Protein AF-0000000074493767 (afdb_homodimer)

Radius of gyration: 37.09 Å; Cα contacts (8 Å, |Δi|>4): 1449; chains: 2; bounding box: 134×97×115 Å

InterPro domains:
  IPR000571 Zinc finger, CCCH-type [PS50103] (286-314)
  IPR006941 Ribonuclease CAF1 [PF04857] (19-146)
  IPR006941 Ribonuclease CAF1 [PF04857] (162-426)
  IPR012337 Ribonuclease H-like superfamily [SSF53098] (9-241)
  IPR036397 Ribonuclease H superfamily [G3DSA:3.30.420.10] (17-270)
  IPR036397 Ribonuclease H superfamily [G3DSA:3.30.420.10] (367-454)
  IPR036855 Zinc finger, CCCH-type superfamily [SSF90229] (288-312)
  IPR051181 CAF1 family poly(A)-specific ribonucleases [PTHR15092] (159-478)

Sequence (970 aa):
MPRPIPPKPSVTVPPFNDITRHNLSTLQLAIRHILDRAHHIALDTEFTGLGNNRKTKDSNIELRYRALADVARTHAIVSFGISVFEAKPSANSAGTKEHGYIVHNFNFLMLRSTEFTVNSESMTFLVDNGFDFNRLYRDGIFYKPGGDEAVDVPPEDTNQIMRSIFAHILSLKVPIVVHNGLLDLLFIYYSFHADLPNELGTFVADMLEMFPAGIYDTKYVADYVTREKASFLAYLFRKYERVQLARSISKETDFITCEIKDRMPTITRKWTPPPAPTKGKRAFPDTGKPFCEQYAAHGICNSGRYCTKSHDLDIILDDELGAPSDGNSSKRRRKRQKKDDGPELSEADNLGKVEDGVDDEAVAKGNVDGLNLENSSVEGPVSNPAISTLQTPMPTELHPPPPSDGTLFEKYHSACFDAYMTGFIFAHQLLEHGGGEQGTAELRNKIYLMSKSMPLLIQKSKFSKTSEGHRAKMKKLAKAHANGGMPRPIPPKPSVTVPPFNDITRHNLSTLQLAIRHILDRAHHIALDTEFTGLGNNRKTKDSNIELRYRALADVARTHAIVSFGISVFEAKPSANSAGTKEHGYIVHNFNFLMLRSTEFTVNSESMTFLVDNGFDFNRLYRDGIFYKPGGDEAVDVPPEDTNQIMRSIFAHILSLKVPIVVHNGLLDLLFIYYSFHADLPNELGTFVADMLEMFPAGIYDTKYVADYVTREKASFLAYLFRKYERVQLARSISKETDFITCEIKDRMPTITRKWTPPPAPTKGKRAFPDTGKPFCEQYAAHGICNSGRYCTKSHDLDIILDDELGAPSDGNSSKRRRKRQKKDDGPELSEADNLGKVEDGVDDEAVAKGNVDGLNLENSSVEGPVSNPAISTLQTPMPTELHPPPPSDGTLFEKYHSACFDAYMTGFIFAHQLLEHGGGEQGTAELRNKIYLMSKSMPLLIQKSKFSKTSEGHRAKMKKLAKAHANGG

Foldseek 3Di:
DPDDDFDADDQDDFAAAEDWLQFLLVCLVVLLVLLLQFQEKFKFWAKQDQFDPCQCQDPPVFSNVQRLLVQLVAIATQKMKMKGWGWDPCLPDPPALETETEIHIYIAGADEPDHHDGDPVSVVVCVQLPDDVVCSVVTHQYFYFAFDDPDDDDSSRRHVSQLVSLLSSLVSLHEYFYALCPSVVSNVCRTRFHRDDSGPQQNLQLVCNSRVNFYFHLLCCCCPPVNPPDRDLVVLLSVLVSVQSRCVVVVPHRHYYYDYDHYDDTDGGDDFDDDDPPPPPPPPPPPVQQADVVCLVPVDDPRVVNDPGDNDVVSSVCVVVVPPDVPCVVVVLVVVVPPLVPDPPPPDDDDDDDDDDPPDDDDDDDDDDYDDYDDDDDDDRDCRDDPPPPPPPDPPPCPPPDRDCPDSSSNPPRRRSSSVSRVVSVVVQCSVQVPDPVSVVVRGQFRDRPPDPGTDGSDNDPPYHHDPSNVVRVVVSVVVVVVVD/DPDDDFDADDQDDFAAAEDWLQFLLVCLVVLLVLLLQFQEKFKFWAKQDQFDPCQCQDPPVFSNVQRLLVQLVAIATQKMKMKGWGWDPCLPDPPALETETEIHIYIAGADEPDHHDGDPVSVVVCVQLPDDVVCSVVTHQYFYFAFDDPDDDDSSRRHVSLLVSLLSSLVSLHEYFYALCPSVVSNVCRTRFHRDDSGPQQNLQLVCNSRVNFYFHLLCCCCPPVNPPDRDLVVLLSVLVSVQSRCVVVVPHRHYYYDYDHYDDTDGGDDFDDDDPPPPDPPPPPPVQQADVVCLVPVDDPRVVNDPGHNDVVSSVCVVVVPPPVPCVVVVVQVVVPPVQDDQDDPDDDDDPDDDDDDDDDDDDDDDDDDDDDDYDDDGDRDRPDPPPPPPPPPPPCPPPDRDCPPSSSNPPRRRSSSVSRVVSVVVQCSVQVPDPVSVVVRGQWRDRPPDPGTDGSDNDPPYHHDPSNVVRVVVSVVVVVVVD

Organism: Spizellomyces punctatus (strain DAOM BR117) (NCBI:txid645134)

Solvent-accessible surface area (backbone atoms only — not comparable to full-atom values): 55374 Å² total; per-residue (Å²): 124,82,73,78,80,61,56,80,73,82,79,69,76,76,57,48,31,82,36,31,49,37,35,40,74,73,40,48,64,60,52,51,58,57,57,75,53,38,54,33,38,8,45,29,58,36,56,28,51,83,63,58,66,72,46,53,51,35,88,52,62,62,59,14,42,46,42,46,49,46,35,44,70,41,26,40,55,48,27,42,7,40,16,36,34,22,66,39,80,64,34,74,41,91,87,53,49,50,39,37,28,41,32,46,37,30,30,35,33,33,28,47,66,54,70,30,36,36,28,48,67,44,44,27,52,39,43,74,27,64,46,58,50,48,54,37,50,72,40,25,24,46,32,58,62,27,54,81,72,92,64,90,67,62,90,73,35,51,38,60,49,52,28,48,53,52,53,49,56,46,71,63,52,41,34,37,33,23,58,59,30,58,67,47,49,50,37,50,38,23,43,48,52,13,55,75,60,90,44,58,55,24,42,32,34,40,48,45,67,53,32,71,54,24,39,33,17,47,30,32,42,30,55,71,68,70,54,48,96,47,53,37,66,70,59,46,35,54,53,48,50,18,51,28,51,42,26,62,70,68,62,79,47,71,26,62,46,74,48,72,39,71,56,69,90,71,74,76,45,84,65,71,80,73,77,70,76,73,81,80,65,74,72,67,75,84,82,74,61,74,43,36,62,49,30,69,60,58,68,49,53,97,52,53,93,70,48,90,47,38,84,52,61,65,61,53,52,35,57,74,69,64,49,78,70,76,65,58,61,66,53,56,58,47,51,59,64,51,57,74,60,70,83,83,77,69,86,67,81,79,82,79,80,80,75,79,70,87,69,82,85,92,75,94,84,81,88,78,80,90,86,83,90,83,91,83,91,85,89,84,84,79,83,75,79,82,78,76,74,79,69,68,76,65,79,70,76,73,65,71,72,73,79,73,87,60,62,54,80,46,47,50,85,30,23,33,54,47,2,41,42,40,40,52,45,40,54,51,46,41,70,74,46,34,64,60,74,66,28,41,55,72,50,41,30,32,35,37,42,78,96,50,95,57,60,49,71,48,56,87,51,98,86,41,55,60,42,70,49,52,51,55,46,52,51,51,52,52,50,51,51,61,68,72,96,123,83,72,79,78,62,57,79,72,82,81,68,74,76,57,48,33,81,37,29,47,38,34,38,75,74,40,49,64,59,51,52,57,56,56,74,52,40,55,33,39,9,45,29,59,36,56,26,51,80,64,58,65,71,46,52,51,35,87,53,61,61,59,14,43,48,42,46,49,48,35,43,70,41,27,39,55,48,27,44,7,40,16,35,33,22,67,39,79,64,35,75,41,93,87,52,48,50,39,36,29,42,31,47,34,30,30,36,32,32,28,47,66,54,69,28,35,37,27,47,66,44,44,26,52,40,44,73,27,64,47,58,49,49,53,37,52,73,39,25,24,45,32,58,62,28,53,80,73,92,64,89,69,64,89,74,35,50,37,61,48,53,29,48,53,52,52,50,55,44,71,64,50,40,34,37,34,23,57,58,31,58,67,46,50,51,38,50,39,22,44,50,52,13,54,73,59,88,43,59,55,24,43,33,34,41,49,44,66,52,32,71,52,24,38,33,18,47,31,33,43,29,55,71,69,70,52,49,96,45,54,38,65,71,60,46,34,54,53,48,51,17,52,26,51,41,26,62,69,69,62,78,46,72,27,62,47,76,48,73,40,70,57,70,88,72,74,77,45,83,65,70,80,72,76,66,78,72,76,81,69,77,72,66,75,84,83,73,61,76,46,36,61,50,30,69,59,59,68,50,54,95,54,53,94,70,47,89,47,39,83,54,62,66,60,53,51,35,58,74,70,63,49,76,68,78,66,58,61,70,56,55,60,54,53,62,66,52,61,75,64,69,81,63,74,74,88,75,87,77,87,76,82,74,74,85,78,85,76,76,86,72,78,83,76,78,83,77,82,84,85,76,87,79,85,84,88,88,78,73,74,82,80,75,79,77,75,77,71,78,68,68,76,63,78,71,75,71,63,70,71,71,79,73,87,60,62,55,82,46,45,51,86,28,24,33,54,46,1,41,41,40,40,52,46,40,54,51,47,40,72,75,46,34,63,60,74,65,28,41,56,73,48,40,30,32,36,38,41,77,98,51,97,56,58,47,71,50,56,86,49,96,86,42,55,61,42,70,48,51,52,55,46,52,52,52,52,52,50,51,52,60,68,74,98

Nearest PDB structures (foldseek):
  2a1r-assembly1_A  TM=7.721E-01  e=6.214E-16  Homo sapiens
  3d45-assembly1_B  TM=7.811E-01  e=2.139E-15  Mus musculus
  3d45-assembly1_A  TM=7.713E-01  e=9.951E-16  Mus musculus
  2a1s-assembly1_A  TM=7.246E-01  e=2.252E-14  Homo sapiens
  2a1s-assembly1_D  TM=7.764E-01  e=2.108E-13  Homo sapiens

Structure (mmCIF, N/CA/C/O backbone):
data_AF-0000000074493767-model_v1
#
loop_
_entity.id
_entity.type
_entity.pdbx_description
1 polymer 'C3H1-type domain-containing protein'
#
loop_
_atom_site.group_PDB
_atom_site.id
_atom_site.type_symbol
_atom_site.label_atom_id
_atom_site.label_alt_id
_atom_site.label_comp_id
_atom_site.label_asym_id
_atom_site.label_entity_id
_atom_site.label_seq_id
_atom_site.pdbx_PDB_ins_code
_atom_site.Cartn_x
_atom_site.Cartn_y
_atom_site.Cartn_z
_atom_site.occupancy
_atom_site.B_iso_or_equiv
_atom_site.auth_seq_id
_atom_site.auth_comp_id
_atom_site.auth_asym_id
_atom_site.auth_atom_id
_atom_site.pdbx_PDB_model_num
ATOM 1 N N . MET A 1 1 ? 29.016 38.844 24.594 1 35.28 1 MET A N 1
ATOM 2 C CA . MET A 1 1 ? 28.719 37.719 25.469 1 35.28 1 MET A CA 1
ATOM 3 C C . MET A 1 1 ? 28.094 36.562 24.688 1 35.28 1 MET A C 1
ATOM 5 O O . MET A 1 1 ? 27.266 36.781 23.812 1 35.28 1 MET A O 1
ATOM 9 N N . PRO A 1 2 ? 28.781 35.438 24.703 1 46.22 2 PRO A N 1
ATOM 10 C CA . PRO A 1 2 ? 28.234 34.344 23.906 1 46.22 2 PRO A CA 1
ATOM 11 C C . PRO A 1 2 ? 26.766 34.062 24.219 1 46.22 2 PRO A C 1
ATOM 13 O O . PRO A 1 2 ? 26.344 34.188 25.375 1 46.22 2 PRO A O 1
ATOM 16 N N . ARG A 1 3 ? 25.922 34.344 23.359 1 59.47 3 ARG A N 1
ATOM 17 C CA . ARG A 1 3 ? 24.5 34.094 23.578 1 59.47 3 ARG A CA 1
ATOM 18 C C . ARG A 1 3 ? 24.281 32.75 24.25 1 59.47 3 ARG A C 1
ATOM 20 O O . ARG A 1 3 ? 24.875 31.734 23.859 1 59.47 3 ARG A O 1
ATOM 27 N N . PRO A 1 4 ? 23.844 32.719 25.453 1 68.38 4 PRO A N 1
ATOM 28 C CA . PRO A 1 4 ? 23.609 31.484 26.172 1 68.38 4 PRO A CA 1
ATOM 29 C C . PRO A 1 4 ? 22.906 30.422 25.312 1 68.38 4 PRO A C 1
ATOM 31 O O . PRO A 1 4 ? 22.047 30.766 24.5 1 68.38 4 PRO A O 1
ATOM 34 N N . ILE A 1 5 ? 23.469 29.219 25.312 1 75 5 ILE A N 1
ATOM 35 C CA . ILE A 1 5 ? 22.875 28.078 24.609 1 75 5 ILE A CA 1
ATOM 36 C C . ILE A 1 5 ? 21.531 27.719 25.234 1 75 5 ILE A C 1
ATOM 38 O O . ILE A 1 5 ? 21.453 27.453 26.438 1 75 5 ILE A O 1
ATOM 42 N N . PRO A 1 6 ? 20.547 27.859 24.438 1 84.38 6 PRO A N 1
ATOM 43 C CA . PRO A 1 6 ? 19.234 27.516 25 1 84.38 6 PRO A CA 1
ATOM 44 C C . PRO A 1 6 ? 19.156 26.078 25.5 1 84.38 6 PRO A C 1
ATOM 46 O O . PRO A 1 6 ? 19.844 25.203 24.953 1 84.38 6 PRO A O 1
ATOM 49 N N . PRO A 1 7 ? 18.359 25.859 26.516 1 85.69 7 PRO A N 1
ATOM 50 C CA . PRO A 1 7 ? 18.188 24.5 27.031 1 85.69 7 PRO A CA 1
ATOM 51 C C . PRO A 1 7 ? 17.484 23.578 26.031 1 85.69 7 PRO A C 1
ATOM 53 O O . PRO A 1 7 ? 16.859 24.047 25.078 1 85.69 7 PRO A O 1
ATOM 56 N N . LYS A 1 8 ? 17.672 22.312 26.281 1 85.56 8 LYS A N 1
ATOM 57 C CA . LYS A 1 8 ? 17.094 21.281 25.422 1 85.56 8 LYS A CA 1
ATOM 58 C C . LYS A 1 8 ? 15.883 20.625 26.078 1 85.56 8 LYS A C 1
ATOM 60 O O . LYS A 1 8 ? 16.031 19.906 27.078 1 85.56 8 LYS A O 1
ATOM 65 N N . PRO A 1 9 ? 14.719 20.953 25.516 1 84.12 9 PRO A N 1
ATOM 66 C CA . PRO A 1 9 ? 13.57 20.234 26.062 1 84.12 9 PRO A CA 1
ATOM 67 C C . PRO A 1 9 ? 13.633 18.734 25.797 1 84.12 9 PRO A C 1
ATOM 69 O O . PRO A 1 9 ? 14.273 18.312 24.828 1 84.12 9 PRO A O 1
ATOM 72 N N . SER A 1 10 ? 12.938 17.984 26.656 1 79 10 SER A N 1
ATOM 73 C CA . SER A 1 10 ? 12.852 16.547 26.422 1 79 10 SER A CA 1
ATOM 74 C C . SER A 1 10 ? 12.055 16.234 25.156 1 79 10 SER A C 1
ATOM 76 O O . SER A 1 10 ? 11.047 16.875 24.891 1 79 10 SER A O 1
ATOM 78 N N . VAL A 1 11 ? 12.602 15.344 24.469 1 73.44 11 VAL A N 1
ATOM 79 C CA . VAL A 1 11 ? 11.938 14.953 23.219 1 73.44 11 VAL A CA 1
ATOM 80 C C . VAL A 1 11 ? 10.852 13.922 23.516 1 73.44 11 VAL A C 1
ATOM 82 O O . VAL A 1 11 ? 11.125 12.859 24.078 1 73.44 11 VAL A O 1
ATOM 85 N N . THR A 1 12 ? 9.609 14.336 23.422 1 75.5 12 THR A N 1
ATOM 86 C CA . THR A 1 12 ? 8.492 13.422 23.625 1 75.5 12 THR A CA 1
ATOM 87 C C . THR A 1 12 ? 7.539 13.453 22.438 1 75.5 12 THR A C 1
ATOM 89 O O . THR A 1 12 ? 7.422 14.484 21.766 1 75.5 12 THR A O 1
ATOM 92 N N . VAL A 1 13 ? 7.008 12.281 22.109 1 78.25 13 VAL A N 1
ATOM 93 C CA . VAL A 1 13 ? 5.945 12.242 21.109 1 78.25 13 VAL A CA 1
ATOM 94 C C . VAL A 1 13 ? 4.629 12.711 21.734 1 78.25 13 VAL A C 1
ATOM 96 O O . VAL A 1 13 ? 4.184 12.164 22.75 1 78.25 13 VAL A O 1
ATOM 99 N N . PRO A 1 14 ? 4.152 13.727 21.125 1 88.12 14 PRO A N 1
ATOM 100 C CA . PRO A 1 14 ? 2.896 14.227 21.688 1 88.12 14 PRO A CA 1
ATOM 101 C C . PRO A 1 14 ? 1.763 13.211 21.594 1 88.12 14 PRO A C 1
ATOM 103 O O . PRO A 1 14 ? 1.659 12.484 20.594 1 88.12 14 PRO A O 1
ATOM 106 N N . PRO A 1 15 ? 0.983 13.141 22.672 1 91.62 15 PRO A N 1
ATOM 107 C CA . PRO A 1 15 ? -0.227 12.32 22.578 1 91.62 15 PRO A CA 1
ATOM 108 C C . PRO A 1 15 ? -1.158 12.773 21.453 1 91.62 15 PRO A C 1
ATOM 110 O O . PRO A 1 15 ? -1.226 13.969 21.156 1 91.62 15 PRO A O 1
ATOM 113 N N . PHE A 1 16 ? -1.786 11.852 20.844 1 94.56 16 PHE A N 1
ATOM 114 C CA . PHE A 1 16 ? -2.729 12.18 19.781 1 94.56 16 PHE A CA 1
ATOM 115 C C . PHE A 1 16 ? -3.877 11.18 19.75 1 94.56 16 PHE A C 1
ATOM 117 O O . PHE A 1 16 ? -3.762 10.07 20.281 1 94.56 16 PHE A O 1
ATOM 124 N N . ASN A 1 17 ? -5 11.633 19.219 1 95.88 17 ASN A N 1
ATOM 125 C CA . ASN A 1 17 ? -6.145 10.758 18.969 1 95.88 17 ASN A CA 1
ATOM 126 C C . ASN A 1 17 ? -6.02 10.047 17.625 1 95.88 17 ASN A C 1
ATOM 128 O O . ASN A 1 17 ? -6.008 10.688 16.578 1 95.88 17 ASN A O 1
ATOM 132 N N . ASP A 1 18 ? -5.93 8.742 17.719 1 94.38 18 ASP A N 1
ATOM 133 C CA . ASP A 1 18 ? -5.867 7.914 16.516 1 94.38 18 ASP A CA 1
ATOM 134 C C . ASP A 1 18 ? -7.266 7.551 16.031 1 94.38 18 ASP A C 1
ATOM 136 O O . ASP A 1 18 ? -7.961 6.75 16.656 1 94.38 18 ASP A O 1
ATOM 140 N N . ILE A 1 19 ? -7.609 8.117 14.898 1 97.19 19 ILE A N 1
ATOM 141 C CA . ILE A 1 19 ? -8.969 7.961 14.398 1 97.19 19 ILE A CA 1
ATOM 142 C C . ILE A 1 19 ? -8.984 6.977 13.227 1 97.19 19 ILE A C 1
ATOM 144 O O . ILE A 1 19 ? -8.242 7.152 12.258 1 97.19 19 ILE A O 1
ATOM 148 N N . THR A 1 20 ? -9.781 5.941 13.312 1 96.44 20 THR A N 1
ATOM 149 C CA . THR A 1 20 ? -9.977 4.91 12.305 1 96.44 20 THR A CA 1
ATOM 150 C C . THR A 1 20 ? -11.453 4.777 11.938 1 96.44 20 THR A C 1
ATOM 152 O O . THR A 1 20 ? -12.297 5.5 12.469 1 96.44 20 THR A O 1
ATOM 155 N N . ARG A 1 21 ? -11.695 3.867 11.016 1 94.94 21 ARG A N 1
ATOM 156 C CA . ARG A 1 21 ? -13.094 3.676 10.648 1 94.94 21 ARG A CA 1
ATOM 157 C C . ARG A 1 21 ? -13.898 3.127 11.82 1 94.94 21 ARG A C 1
ATOM 159 O O . ARG A 1 21 ? -15.125 3.24 11.852 1 94.94 21 ARG A O 1
ATOM 166 N N . HIS A 1 22 ? -13.258 2.645 12.867 1 93.12 22 HIS A N 1
ATOM 167 C CA . HIS A 1 22 ? -13.93 1.965 13.969 1 93.12 22 HIS A CA 1
ATOM 168 C C . HIS A 1 22 ? -14.352 2.953 15.047 1 93.12 22 HIS A C 1
ATOM 170 O O . HIS A 1 22 ? -15.219 2.645 15.875 1 93.12 22 HIS A O 1
ATOM 176 N N . ASN A 1 23 ? -13.773 4.098 15.07 1 94.56 23 ASN A N 1
ATOM 177 C CA . ASN A 1 23 ? -14.102 5.02 16.156 1 94.56 23 ASN A CA 1
ATOM 178 C C . ASN A 1 23 ? -14.484 6.395 15.617 1 94.56 23 ASN A C 1
ATOM 180 O O . ASN A 1 23 ? -14.828 7.293 16.391 1 94.56 23 ASN A O 1
ATOM 184 N N . LEU A 1 24 ? -14.5 6.578 14.344 1 96 24 LEU A N 1
ATOM 185 C CA . LEU A 1 24 ? -14.805 7.863 13.719 1 96 24 LEU A CA 1
ATOM 186 C C . LEU A 1 24 ? -16.219 8.312 14.078 1 96 24 LEU A C 1
ATOM 188 O O . LEU A 1 24 ? -16.422 9.453 14.508 1 96 24 LEU A O 1
ATOM 192 N N . SER A 1 25 ? -17.141 7.418 13.922 1 93.25 25 SER A N 1
ATOM 193 C CA . SER A 1 25 ? -18.531 7.762 14.156 1 93.25 25 SER A CA 1
ATOM 194 C C . SER A 1 25 ? -18.781 8.117 15.625 1 93.25 25 SER A C 1
ATOM 196 O O . SER A 1 25 ? -19.547 9.039 15.922 1 93.25 25 SER A O 1
ATOM 198 N N . THR A 1 26 ? -18.109 7.469 16.484 1 92.44 26 THR A N 1
ATOM 199 C CA . THR A 1 26 ? -18.328 7.684 17.906 1 92.44 26 THR A CA 1
ATOM 200 C C . THR A 1 26 ? -17.656 8.969 18.375 1 92.44 26 THR A C 1
ATOM 202 O O . THR A 1 26 ? -18.125 9.633 19.297 1 92.44 26 THR A O 1
ATOM 205 N N . LEU A 1 27 ? -16.656 9.375 17.719 1 95.06 27 LEU A N 1
ATOM 206 C CA . LEU A 1 27 ? -15.859 10.5 18.203 1 95.06 27 LEU A CA 1
ATOM 207 C C . LEU A 1 27 ? -16.203 11.781 17.438 1 95.06 27 LEU A C 1
ATOM 209 O O . LEU A 1 27 ? -15.75 12.859 17.797 1 95.06 27 LEU A O 1
ATOM 213 N N . GLN A 1 28 ? -17 11.688 16.422 1 95 28 GLN A N 1
ATOM 214 C CA . GLN A 1 28 ? -17.219 12.812 15.523 1 95 28 GLN A CA 1
ATOM 215 C C . GLN A 1 28 ? -17.766 14.023 16.281 1 95 28 GLN A C 1
ATOM 217 O O . GLN A 1 28 ? -17.391 15.156 16 1 95 28 GLN A O 1
ATOM 222 N N . LEU A 1 29 ? -18.656 13.836 17.297 1 95.12 29 LEU A N 1
ATOM 223 C CA . LEU A 1 29 ? -19.234 14.953 18.031 1 95.12 29 LEU A CA 1
ATOM 224 C C . LEU A 1 29 ? -18.188 15.594 18.953 1 95.12 29 LEU A C 1
ATOM 226 O O . LEU A 1 29 ? -18.141 16.812 19.078 1 95.12 29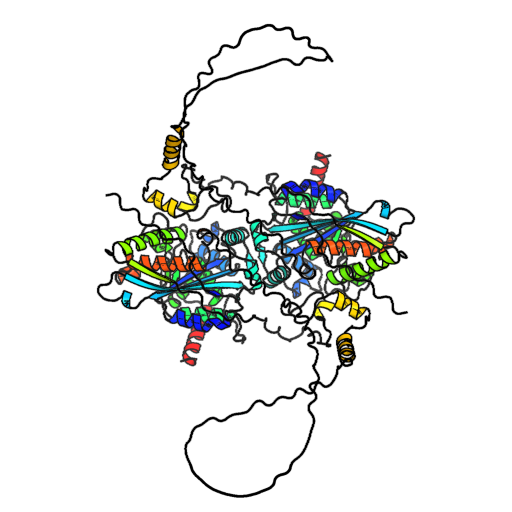 LEU A O 1
ATOM 230 N N . ALA A 1 30 ? -17.438 14.75 19.578 1 96.56 30 ALA A N 1
ATOM 231 C CA . ALA A 1 30 ? -16.375 15.273 20.438 1 96.56 30 ALA A CA 1
ATOM 232 C C . ALA A 1 30 ? -15.367 16.094 19.625 1 96.56 30 ALA A C 1
ATOM 234 O O . ALA A 1 30 ? -14.906 17.141 20.078 1 96.56 30 ALA A O 1
ATOM 235 N N . ILE A 1 31 ? -15.039 15.633 18.484 1 97.88 31 ILE A N 1
ATOM 236 C CA . ILE A 1 31 ? -14.109 16.328 17.609 1 97.88 31 ILE A CA 1
ATOM 237 C C . ILE A 1 31 ? -14.68 17.703 17.234 1 97.88 31 ILE A C 1
ATOM 239 O O . ILE A 1 31 ? -13.977 18.719 17.297 1 97.88 31 ILE A O 1
ATOM 243 N N . ARG A 1 32 ? -15.938 17.766 16.922 1 97.69 32 ARG A N 1
ATOM 244 C CA . ARG A 1 32 ? -16.594 19.016 16.562 1 97.69 32 ARG A CA 1
ATOM 245 C C . ARG A 1 32 ? -16.547 20.016 17.719 1 97.69 32 ARG A C 1
ATOM 247 O O . ARG A 1 32 ? -16.297 21.203 17.531 1 97.69 32 ARG A O 1
ATOM 254 N N . HIS A 1 33 ? -16.719 19.484 18.891 1 97.81 33 HIS A N 1
ATOM 255 C CA . HIS A 1 33 ? -16.703 20.328 20.078 1 97.81 33 HIS A CA 1
ATOM 256 C C . HIS A 1 33 ? -15.312 20.938 20.297 1 97.81 33 HIS A C 1
ATOM 258 O O . HIS A 1 33 ? -15.195 22.109 20.656 1 97.81 33 HIS A O 1
ATOM 264 N N . ILE A 1 34 ? -14.383 20.141 20.078 1 98.25 34 ILE A N 1
ATOM 265 C CA . ILE A 1 34 ? -13.008 20.609 20.234 1 98.25 34 ILE A CA 1
ATOM 266 C C . ILE A 1 34 ? -12.695 21.656 19.172 1 98.25 34 ILE A C 1
ATOM 268 O O . ILE A 1 34 ? -12.102 22.703 19.469 1 98.25 34 ILE A O 1
ATOM 272 N N . LEU A 1 35 ? -13.117 21.438 17.969 1 98.62 35 LEU A N 1
ATOM 273 C CA . LEU A 1 35 ? -12.891 22.359 16.859 1 98.62 35 LEU A CA 1
ATOM 274 C C . LEU A 1 35 ? -13.555 23.703 17.125 1 98.62 35 LEU A C 1
ATOM 276 O O . LEU A 1 35 ? -13.016 24.75 16.75 1 98.62 35 LEU A O 1
ATOM 280 N N . ASP A 1 36 ? -14.656 23.766 17.828 1 98.31 36 ASP A N 1
ATOM 281 C CA . ASP A 1 36 ? -15.422 24.969 18.109 1 98.31 36 ASP A CA 1
ATOM 282 C C . ASP A 1 36 ? -14.594 25.969 18.922 1 98.31 36 ASP A C 1
ATOM 284 O O . ASP A 1 36 ? -14.867 27.172 18.906 1 98.31 36 ASP A O 1
ATOM 288 N N . ARG A 1 37 ? -13.586 25.5 19.531 1 97.75 37 ARG A N 1
ATOM 289 C CA . ARG A 1 37 ? -12.828 26.344 20.453 1 97.75 37 ARG A CA 1
ATOM 290 C C . ARG A 1 37 ? -11.484 26.75 19.859 1 97.75 37 ARG A C 1
ATOM 292 O O . ARG A 1 37 ? -10.648 27.359 20.531 1 97.75 37 ARG A O 1
ATOM 299 N N . ALA A 1 38 ? -11.312 26.5 18.656 1 98.62 38 ALA A N 1
ATOM 300 C CA . ALA A 1 38 ? -10.008 26.672 18 1 98.62 38 ALA A CA 1
ATOM 301 C C . ALA A 1 38 ? -9.68 28.156 17.844 1 98.62 38 ALA A C 1
ATOM 303 O O . ALA A 1 38 ? -10.5 28.938 17.344 1 98.62 38 ALA A O 1
ATOM 304 N N . HIS A 1 39 ? -8.477 28.531 18.312 1 98 39 HIS A N 1
ATOM 305 C CA . HIS A 1 39 ? -7.855 29.781 17.891 1 98 39 HIS A CA 1
ATOM 306 C C . HIS A 1 39 ? -7.297 29.672 16.469 1 98 39 HIS A C 1
ATOM 308 O O . HIS A 1 39 ? -7.504 30.562 15.641 1 98 39 HIS A O 1
ATOM 314 N N . HIS A 1 40 ? -6.617 28.656 16.188 1 98.5 40 HIS A N 1
ATOM 315 C CA . HIS A 1 40 ? -6.18 28.266 14.852 1 98.5 40 HIS A CA 1
ATOM 316 C C . HIS A 1 40 ? -6.117 26.75 14.711 1 98.5 40 HIS A C 1
ATOM 318 O O . HIS A 1 40 ? -6.094 26.031 15.711 1 98.5 40 HIS A O 1
ATOM 324 N N . ILE A 1 41 ? -6.152 26.25 13.484 1 98.94 41 ILE A N 1
ATOM 325 C CA . ILE A 1 41 ? -6.121 24.844 13.156 1 98.94 41 ILE A CA 1
ATOM 326 C C . ILE A 1 41 ? -4.965 24.562 12.195 1 98.94 41 ILE A C 1
ATOM 328 O O . ILE A 1 41 ? -4.852 25.188 11.148 1 98.94 41 ILE A O 1
ATOM 332 N N . ALA A 1 42 ? -4.094 23.641 12.578 1 98.94 42 ALA A N 1
ATOM 333 C CA . ALA A 1 42 ? -2.98 23.234 11.727 1 98.94 42 ALA A CA 1
ATOM 334 C C . ALA A 1 42 ? -3.285 21.906 11.031 1 98.94 42 ALA A C 1
ATOM 336 O O . ALA A 1 42 ? -3.834 20.984 11.641 1 98.94 42 ALA A O 1
ATOM 337 N N . LEU A 1 43 ? -2.936 21.859 9.75 1 98.81 43 LEU A N 1
ATOM 338 C CA . LEU A 1 43 ? -3.242 20.688 8.922 1 98.81 43 LEU A CA 1
ATOM 339 C C . LEU A 1 43 ? -1.974 20.125 8.297 1 98.81 43 LEU A C 1
ATOM 341 O O . LEU A 1 43 ? -1.065 20.875 7.93 1 98.81 43 LEU A O 1
ATOM 345 N N . ASP A 1 44 ? -1.943 18.828 8.172 1 98.38 44 ASP A N 1
ATOM 346 C CA . ASP A 1 44 ? -0.893 18.109 7.457 1 98.38 44 ASP A CA 1
ATOM 347 C C . ASP A 1 44 ? -1.409 16.781 6.91 1 98.38 44 ASP A C 1
ATOM 349 O O . ASP A 1 44 ? -2.27 16.141 7.52 1 98.38 44 ASP A O 1
ATOM 353 N N . THR A 1 45 ? -0.878 16.406 5.75 1 98.19 45 THR A N 1
ATOM 354 C CA . THR A 1 45 ? -1.291 15.141 5.156 1 98.19 45 THR A CA 1
ATOM 355 C C . THR A 1 45 ? -0.079 14.352 4.664 1 98.19 45 THR A C 1
ATOM 357 O O . THR A 1 45 ? 0.962 14.938 4.355 1 98.19 45 THR A O 1
ATOM 360 N N . GLU A 1 46 ? -0.171 13.039 4.727 1 97.75 46 GLU A N 1
ATOM 361 C CA . GLU A 1 46 ? 0.742 12.133 4.035 1 97.75 46 GLU A CA 1
ATOM 362 C C . GLU A 1 46 ? 0.089 11.539 2.791 1 97.75 46 GLU A C 1
ATOM 364 O O . GLU A 1 46 ? -1.092 11.188 2.812 1 97.75 46 GLU A O 1
ATOM 369 N N . PHE A 1 47 ? 0.9 11.469 1.675 1 96.25 47 PHE A N 1
ATOM 370 C CA . PHE A 1 47 ? 0.388 11.086 0.364 1 96.25 47 PHE A CA 1
ATOM 371 C C . PHE A 1 47 ? 1.101 9.844 -0.157 1 96.25 47 PHE A C 1
ATOM 373 O O . PHE A 1 47 ? 2.174 9.492 0.333 1 96.25 47 PHE A O 1
ATOM 380 N N . THR A 1 48 ? 0.487 9.289 -1.218 1 98.31 48 THR A N 1
ATOM 381 C CA . THR A 1 48 ? 1.06 8.078 -1.791 1 98.31 48 THR A CA 1
ATOM 382 C C . THR A 1 48 ? 2.039 8.422 -2.91 1 98.31 48 THR A C 1
ATOM 384 O O . THR A 1 48 ? 2.605 7.523 -3.541 1 98.31 48 THR A O 1
ATOM 387 N N . GLY A 1 49 ? 2.23 9.688 -3.195 1 97.44 49 GLY A N 1
ATOM 388 C CA . GLY A 1 49 ? 3.184 10.125 -4.199 1 97.44 49 GLY A CA 1
ATOM 389 C C . GLY A 1 49 ? 3.273 11.633 -4.316 1 97.44 49 GLY A C 1
ATOM 390 O O . GLY A 1 49 ? 2.34 12.352 -3.941 1 97.44 49 GLY A O 1
ATOM 391 N N . LEU A 1 50 ? 4.391 12.133 -4.922 1 95.19 50 LEU A N 1
ATOM 392 C CA . LEU A 1 50 ? 4.66 13.562 -5.031 1 95.19 50 LEU A CA 1
ATOM 393 C C . LEU A 1 50 ? 4.66 14 -6.488 1 95.19 50 LEU A C 1
ATOM 395 O O . LEU A 1 50 ? 4.746 15.203 -6.777 1 95.19 50 LEU A O 1
ATOM 399 N N . GLY A 1 51 ? 4.527 13.047 -7.391 1 94.25 51 GLY A N 1
ATOM 400 C CA . GLY A 1 51 ? 4.547 13.367 -8.805 1 94.25 51 GLY A CA 1
ATOM 401 C C . GLY A 1 51 ? 5.949 13.57 -9.352 1 94.25 51 GLY A C 1
ATOM 402 O O . GLY A 1 51 ? 6.934 13.352 -8.648 1 94.25 51 GLY A O 1
ATOM 403 N N . ASN A 1 52 ? 5.98 13.961 -10.633 1 93.44 52 ASN A N 1
ATOM 404 C CA . ASN A 1 52 ? 7.238 14.227 -11.32 1 93.44 52 ASN A CA 1
ATOM 405 C C . ASN A 1 52 ? 7.844 15.562 -10.883 1 93.44 52 ASN A C 1
ATOM 407 O O . ASN A 1 52 ? 7.234 16.609 -11.078 1 93.44 52 ASN A O 1
ATOM 411 N N . ASN A 1 53 ? 9.023 15.531 -10.438 1 90.19 53 ASN A N 1
ATOM 412 C CA . ASN A 1 53 ? 9.688 16.688 -9.852 1 90.19 53 ASN A CA 1
ATOM 413 C C . ASN A 1 53 ? 9.812 17.828 -10.859 1 90.19 53 ASN A C 1
ATOM 415 O O . ASN A 1 53 ? 9.617 19 -10.508 1 90.19 53 ASN A O 1
ATOM 419 N N . ARG A 1 54 ? 10.148 17.547 -12.062 1 92.12 54 ARG A N 1
ATOM 420 C CA . ARG A 1 54 ? 10.305 18.562 -13.086 1 92.12 54 ARG A CA 1
ATOM 421 C C . ARG A 1 54 ? 8.992 19.297 -13.336 1 92.12 54 ARG A C 1
ATOM 423 O O . ARG A 1 54 ? 8.969 20.531 -13.469 1 92.12 54 ARG A O 1
ATOM 430 N N . LYS A 1 55 ? 7.926 18.562 -13.312 1 94.75 55 LYS A N 1
ATOM 431 C CA . LYS A 1 55 ? 6.617 19.141 -13.602 1 94.75 55 LYS A CA 1
ATOM 432 C C . LYS A 1 55 ? 6.062 19.875 -12.383 1 94.75 55 LYS A C 1
ATOM 434 O O . LYS A 1 55 ? 5.504 20.969 -12.508 1 94.75 55 LYS A O 1
ATOM 439 N N . THR A 1 56 ? 6.254 19.344 -11.234 1 94.56 56 THR A N 1
ATOM 440 C CA . THR A 1 56 ? 5.656 19.891 -10.023 1 94.56 56 THR A CA 1
ATOM 441 C C . THR A 1 56 ? 6.449 21.094 -9.523 1 94.56 56 THR A C 1
ATOM 443 O O . THR A 1 56 ? 6.016 21.797 -8.602 1 94.56 56 THR A O 1
ATOM 446 N N . LYS A 1 57 ? 7.594 21.359 -10.117 1 93.19 57 LYS A N 1
ATOM 447 C CA . LYS A 1 57 ? 8.391 22.531 -9.781 1 93.19 57 LYS A CA 1
ATOM 448 C C . LYS A 1 57 ? 8.57 23.438 -11 1 93.19 57 LYS A C 1
ATOM 450 O O . LYS A 1 57 ? 9.531 24.203 -11.078 1 93.19 57 LYS A O 1
ATOM 455 N N . ASP A 1 58 ? 7.68 23.344 -11.914 1 94.31 58 ASP A N 1
ATOM 456 C CA . ASP A 1 58 ? 7.738 24.156 -13.125 1 94.31 58 ASP A CA 1
ATOM 457 C C . ASP A 1 58 ? 7.75 25.641 -12.797 1 94.31 58 ASP A C 1
ATOM 459 O O . ASP A 1 58 ? 7.059 26.078 -11.875 1 94.31 58 ASP A O 1
ATOM 463 N N . SER A 1 59 ? 8.461 26.438 -13.57 1 93.56 59 SER A N 1
ATOM 464 C CA . SER A 1 59 ? 8.539 27.891 -13.359 1 93.56 59 SER A CA 1
ATOM 465 C C . SER A 1 59 ? 7.223 28.562 -13.711 1 93.56 59 SER A C 1
ATOM 467 O O . SER A 1 59 ? 6.879 29.594 -13.133 1 93.56 59 SER A O 1
ATOM 469 N N . ASN A 1 60 ? 6.598 28 -14.711 1 95.56 60 ASN A N 1
ATOM 470 C CA . ASN A 1 60 ? 5.258 28.484 -15.023 1 95.56 60 ASN A CA 1
ATOM 471 C C . ASN A 1 60 ? 4.234 28 -14 1 95.56 60 ASN A C 1
ATOM 473 O O . ASN A 1 60 ? 3.92 26.812 -13.945 1 95.56 60 ASN A O 1
ATOM 477 N N . ILE A 1 61 ? 3.67 28.906 -13.242 1 94.81 61 ILE A N 1
ATOM 478 C CA . ILE A 1 61 ? 2.859 28.578 -12.07 1 94.81 61 ILE A CA 1
ATOM 479 C C . ILE A 1 61 ? 1.578 27.875 -12.516 1 94.81 61 ILE A C 1
ATOM 481 O O . ILE A 1 61 ? 1.052 27.016 -11.797 1 94.81 61 ILE A O 1
ATOM 485 N N . GLU A 1 62 ? 1.055 28.188 -13.664 1 96.12 62 GLU A N 1
ATOM 486 C CA . GLU A 1 62 ? -0.14 27.516 -14.18 1 96.12 62 GLU A CA 1
ATOM 487 C C . GLU A 1 62 ? 0.142 26.062 -14.508 1 96.12 62 GLU A C 1
ATOM 489 O O . GLU A 1 62 ? -0.669 25.188 -14.211 1 96.12 62 GLU A O 1
ATOM 494 N N . LEU A 1 63 ? 1.251 25.844 -15.195 1 97.25 63 LEU A N 1
ATOM 495 C CA . LEU A 1 63 ? 1.656 24.484 -15.5 1 97.25 63 LEU A CA 1
ATOM 496 C C . LEU A 1 63 ? 1.948 23.703 -14.219 1 97.25 63 LEU A C 1
ATOM 498 O O . LEU A 1 63 ? 1.6 22.516 -14.109 1 97.25 63 LEU A O 1
ATOM 502 N N . ARG A 1 64 ? 2.543 24.359 -13.305 1 96.81 64 ARG A N 1
ATOM 503 C CA . ARG A 1 64 ? 2.818 23.766 -12 1 96.81 64 ARG A CA 1
ATOM 504 C C . ARG A 1 64 ? 1.525 23.344 -11.297 1 96.81 64 ARG A C 1
ATOM 506 O O . ARG A 1 64 ? 1.426 22.25 -10.766 1 96.81 64 ARG A O 1
ATOM 513 N N . TYR A 1 65 ? 0.565 24.266 -11.352 1 97.62 65 TYR A N 1
ATOM 514 C CA . TYR A 1 65 ? -0.724 23.969 -10.734 1 97.62 65 TYR A CA 1
ATOM 515 C C . TYR A 1 65 ? -1.359 22.734 -11.352 1 97.62 65 TYR A C 1
ATOM 517 O O . TYR A 1 65 ? -1.835 21.859 -10.641 1 97.62 65 TYR A O 1
ATOM 525 N N . ARG A 1 66 ? -1.36 22.641 -12.602 1 98.12 66 ARG A N 1
ATOM 526 C CA . ARG A 1 66 ? -1.979 21.516 -13.289 1 98.12 66 ARG A CA 1
ATOM 527 C C . ARG A 1 66 ? -1.284 20.203 -12.922 1 98.12 66 ARG A C 1
ATOM 529 O O . ARG A 1 66 ? -1.941 19.188 -12.727 1 98.12 66 ARG A O 1
ATOM 536 N N . ALA A 1 67 ? 0.025 20.234 -12.875 1 98.12 67 ALA A N 1
ATOM 537 C CA . ALA A 1 67 ? 0.794 19.062 -12.508 1 98.12 67 ALA A CA 1
ATOM 538 C C . ALA A 1 67 ? 0.482 18.625 -11.078 1 98.12 67 ALA A C 1
ATOM 540 O O . ALA A 1 67 ? 0.272 17.438 -10.812 1 98.12 67 ALA A O 1
ATOM 541 N N . LEU A 1 68 ? 0.472 19.578 -10.18 1 98.19 68 LEU A N 1
ATOM 542 C CA . LEU A 1 68 ? 0.175 19.281 -8.781 1 98.19 68 LEU A CA 1
ATOM 543 C C . LEU A 1 68 ? -1.256 18.781 -8.625 1 98.19 68 LEU A C 1
ATOM 545 O O . LEU A 1 68 ? -1.511 17.859 -7.848 1 98.19 68 LEU A O 1
ATOM 549 N N . ALA A 1 69 ? -2.156 19.422 -9.328 1 98.62 69 ALA A N 1
ATOM 550 C CA . ALA A 1 69 ? -3.549 18.984 -9.305 1 98.62 69 ALA A CA 1
ATOM 551 C C . ALA A 1 69 ? -3.676 17.547 -9.805 1 98.62 69 ALA A C 1
ATOM 553 O O . ALA A 1 69 ? -4.457 16.75 -9.258 1 98.62 69 ALA A O 1
ATOM 554 N N . ASP A 1 70 ? -2.961 17.234 -10.805 1 98.25 70 ASP A N 1
ATOM 555 C CA . ASP A 1 70 ? -2.971 15.867 -11.32 1 98.25 70 ASP A CA 1
ATOM 556 C C . ASP A 1 70 ? -2.473 14.875 -10.273 1 98.25 70 ASP A C 1
ATOM 558 O O . ASP A 1 70 ? -2.994 13.766 -10.164 1 98.25 70 ASP A O 1
ATOM 562 N N . VAL A 1 71 ? -1.472 15.219 -9.562 1 98.44 71 VAL A N 1
ATOM 563 C CA . VAL A 1 71 ? -0.98 14.375 -8.477 1 98.44 71 VAL A CA 1
ATOM 564 C C . VAL A 1 71 ? -2.098 14.125 -7.465 1 98.44 71 VAL A C 1
ATOM 566 O O . VAL A 1 71 ? -2.334 12.992 -7.055 1 98.44 71 VAL A O 1
ATOM 569 N N . ALA A 1 72 ? -2.748 15.195 -7.074 1 98.62 72 ALA A N 1
ATOM 570 C CA . ALA A 1 72 ? -3.834 15.078 -6.105 1 98.62 72 ALA A CA 1
ATOM 571 C C . ALA A 1 72 ? -4.949 14.188 -6.645 1 98.62 72 ALA A C 1
ATOM 573 O O . ALA A 1 72 ? -5.57 13.43 -5.887 1 98.62 72 ALA A O 1
ATOM 574 N N . ARG A 1 73 ? -5.207 14.258 -7.91 1 98.44 73 ARG A N 1
ATOM 575 C CA . ARG A 1 73 ? -6.281 13.484 -8.523 1 98.44 73 ARG A CA 1
ATOM 576 C C . ARG A 1 73 ? -5.93 12 -8.586 1 98.44 73 ARG A C 1
ATOM 578 O O . ARG A 1 73 ? -6.805 11.141 -8.43 1 98.44 73 ARG A O 1
ATOM 585 N N . THR A 1 74 ? -4.707 11.68 -8.812 1 98.31 74 THR A N 1
ATOM 586 C CA . THR A 1 74 ? -4.332 10.305 -9.117 1 98.31 74 THR A CA 1
ATOM 587 C C . THR A 1 74 ? -3.855 9.586 -7.855 1 98.31 74 THR A C 1
ATOM 589 O O . THR A 1 74 ? -3.979 8.367 -7.746 1 98.31 74 THR A O 1
ATOM 592 N N . HIS A 1 75 ? -3.289 10.297 -6.961 1 98.69 75 HIS A N 1
ATOM 593 C CA . HIS A 1 75 ? -2.756 9.711 -5.734 1 98.69 75 HIS A CA 1
ATOM 594 C C . HIS A 1 75 ? -3.748 9.844 -4.586 1 98.69 75 HIS A C 1
ATOM 596 O O . HIS A 1 75 ? -4.91 10.203 -4.801 1 98.69 75 HIS A O 1
ATOM 602 N N . ALA A 1 76 ? -3.338 9.398 -3.346 1 98.69 76 ALA A N 1
ATOM 603 C CA . ALA A 1 76 ? -4.281 9.344 -2.23 1 98.69 76 ALA A CA 1
ATOM 604 C C . ALA A 1 76 ? -3.648 9.891 -0.951 1 98.69 76 ALA A C 1
ATOM 606 O O . ALA A 1 76 ? -2.426 9.859 -0.794 1 98.69 76 ALA A O 1
ATOM 607 N N . ILE A 1 77 ? -4.504 10.438 -0.085 1 98.56 77 ILE A N 1
ATOM 608 C CA . ILE A 1 77 ? -4.121 10.703 1.297 1 98.56 77 ILE A CA 1
ATOM 609 C C . ILE A 1 77 ? -4.168 9.414 2.107 1 98.56 77 ILE A C 1
ATOM 611 O O . ILE A 1 77 ? -5.141 8.664 2.029 1 98.56 77 ILE A O 1
ATOM 615 N N . VAL A 1 78 ? -3.105 9.211 2.887 1 98.56 78 VAL A N 1
ATOM 616 C CA . VAL A 1 78 ? -3.137 8.008 3.713 1 98.56 78 VAL A CA 1
ATOM 617 C C . VAL A 1 78 ? -3.197 8.391 5.188 1 98.56 78 VAL A C 1
ATOM 619 O O . VAL A 1 78 ? -3.533 7.57 6.043 1 98.56 78 VAL A O 1
ATOM 622 N N . SER A 1 79 ? -2.859 9.594 5.484 1 98.31 79 SER A N 1
ATOM 623 C CA . SER A 1 79 ? -2.957 10.148 6.832 1 98.31 79 SER A CA 1
ATOM 624 C C . SER A 1 79 ? -3.301 11.641 6.793 1 98.31 79 SER A C 1
ATOM 626 O O . SER A 1 79 ? -2.762 12.383 5.973 1 98.31 79 SER A O 1
ATOM 628 N N . PHE A 1 80 ? -4.266 12.031 7.59 1 98.69 80 PHE A N 1
ATOM 629 C CA . PHE A 1 80 ? -4.668 13.422 7.723 1 98.69 80 PHE A CA 1
ATOM 630 C C . PHE A 1 80 ? -4.539 13.891 9.164 1 98.69 80 PHE A C 1
ATOM 632 O O . PHE A 1 80 ? -5.305 13.461 10.031 1 98.69 80 PHE A O 1
ATOM 639 N N . GLY A 1 81 ? -3.549 14.758 9.398 1 98.5 81 GLY A N 1
ATOM 640 C CA . GLY A 1 81 ? -3.326 15.312 10.727 1 98.5 81 GLY A CA 1
ATOM 641 C C . GLY A 1 81 ? -4.02 16.641 10.938 1 98.5 81 GLY A C 1
ATOM 642 O O . GLY A 1 81 ? -3.945 17.531 10.094 1 98.5 81 GLY A O 1
ATOM 643 N N . ILE A 1 82 ? -4.707 16.781 12.086 1 98.81 82 ILE A N 1
ATOM 644 C CA . ILE A 1 82 ? -5.328 18.031 12.516 1 98.81 82 ILE A CA 1
ATOM 645 C C . ILE A 1 82 ? -4.906 18.344 13.945 1 98.81 82 ILE A C 1
ATOM 647 O O . ILE A 1 82 ? -5.105 17.531 14.852 1 98.81 82 ILE A O 1
ATOM 651 N N . SER A 1 83 ? -4.316 19.422 14.125 1 98.75 83 SER A N 1
ATOM 652 C CA . SER A 1 83 ? -4.023 19.938 15.461 1 98.75 83 SER A CA 1
ATOM 653 C C . SER A 1 83 ? -4.832 21.188 15.766 1 98.75 83 SER A C 1
ATOM 655 O O . SER A 1 83 ? -4.758 22.172 15.031 1 98.75 83 SER A O 1
ATOM 657 N N . VAL A 1 84 ? -5.59 21.141 16.828 1 98.88 84 VAL A N 1
ATOM 658 C CA . VAL A 1 84 ? -6.449 22.25 17.234 1 98.88 84 VAL A CA 1
ATOM 659 C C . VAL A 1 84 ? -5.809 22.984 18.406 1 98.88 84 VAL A C 1
ATOM 661 O O . VAL A 1 84 ? -5.582 22.406 19.469 1 98.88 84 VAL A O 1
ATOM 664 N N . PHE A 1 85 ? -5.488 24.266 18.172 1 98.69 85 PHE A N 1
ATOM 665 C CA . PHE A 1 85 ? -4.918 25.109 19.219 1 98.69 85 PHE A CA 1
ATOM 666 C C . PHE A 1 85 ? -5.977 26.031 19.812 1 98.69 85 PHE A C 1
ATOM 668 O O . PHE A 1 85 ? -6.52 26.891 19.109 1 98.69 85 PHE A O 1
ATOM 675 N N . GLU A 1 86 ? -6.301 25.812 21.047 1 98.25 86 GLU A N 1
ATOM 676 C CA . GLU A 1 86 ? -7.223 26.656 21.812 1 98.25 86 GLU A CA 1
ATOM 677 C C . GLU A 1 86 ? -6.469 27.641 22.703 1 98.25 86 GLU A C 1
ATOM 679 O O . GLU A 1 86 ? -5.68 27.234 23.547 1 98.25 86 GLU A O 1
ATOM 684 N N . ALA A 1 87 ? -6.652 28.922 22.531 1 96.06 87 ALA A N 1
ATOM 685 C CA . ALA A 1 87 ? -5.988 29.922 23.359 1 96.06 87 ALA A CA 1
ATOM 686 C C . ALA A 1 87 ? -6.516 29.891 24.797 1 96.06 87 ALA A C 1
ATOM 688 O O . ALA A 1 87 ? -7.73 29.859 25.016 1 96.06 87 ALA A O 1
ATOM 689 N N . LYS A 1 88 ? -5.582 29.828 25.719 1 93.19 88 LYS A N 1
ATOM 690 C CA . LYS A 1 88 ? -5.984 29.922 27.125 1 93.19 88 LYS A CA 1
ATOM 691 C C . LYS A 1 88 ? -6.418 31.328 27.484 1 93.19 88 LYS A C 1
ATOM 693 O O . LYS A 1 88 ? -5.887 32.312 26.938 1 93.19 88 LYS A O 1
ATOM 698 N N . PRO A 1 89 ? -7.449 31.5 28.422 1 80.44 89 PRO A N 1
ATOM 699 C CA . PRO A 1 89 ? -7.957 32.844 28.797 1 80.44 89 PRO A CA 1
ATOM 700 C C . PRO A 1 89 ? -6.871 33.75 29.359 1 80.44 89 PRO A C 1
ATOM 702 O O . PRO A 1 89 ? -6.926 34.969 29.188 1 80.44 89 PRO A O 1
ATOM 705 N N . SER A 1 90 ? -5.949 33.281 30.172 1 64.88 90 SER A N 1
ATOM 706 C CA . SER A 1 90 ? -4.938 34.125 30.781 1 64.88 90 SER A CA 1
ATOM 707 C C . SER A 1 90 ? -4 34.719 29.719 1 64.88 90 SER A C 1
ATOM 709 O O . SER A 1 90 ? -3.242 35.625 30 1 64.88 90 SER A O 1
ATOM 711 N N . ALA A 1 91 ? -3.873 34.156 28.625 1 54.59 91 ALA A N 1
ATOM 712 C CA . ALA A 1 91 ? -2.934 34.562 27.594 1 54.59 91 ALA A CA 1
ATOM 713 C C . ALA A 1 91 ? -3.123 36.031 27.219 1 54.59 91 ALA A C 1
ATOM 715 O O . ALA A 1 91 ? -2.176 36.688 26.797 1 54.59 91 ALA A O 1
ATOM 716 N N . ASN A 1 92 ? -4.379 36.594 27.5 1 53.34 92 ASN A N 1
ATOM 717 C CA . ASN A 1 92 ? -4.691 37.969 27.109 1 53.34 92 ASN A CA 1
ATOM 718 C C . ASN A 1 92 ? -4.77 38.906 28.328 1 53.34 92 ASN A C 1
ATOM 720 O O . ASN A 1 92 ? -5.273 40.031 28.234 1 53.34 92 ASN A O 1
ATOM 724 N N . SER A 1 93 ? -4.438 38.281 29.5 1 53.19 93 SER A N 1
ATOM 725 C CA . SER A 1 93 ? -4.57 39.219 30.594 1 53.19 93 SER A CA 1
ATOM 726 C C . SER A 1 93 ? -3.389 40.188 30.641 1 53.19 93 SER A C 1
ATOM 728 O O . SER A 1 93 ? -2.256 39.812 30.344 1 53.19 93 SER A O 1
ATOM 730 N N . ALA A 1 94 ? -3.676 41.438 30.812 1 58.88 94 ALA A N 1
ATOM 731 C CA . ALA A 1 94 ? -2.746 42.562 30.969 1 58.88 94 ALA A CA 1
ATOM 732 C C . ALA A 1 94 ? -1.691 42.25 32.031 1 58.88 94 ALA A C 1
ATOM 734 O O . ALA A 1 94 ? -2.023 41.844 33.125 1 58.88 94 ALA A O 1
ATOM 735 N N . GLY A 1 95 ? -0.427 41.938 31.562 1 66.5 95 GLY A N 1
ATOM 736 C CA . GLY A 1 95 ? 0.725 41.844 32.438 1 66.5 95 GLY A CA 1
ATOM 737 C C . GLY A 1 95 ? 1.458 40.531 32.344 1 66.5 95 GLY A C 1
ATOM 738 O O . GLY A 1 95 ? 2.586 40.406 32.812 1 66.5 95 GLY A O 1
ATOM 739 N N . THR A 1 96 ? 0.637 39.469 31.734 1 77.69 96 THR A N 1
ATOM 740 C CA . THR A 1 96 ? 1.371 38.219 31.703 1 77.69 96 THR A CA 1
ATOM 741 C C . THR A 1 96 ? 2.121 38.062 30.375 1 77.69 96 THR A C 1
ATOM 743 O O . THR A 1 96 ? 1.63 38.469 29.328 1 77.69 96 THR A O 1
ATOM 746 N N . LYS A 1 97 ? 3.25 37.594 30.438 1 89 97 LYS A N 1
ATOM 747 C CA . LYS A 1 97 ? 4.121 37.375 29.281 1 89 97 LYS A CA 1
ATOM 748 C C . LYS A 1 97 ? 3.902 35.969 28.688 1 89 97 LYS A C 1
ATOM 750 O O . LYS A 1 97 ? 4.383 35.688 27.594 1 89 97 LYS A O 1
ATOM 755 N N . GLU A 1 98 ? 3.047 35.188 29.328 1 91.75 98 GLU A N 1
ATOM 756 C CA . GLU A 1 98 ? 2.795 33.844 28.859 1 91.75 98 GLU A CA 1
ATOM 757 C C . GLU A 1 98 ? 1.587 33.781 27.922 1 91.75 98 GLU A C 1
ATOM 759 O O . GLU A 1 98 ? 0.503 34.25 28.281 1 91.75 98 GLU A O 1
ATOM 764 N N . HIS A 1 99 ? 1.764 33.281 26.797 1 93.31 99 HIS A N 1
ATOM 765 C CA . HIS A 1 99 ? 0.703 32.938 25.844 1 93.31 99 HIS A CA 1
ATOM 766 C C . HIS A 1 99 ? 0.467 31.438 25.766 1 93.31 99 HIS A C 1
ATOM 768 O O . HIS A 1 99 ? 1.149 30.734 25.016 1 93.31 99 HIS A O 1
ATOM 774 N N . GLY A 1 100 ? -0.561 30.984 26.453 1 95.19 100 GLY A N 1
ATOM 775 C CA . GLY A 1 100 ? -0.793 29.547 26.594 1 95.19 100 GLY A CA 1
ATOM 776 C C . GLY A 1 100 ? -1.824 29.016 25.625 1 95.19 100 GLY A C 1
ATOM 777 O O . GLY A 1 100 ? -2.793 29.703 25.297 1 95.19 100 GLY A O 1
ATOM 778 N N . TYR A 1 101 ? -1.611 27.781 25.188 1 97.25 101 TYR A N 1
ATOM 779 C CA . TYR A 1 101 ? -2.559 27.062 24.328 1 97.25 101 TYR A CA 1
ATOM 780 C C . TYR A 1 101 ? -2.879 25.688 24.891 1 97.25 101 TYR A C 1
ATOM 782 O O . TYR A 1 101 ? -2.008 25.031 25.469 1 97.25 101 TYR A O 1
ATOM 790 N N . ILE A 1 102 ? -4.129 25.281 24.781 1 97.94 102 ILE A N 1
ATOM 791 C CA . ILE A 1 102 ? -4.527 23.875 24.891 1 97.94 102 ILE A CA 1
ATOM 792 C C . ILE A 1 102 ? -4.57 23.234 23.516 1 97.94 102 ILE A C 1
ATOM 794 O O . ILE A 1 102 ? -5.184 23.766 22.594 1 97.94 102 ILE A O 1
ATOM 798 N N . VAL A 1 103 ? -3.932 22.062 23.406 1 98.25 103 VAL A N 1
ATOM 799 C CA . VAL A 1 103 ? -3.783 21.5 22.078 1 98.25 103 VAL A CA 1
ATOM 800 C C . VAL A 1 103 ? -4.391 20.094 22.031 1 98.25 103 VAL A C 1
ATOM 802 O O . VAL A 1 103 ? -4.113 19.266 22.906 1 98.25 103 VAL A O 1
ATOM 805 N N . HIS A 1 104 ? -5.266 19.844 21.062 1 98.5 104 HIS A N 1
ATOM 806 C CA . HIS A 1 104 ? -5.785 18.531 20.719 1 98.5 104 HIS A CA 1
ATOM 807 C C . HIS A 1 104 ? -5.273 18.062 19.375 1 98.5 104 HIS A C 1
ATOM 809 O O . HIS A 1 104 ? -5.438 18.75 18.359 1 98.5 104 HIS A O 1
ATOM 815 N N . ASN A 1 105 ? -4.625 16.891 19.391 1 97.88 105 ASN A N 1
ATOM 816 C CA . ASN A 1 105 ? -4.066 16.344 18.156 1 97.88 105 ASN A CA 1
ATOM 817 C C . ASN A 1 105 ? -4.875 15.156 17.656 1 97.88 105 ASN A C 1
ATOM 819 O O . ASN A 1 105 ? -5.254 14.281 18.453 1 97.88 105 ASN A O 1
ATOM 823 N N . PHE A 1 106 ? -5.145 15.156 16.344 1 98.19 106 PHE A N 1
ATOM 824 C CA . PHE A 1 106 ? -5.875 14.062 15.703 1 98.19 106 PHE A CA 1
ATOM 825 C C . PHE A 1 106 ? -5.098 13.523 14.508 1 98.19 106 PHE A C 1
ATOM 827 O O . PHE A 1 106 ? -4.508 14.289 13.75 1 98.19 106 PHE A O 1
ATOM 834 N N . ASN A 1 107 ? -5.004 12.242 14.445 1 97.5 107 ASN A N 1
ATOM 835 C CA . ASN A 1 107 ? -4.547 11.555 13.242 1 97.5 107 ASN A CA 1
ATOM 836 C C . ASN A 1 107 ? -5.66 10.719 12.617 1 97.5 107 ASN A C 1
ATOM 838 O O . ASN A 1 107 ? -6.094 9.719 13.195 1 97.5 107 ASN A O 1
ATOM 842 N N . PHE A 1 108 ? -6.121 11.133 11.461 1 98.62 108 PHE A N 1
ATOM 843 C CA . PHE A 1 108 ? -7.109 10.359 10.719 1 98.62 108 PHE A CA 1
ATOM 844 C C . PHE A 1 108 ? -6.43 9.406 9.742 1 98.62 108 PHE A C 1
ATOM 846 O O . PHE A 1 108 ? -5.719 9.844 8.836 1 98.62 108 PHE A O 1
ATOM 853 N N . LEU A 1 109 ? -6.602 8.086 9.922 1 98.38 109 LEU A N 1
ATOM 854 C CA . LEU A 1 109 ? -6.078 7.082 9 1 98.38 109 LEU A CA 1
ATOM 855 C C . LEU A 1 109 ? -6.98 6.938 7.777 1 98.38 109 LEU A C 1
ATOM 857 O O . LEU A 1 109 ? -8.062 6.359 7.867 1 98.38 109 LEU A O 1
ATOM 861 N N . MET A 1 110 ? -6.488 7.41 6.582 1 98.75 110 MET A N 1
ATOM 862 C CA . MET A 1 110 ? -7.363 7.621 5.43 1 98.75 110 MET A CA 1
ATOM 863 C C . MET A 1 110 ? -7.137 6.547 4.371 1 98.75 110 MET A C 1
ATOM 865 O O . MET A 1 110 ? -5.992 6.246 4.02 1 98.75 110 MET A O 1
ATOM 869 N N . LEU A 1 111 ? -8.227 5.961 3.863 1 98.56 111 LEU A N 1
ATOM 870 C CA . LEU A 1 111 ? -8.148 4.965 2.803 1 98.56 111 LEU A CA 1
ATOM 871 C C . LEU A 1 111 ? -9.109 5.297 1.667 1 98.56 111 LEU A C 1
ATOM 873 O O . LEU A 1 111 ? -10.328 5.211 1.833 1 98.56 111 LEU A O 1
ATOM 877 N N . ARG A 1 112 ? -8.531 5.656 0.59 1 98.31 112 ARG A N 1
ATOM 878 C CA . ARG A 1 112 ? -9.336 6.035 -0.567 1 98.31 112 ARG A CA 1
ATOM 879 C C . ARG A 1 112 ? -10.148 4.852 -1.077 1 98.31 112 ARG A C 1
ATOM 881 O O . ARG A 1 112 ? -9.625 3.748 -1.228 1 98.31 112 ARG A O 1
ATOM 888 N N . SER A 1 113 ? -11.398 5.047 -1.414 1 95.94 113 SER A N 1
ATOM 889 C CA . SER A 1 113 ? -12.297 3.977 -1.827 1 95.94 113 SER A CA 1
ATOM 890 C C . SER A 1 113 ? -12.125 3.645 -3.305 1 95.94 113 SER A C 1
ATOM 892 O O . SER A 1 113 ? -12.484 2.553 -3.748 1 95.94 113 SER A O 1
ATOM 894 N N . THR A 1 114 ? -11.68 4.555 -4.059 1 96 114 THR A N 1
ATOM 895 C CA . THR A 1 114 ? -11.398 4.324 -5.473 1 96 114 THR A CA 1
ATOM 896 C C . THR A 1 114 ? -9.922 4.016 -5.691 1 96 114 THR A C 1
ATOM 898 O O . THR A 1 114 ? -9.094 4.273 -4.816 1 96 114 THR A O 1
ATOM 901 N N . GLU A 1 115 ? -9.625 3.471 -6.832 1 97.44 115 GLU A N 1
ATOM 902 C CA . GLU A 1 115 ? -8.227 3.135 -7.109 1 97.44 115 GLU A CA 1
ATOM 903 C C . GLU A 1 115 ? -7.348 4.379 -7.098 1 97.44 115 GLU A C 1
ATOM 905 O O . GLU A 1 115 ? -7.809 5.477 -7.418 1 97.44 115 GLU A O 1
ATOM 910 N N . PHE A 1 116 ? -6.145 4.242 -6.73 1 98.56 116 PHE A N 1
ATOM 911 C CA . PHE A 1 116 ? -5.195 5.348 -6.68 1 98.56 116 PHE A CA 1
ATOM 912 C C . PHE A 1 116 ? -3.787 4.867 -7.016 1 98.56 116 PHE A C 1
ATOM 914 O O . PHE A 1 116 ? -3.523 3.662 -7.031 1 98.56 116 PHE A O 1
ATOM 921 N N . THR A 1 117 ? -2.941 5.801 -7.32 1 98.56 117 THR A N 1
ATOM 922 C CA . THR A 1 117 ? -1.563 5.523 -7.715 1 98.56 117 THR A CA 1
ATOM 923 C C . THR A 1 117 ? -0.632 5.605 -6.508 1 98.56 117 THR A C 1
ATOM 925 O O . THR A 1 117 ? -0.82 6.449 -5.629 1 98.56 117 THR A O 1
ATOM 928 N N . VAL A 1 118 ? 0.36 4.754 -6.574 1 98.25 118 VAL A N 1
ATOM 929 C CA . VAL A 1 118 ? 1.352 4.695 -5.508 1 98.25 118 VAL A CA 1
ATOM 930 C C . VAL A 1 118 ? 2.754 4.824 -6.094 1 98.25 118 VAL A C 1
ATOM 932 O O . VAL A 1 118 ? 3.045 4.262 -7.152 1 98.25 118 VAL A O 1
ATOM 935 N N . ASN A 1 119 ? 3.521 5.629 -5.379 1 97.81 119 ASN A N 1
ATOM 936 C CA . ASN A 1 119 ? 4.957 5.703 -5.629 1 97.81 119 ASN A CA 1
ATOM 937 C C . ASN A 1 119 ? 5.75 4.934 -4.574 1 97.81 119 ASN A C 1
ATOM 939 O O . ASN A 1 119 ? 5.652 5.227 -3.381 1 97.81 119 ASN A O 1
ATOM 943 N N . SER A 1 120 ? 6.57 3.986 -4.996 1 96.38 120 SER A N 1
ATOM 944 C CA . SER A 1 120 ? 7.25 3.076 -4.082 1 96.38 120 SER A CA 1
ATOM 945 C C . SER A 1 120 ? 8.203 3.83 -3.16 1 96.38 120 SER A C 1
ATOM 947 O O . SER A 1 120 ? 8.352 3.477 -1.988 1 96.38 120 SER A O 1
ATOM 949 N N . GLU A 1 121 ? 8.844 4.836 -3.666 1 93.06 121 GLU A N 1
ATOM 950 C CA . GLU A 1 121 ? 9.773 5.613 -2.848 1 93.06 121 GLU A CA 1
ATOM 951 C C . GLU A 1 121 ? 9.039 6.355 -1.735 1 93.06 121 GLU A C 1
ATOM 953 O O . GLU A 1 121 ? 9.516 6.418 -0.6 1 93.06 121 GLU A O 1
ATOM 958 N N . SER A 1 122 ? 7.922 6.914 -2.102 1 94.88 122 SER A N 1
ATOM 959 C CA . SER A 1 122 ? 7.105 7.605 -1.107 1 94.88 122 SER A CA 1
ATOM 960 C C . SER A 1 122 ? 6.629 6.648 -0.022 1 94.88 122 SER A C 1
ATOM 962 O O . SER A 1 122 ? 6.633 6.992 1.162 1 94.88 122 SER A O 1
ATOM 964 N N . MET A 1 123 ? 6.273 5.441 -0.441 1 96.88 123 MET A N 1
ATOM 965 C CA . MET A 1 123 ? 5.797 4.445 0.518 1 96.88 123 MET A CA 1
ATOM 966 C C . MET A 1 123 ? 6.926 3.986 1.433 1 96.88 123 MET A C 1
ATOM 968 O O . MET A 1 123 ? 6.727 3.824 2.639 1 96.88 123 MET A O 1
ATOM 972 N N . THR A 1 124 ? 8.07 3.756 0.852 1 93.69 124 THR A N 1
ATOM 973 C CA . THR A 1 124 ? 9.234 3.369 1.633 1 93.69 124 THR A CA 1
ATOM 974 C C . THR A 1 124 ? 9.594 4.457 2.643 1 93.69 124 THR A C 1
ATOM 976 O O . THR A 1 124 ? 9.914 4.156 3.795 1 93.69 124 THR A O 1
ATOM 979 N N . PHE A 1 125 ? 9.523 5.688 2.264 1 92.31 125 PHE A N 1
ATOM 980 C CA . PHE A 1 125 ? 9.773 6.809 3.162 1 92.31 125 PHE A CA 1
ATOM 981 C C . PHE A 1 125 ? 8.828 6.773 4.352 1 92.31 125 PHE A C 1
ATOM 983 O O . PHE A 1 125 ? 9.258 6.91 5.5 1 92.31 125 PHE A O 1
ATOM 990 N N . LEU A 1 126 ? 7.555 6.586 4.082 1 94.62 126 LEU A N 1
ATOM 991 C CA . LEU A 1 126 ? 6.543 6.59 5.133 1 94.62 126 LEU A CA 1
ATOM 992 C C . LEU A 1 126 ? 6.773 5.441 6.109 1 94.62 126 LEU A C 1
ATOM 994 O O . LEU A 1 126 ? 6.707 5.633 7.328 1 94.62 126 LEU A O 1
ATOM 998 N N . VAL A 1 127 ? 7.016 4.254 5.574 1 94.25 127 VAL A N 1
ATOM 999 C CA . VAL A 1 127 ? 7.199 3.107 6.457 1 94.25 127 VAL A CA 1
ATOM 1000 C C . VAL A 1 127 ? 8.477 3.283 7.277 1 94.25 127 VAL A C 1
ATOM 1002 O O . VAL A 1 127 ? 8.516 2.916 8.453 1 94.25 127 VAL A O 1
ATOM 1005 N N . ASP A 1 128 ? 9.508 3.877 6.691 1 89.31 128 ASP A N 1
ATOM 1006 C CA . ASP A 1 128 ? 10.75 4.141 7.402 1 89.31 128 ASP A CA 1
ATOM 1007 C C . ASP A 1 128 ? 10.539 5.156 8.523 1 89.31 128 ASP A C 1
ATOM 1009 O O . ASP A 1 128 ? 11.328 5.219 9.469 1 89.31 128 ASP A O 1
ATOM 1013 N N . ASN A 1 129 ? 9.523 5.906 8.359 1 88.5 129 ASN A N 1
ATOM 1014 C CA . ASN A 1 129 ? 9.227 6.902 9.375 1 88.5 129 ASN A CA 1
ATOM 1015 C C . ASN A 1 129 ? 8.07 6.469 10.273 1 88.5 129 ASN A C 1
ATOM 1017 O O . ASN A 1 129 ? 7.395 7.309 10.867 1 88.5 129 ASN A O 1
ATOM 1021 N N . GLY A 1 130 ? 7.777 5.207 10.258 1 90.25 130 GLY A N 1
ATOM 1022 C CA . GLY A 1 130 ? 6.922 4.629 11.281 1 90.25 130 GLY A CA 1
ATOM 1023 C C . GLY A 1 130 ? 5.484 4.457 10.828 1 90.25 130 GLY A C 1
ATOM 1024 O O . GLY A 1 130 ? 4.625 4.055 11.617 1 90.25 130 GLY A O 1
ATOM 1025 N N . PHE A 1 131 ? 5.18 4.703 9.656 1 95.44 131 PHE A N 1
ATOM 1026 C CA . PHE A 1 131 ? 3.818 4.5 9.172 1 95.44 131 PHE A CA 1
ATOM 1027 C C . PHE A 1 131 ? 3.482 3.018 9.102 1 95.44 131 PHE A C 1
ATOM 1029 O O . PHE A 1 131 ? 4.316 2.203 8.703 1 95.44 131 PHE A O 1
ATOM 1036 N N . ASP A 1 132 ? 2.27 2.682 9.406 1 96.69 132 ASP A N 1
ATOM 1037 C CA . ASP A 1 132 ? 1.824 1.292 9.414 1 96.69 132 ASP A CA 1
ATOM 1038 C C . ASP A 1 132 ? 0.824 1.026 8.289 1 96.69 132 ASP A C 1
ATOM 1040 O O . ASP A 1 132 ? -0.375 1.263 8.453 1 96.69 132 ASP A O 1
ATOM 1044 N N . PHE A 1 133 ? 1.269 0.405 7.285 1 97.81 133 PHE A N 1
ATOM 1045 C CA . PHE A 1 133 ? 0.424 0.166 6.121 1 97.81 133 PHE A CA 1
ATOM 1046 C C . PHE A 1 133 ? -0.536 -0.991 6.375 1 97.81 133 PHE A C 1
ATOM 1048 O O . PHE A 1 133 ? -1.61 -1.057 5.777 1 97.81 133 PHE A O 1
ATOM 1055 N N . ASN A 1 134 ? -0.136 -1.949 7.176 1 97.31 134 ASN A N 1
ATOM 1056 C CA . ASN A 1 134 ? -1.079 -3.004 7.52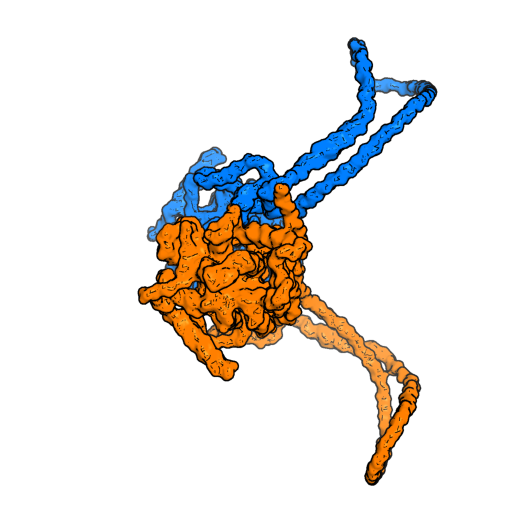7 1 97.31 134 ASN A CA 1
ATOM 1057 C C . ASN A 1 134 ? -2.324 -2.438 8.203 1 97.31 134 ASN A C 1
ATOM 1059 O O . ASN A 1 134 ? -3.447 -2.803 7.852 1 97.31 134 ASN A O 1
ATOM 1063 N N . ARG A 1 135 ? -2.102 -1.498 9.102 1 96.94 135 ARG A N 1
ATOM 1064 C CA . ARG A 1 135 ? -3.221 -0.844 9.773 1 96.94 135 ARG A CA 1
ATOM 1065 C C . ARG A 1 135 ? -4.039 -0.016 8.789 1 96.94 135 ARG A C 1
ATOM 1067 O O . ARG A 1 135 ? -5.266 0.052 8.891 1 96.94 135 ARG A O 1
ATOM 1074 N N . LEU A 1 136 ? -3.365 0.614 7.902 1 97.94 136 LEU A N 1
ATOM 1075 C CA . LEU A 1 136 ? -4.055 1.422 6.902 1 97.94 136 LEU A CA 1
ATOM 1076 C C . LEU A 1 136 ? -5.109 0.597 6.172 1 97.94 136 LEU A C 1
ATOM 1078 O O . LEU A 1 136 ? -6.285 0.967 6.141 1 97.94 136 LEU A O 1
ATOM 1082 N N . TYR A 1 137 ? -4.688 -0.508 5.629 1 96.88 137 TYR A N 1
ATOM 1083 C CA . TYR A 1 137 ? -5.574 -1.296 4.781 1 96.88 137 TYR A CA 1
ATOM 1084 C C . TYR A 1 137 ? -6.598 -2.057 5.617 1 96.88 137 TYR A C 1
ATOM 1086 O O . TYR A 1 137 ? -7.695 -2.354 5.148 1 96.88 137 TYR A O 1
ATOM 1094 N N . ARG A 1 138 ? -6.309 -2.297 6.844 1 94.25 138 ARG A N 1
ATOM 1095 C CA . ARG A 1 138 ? -7.227 -3.021 7.719 1 94.25 138 ARG A CA 1
ATOM 1096 C C . ARG A 1 138 ? -8.273 -2.086 8.312 1 94.25 138 ARG A C 1
ATOM 1098 O O . ARG A 1 138 ? -9.445 -2.449 8.422 1 94.25 138 ARG A O 1
ATOM 1105 N N . ASP A 1 139 ? -7.812 -0.832 8.68 1 95.19 139 ASP A N 1
ATOM 1106 C CA . ASP A 1 139 ? -8.648 -0.027 9.562 1 95.19 139 ASP A CA 1
ATOM 1107 C C . ASP A 1 139 ? -8.875 1.37 8.992 1 95.19 139 ASP A C 1
ATOM 1109 O O . ASP A 1 139 ? -9.547 2.197 9.602 1 95.19 139 ASP A O 1
ATOM 1113 N N . GLY A 1 140 ? -8.406 1.677 7.871 1 97.62 140 GLY A N 1
ATOM 1114 C CA . GLY A 1 140 ? -8.453 3.02 7.316 1 97.62 140 GLY A CA 1
ATOM 1115 C C . GLY A 1 140 ? -9.867 3.531 7.113 1 97.62 140 GLY A C 1
ATOM 1116 O O . GLY A 1 140 ? -10.797 2.746 6.887 1 97.62 140 GLY A O 1
ATOM 1117 N N . ILE A 1 141 ? -10.031 4.789 7.199 1 98.12 141 ILE A N 1
ATOM 1118 C CA . ILE A 1 141 ? -11.289 5.484 6.953 1 98.12 141 ILE A CA 1
ATOM 1119 C C . ILE A 1 141 ? -11.531 5.59 5.449 1 98.12 141 ILE A C 1
ATOM 1121 O O . ILE A 1 141 ? -10.773 6.25 4.738 1 98.12 141 ILE A O 1
ATOM 1125 N N . PHE A 1 142 ? -12.656 4.984 5.008 1 96.75 142 PHE A N 1
ATOM 1126 C CA . PHE A 1 142 ? -12.977 5.07 3.586 1 96.75 142 PHE A CA 1
ATOM 1127 C C . PHE A 1 142 ? -13.406 6.484 3.213 1 96.75 142 PHE A C 1
ATOM 1129 O O . PHE A 1 142 ? -14.25 7.082 3.88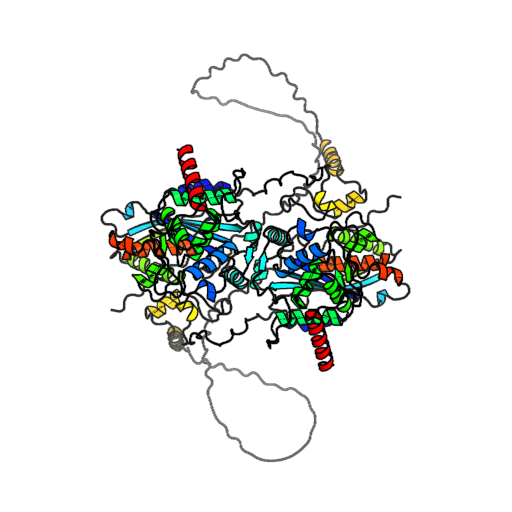7 1 96.75 142 PHE A O 1
ATOM 1136 N N . TYR A 1 143 ? -12.781 7.035 2.213 1 97.56 143 TYR A N 1
ATOM 1137 C CA . TYR A 1 143 ? -13.203 8.328 1.681 1 97.56 143 TYR A CA 1
ATOM 1138 C C . TYR A 1 143 ? -13.203 8.312 0.156 1 97.56 143 TYR A C 1
ATOM 1140 O O . TYR A 1 143 ? -12.523 7.488 -0.464 1 97.56 143 TYR A O 1
ATOM 1148 N N . LYS A 1 144 ? -13.977 9.133 -0.474 1 97.19 144 LYS A N 1
ATOM 1149 C CA . LYS A 1 144 ? -14.086 9.273 -1.923 1 97.19 144 LYS A CA 1
ATOM 1150 C C . LYS A 1 144 ? -13.867 10.719 -2.352 1 97.19 144 LYS A C 1
ATOM 1152 O O . LYS A 1 144 ? -14.695 11.594 -2.078 1 97.19 144 LYS A O 1
ATOM 1157 N N . PRO A 1 145 ? -12.805 10.977 -3.066 1 97.88 145 PRO A N 1
ATOM 1158 C CA . PRO A 1 145 ? -12.531 12.344 -3.496 1 97.88 145 PRO A CA 1
ATOM 1159 C C . PRO A 1 145 ? -13.539 12.859 -4.52 1 97.88 145 PRO A C 1
ATOM 1161 O O . PRO A 1 145 ? -14.328 12.078 -5.059 1 97.88 145 PRO A O 1
ATOM 1164 N N . GLY A 1 146 ? -13.516 14.172 -4.785 1 96.75 146 GLY A N 1
ATOM 1165 C CA . GLY A 1 146 ? -14.414 14.797 -5.742 1 96.75 146 GLY A CA 1
ATOM 1166 C C . GLY A 1 146 ? -15.609 15.461 -5.094 1 96.75 146 GLY A C 1
ATOM 1167 O O . GLY A 1 146 ? -15.547 15.883 -3.936 1 96.75 146 GLY A O 1
ATOM 1168 N N . GLY A 1 147 ? -16.594 15.672 -5.836 1 93.75 147 GLY A N 1
ATOM 1169 C CA . GLY A 1 147 ? -17.797 16.328 -5.344 1 93.75 147 GLY A CA 1
ATOM 1170 C C . GLY A 1 147 ? -18.656 15.406 -4.504 1 93.75 147 GLY A C 1
ATOM 1171 O O . GLY A 1 147 ? -18.422 14.195 -4.438 1 93.75 147 GLY A O 1
ATOM 1172 N N . ASP A 1 148 ? -19.609 16 -3.836 1 90.25 148 ASP A N 1
ATOM 1173 C CA . ASP A 1 148 ? -20.531 15.234 -3.006 1 90.25 148 ASP A CA 1
ATOM 1174 C C . ASP A 1 148 ? -21.391 14.305 -3.859 1 90.25 148 ASP A C 1
ATOM 1176 O O . ASP A 1 148 ? -21.812 14.672 -4.961 1 90.25 148 ASP A O 1
ATOM 1180 N N . GLU A 1 149 ? -21.609 13.18 -3.336 1 81.25 149 GLU A N 1
ATOM 1181 C CA . GLU A 1 149 ? -22.516 12.258 -4 1 81.25 149 GLU A CA 1
ATOM 1182 C C . GLU A 1 149 ? -23.969 12.539 -3.615 1 81.25 149 GLU A C 1
ATOM 1184 O O . GLU A 1 149 ? -24.25 12.977 -2.498 1 81.25 149 GLU A O 1
ATOM 1189 N N . ALA A 1 150 ? -24.812 12.359 -4.555 1 69.94 150 ALA A N 1
ATOM 1190 C CA . ALA A 1 150 ? -26.219 12.68 -4.387 1 69.94 150 ALA A CA 1
ATOM 1191 C C . ALA A 1 150 ? -26.953 11.555 -3.656 1 69.94 150 ALA A C 1
ATOM 1193 O O . ALA A 1 150 ? -28.172 11.625 -3.465 1 69.94 150 ALA A O 1
ATOM 1194 N N . VAL A 1 151 ? -26.297 10.688 -3.158 1 68.06 151 VAL A N 1
ATOM 1195 C CA . VAL A 1 151 ? -27.016 9.508 -2.666 1 68.06 151 VAL A CA 1
ATOM 1196 C C . VAL A 1 151 ? -27.125 9.57 -1.145 1 68.06 151 VAL A C 1
ATOM 1198 O O . VAL A 1 151 ? -26.25 10.117 -0.471 1 68.06 151 VAL A O 1
ATOM 1201 N N . ASP A 1 152 ? -28.219 9.211 -0.704 1 76.62 152 ASP A N 1
ATOM 1202 C CA . ASP A 1 152 ? -28.438 9.047 0.73 1 76.62 152 ASP A CA 1
ATOM 1203 C C . ASP A 1 152 ? -27.578 7.914 1.286 1 76.62 152 ASP A C 1
ATOM 1205 O O . ASP A 1 152 ? -27.641 6.781 0.805 1 76.62 152 ASP A O 1
ATOM 1209 N N . VAL A 1 153 ? -26.75 8.398 2.129 1 79.31 153 VAL A N 1
ATOM 1210 C CA . VAL A 1 153 ? -25.875 7.391 2.723 1 79.31 153 VAL A CA 1
ATOM 1211 C C . VAL A 1 153 ? -26.156 7.277 4.219 1 79.31 153 VAL A C 1
ATOM 1213 O O . VAL A 1 153 ? -26.672 8.219 4.832 1 79.31 153 VAL A O 1
ATOM 1216 N N . PRO A 1 154 ? -25.844 6.09 4.785 1 82.38 154 PRO A N 1
ATOM 1217 C CA . PRO A 1 154 ? -26.047 5.902 6.223 1 82.38 154 PRO A CA 1
ATOM 1218 C C . PRO A 1 154 ? -25.203 6.855 7.066 1 82.38 154 PRO A C 1
ATOM 1220 O O . PRO A 1 154 ? -24.156 7.312 6.617 1 82.38 154 PRO A O 1
ATOM 1223 N N . PRO A 1 155 ? -25.75 7.164 8.242 1 80.75 155 PRO A N 1
ATOM 1224 C CA . PRO A 1 155 ? -25.031 8.094 9.117 1 80.75 155 PRO A CA 1
ATOM 1225 C C . PRO A 1 155 ? -23.641 7.609 9.477 1 80.75 155 PRO A C 1
ATOM 1227 O O . PRO A 1 155 ? -22.766 8.414 9.836 1 80.75 155 PRO A O 1
ATOM 1230 N N . GLU A 1 156 ? -23.422 6.316 9.344 1 86.19 156 GLU A N 1
ATOM 1231 C CA . GLU A 1 156 ? -22.125 5.754 9.734 1 86.19 156 GLU A CA 1
ATOM 1232 C C . GLU A 1 156 ? -21.156 5.734 8.562 1 86.19 156 GLU A C 1
ATOM 1234 O O . GLU A 1 156 ? -20.016 5.273 8.703 1 86.19 156 GLU A O 1
ATOM 1239 N N . ASP A 1 157 ? -21.594 6.301 7.547 1 92.19 157 ASP A N 1
ATOM 1240 C CA . ASP A 1 157 ? -20.703 6.355 6.391 1 92.19 157 ASP A CA 1
ATOM 1241 C C . ASP A 1 157 ? -19.484 7.223 6.676 1 92.19 157 ASP A C 1
ATOM 1243 O O . ASP A 1 157 ? -19.609 8.414 6.957 1 92.19 157 ASP A O 1
ATOM 1247 N N . THR A 1 158 ? -18.359 6.633 6.57 1 95.5 158 THR A N 1
ATOM 1248 C CA . THR A 1 158 ? -17.156 7.309 7.004 1 95.5 158 THR A CA 1
ATOM 1249 C C . THR A 1 158 ? -16.828 8.484 6.086 1 95.5 158 THR A C 1
ATOM 1251 O O . THR A 1 158 ? -16.312 9.516 6.539 1 95.5 158 THR A O 1
ATOM 1254 N N . ASN A 1 159 ? -17.109 8.352 4.805 1 96 159 ASN A N 1
ATOM 1255 C CA . ASN A 1 159 ? -16.875 9.445 3.867 1 96 159 ASN A CA 1
ATOM 1256 C C . ASN A 1 159 ? -17.703 10.672 4.223 1 96 159 ASN A C 1
ATOM 1258 O O . ASN A 1 159 ? -17.188 11.789 4.27 1 96 159 ASN A O 1
ATOM 1262 N N . GLN A 1 160 ? -18.922 10.445 4.5 1 94.62 160 GLN A N 1
ATOM 1263 C CA . GLN A 1 160 ? -19.812 11.555 4.832 1 94.62 160 GLN A CA 1
ATOM 1264 C C . GLN A 1 160 ? -19.391 12.219 6.137 1 94.62 160 GLN A C 1
ATOM 1266 O O . GLN A 1 160 ? -19.469 13.445 6.266 1 94.62 160 GLN A O 1
ATOM 1271 N N . ILE A 1 161 ? -19 11.422 7.082 1 96.31 161 ILE A N 1
ATOM 1272 C CA . ILE A 1 161 ? -18.562 11.984 8.359 1 96.31 161 ILE A CA 1
ATOM 1273 C C . ILE A 1 161 ? -17.328 12.859 8.148 1 96.31 161 ILE A C 1
ATOM 1275 O O . ILE A 1 161 ? -17.25 13.977 8.68 1 96.31 161 ILE A O 1
ATOM 1279 N N . MET A 1 162 ? -16.375 12.398 7.352 1 97.62 162 MET A N 1
ATOM 1280 C CA . MET A 1 162 ? -15.164 13.164 7.102 1 97.62 162 MET A CA 1
ATOM 1281 C C . MET A 1 162 ? -15.477 14.477 6.391 1 97.62 162 MET A C 1
ATOM 1283 O O . MET A 1 162 ? -14.93 15.523 6.734 1 97.62 162 MET A O 1
ATOM 1287 N N . ARG A 1 163 ? -16.328 14.422 5.406 1 96.94 163 ARG A N 1
ATOM 1288 C CA . ARG A 1 163 ? -16.734 15.625 4.684 1 96.94 163 ARG A CA 1
ATOM 1289 C C . ARG A 1 163 ? -17.438 16.609 5.613 1 96.94 163 ARG A C 1
ATOM 1291 O O . ARG A 1 163 ? -17.25 17.828 5.496 1 96.94 163 ARG A O 1
ATOM 1298 N N . SER A 1 164 ? -18.219 16.094 6.508 1 95.88 164 SER A N 1
ATOM 1299 C CA . SER A 1 164 ? -18.906 16.938 7.477 1 95.88 164 SER A CA 1
ATOM 1300 C C . SER A 1 164 ? -17.938 17.609 8.43 1 95.88 164 SER A C 1
ATOM 1302 O O . SER A 1 164 ? -18.109 18.766 8.781 1 95.88 164 SER A O 1
ATOM 1304 N N . ILE A 1 165 ? -16.984 16.875 8.906 1 97.94 165 ILE A N 1
ATOM 1305 C CA . ILE A 1 165 ? -15.977 17.438 9.789 1 97.94 165 ILE A CA 1
ATOM 1306 C C . ILE A 1 165 ? -15.25 18.578 9.078 1 97.94 165 ILE A C 1
ATOM 1308 O O . ILE A 1 165 ? -15.039 19.641 9.656 1 97.94 165 ILE A O 1
ATOM 1312 N N . PHE A 1 166 ? -14.883 18.344 7.84 1 98.19 166 PHE A N 1
ATOM 1313 C CA . PHE A 1 166 ? -14.18 19.391 7.098 1 98.19 166 PHE A CA 1
ATOM 1314 C C . PHE A 1 166 ? -15.078 20.594 6.871 1 98.19 166 PHE A C 1
ATOM 1316 O O . PHE A 1 166 ? -14.633 21.734 6.992 1 98.19 166 PHE A O 1
ATOM 1323 N N . ALA A 1 167 ? -16.297 20.344 6.508 1 97.12 167 ALA A N 1
ATOM 1324 C CA . ALA A 1 167 ? -17.266 21.438 6.359 1 97.12 167 ALA A CA 1
ATOM 1325 C C . ALA A 1 167 ? -17.391 22.234 7.648 1 97.12 167 ALA A C 1
ATOM 1327 O O . ALA A 1 167 ? -17.531 23.469 7.613 1 97.12 167 ALA A O 1
ATOM 1328 N N . HIS A 1 168 ? -17.359 21.578 8.75 1 97.62 168 HIS A N 1
ATOM 1329 C CA . HIS A 1 168 ? -17.406 22.25 10.039 1 97.62 168 HIS A CA 1
ATOM 1330 C C . HIS A 1 168 ? -16.188 23.156 10.242 1 97.62 168 HIS A C 1
ATOM 1332 O O . HIS A 1 168 ? -16.312 24.281 10.719 1 97.62 168 HIS A O 1
ATOM 1338 N N . ILE A 1 169 ? -15.047 22.672 9.867 1 98.38 169 ILE A N 1
ATOM 1339 C CA . ILE A 1 169 ? -13.836 23.469 9.938 1 98.38 169 ILE A CA 1
ATOM 1340 C C . ILE A 1 169 ? -14.023 24.766 9.148 1 98.38 169 ILE A C 1
ATOM 1342 O O . ILE A 1 169 ? -13.68 25.844 9.625 1 98.38 169 ILE A O 1
ATOM 1346 N N . LEU A 1 170 ? -14.594 24.672 7.977 1 97.31 170 LEU A N 1
ATOM 1347 C CA . LEU A 1 170 ? -14.828 25.844 7.129 1 97.31 170 LEU A CA 1
ATOM 1348 C C . LEU A 1 170 ? -15.758 26.828 7.809 1 97.31 170 LEU A C 1
ATOM 1350 O O . LEU A 1 170 ? -15.586 28.047 7.68 1 97.31 170 LEU A O 1
ATOM 1354 N N . SER A 1 171 ? -16.688 26.359 8.508 1 96.31 171 SER A N 1
ATOM 1355 C CA . SER A 1 171 ? -17.719 27.203 9.125 1 96.31 171 SER A CA 1
ATOM 1356 C C . SER A 1 171 ? -17.141 27.984 10.305 1 96.31 171 SER A C 1
ATOM 1358 O O . SER A 1 171 ? -17.734 28.984 10.734 1 96.31 171 SER A O 1
ATOM 1360 N N . LEU A 1 172 ? -16.031 27.562 10.859 1 96.56 172 LEU A N 1
ATOM 1361 C CA . LEU A 1 172 ? -15.477 28.156 12.062 1 96.56 172 LEU A CA 1
ATOM 1362 C C . LEU A 1 172 ? -14.812 29.5 11.75 1 96.56 172 LEU A C 1
ATOM 1364 O O . LEU A 1 172 ? -14.672 30.344 12.633 1 96.56 172 LEU A O 1
ATOM 1368 N N . LYS A 1 173 ? -14.367 29.688 10.539 1 96.44 173 LYS A N 1
ATOM 1369 C CA . LYS A 1 173 ? -13.719 30.906 10.086 1 96.44 173 LYS A CA 1
ATOM 1370 C C . LYS A 1 173 ? -12.547 31.281 10.992 1 96.44 173 LYS A C 1
ATOM 1372 O O . LYS A 1 173 ? -12.453 32.406 11.461 1 96.44 173 LYS A O 1
ATOM 1377 N N . VAL A 1 174 ? -11.664 30.344 11.289 1 97.88 174 VAL A N 1
ATOM 1378 C CA . VAL A 1 174 ? -10.438 30.547 12.047 1 97.88 174 VAL A CA 1
ATOM 1379 C C . VAL A 1 174 ? -9.227 30.344 11.125 1 97.88 174 VAL A C 1
ATOM 1381 O O . VAL A 1 174 ? -9.344 29.75 10.062 1 97.88 174 VAL A O 1
ATOM 1384 N N . PRO A 1 175 ? -8.047 30.844 11.5 1 98.06 175 PRO A N 1
ATOM 1385 C CA . PRO A 1 175 ? -6.84 30.672 10.688 1 98.06 175 PRO A CA 1
ATOM 1386 C C . PRO A 1 175 ? -6.512 29.188 10.453 1 98.06 175 PRO A C 1
ATOM 1388 O O . PRO A 1 175 ? -6.555 28.391 11.383 1 98.06 175 PRO A O 1
ATOM 1391 N N . ILE A 1 176 ? -6.242 28.906 9.195 1 98.81 176 ILE A N 1
ATOM 1392 C CA . ILE A 1 176 ? -5.754 27.578 8.82 1 98.81 176 ILE A CA 1
ATOM 1393 C C . ILE A 1 176 ? -4.254 27.641 8.555 1 98.81 176 ILE A C 1
ATOM 1395 O O . ILE A 1 176 ? -3.785 28.5 7.797 1 98.81 176 ILE A O 1
ATOM 1399 N N . VAL A 1 177 ? -3.533 26.719 9.148 1 98.88 177 VAL A N 1
ATOM 1400 C CA . VAL A 1 177 ? -2.076 26.812 9.133 1 98.88 177 VAL A CA 1
ATOM 1401 C C . VAL A 1 177 ? -1.498 25.562 8.461 1 98.88 177 VAL A C 1
ATOM 1403 O O . VAL A 1 177 ? -1.93 24.438 8.742 1 98.88 177 VAL A O 1
ATOM 1406 N N . VAL A 1 178 ? -0.598 25.75 7.551 1 98.81 178 VAL A N 1
ATOM 1407 C CA . VAL A 1 178 ? 0.089 24.656 6.863 1 98.81 178 VAL A CA 1
ATOM 1408 C C . VAL A 1 178 ? 1.589 24.953 6.812 1 98.81 178 VAL A C 1
ATOM 1410 O O . VAL A 1 178 ? 2.031 26.047 7.164 1 98.81 178 VAL A O 1
ATOM 1413 N N . HIS A 1 179 ? 2.396 23.984 6.504 1 98.62 179 HIS A N 1
ATOM 1414 C CA . HIS A 1 179 ? 3.826 24.109 6.246 1 98.62 179 HIS A CA 1
ATOM 1415 C C . HIS A 1 179 ? 4.184 23.578 4.863 1 98.62 179 HIS A C 1
ATOM 1417 O O . HIS A 1 179 ? 4.121 22.359 4.625 1 98.62 179 HIS A O 1
ATOM 1423 N N . ASN A 1 180 ? 4.586 24.516 3.963 1 97 180 ASN A N 1
ATOM 1424 C CA . ASN A 1 180 ? 4.738 24.109 2.57 1 97 180 ASN A CA 1
ATOM 1425 C C . ASN A 1 180 ? 3.504 23.359 2.062 1 97 180 ASN A C 1
ATOM 1427 O O . ASN A 1 180 ? 3.607 22.234 1.568 1 97 180 ASN A O 1
ATOM 1431 N N . GLY A 1 181 ? 2.35 24.078 2.158 1 97.94 181 GLY A N 1
ATOM 1432 C CA . GLY A 1 181 ? 1.106 23.328 2.268 1 97.94 181 GLY A CA 1
ATOM 1433 C C . GLY A 1 181 ? 0.284 23.344 0.993 1 97.94 181 GLY A C 1
ATOM 1434 O O . GLY A 1 181 ? -0.887 22.953 0.998 1 97.94 181 GLY A O 1
ATOM 1435 N N . LEU A 1 182 ? 0.844 23.766 -0.174 1 98 182 LEU A N 1
ATOM 1436 C CA . LEU A 1 182 ? 0.032 23.844 -1.385 1 98 182 LEU A CA 1
ATOM 1437 C C . LEU A 1 182 ? -0.516 22.469 -1.747 1 98 182 LEU A C 1
ATOM 1439 O O . LEU A 1 182 ? -1.714 22.312 -1.996 1 98 182 LEU A O 1
ATOM 1443 N N . LEU A 1 183 ? 0.357 21.5 -1.78 1 97.94 183 LEU A N 1
ATOM 1444 C CA . LEU A 1 183 ? -0.076 20.156 -2.141 1 97.94 183 LEU A CA 1
ATOM 1445 C C . LEU A 1 183 ? -1.072 19.609 -1.121 1 97.94 183 LEU A C 1
ATOM 1447 O O . LEU A 1 183 ? -2.055 18.969 -1.49 1 97.94 183 LEU A O 1
ATOM 1451 N N . ASP A 1 184 ? -0.843 19.906 0.156 1 98.5 184 ASP A N 1
ATOM 1452 C CA . ASP A 1 184 ? -1.797 19.531 1.194 1 98.5 184 ASP A CA 1
ATOM 1453 C C . ASP A 1 184 ? -3.188 20.078 0.891 1 98.5 184 ASP A C 1
ATOM 1455 O O . ASP A 1 184 ? -4.18 19.344 0.958 1 98.5 184 ASP A O 1
ATOM 1459 N N . LEU A 1 185 ? -3.188 21.312 0.587 1 98.81 185 LEU A N 1
ATOM 1460 C CA . LEU A 1 185 ? -4.453 22 0.348 1 98.81 185 LEU A CA 1
ATOM 1461 C C . LEU A 1 185 ? -5.16 21.422 -0.874 1 98.81 185 LEU A C 1
ATOM 1463 O O . LEU A 1 185 ? -6.387 21.297 -0.882 1 98.81 185 LEU A O 1
ATOM 1467 N N . LEU A 1 186 ? -4.438 21.125 -1.897 1 98.75 186 LEU A N 1
ATOM 1468 C CA . LEU A 1 186 ? -5.016 20.516 -3.092 1 98.75 186 LEU A CA 1
ATOM 1469 C C . LEU A 1 186 ? -5.641 19.172 -2.766 1 98.75 186 LEU A C 1
ATOM 1471 O O . LEU A 1 186 ? -6.77 18.891 -3.176 1 98.75 186 LEU A O 1
ATOM 1475 N N . PHE A 1 187 ? -4.902 18.328 -2.002 1 98.81 187 PHE A N 1
ATOM 1476 C CA . PHE A 1 187 ? -5.414 17.031 -1.615 1 98.81 187 PHE A CA 1
ATOM 1477 C C . PHE A 1 187 ? -6.656 17.156 -0.746 1 98.81 187 PHE A C 1
ATOM 1479 O O . PHE A 1 187 ? -7.641 16.438 -0.943 1 98.81 187 PHE A O 1
ATOM 1486 N N . ILE A 1 188 ? -6.574 18.062 0.202 1 98.81 188 ILE A N 1
ATOM 1487 C CA . ILE A 1 188 ? -7.68 18.234 1.137 1 98.81 188 ILE A CA 1
ATOM 1488 C C . ILE A 1 188 ? -8.914 18.734 0.387 1 98.81 188 ILE A C 1
ATOM 1490 O O . ILE A 1 188 ? -10.016 18.234 0.589 1 98.81 188 ILE A O 1
ATOM 1494 N N . TYR A 1 189 ? -8.734 19.734 -0.482 1 98.75 189 TYR A N 1
ATOM 1495 C CA . TYR A 1 189 ? -9.82 20.266 -1.294 1 98.75 189 TYR A CA 1
ATOM 1496 C C . TYR A 1 189 ? -10.492 19.156 -2.1 1 98.75 189 TYR A C 1
ATOM 1498 O O . TYR A 1 189 ? -11.711 19 -2.057 1 98.75 189 TYR A O 1
ATOM 1506 N N . TYR A 1 190 ? -9.703 18.391 -2.791 1 98.69 190 TYR A N 1
ATOM 1507 C CA . TYR A 1 190 ? -10.203 17.344 -3.682 1 98.69 190 TYR A CA 1
ATOM 1508 C C . TYR A 1 190 ? -10.859 16.219 -2.893 1 98.69 190 TYR A C 1
ATOM 1510 O O . TYR A 1 190 ? -11.859 15.641 -3.334 1 98.69 190 TYR A O 1
ATOM 1518 N N . SER A 1 191 ? -10.383 15.891 -1.751 1 98.38 191 SER A N 1
ATOM 1519 C CA . SER A 1 191 ? -10.844 14.75 -0.971 1 98.38 191 SER A CA 1
ATOM 1520 C C . SER A 1 191 ? -12.172 15.055 -0.28 1 98.38 191 SER A C 1
ATOM 1522 O O . SER A 1 191 ? -13.023 14.172 -0.144 1 98.38 191 SER A O 1
ATOM 1524 N N . PHE A 1 192 ? -12.352 16.328 0.165 1 97.94 192 PHE A N 1
ATOM 1525 C CA . PHE A 1 192 ? -13.43 16.531 1.122 1 97.94 192 PHE A CA 1
ATOM 1526 C C . PHE A 1 192 ? -14.359 17.656 0.671 1 97.94 192 PHE A C 1
ATOM 1528 O O . PHE A 1 192 ? -15.414 17.875 1.271 1 97.94 192 PHE A O 1
ATOM 1535 N N . HIS A 1 193 ? -13.953 18.375 -0.338 1 97.94 193 HIS A N 1
ATOM 1536 C CA . HIS A 1 193 ? -14.742 19.562 -0.673 1 97.94 193 HIS A CA 1
ATOM 1537 C C . HIS A 1 193 ? -15.391 19.422 -2.045 1 97.94 193 HIS A C 1
ATOM 1539 O O . HIS A 1 193 ? -16.609 19.281 -2.145 1 97.94 193 HIS A O 1
ATOM 1545 N N . ALA A 1 194 ? -14.594 19.391 -3.133 1 98 194 ALA A N 1
ATOM 1546 C CA . ALA A 1 194 ? -15.117 19.328 -4.496 1 98 194 ALA A CA 1
ATOM 1547 C C . ALA A 1 194 ? -14.031 18.922 -5.484 1 98 194 ALA A C 1
ATOM 1549 O O . ALA A 1 194 ? -12.883 18.672 -5.09 1 98 194 ALA A O 1
ATOM 1550 N N . ASP A 1 195 ? -14.453 18.812 -6.738 1 98.12 195 ASP A N 1
ATOM 1551 C CA . ASP A 1 195 ? -13.469 18.578 -7.793 1 98.12 195 ASP A CA 1
ATOM 1552 C C . ASP A 1 195 ? -12.5 19.75 -7.914 1 98.12 195 ASP A C 1
ATOM 1554 O O . ASP A 1 195 ? -12.898 20.906 -7.781 1 98.12 195 ASP A O 1
ATOM 1558 N N . LEU A 1 196 ? -11.25 19.422 -8.172 1 98.5 196 LEU A N 1
ATOM 1559 C CA . LEU A 1 196 ? -10.258 20.469 -8.328 1 98.5 196 LEU A CA 1
ATOM 1560 C C . LEU A 1 196 ? -10.531 21.297 -9.586 1 98.5 196 LEU A C 1
ATOM 1562 O O . LEU A 1 196 ? -10.75 20.734 -10.664 1 98.5 196 LEU A O 1
ATOM 1566 N N . PRO A 1 197 ? -10.484 22.609 -9.461 1 97.69 197 PRO A N 1
ATOM 1567 C CA . PRO A 1 197 ? -10.609 23.453 -10.656 1 97.69 197 PRO A CA 1
ATOM 1568 C C . PRO A 1 197 ? -9.492 23.219 -11.664 1 97.69 197 PRO A C 1
ATOM 1570 O O . PRO A 1 197 ? -8.383 22.844 -11.281 1 97.69 197 PRO A O 1
ATOM 1573 N N . ASN A 1 198 ? -9.742 23.516 -12.93 1 96.69 198 ASN A N 1
ATOM 1574 C CA . ASN A 1 198 ? -8.742 23.344 -13.977 1 96.69 198 ASN A CA 1
ATOM 1575 C C . ASN A 1 198 ? -7.73 24.5 -13.984 1 96.69 198 ASN A C 1
ATOM 1577 O O . ASN A 1 198 ? -6.598 24.328 -14.438 1 96.69 198 ASN A O 1
ATOM 1581 N N . GLU A 1 199 ? -8.203 25.625 -13.43 1 96.56 199 GLU A N 1
ATOM 1582 C CA . GLU A 1 199 ? -7.363 26.812 -13.461 1 96.56 199 GLU A CA 1
ATOM 1583 C C . GLU A 1 199 ? -6.938 27.234 -12.047 1 96.56 199 GLU A C 1
ATOM 1585 O O . GLU A 1 199 ? -7.738 27.156 -11.109 1 96.56 199 GLU A O 1
ATOM 1590 N N . LEU A 1 200 ? -5.695 27.734 -11.961 1 96.88 200 LEU A N 1
ATOM 1591 C CA . LEU A 1 200 ? -5.152 28.172 -10.68 1 96.88 200 LEU A CA 1
ATOM 1592 C C . LEU A 1 200 ? -5.98 29.328 -10.117 1 96.88 200 LEU A C 1
ATOM 1594 O O . LEU A 1 200 ? -6.27 29.359 -8.914 1 96.88 200 LEU A O 1
ATOM 1598 N N . GLY A 1 201 ? -6.328 30.266 -10.984 1 96.88 201 GLY A N 1
ATOM 1599 C CA . GLY A 1 201 ? -7.109 31.406 -10.531 1 96.88 201 GLY A CA 1
ATOM 1600 C C . GLY A 1 201 ? -8.406 31.016 -9.852 1 96.88 201 GLY A C 1
ATOM 1601 O O . GLY A 1 201 ? -8.789 31.609 -8.844 1 96.88 201 GLY A O 1
ATOM 1602 N N . THR A 1 202 ? -9.109 30.078 -10.422 1 97.69 202 THR A N 1
ATOM 1603 C CA . THR A 1 202 ? -10.352 29.594 -9.852 1 97.69 202 THR A CA 1
ATOM 1604 C C . THR A 1 202 ? -10.102 28.906 -8.508 1 97.69 202 THR A C 1
ATOM 1606 O O . THR A 1 202 ? -10.859 29.109 -7.555 1 97.69 202 THR A O 1
ATOM 1609 N N . PHE A 1 203 ? -9.039 28.141 -8.445 1 98.12 203 PHE A N 1
ATOM 1610 C CA . PHE A 1 203 ? -8.672 27.484 -7.191 1 98.12 203 PHE A CA 1
ATOM 1611 C C . PHE A 1 203 ? -8.398 28.531 -6.105 1 98.12 203 PHE A C 1
ATOM 1613 O O . PHE A 1 203 ? -8.867 28.391 -4.973 1 98.12 203 PHE A O 1
ATOM 1620 N N . VAL A 1 204 ? -7.668 29.531 -6.422 1 97.88 204 VAL A N 1
ATOM 1621 C CA . VAL A 1 204 ? -7.324 30.609 -5.492 1 97.88 204 VAL A CA 1
ATOM 1622 C C . VAL A 1 204 ? -8.594 31.297 -5.012 1 97.88 204 VAL A C 1
ATOM 1624 O O . VAL A 1 204 ? -8.742 31.594 -3.824 1 97.88 204 VAL A O 1
ATOM 1627 N N . ALA A 1 205 ? -9.484 31.547 -5.895 1 97.69 205 ALA A N 1
ATOM 1628 C CA . ALA A 1 205 ? -10.758 32.156 -5.535 1 97.69 205 ALA A CA 1
ATOM 1629 C C . ALA A 1 205 ? -11.531 31.297 -4.543 1 97.69 205 ALA A C 1
ATOM 1631 O O . ALA A 1 205 ? -12.117 31.812 -3.586 1 97.69 205 ALA A O 1
ATOM 1632 N N . ASP A 1 206 ? -11.578 30.031 -4.816 1 97.94 206 ASP A N 1
ATOM 1633 C CA . ASP A 1 206 ? -12.242 29.109 -3.898 1 97.94 206 ASP A CA 1
ATOM 1634 C C . ASP A 1 206 ? -11.594 29.156 -2.516 1 97.94 206 ASP A C 1
ATOM 1636 O O . ASP A 1 206 ? -12.289 29.203 -1.5 1 97.94 206 ASP A O 1
ATOM 1640 N N . MET A 1 207 ? -10.234 29.156 -2.482 1 97.88 207 MET A N 1
ATOM 1641 C CA . MET A 1 207 ? -9.5 29.188 -1.221 1 97.88 207 MET A CA 1
ATOM 1642 C C . MET A 1 207 ? -9.852 30.422 -0.406 1 97.88 207 MET A C 1
ATOM 1644 O O . MET A 1 207 ? -10.031 30.344 0.811 1 97.88 207 MET A O 1
ATOM 1648 N N . LEU A 1 208 ? -9.93 31.484 -1.04 1 96.88 208 LEU A N 1
ATOM 1649 C CA . LEU A 1 208 ? -10.219 32.75 -0.382 1 96.88 208 LEU A CA 1
ATOM 1650 C C . LEU A 1 208 ? -11.586 32.719 0.297 1 96.88 208 LEU A C 1
ATOM 1652 O O . LEU A 1 208 ? -11.75 33.219 1.412 1 96.88 208 LEU A O 1
ATOM 1656 N N . GLU A 1 209 ? -12.484 32.125 -0.347 1 96.19 209 GLU A N 1
ATOM 1657 C CA . GLU A 1 209 ? -13.836 32.062 0.214 1 96.19 209 GLU A CA 1
ATOM 1658 C C . GLU A 1 209 ? -13.914 31 1.31 1 96.19 209 GLU A C 1
ATOM 1660 O O . GLU A 1 209 ? -14.656 31.172 2.279 1 96.19 209 GLU A O 1
ATOM 1665 N N . MET A 1 210 ? -13.227 29.953 1.143 1 97.5 210 MET A N 1
ATOM 1666 C CA . MET A 1 210 ? -13.258 28.828 2.082 1 97.5 210 MET A CA 1
ATOM 1667 C C . MET A 1 210 ? -12.656 29.234 3.424 1 97.5 210 MET A C 1
ATOM 1669 O O . MET A 1 210 ? -13.109 28.781 4.473 1 97.5 210 MET A O 1
ATOM 1673 N N . PHE A 1 211 ? -11.594 30.078 3.322 1 97.62 211 PHE A N 1
ATOM 1674 C CA . PHE A 1 211 ? -10.844 30.406 4.531 1 97.62 211 PHE A CA 1
ATOM 1675 C C . PHE A 1 211 ? -10.766 31.922 4.723 1 97.62 211 PHE A C 1
ATOM 1677 O O . PHE A 1 211 ? -9.688 32.5 4.617 1 97.62 211 PHE A O 1
ATOM 1684 N N . PRO A 1 212 ? -11.828 32.531 5.207 1 96.19 212 PRO A N 1
ATOM 1685 C CA . PRO A 1 212 ? -11.867 34 5.312 1 96.19 212 PRO A CA 1
ATOM 1686 C C . PRO A 1 212 ? -10.914 34.531 6.375 1 96.19 212 PRO A C 1
ATOM 1688 O O . PRO A 1 212 ? -10.461 35.688 6.285 1 96.19 212 PRO A O 1
ATOM 1691 N N . ALA A 1 213 ? -10.586 33.719 7.434 1 96.5 213 ALA A N 1
ATOM 1692 C CA . ALA A 1 213 ? -9.656 34.156 8.469 1 96.5 213 ALA A CA 1
ATOM 1693 C C . ALA A 1 213 ? -8.211 34 8.008 1 96.5 213 ALA A C 1
ATOM 1695 O O . ALA A 1 213 ? -7.285 34.438 8.703 1 96.5 213 ALA A O 1
ATOM 1696 N N . GLY A 1 214 ? -8.047 33.344 6.82 1 97.5 214 GLY A N 1
ATOM 1697 C CA . GLY A 1 214 ? -6.734 33.312 6.199 1 97.5 214 GLY A CA 1
ATOM 1698 C C . GLY A 1 214 ? -6.098 31.938 6.254 1 97.5 214 GLY A C 1
ATOM 1699 O O . GLY A 1 214 ? -6.461 31.109 7.098 1 97.5 214 GLY A O 1
ATOM 1700 N N . ILE A 1 215 ? -5.168 31.766 5.301 1 98.5 215 ILE A N 1
ATOM 1701 C CA . ILE A 1 215 ? -4.254 30.625 5.27 1 98.5 215 ILE A CA 1
ATOM 1702 C C . ILE A 1 215 ? -2.838 31.094 5.605 1 98.5 215 ILE A C 1
ATOM 1704 O O . ILE A 1 215 ? -2.361 32.094 5.059 1 98.5 215 ILE A O 1
ATOM 1708 N N . TYR A 1 216 ? -2.238 30.406 6.473 1 98.56 216 TYR A N 1
ATOM 1709 C CA . TYR A 1 216 ? -0.891 30.766 6.906 1 98.56 216 TYR A CA 1
ATOM 1710 C C . TYR A 1 216 ? 0.081 29.609 6.656 1 98.56 216 TYR A C 1
ATOM 1712 O O . TYR A 1 216 ? -0.118 28.5 7.148 1 98.56 216 TYR A O 1
ATOM 1720 N N . ASP A 1 217 ? 1.093 29.859 5.879 1 98.75 217 ASP A N 1
ATOM 1721 C CA . ASP A 1 217 ? 2.137 28.875 5.602 1 98.75 217 ASP A CA 1
ATOM 1722 C C . ASP A 1 217 ? 3.404 29.188 6.395 1 98.75 217 ASP A C 1
ATOM 1724 O O . ASP A 1 217 ? 4.129 30.125 6.074 1 98.75 217 ASP A O 1
ATOM 1728 N N . THR A 1 218 ? 3.709 28.344 7.297 1 98.69 218 THR A N 1
ATOM 1729 C CA . THR A 1 218 ? 4.801 28.625 8.219 1 98.69 218 THR A CA 1
ATOM 1730 C C . THR A 1 218 ? 6.145 28.578 7.504 1 98.69 218 THR A C 1
ATOM 1732 O O . THR A 1 218 ? 7.113 29.188 7.945 1 98.69 218 THR A O 1
ATOM 1735 N N . LYS A 1 219 ? 6.203 27.812 6.438 1 98.38 219 LYS A N 1
ATOM 1736 C CA . LYS A 1 219 ? 7.461 27.797 5.695 1 98.38 219 LYS A CA 1
ATOM 1737 C C . LYS A 1 219 ? 7.699 29.109 4.977 1 98.38 219 LYS A C 1
ATOM 1739 O O . LYS A 1 219 ? 8.844 29.578 4.871 1 98.38 219 LYS A O 1
ATOM 1744 N N . TYR A 1 220 ? 6.664 29.719 4.422 1 97.88 220 TYR A N 1
ATOM 1745 C CA . TYR A 1 220 ? 6.789 31.047 3.83 1 97.88 220 TYR A CA 1
ATOM 1746 C C . TYR A 1 220 ? 7.336 32.062 4.844 1 97.88 220 TYR A C 1
ATOM 1748 O O . TYR A 1 220 ? 8.266 32.812 4.547 1 97.88 220 TYR A O 1
ATOM 1756 N N . VAL A 1 221 ? 6.762 32.031 6.027 1 97.88 221 VAL A N 1
ATOM 1757 C CA . VAL A 1 221 ? 7.156 33 7.062 1 97.88 221 VAL A CA 1
ATOM 1758 C C . VAL A 1 221 ? 8.617 32.75 7.445 1 97.88 221 VAL A C 1
ATOM 1760 O O . VAL A 1 221 ? 9.383 33.719 7.594 1 97.88 221 VAL A O 1
ATOM 1763 N N . ALA A 1 222 ? 8.977 31.5 7.562 1 97.62 222 ALA A N 1
ATOM 1764 C CA . ALA A 1 222 ? 10.344 31.172 7.941 1 97.62 222 ALA A CA 1
ATOM 1765 C C . ALA A 1 222 ? 11.344 31.641 6.887 1 97.62 222 ALA A C 1
ATOM 1767 O O . ALA A 1 222 ? 12.414 32.156 7.219 1 97.62 222 ALA A O 1
ATOM 1768 N N . ASP A 1 223 ? 11 31.484 5.645 1 96.38 223 ASP A N 1
ATOM 1769 C CA . ASP A 1 223 ? 11.938 31.734 4.555 1 96.38 223 ASP A CA 1
ATOM 1770 C C . ASP A 1 223 ? 11.969 33.219 4.184 1 96.38 223 ASP A C 1
ATOM 1772 O O . ASP A 1 223 ? 13.023 33.781 3.871 1 96.38 223 ASP A O 1
ATOM 1776 N N . TYR A 1 224 ? 10.828 33.906 4.234 1 94.75 224 TYR A N 1
ATOM 1777 C CA . TYR A 1 224 ? 10.75 35.219 3.607 1 94.75 224 TYR A CA 1
ATOM 1778 C C . TYR A 1 224 ? 10.578 36.312 4.652 1 94.75 224 TYR A C 1
ATOM 1780 O O . TYR A 1 224 ? 10.922 37.469 4.41 1 94.75 224 TYR A O 1
ATOM 1788 N N . VAL A 1 225 ? 10.039 35.938 5.734 1 95.12 225 VAL A N 1
ATOM 1789 C CA . VAL A 1 225 ? 9.789 36.969 6.75 1 95.12 225 VAL A CA 1
ATOM 1790 C C . VAL A 1 225 ? 10.883 36.906 7.816 1 95.12 225 VAL A C 1
ATOM 1792 O O . VAL A 1 225 ? 11.656 37.844 7.969 1 95.12 225 VAL A O 1
ATOM 1795 N N . THR A 1 226 ? 11.047 35.688 8.422 1 95.44 226 THR A N 1
ATOM 1796 C CA . THR A 1 226 ? 12.047 35.531 9.477 1 95.44 226 THR A CA 1
ATOM 1797 C C . THR A 1 226 ? 13.43 35.281 8.875 1 95.44 226 THR A C 1
ATOM 1799 O O . THR A 1 226 ? 14.445 35.594 9.5 1 95.44 226 THR A O 1
ATOM 1802 N N . ARG A 1 227 ? 13.508 34.719 7.691 1 94.56 227 ARG A N 1
ATOM 1803 C CA . ARG A 1 227 ? 14.75 34.375 7 1 94.56 227 ARG A CA 1
ATOM 1804 C C . ARG A 1 227 ? 15.594 33.406 7.84 1 94.56 227 ARG A C 1
ATOM 1806 O O . ARG A 1 227 ? 16.766 33.688 8.094 1 94.56 227 ARG A O 1
ATOM 1813 N N . GLU A 1 228 ? 15.039 32.312 8.141 1 95.06 228 GLU A N 1
ATOM 1814 C CA . GLU A 1 228 ? 15.695 31.266 8.914 1 95.06 228 GLU A CA 1
ATOM 1815 C C . GLU A 1 228 ? 16.797 30.594 8.102 1 95.06 228 GLU A C 1
ATOM 1817 O O . GLU A 1 228 ? 16.734 30.562 6.871 1 95.06 228 GLU A O 1
ATOM 1822 N N . LYS A 1 229 ? 17.812 30.016 8.781 1 92.31 229 LYS A N 1
ATOM 1823 C CA . LYS A 1 229 ? 18.891 29.25 8.141 1 92.31 229 LYS A CA 1
ATOM 1824 C C . LYS A 1 229 ? 18.328 28.031 7.406 1 92.31 229 LYS A C 1
ATOM 1826 O O . LYS A 1 229 ? 18.812 27.688 6.32 1 92.31 229 LYS A O 1
ATOM 1831 N N . ALA A 1 230 ? 17.406 27.375 8.078 1 94.19 230 ALA A N 1
ATOM 1832 C CA . ALA A 1 230 ? 16.656 26.266 7.504 1 94.19 230 ALA A CA 1
ATOM 1833 C C . ALA A 1 230 ? 15.164 26.406 7.766 1 94.19 230 ALA A C 1
ATOM 1835 O O . ALA A 1 230 ? 14.758 27.031 8.75 1 94.19 230 ALA A O 1
ATOM 1836 N N . SER A 1 231 ? 14.445 25.828 6.797 1 95.5 231 SER A N 1
ATOM 1837 C CA . SER A 1 231 ? 13.023 26.109 6.938 1 95.5 231 SER A CA 1
ATOM 1838 C C . SER A 1 231 ? 12.211 24.812 6.957 1 95.5 231 SER A C 1
ATOM 1840 O O . SER A 1 231 ? 10.984 24.844 6.793 1 95.5 231 SER A O 1
ATOM 1842 N N . PHE A 1 232 ? 12.906 23.625 7.07 1 94.5 232 PHE A N 1
ATOM 1843 C CA . PHE A 1 232 ? 12.109 22.406 7.164 1 94.5 232 PHE A CA 1
ATOM 1844 C C . PHE A 1 232 ? 11.477 22.281 8.539 1 94.5 232 PHE A C 1
ATOM 1846 O O . PHE A 1 232 ? 11.984 22.828 9.523 1 94.5 232 PHE A O 1
ATOM 1853 N N . LEU A 1 233 ? 10.43 21.594 8.656 1 96.25 233 LEU A N 1
ATOM 1854 C CA . LEU A 1 233 ? 9.469 21.625 9.75 1 96.25 233 LEU A CA 1
ATOM 1855 C C . LEU A 1 233 ? 10.125 21.234 11.062 1 96.25 233 LEU A C 1
ATOM 1857 O O . LEU A 1 233 ? 10.078 21.984 12.039 1 96.25 233 LEU A O 1
ATOM 1861 N N . ALA A 1 234 ? 10.789 20.062 11.102 1 93.25 234 ALA A N 1
ATOM 1862 C CA . ALA A 1 234 ? 11.375 19.547 12.336 1 93.25 234 ALA A CA 1
ATOM 1863 C C . ALA A 1 234 ? 12.43 20.5 12.883 1 93.25 234 ALA A C 1
ATOM 1865 O O . ALA A 1 234 ? 12.539 20.688 14.102 1 93.25 234 ALA A O 1
ATOM 1866 N N . TYR A 1 235 ? 13.18 21.125 12.016 1 94.56 235 TYR A N 1
ATOM 1867 C CA . TYR A 1 235 ? 14.211 22.078 12.406 1 94.56 235 TYR A CA 1
ATOM 1868 C C . TYR A 1 235 ? 13.594 23.297 13.102 1 94.56 235 TYR A C 1
ATOM 1870 O O . TYR A 1 235 ? 14.023 23.688 14.18 1 94.56 235 TYR A O 1
ATOM 1878 N N . LEU A 1 236 ? 12.625 23.859 12.477 1 97.12 236 LEU A N 1
ATOM 1879 C CA . LEU A 1 236 ? 11.961 25.031 13.023 1 97.12 236 LEU A CA 1
ATOM 1880 C C . LEU A 1 236 ? 11.312 24.719 14.367 1 97.12 236 LEU A C 1
ATOM 1882 O O . LEU A 1 236 ? 11.43 25.5 15.312 1 97.12 236 LEU A O 1
ATOM 1886 N N . PHE A 1 237 ? 10.68 23.578 14.461 1 96.25 237 PHE A N 1
ATOM 1887 C CA . PHE A 1 237 ? 10.008 23.172 15.688 1 96.25 237 PHE A CA 1
ATOM 1888 C C . PHE A 1 237 ? 11 23.062 16.844 1 96.25 237 PHE A C 1
ATOM 1890 O O . PHE A 1 237 ? 10.797 23.656 17.906 1 96.25 237 PHE A O 1
ATOM 1897 N N . ARG A 1 238 ? 12.055 22.297 16.578 1 93.25 238 ARG A N 1
ATOM 1898 C CA . ARG A 1 238 ? 13.023 22.062 17.641 1 93.25 238 ARG A CA 1
ATOM 1899 C C . ARG A 1 238 ? 13.688 23.375 18.062 1 93.25 238 ARG A C 1
ATOM 1901 O O . ARG A 1 238 ? 13.875 23.625 19.266 1 93.25 238 ARG A O 1
ATOM 1908 N N . LYS A 1 239 ? 14.047 24.172 17.141 1 95.12 239 LYS A N 1
ATOM 1909 C CA . LYS A 1 239 ? 14.648 25.484 17.422 1 95.12 239 LYS A CA 1
ATOM 1910 C C . LYS A 1 239 ? 13.727 26.328 18.297 1 95.12 239 LYS A C 1
ATOM 1912 O O . LYS A 1 239 ? 14.148 26.875 19.312 1 95.12 239 LYS A O 1
ATOM 1917 N N . TYR A 1 240 ? 12.5 26.406 17.922 1 96.56 240 TYR A N 1
ATOM 1918 C CA . TYR A 1 240 ? 11.562 27.281 18.609 1 96.56 240 TYR A CA 1
ATOM 1919 C C . TYR A 1 240 ? 11.156 26.688 19.969 1 96.56 240 TYR A C 1
ATOM 1921 O O . TYR A 1 240 ? 10.844 27.438 20.906 1 96.56 240 TYR A O 1
ATOM 1929 N N . GLU A 1 241 ? 11.156 25.375 20.031 1 94.31 241 GLU A N 1
ATOM 1930 C CA . GLU A 1 241 ? 10.961 24.781 21.344 1 94.31 241 GLU A CA 1
ATOM 1931 C C . GLU A 1 241 ? 12.023 25.234 22.344 1 94.31 241 GLU A C 1
ATOM 1933 O O . GLU A 1 241 ? 11.711 25.562 23.484 1 94.31 241 GLU A O 1
ATOM 1938 N N . ARG A 1 242 ? 13.203 25.281 21.891 1 94.06 242 ARG A N 1
ATOM 1939 C CA . ARG A 1 242 ? 14.305 25.688 22.75 1 94.06 242 ARG A CA 1
ATOM 1940 C C . ARG A 1 242 ? 14.211 27.172 23.094 1 94.06 242 ARG A C 1
ATOM 1942 O O . ARG A 1 242 ? 14.438 27.578 24.234 1 94.06 242 ARG A O 1
ATOM 1949 N N . VAL A 1 243 ? 13.844 27.953 22.141 1 95.19 243 VAL A N 1
ATOM 1950 C CA . VAL A 1 243 ? 13.68 29.391 22.328 1 95.19 243 VAL A CA 1
ATOM 1951 C C . VAL A 1 243 ? 12.586 29.656 23.359 1 95.19 243 VAL A C 1
ATOM 1953 O O . VAL A 1 243 ? 12.766 30.453 24.281 1 95.19 243 VAL A O 1
ATOM 1956 N N . GLN A 1 244 ? 11.523 28.969 23.188 1 94.62 244 GLN A N 1
ATOM 1957 C CA . GLN A 1 244 ? 10.398 29.203 24.078 1 94.62 244 GLN A CA 1
ATOM 1958 C C . GLN A 1 244 ? 10.711 28.719 25.484 1 94.62 244 GLN A C 1
ATOM 1960 O O . GLN A 1 244 ? 10.281 29.344 26.469 1 94.62 244 GLN A O 1
ATOM 1965 N N . LEU A 1 245 ? 11.398 27.609 25.578 1 93.69 245 LEU A N 1
ATOM 1966 C CA . LEU A 1 245 ? 11.812 27.141 26.891 1 93.69 245 LEU A CA 1
ATOM 1967 C C . LEU A 1 245 ? 12.727 28.141 27.562 1 93.69 245 LEU A C 1
ATOM 1969 O O . LEU A 1 245 ? 12.562 28.438 28.766 1 93.69 245 LEU A O 1
ATOM 1973 N N . ALA A 1 246 ? 13.695 28.703 26.891 1 94 246 ALA A N 1
ATOM 1974 C CA . ALA A 1 246 ? 14.602 29.719 27.422 1 94 246 ALA A CA 1
ATOM 1975 C C . ALA A 1 246 ? 13.828 30.953 27.906 1 94 246 ALA A C 1
ATOM 1977 O O . ALA A 1 246 ? 14.117 31.5 28.969 1 94 246 ALA A O 1
ATOM 1978 N N . ARG A 1 247 ? 12.883 31.344 27.109 1 94.56 247 ARG A N 1
ATOM 1979 C CA . ARG A 1 247 ? 12.062 32.5 27.453 1 94.56 247 ARG A CA 1
ATOM 1980 C C . ARG A 1 247 ? 11.203 32.219 28.688 1 94.56 247 ARG A C 1
ATOM 1982 O O . ARG A 1 247 ? 10.977 33.125 29.5 1 94.56 247 ARG A O 1
ATOM 1989 N N . SER A 1 248 ? 10.758 31.047 28.75 1 92.5 248 SER A N 1
ATOM 1990 C CA . SER A 1 248 ? 9.914 30.688 29.875 1 92.5 248 SER A CA 1
ATOM 1991 C C . SER A 1 248 ? 10.711 30.656 31.172 1 92.5 248 SER A C 1
ATOM 1993 O O . SER A 1 248 ? 10.164 30.875 32.25 1 92.5 248 SER A O 1
ATOM 1995 N N . ILE A 1 249 ? 11.977 30.375 31.047 1 91.75 249 ILE A N 1
ATOM 1996 C CA . ILE A 1 249 ? 12.852 30.344 32.219 1 91.75 249 ILE A CA 1
ATOM 1997 C C . ILE A 1 249 ? 13.219 31.766 32.625 1 91.75 249 ILE A C 1
ATOM 1999 O O . ILE A 1 249 ? 13.141 32.125 33.812 1 91.75 249 ILE A O 1
ATOM 2003 N N . SER A 1 250 ? 13.586 32.594 31.672 1 91.69 250 SER A N 1
ATOM 2004 C CA . SER A 1 250 ? 14.016 33.969 31.969 1 91.69 250 SER A CA 1
ATOM 2005 C C . SER A 1 250 ? 12.836 34.875 32.312 1 91.69 250 SER A C 1
ATOM 2007 O O . SER A 1 250 ? 12.969 35.812 33.094 1 91.69 250 SER A O 1
ATOM 2009 N N . LYS A 1 251 ? 11.719 34.688 31.656 1 89.19 251 LYS A N 1
ATOM 2010 C CA . LYS A 1 251 ? 10.484 35.469 31.828 1 89.19 251 LYS A CA 1
ATOM 2011 C C . LYS A 1 251 ? 10.688 36.938 31.453 1 89.19 251 LYS A C 1
ATOM 2013 O O . LYS A 1 251 ? 10.039 37.812 32.031 1 89.19 251 LYS A O 1
ATOM 2018 N N . GLU A 1 252 ? 11.578 37.156 30.594 1 89.62 252 GLU A N 1
ATOM 2019 C CA . GLU A 1 252 ? 11.883 38.531 30.172 1 89.62 252 GLU A CA 1
ATOM 2020 C C . GLU A 1 252 ? 11.047 38.938 28.969 1 89.62 252 GLU A C 1
ATOM 2022 O O . GLU A 1 252 ? 10.742 40.125 28.781 1 89.62 252 GLU A O 1
ATOM 2027 N N . THR A 1 253 ? 10.758 38.031 28.219 1 91.81 253 THR A N 1
ATOM 2028 C CA . THR A 1 253 ? 10.008 38.281 27 1 91.81 253 THR A CA 1
ATOM 2029 C C . THR A 1 253 ? 8.789 37.375 26.922 1 91.81 253 THR A C 1
ATOM 2031 O O . THR A 1 253 ? 8.688 36.375 27.656 1 91.81 253 THR A O 1
ATOM 2034 N N . ASP A 1 254 ? 7.859 37.781 26.031 1 93.12 254 ASP A N 1
ATOM 2035 C CA . ASP A 1 254 ? 6.68 36.938 25.812 1 93.12 254 ASP A CA 1
ATOM 2036 C C . ASP A 1 254 ? 7.07 35.562 25.344 1 93.12 254 ASP A C 1
ATOM 2038 O O . ASP A 1 254 ? 8.031 35.406 24.578 1 93.12 254 ASP A O 1
ATOM 2042 N N . PHE A 1 255 ? 6.328 34.562 25.828 1 94.75 255 PHE A N 1
ATOM 2043 C CA . PHE A 1 255 ? 6.633 33.188 25.422 1 94.75 255 PHE A CA 1
ATOM 2044 C C . PHE A 1 255 ? 5.363 32.344 25.328 1 94.75 255 PHE A C 1
ATOM 2046 O O . PHE A 1 255 ? 4.316 32.75 25.844 1 94.75 255 PHE A O 1
ATOM 2053 N N . ILE A 1 256 ? 5.488 31.188 24.672 1 94.81 256 ILE A N 1
ATOM 2054 C CA . ILE A 1 256 ? 4.352 30.312 24.438 1 94.81 256 ILE A CA 1
ATOM 2055 C C . ILE A 1 256 ? 4.492 29.031 25.25 1 94.81 256 ILE A C 1
ATOM 2057 O O . ILE A 1 256 ? 5.602 28.531 25.453 1 94.81 256 ILE A O 1
ATOM 2061 N N . THR A 1 257 ? 3.336 28.578 25.719 1 94.38 257 THR A N 1
ATOM 2062 C CA . THR A 1 257 ? 3.244 27.25 26.328 1 94.38 257 THR A CA 1
ATOM 2063 C C . THR A 1 257 ? 2.105 26.453 25.703 1 94.38 257 THR A C 1
ATOM 2065 O O . THR A 1 257 ? 1.07 27.016 25.344 1 94.38 257 THR A O 1
ATOM 2068 N N . CYS A 1 258 ? 2.342 25.156 25.578 1 94.88 258 CYS A N 1
ATOM 2069 C CA . CYS A 1 258 ? 1.321 24.266 25.031 1 94.88 258 CYS A CA 1
ATOM 2070 C C . CYS A 1 258 ? 1.024 23.109 25.984 1 94.88 258 CYS A C 1
ATOM 2072 O O . CYS A 1 258 ? 1.931 22.375 26.375 1 94.88 258 CYS A O 1
ATOM 2074 N N . GLU A 1 259 ? -0.217 23.047 26.391 1 96 259 GLU A N 1
ATOM 2075 C CA . GLU A 1 259 ? -0.715 21.875 27.094 1 96 259 GLU A CA 1
ATOM 2076 C C . GLU A 1 259 ? -1.362 20.875 26.141 1 96 259 GLU A C 1
ATOM 2078 O O . GLU A 1 259 ? -2.486 21.094 25.672 1 96 259 GLU A O 1
ATOM 2083 N N . ILE A 1 260 ? -0.701 19.797 25.875 1 96.62 260 ILE A N 1
ATOM 2084 C CA . ILE A 1 260 ? -1.221 18.797 24.953 1 96.62 260 ILE A CA 1
ATOM 2085 C C . ILE A 1 260 ? -2.146 17.844 25.703 1 96.62 260 ILE A C 1
ATOM 2087 O O . ILE A 1 260 ? -1.742 17.219 26.703 1 96.62 260 ILE A O 1
ATOM 2091 N N . LYS A 1 261 ? -3.309 17.703 25.203 1 96.06 261 LYS A N 1
ATOM 2092 C CA . LYS A 1 261 ? -4.301 16.859 25.859 1 96.06 261 LYS A CA 1
ATOM 2093 C C . LYS A 1 261 ? -4.109 15.398 25.5 1 96.06 261 LYS A C 1
ATOM 2095 O O . LYS A 1 261 ? -3.695 15.07 24.391 1 96.06 261 LYS A O 1
ATOM 2100 N N . ASP A 1 262 ? -4.543 14.602 26.438 1 92 262 ASP A N 1
ATOM 2101 C CA . ASP A 1 262 ? -4.457 13.164 26.25 1 92 262 ASP A CA 1
ATOM 2102 C C . ASP A 1 262 ? -5.496 12.672 25.25 1 92 262 ASP A C 1
ATOM 2104 O O . ASP A 1 262 ? -6.414 13.414 24.891 1 92 262 ASP A O 1
ATOM 2108 N N . ARG A 1 263 ? -5.297 11.422 24.906 1 91.19 263 ARG A N 1
ATOM 2109 C CA . ARG A 1 263 ? -6.246 10.766 24.016 1 91.19 263 ARG A CA 1
ATOM 2110 C C . ARG A 1 263 ? -7.629 10.688 24.656 1 91.19 263 ARG A C 1
ATOM 2112 O O . ARG A 1 263 ? -7.758 10.422 25.844 1 91.19 263 ARG A O 1
ATOM 2119 N N . MET A 1 264 ? -8.578 10.898 23.828 1 91.88 264 MET A N 1
ATOM 2120 C CA . MET A 1 264 ? -9.961 10.766 24.281 1 91.88 264 MET A CA 1
ATOM 2121 C C . MET A 1 264 ? -10.32 9.297 24.5 1 91.88 264 MET A C 1
ATOM 2123 O O . MET A 1 264 ? -9.883 8.43 23.734 1 91.88 264 MET A O 1
ATOM 2127 N N . PRO A 1 265 ? -11 9.062 25.578 1 84.5 265 PRO A N 1
ATOM 2128 C CA . PRO A 1 265 ? -11.461 7.684 25.766 1 84.5 265 PRO A CA 1
ATOM 2129 C C . PRO A 1 265 ? -12.43 7.238 24.672 1 84.5 265 PRO A C 1
ATOM 2131 O O . PRO A 1 265 ? -13.242 8.039 24.188 1 84.5 265 PRO A O 1
ATOM 2134 N N . THR A 1 266 ? -12.023 6.125 24.031 1 74.94 266 THR A N 1
ATOM 2135 C CA . THR A 1 266 ? -12.898 5.719 22.938 1 74.94 266 THR A CA 1
ATOM 2136 C C . THR A 1 266 ? -13.406 4.293 23.156 1 74.94 266 THR A C 1
ATOM 2138 O O . THR A 1 266 ? -12.672 3.436 23.656 1 74.94 266 THR A O 1
ATOM 2141 N N . ILE A 1 267 ? -14.812 4.27 22.969 1 71.38 267 ILE A N 1
ATOM 2142 C CA . ILE A 1 267 ? -15.391 2.941 22.781 1 71.38 267 ILE A CA 1
ATOM 2143 C C . ILE A 1 267 ? -15.234 2.512 21.328 1 71.38 267 ILE A C 1
ATOM 2145 O O . ILE A 1 267 ? -15.688 3.203 20.406 1 71.38 267 ILE A O 1
ATOM 2149 N N . THR A 1 268 ? -14.383 1.57 21.141 1 69.44 268 THR A N 1
ATOM 2150 C CA . THR A 1 268 ? -14.203 1.071 19.781 1 69.44 268 THR A CA 1
ATOM 2151 C C . THR A 1 268 ? -15.328 0.109 19.422 1 69.44 268 THR A C 1
ATOM 2153 O O . THR A 1 268 ? -15.57 -0.871 20.125 1 69.44 268 THR A O 1
ATOM 2156 N N . ARG A 1 269 ? -16.203 0.71 18.5 1 68.31 269 ARG A N 1
ATOM 2157 C CA . ARG A 1 269 ? -17.172 -0.198 17.891 1 68.31 269 ARG A CA 1
ATOM 2158 C C . ARG A 1 269 ? -16.656 -0.731 16.547 1 68.31 269 ARG A C 1
ATOM 2160 O O . ARG A 1 269 ? -16.281 0.044 15.672 1 68.31 269 ARG A O 1
ATOM 2167 N N . LYS A 1 270 ? -16.703 -2.014 16.469 1 69.94 270 LYS A N 1
ATOM 2168 C CA . LYS A 1 270 ? -16.234 -2.637 15.234 1 69.94 270 LYS A CA 1
ATOM 2169 C C . LYS A 1 270 ? -17.062 -2.188 14.039 1 69.94 270 LYS A C 1
ATOM 2171 O O . LYS A 1 270 ? -18.297 -2.316 14.047 1 69.94 270 LYS A O 1
ATOM 2176 N N . TRP A 1 271 ? -16.422 -1.487 13.211 1 72 271 TRP A N 1
ATOM 2177 C CA . TRP A 1 271 ? -17.062 -1.077 11.961 1 72 271 TRP A CA 1
ATOM 2178 C C . TRP A 1 271 ? -17.422 -2.291 11.109 1 72 271 TRP A C 1
ATOM 2180 O O . TRP A 1 271 ? -16.656 -3.26 11.047 1 72 271 TRP A O 1
ATOM 2190 N N . THR A 1 272 ? -18.656 -2.34 10.578 1 70.62 272 THR A N 1
ATOM 2191 C CA . THR A 1 272 ? -19.094 -3.365 9.641 1 70.62 272 THR A CA 1
ATOM 2192 C C . THR A 1 272 ? -19.5 -2.74 8.305 1 70.62 272 THR A C 1
ATOM 2194 O O . THR A 1 272 ? -20.141 -1.684 8.281 1 70.62 272 THR A O 1
ATOM 2197 N N . PRO A 1 273 ? -19.047 -3.35 7.195 1 68.75 273 PRO A N 1
ATOM 2198 C CA . PRO A 1 273 ? -19.469 -2.807 5.906 1 68.75 273 PRO A CA 1
ATOM 2199 C C . PRO A 1 273 ? -21 -2.809 5.738 1 68.75 273 PRO A C 1
ATOM 2201 O O . PRO A 1 273 ? -21.672 -3.688 6.273 1 68.75 273 PRO A O 1
ATOM 2204 N N . PRO A 1 274 ? -21.391 -1.649 5.188 1 62.31 274 PRO A N 1
ATOM 2205 C CA . PRO A 1 274 ? -22.828 -1.685 4.902 1 62.31 274 PRO A CA 1
ATOM 2206 C C . PRO A 1 274 ? -23.234 -2.867 4.023 1 62.31 274 PRO A C 1
ATOM 2208 O O . PRO A 1 274 ? -22.422 -3.365 3.244 1 62.31 274 PRO A O 1
ATOM 2211 N N . PRO A 1 275 ? -24.328 -3.467 4.434 1 57.16 275 PRO A N 1
ATOM 2212 C CA . PRO A 1 275 ? -24.781 -4.594 3.611 1 57.16 275 PRO A CA 1
ATOM 2213 C C . PRO A 1 275 ? -24.766 -4.273 2.119 1 57.16 275 PRO A C 1
ATOM 2215 O O . PRO A 1 275 ? -25.047 -3.139 1.727 1 57.16 275 PRO A O 1
ATOM 2218 N N . ALA A 1 276 ? -23.953 -5.012 1.369 1 54.09 276 ALA A N 1
ATOM 2219 C CA . ALA A 1 276 ? -23.938 -4.82 -0.079 1 54.09 276 ALA A CA 1
ATOM 2220 C C . ALA A 1 276 ? -25.359 -4.688 -0.631 1 54.09 276 ALA A C 1
ATOM 2222 O O . ALA A 1 276 ? -26.297 -5.316 -0.122 1 54.09 276 ALA A O 1
ATOM 2223 N N . PRO A 1 277 ? -25.609 -3.635 -1.463 1 47.5 277 PRO A N 1
ATOM 2224 C CA . PRO A 1 277 ? -26.953 -3.57 -2.023 1 47.5 277 PRO A CA 1
ATOM 2225 C C . PRO A 1 277 ? -27.438 -4.914 -2.572 1 47.5 277 PRO A C 1
ATOM 2227 O O . PRO A 1 277 ? -26.625 -5.703 -3.068 1 47.5 277 PRO A O 1
ATOM 2230 N N . THR A 1 278 ? -28.422 -5.387 -2.014 1 39.94 278 THR A N 1
ATOM 2231 C CA . THR A 1 278 ? -29.109 -6.598 -2.438 1 39.94 278 THR A CA 1
ATOM 2232 C C . THR A 1 278 ? -29.312 -6.609 -3.951 1 39.94 278 THR A C 1
ATOM 2234 O O . THR A 1 278 ? -30.094 -7.391 -4.477 1 39.94 278 THR A O 1
ATOM 2237 N N . LYS A 1 279 ? -29.109 -5.613 -4.832 1 37.66 279 LYS A N 1
ATOM 2238 C CA . LYS A 1 279 ? -29.469 -5.824 -6.234 1 37.66 279 LYS A CA 1
ATOM 2239 C C . LYS A 1 279 ? -28.562 -6.883 -6.871 1 37.66 279 LYS A C 1
ATOM 2241 O O . LYS A 1 279 ? -27.344 -6.773 -6.828 1 37.66 279 LYS A O 1
ATOM 2246 N N . GLY A 1 280 ? -28.984 -8.133 -7.352 1 42.5 280 GLY A N 1
ATOM 2247 C CA . GLY A 1 280 ? -28.906 -9.375 -8.109 1 42.5 280 GLY A CA 1
ATOM 2248 C C . GLY A 1 280 ? -28 -10.406 -7.473 1 42.5 280 GLY A C 1
ATOM 2249 O O . GLY A 1 280 ? -27.688 -11.43 -8.086 1 42.5 280 GLY A O 1
ATOM 2250 N N . LYS A 1 281 ? -26.953 -9.891 -6.758 1 48.69 281 LYS A N 1
ATOM 2251 C CA . LYS A 1 281 ? -26.125 -11.031 -6.367 1 48.69 281 LYS A CA 1
ATOM 2252 C C . LYS A 1 281 ? -26.844 -11.906 -5.348 1 48.69 281 LYS A C 1
ATOM 2254 O O . LYS A 1 281 ? -27.344 -11.406 -4.34 1 48.69 281 LYS A O 1
ATOM 2259 N N . ARG A 1 282 ? -27.266 -13.008 -5.684 1 46.41 282 ARG A N 1
ATOM 2260 C CA . ARG A 1 282 ? -28 -14.062 -5.004 1 46.41 282 ARG A CA 1
ATOM 2261 C C . ARG A 1 282 ? -27.453 -14.297 -3.6 1 46.41 282 ARG A C 1
ATOM 2263 O O . ARG A 1 282 ? -26.281 -14.633 -3.434 1 46.41 282 ARG A O 1
ATOM 2270 N N . ALA A 1 283 ? -27.859 -13.562 -2.521 1 56.5 283 ALA A N 1
ATOM 2271 C CA . ALA A 1 283 ? -27.656 -13.969 -1.134 1 56.5 283 ALA A CA 1
ATOM 2272 C C . ALA A 1 283 ? -27.688 -15.484 -0.993 1 56.5 283 ALA A C 1
ATOM 2274 O O . ALA A 1 283 ? -28.609 -16.141 -1.491 1 56.5 283 ALA A O 1
ATOM 2275 N N . PHE A 1 284 ? -26.453 -16.062 -0.869 1 64.06 284 PHE A N 1
ATOM 2276 C CA . PHE A 1 284 ? -26.469 -17.5 -0.613 1 64.06 284 PHE A CA 1
ATOM 2277 C C . PHE A 1 284 ? -27.469 -17.844 0.492 1 64.06 284 PHE A C 1
ATOM 2279 O O . PHE A 1 284 ? -27.516 -17.156 1.516 1 64.06 284 PHE A O 1
ATOM 2286 N N . PRO A 1 285 ? -28.547 -18.469 0.229 1 65.06 285 PRO A N 1
ATOM 2287 C CA . PRO A 1 285 ? -29.547 -18.844 1.232 1 65.06 285 PRO A CA 1
ATOM 2288 C C . PRO A 1 285 ? -28.922 -19.422 2.498 1 65.06 285 PRO A C 1
ATOM 2290 O O . PRO A 1 285 ? -27.906 -20.125 2.426 1 65.06 285 PRO A O 1
ATOM 2293 N N . ASP A 1 286 ? -29.141 -18.766 3.623 1 69.5 286 ASP A N 1
ATOM 2294 C CA . ASP A 1 286 ? -28.734 -19.359 4.895 1 69.5 286 ASP A CA 1
ATOM 2295 C C . ASP A 1 286 ? -29.5 -20.656 5.16 1 69.5 286 ASP A C 1
ATOM 2297 O O . ASP A 1 286 ? -30.672 -20.625 5.551 1 69.5 286 ASP A O 1
ATOM 2301 N N . THR A 1 287 ? -29.016 -21.797 4.727 1 79.25 287 THR A N 1
ATOM 2302 C CA . THR A 1 287 ? -29.656 -23.109 4.875 1 79.25 287 THR A CA 1
ATOM 2303 C C . THR A 1 287 ? -29.391 -23.672 6.262 1 79.25 287 THR A C 1
ATOM 2305 O O . THR A 1 287 ? -29.688 -24.844 6.523 1 79.25 287 THR A O 1
ATOM 2308 N N . GLY A 1 288 ? -28.797 -22.844 7.113 1 82.19 288 GLY A N 1
ATOM 2309 C CA . GLY A 1 288 ? -28.562 -23.266 8.484 1 82.19 288 GLY A CA 1
ATOM 2310 C C . GLY A 1 288 ? -27.266 -24.047 8.648 1 82.19 288 GLY A C 1
ATOM 2311 O O . GLY A 1 288 ? -26.969 -24.562 9.727 1 82.19 288 GLY A O 1
ATOM 2312 N N . LYS A 1 289 ? -26.609 -24.156 7.617 1 88.19 289 LYS A N 1
ATOM 2313 C CA . LYS A 1 289 ? -25.312 -24.859 7.699 1 88.19 289 LYS A CA 1
ATOM 2314 C C . LYS A 1 289 ? -24.328 -24.078 8.555 1 88.19 289 LYS A C 1
ATOM 2316 O O . LYS A 1 289 ? -24.391 -22.844 8.633 1 88.19 289 LYS A O 1
ATOM 2321 N N . PRO A 1 290 ? -23.5 -24.797 9.234 1 89.62 290 PRO A N 1
ATOM 2322 C CA . PRO A 1 290 ? -22.562 -24.141 10.156 1 89.62 290 PRO A CA 1
ATOM 2323 C C . PRO A 1 290 ? -21.406 -23.453 9.43 1 89.62 290 PRO A C 1
ATOM 2325 O O . PRO A 1 290 ? -20.562 -22.828 10.078 1 89.62 290 PRO A O 1
ATOM 2328 N N . PHE A 1 291 ? -21.328 -23.594 8.141 1 91.06 291 PHE A N 1
ATOM 2329 C CA . PHE A 1 291 ? -20.25 -22.984 7.383 1 91.06 291 PHE A CA 1
ATOM 2330 C C . PHE A 1 291 ? -20.781 -22.016 6.344 1 91.06 291 PHE A C 1
ATOM 2332 O O . PHE A 1 291 ? -21.969 -22.016 6.039 1 91.06 291 PHE A O 1
ATOM 2339 N N . CYS A 1 292 ? -19.938 -21.062 5.906 1 90.19 292 CYS A N 1
ATOM 2340 C CA . CYS A 1 292 ? -20.266 -20.062 4.906 1 90.19 292 CYS A CA 1
ATOM 2341 C C . CYS A 1 292 ? -20.453 -20.703 3.533 1 90.19 292 CYS A C 1
ATOM 2343 O O . CYS A 1 292 ? -19.484 -21.125 2.902 1 90.19 292 CYS A O 1
ATOM 2345 N N . GLU A 1 293 ? -21.656 -20.766 3.094 1 90.12 293 GLU A N 1
ATOM 2346 C CA . GLU A 1 293 ? -21.984 -21.453 1.85 1 90.12 293 GLU A CA 1
ATOM 2347 C C . GLU A 1 293 ? -21.391 -20.734 0.645 1 90.12 293 GLU A C 1
ATOM 2349 O O . GLU A 1 293 ? -21.047 -21.359 -0.354 1 90.12 293 GLU A O 1
ATOM 2354 N N . GLN A 1 294 ? -21.281 -19.406 0.79 1 87.44 294 GLN A N 1
ATOM 2355 C CA . GLN A 1 294 ? -20.625 -18.656 -0.276 1 87.44 294 GLN A CA 1
ATOM 2356 C C . GLN A 1 294 ? -19.172 -19.062 -0.413 1 87.44 294 GLN A C 1
ATOM 2358 O O . GLN A 1 294 ? -18.688 -19.297 -1.522 1 87.44 294 GLN A O 1
ATOM 2363 N N . TYR A 1 295 ? -18.547 -19.172 0.671 1 89 295 TYR A N 1
ATOM 2364 C CA . TYR A 1 295 ? -17.156 -19.594 0.666 1 89 295 TYR A CA 1
ATOM 2365 C C . TYR A 1 295 ? -17.016 -21.031 0.169 1 89 295 TYR A C 1
ATOM 2367 O O . TYR A 1 295 ? -16.109 -21.344 -0.609 1 89 295 TYR A O 1
ATOM 2375 N N . ALA A 1 296 ? -17.891 -21.844 0.578 1 89.69 296 ALA A N 1
ATOM 2376 C CA . ALA A 1 296 ? -17.859 -23.25 0.194 1 89.69 296 ALA A CA 1
ATOM 2377 C C . ALA A 1 296 ? -17.969 -23.406 -1.319 1 89.69 296 ALA A C 1
ATOM 2379 O O . ALA A 1 296 ? -17.375 -24.312 -1.903 1 89.69 296 ALA A O 1
ATOM 2380 N N . ALA A 1 297 ? -18.703 -22.516 -1.832 1 88.19 297 ALA A N 1
ATOM 2381 C CA . ALA A 1 297 ? -18.984 -22.641 -3.258 1 88.19 297 ALA A CA 1
ATOM 2382 C C . ALA A 1 297 ? -17.906 -21.984 -4.098 1 88.19 297 ALA A C 1
ATOM 2384 O O . ALA A 1 297 ? -17.562 -22.469 -5.18 1 88.19 297 ALA A O 1
ATOM 2385 N N . HIS A 1 298 ? -17.328 -20.844 -3.51 1 86.38 298 HIS A N 1
ATOM 2386 C CA . HIS A 1 298 ? -16.531 -20.016 -4.418 1 86.38 298 HIS A CA 1
ATOM 2387 C C . HIS A 1 298 ? -15.156 -19.719 -3.848 1 86.38 298 HIS A C 1
ATOM 2389 O O . HIS A 1 298 ? -14.289 -19.188 -4.539 1 86.38 298 HIS A O 1
ATOM 2395 N N . GLY A 1 299 ? -14.953 -20.031 -2.67 1 86.69 299 GLY A N 1
ATOM 2396 C CA . GLY A 1 299 ? -13.648 -19.812 -2.062 1 86.69 299 GLY A CA 1
ATOM 2397 C C . GLY A 1 299 ? -13.469 -18.391 -1.567 1 86.69 299 GLY A C 1
ATOM 2398 O O . GLY A 1 299 ? -12.391 -18.016 -1.099 1 86.69 299 GLY A O 1
ATOM 2399 N N . ILE A 1 300 ? -14.508 -17.547 -1.803 1 81.81 300 ILE A N 1
ATOM 2400 C CA . ILE A 1 300 ? -14.453 -16.172 -1.332 1 81.81 300 ILE A CA 1
ATOM 2401 C C . ILE A 1 300 ? -15.719 -15.844 -0.54 1 81.81 300 ILE A C 1
ATOM 2403 O O . ILE A 1 300 ? -16.781 -16.406 -0.801 1 81.81 300 ILE A O 1
ATOM 2407 N N . CYS A 1 301 ? -15.5 -15.023 0.505 1 85.31 301 CYS A N 1
ATOM 2408 C CA . CYS A 1 301 ? -16.609 -14.562 1.34 1 85.31 301 CYS A CA 1
ATOM 2409 C C . CYS A 1 301 ? -16.719 -13.047 1.298 1 85.31 301 CYS A C 1
ATOM 2411 O O . CYS A 1 301 ? -15.773 -12.336 1.624 1 85.31 301 CYS A O 1
ATOM 2413 N N . ASN A 1 302 ? -17.891 -12.531 0.965 1 79.06 302 ASN A N 1
ATOM 2414 C CA . ASN A 1 302 ? -18.109 -11.094 0.858 1 79.06 302 ASN A CA 1
ATOM 2415 C C . ASN A 1 302 ? -18 -10.406 2.217 1 79.06 302 ASN A C 1
ATOM 2417 O O . ASN A 1 302 ? -17.672 -9.227 2.299 1 79.06 302 ASN A O 1
ATOM 2421 N N . SER A 1 303 ? -18.281 -11.219 3.23 1 80.44 303 SER A N 1
ATOM 2422 C CA . SER A 1 303 ? -18.234 -10.641 4.57 1 80.44 303 SER A CA 1
ATOM 2423 C C . SER A 1 303 ? -16.828 -10.711 5.148 1 80.44 303 SER A C 1
ATOM 2425 O O . SER A 1 303 ? -16.516 -10.047 6.141 1 80.44 303 SER A O 1
ATOM 2427 N N . GLY A 1 304 ? -16.031 -11.516 4.555 1 78.5 304 GLY A N 1
ATOM 2428 C CA . GLY A 1 304 ? -14.633 -11.594 4.977 1 78.5 304 GLY A CA 1
ATOM 2429 C C . GLY A 1 304 ? -14.477 -11.844 6.465 1 78.5 304 GLY A C 1
ATOM 2430 O O . GLY A 1 304 ? -15.031 -12.805 7 1 78.5 304 GLY A O 1
ATOM 2431 N N . ARG A 1 305 ? -13.75 -10.953 7.082 1 77.69 305 ARG A N 1
ATOM 2432 C CA . ARG A 1 305 ? -13.438 -11.07 8.5 1 77.69 305 ARG A CA 1
ATOM 2433 C C . ARG A 1 305 ? -14.688 -10.867 9.352 1 77.69 305 ARG A C 1
ATOM 2435 O O . ARG A 1 305 ? -14.672 -11.156 10.555 1 77.69 305 ARG A O 1
ATOM 2442 N N . TYR A 1 306 ? -15.773 -10.438 8.727 1 76.06 306 TYR A N 1
ATOM 2443 C CA . TYR A 1 306 ? -17 -10.18 9.469 1 76.06 306 TYR A CA 1
ATOM 2444 C C . TYR A 1 306 ? -17.969 -11.344 9.352 1 76.06 306 TYR A C 1
ATOM 2446 O O . TYR A 1 306 ? -19.062 -11.32 9.93 1 76.06 306 TYR A O 1
ATOM 2454 N N . CYS A 1 307 ? -17.547 -12.391 8.648 1 83.62 307 CYS A N 1
ATOM 2455 C CA . CYS A 1 307 ? -18.406 -13.562 8.477 1 83.62 307 CYS A CA 1
ATOM 2456 C C . CYS A 1 307 ? -18.531 -14.336 9.781 1 83.62 307 CYS A C 1
ATOM 2458 O O . CYS A 1 307 ? -17.531 -14.586 10.461 1 83.62 307 CYS A O 1
ATOM 2460 N N . THR A 1 308 ? -19.719 -14.672 10.133 1 82.94 308 THR A N 1
ATOM 2461 C CA . THR A 1 308 ? -19.953 -15.359 11.398 1 82.94 308 THR A CA 1
ATOM 2462 C C . THR A 1 308 ? -19.984 -16.875 11.195 1 82.94 308 THR A C 1
ATOM 2464 O O . THR A 1 308 ? -20.062 -17.625 12.164 1 82.94 308 THR A O 1
ATOM 2467 N N . LYS A 1 309 ? -19.906 -17.312 10 1 88.5 309 LYS A N 1
ATOM 2468 C CA . LYS A 1 309 ? -19.922 -18.734 9.688 1 88.5 309 LYS A CA 1
ATOM 2469 C C . LYS A 1 309 ? -18.516 -19.281 9.5 1 88.5 309 LYS A C 1
ATOM 2471 O O . LYS A 1 309 ? -17.562 -18.5 9.328 1 88.5 309 LYS A O 1
ATOM 2476 N N . SER A 1 310 ? -18.422 -20.578 9.516 1 89.88 310 SER A N 1
ATOM 2477 C CA . SER A 1 310 ? -17.109 -21.219 9.422 1 89.88 310 SER A CA 1
ATOM 2478 C C . SER A 1 310 ? -16.625 -21.281 7.977 1 89.88 310 SER A C 1
ATOM 2480 O O . SER A 1 310 ? -17.406 -21.562 7.07 1 89.88 310 SER A O 1
ATOM 2482 N N . HIS A 1 311 ? -15.336 -21.062 7.82 1 87.62 311 HIS A N 1
ATOM 2483 C CA . HIS A 1 311 ? -14.695 -21.219 6.52 1 87.62 311 HIS A CA 1
ATOM 2484 C C . HIS A 1 311 ? -13.781 -22.438 6.5 1 87.62 311 HIS A C 1
ATOM 2486 O O . HIS A 1 311 ? -12.938 -22.578 5.613 1 87.62 311 HIS A O 1
ATOM 2492 N N . ASP A 1 312 ? -14 -23.297 7.492 1 87 312 ASP A N 1
ATOM 2493 C CA . ASP A 1 312 ? -13.18 -24.5 7.617 1 87 312 ASP A CA 1
ATOM 2494 C C . ASP A 1 312 ? -13.5 -25.5 6.52 1 87 312 ASP A C 1
ATOM 2496 O O . ASP A 1 312 ? -14.609 -26.047 6.469 1 87 312 ASP A O 1
ATOM 2500 N N . LEU A 1 313 ? -12.539 -25.875 5.762 1 89.62 313 LEU A N 1
ATOM 2501 C CA . LEU A 1 313 ? -12.742 -26.734 4.598 1 89.62 313 LEU A CA 1
ATOM 2502 C C . LEU A 1 313 ? -13.023 -28.156 5.027 1 89.62 313 LEU A C 1
ATOM 2504 O O . LEU A 1 313 ? -13.695 -28.906 4.309 1 89.62 313 LEU A O 1
ATOM 2508 N N . ASP A 1 314 ? -12.539 -28.562 6.148 1 89.94 314 ASP A N 1
ATOM 2509 C CA . ASP A 1 314 ? -12.828 -29.922 6.613 1 89.94 314 ASP A CA 1
ATOM 2510 C C . ASP A 1 314 ? -14.305 -30.078 6.973 1 89.94 314 ASP A C 1
ATOM 2512 O O . ASP A 1 314 ? -14.898 -31.125 6.746 1 89.94 314 ASP A O 1
ATOM 2516 N N . ILE A 1 315 ? -14.883 -29 7.547 1 89.75 315 ILE A N 1
ATOM 2517 C CA . ILE A 1 315 ? -16.312 -29.016 7.848 1 89.75 315 ILE A CA 1
ATOM 2518 C C . ILE A 1 315 ? -17.109 -29.094 6.547 1 89.75 315 ILE A C 1
ATOM 2520 O O . ILE A 1 315 ? -18.078 -29.859 6.449 1 89.75 315 ILE A O 1
ATOM 2524 N N . ILE A 1 316 ? -16.656 -28.359 5.605 1 90.31 316 ILE A N 1
ATOM 2525 C CA . ILE A 1 316 ? -17.328 -28.297 4.312 1 90.31 316 ILE A CA 1
ATOM 2526 C C . ILE A 1 316 ? -17.234 -29.656 3.625 1 90.31 316 ILE A C 1
ATOM 2528 O O . ILE A 1 316 ? -18.234 -30.203 3.162 1 90.31 316 ILE A O 1
ATOM 2532 N N . LEU A 1 317 ? -16.094 -30.25 3.58 1 91.94 317 LEU A N 1
ATOM 2533 C CA . LEU A 1 317 ? -15.859 -31.516 2.918 1 91.94 317 LEU A CA 1
ATOM 2534 C C . LEU A 1 317 ? -16.562 -32.656 3.654 1 91.94 317 LEU A C 1
ATOM 2536 O O . LEU A 1 317 ? -17.078 -33.594 3.023 1 91.94 317 LEU A O 1
ATOM 2540 N N . ASP A 1 318 ? -16.594 -32.594 4.941 1 90.88 318 ASP A N 1
ATOM 2541 C CA . ASP A 1 318 ? -17.312 -33.594 5.723 1 90.88 318 ASP A CA 1
ATOM 2542 C C . ASP A 1 318 ? -18.812 -33.594 5.418 1 90.88 318 ASP A C 1
ATOM 2544 O O . ASP A 1 318 ? -19.453 -34.625 5.324 1 90.88 318 ASP A O 1
ATOM 2548 N N . ASP A 1 319 ? -19.297 -32.375 5.363 1 89.06 319 ASP A N 1
ATOM 2549 C CA . ASP A 1 319 ? -20.719 -32.219 5.016 1 89.06 319 ASP A CA 1
ATOM 2550 C C . ASP A 1 319 ? -21.016 -32.812 3.648 1 89.06 319 ASP A C 1
ATOM 2552 O O . ASP A 1 319 ? -22.031 -33.469 3.467 1 89.06 319 ASP A O 1
ATOM 2556 N N . GLU A 1 320 ? -20.172 -32.688 2.727 1 89.12 320 GLU A N 1
ATOM 2557 C CA . GLU A 1 320 ? -20.328 -33.188 1.373 1 89.12 320 GLU A CA 1
ATOM 2558 C C . GLU A 1 320 ? -20.25 -34.719 1.356 1 89.12 320 GLU A C 1
ATOM 2560 O O . GLU A 1 320 ? -20.875 -35.375 0.525 1 89.12 320 GLU A O 1
ATOM 2565 N N . LEU A 1 321 ? -19.422 -35.25 2.258 1 88 321 LEU A N 1
ATOM 2566 C CA . LEU A 1 321 ? -19.203 -36.719 2.311 1 88 321 LEU A CA 1
ATOM 2567 C C . LEU A 1 321 ? -20.281 -37.375 3.152 1 88 321 LEU A C 1
ATOM 2569 O O . LEU A 1 321 ? -20.312 -38.625 3.258 1 88 321 LEU A O 1
ATOM 2573 N N . GLY A 1 322 ? -21.266 -36.594 3.645 1 79.94 322 GLY A N 1
ATOM 2574 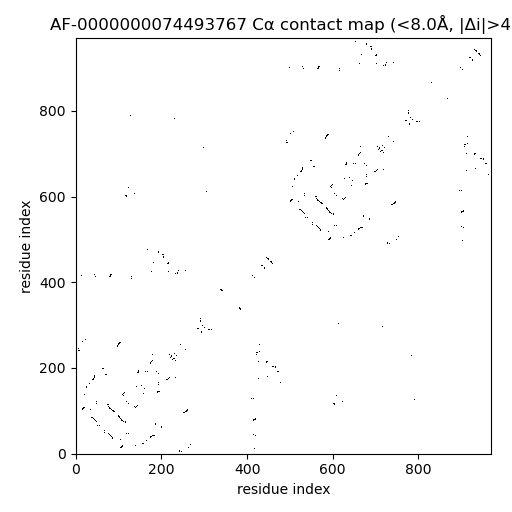C CA . GLY A 1 322 ? -22.344 -37.156 4.438 1 79.94 322 GLY A CA 1
ATOM 2575 C C . GLY A 1 322 ? -21.922 -37.594 5.828 1 79.94 322 GLY A C 1
ATOM 2576 O O . GLY A 1 322 ? -22.516 -38.5 6.406 1 79.94 322 GLY A O 1
ATOM 2577 N N . ALA A 1 323 ? -20.859 -37.031 6.312 1 70.44 323 ALA A N 1
ATOM 2578 C CA . ALA A 1 323 ? -20.438 -37.375 7.66 1 70.44 323 ALA A CA 1
ATOM 2579 C C . ALA A 1 323 ? -21.391 -36.844 8.703 1 70.44 323 ALA A C 1
ATOM 2581 O O . ALA A 1 323 ? -21.906 -35.719 8.562 1 70.44 323 ALA A O 1
ATOM 2582 N N . PRO A 1 324 ? -22 -37.688 9.508 1 60.38 324 PRO A N 1
ATOM 2583 C CA . PRO A 1 324 ? -22.969 -37.219 10.5 1 60.38 324 PRO A CA 1
ATOM 2584 C C . PRO A 1 324 ? -22.453 -36.031 11.305 1 60.38 324 PRO A C 1
ATOM 2586 O O . PRO A 1 324 ? -21.266 -35.938 11.586 1 60.38 324 PRO A O 1
ATOM 2589 N N . SER A 1 325 ? -23.016 -34.938 11.109 1 54.91 325 SER A N 1
ATOM 2590 C CA . SER A 1 325 ? -22.672 -33.75 11.914 1 54.91 325 SER A CA 1
ATOM 2591 C C . SER A 1 325 ? -22.703 -34.094 13.406 1 54.91 325 SER A C 1
ATOM 2593 O O . SER A 1 325 ? -23.656 -34.688 13.898 1 54.91 325 SER A O 1
ATOM 2595 N N . ASP A 1 326 ? -21.719 -34.406 14.008 1 46.75 326 ASP A N 1
ATOM 2596 C CA . ASP A 1 326 ? -21.766 -34.562 15.461 1 46.75 326 ASP A CA 1
ATOM 2597 C C . ASP A 1 326 ? -22.547 -33.406 16.094 1 46.75 326 ASP A C 1
ATOM 2599 O O . ASP A 1 326 ? -21.953 -32.531 16.75 1 46.75 326 ASP A O 1
ATOM 2603 N N . GLY A 1 327 ? -23.391 -32.812 15.438 1 41.72 327 GLY A N 1
ATOM 2604 C CA . GLY A 1 327 ? -24.156 -31.844 16.203 1 41.72 327 GLY A CA 1
ATOM 2605 C C . GLY A 1 327 ? -24.797 -32.438 17.438 1 41.72 327 GLY A C 1
ATOM 2606 O O . GLY A 1 327 ? -25.5 -31.719 18.172 1 41.72 327 GLY A O 1
ATOM 2607 N N . ASN A 1 328 ? -25.172 -33.75 17.422 1 37.72 328 ASN A N 1
ATOM 2608 C CA . ASN A 1 328 ? -25.969 -34.25 18.531 1 37.72 328 ASN A CA 1
ATOM 2609 C C . ASN A 1 328 ? -25.141 -34.312 19.812 1 37.72 328 ASN A C 1
ATOM 2611 O O . ASN A 1 328 ? -25.562 -34.938 20.797 1 37.72 328 ASN A O 1
ATOM 2615 N N . SER A 1 329 ? -23.969 -34.125 19.781 1 35.53 329 SER A N 1
ATOM 2616 C CA . SER A 1 329 ? -23.266 -34.312 21.047 1 35.53 329 SER A CA 1
ATOM 2617 C C . SER A 1 329 ? -23.594 -33.188 22.031 1 35.53 329 SER A C 1
ATOM 2619 O O . SER A 1 329 ? -23.188 -33.219 23.188 1 35.53 329 SER A O 1
ATOM 2621 N N . SER A 1 330 ? -24.203 -32.125 21.484 1 34.69 330 SER A N 1
ATOM 2622 C CA . SER A 1 330 ? -24.641 -31.188 22.531 1 34.69 330 SER A CA 1
ATOM 2623 C C . SER A 1 330 ? -25.953 -31.641 23.156 1 34.69 330 SER A C 1
ATOM 2625 O O . SER A 1 330 ? -26.422 -31.062 24.141 1 34.69 330 SER A O 1
ATOM 2627 N N . LYS A 1 331 ? -26.734 -32.531 22.484 1 34.09 331 LYS A N 1
ATOM 2628 C CA . LYS A 1 331 ? -27.969 -32.969 23.141 1 34.09 331 LYS A CA 1
ATOM 2629 C C . LYS A 1 331 ? -27.672 -34.062 24.172 1 34.09 331 LYS A C 1
ATOM 2631 O O . LYS A 1 331 ? -28.438 -34.25 25.125 1 34.09 331 LYS A O 1
ATOM 2636 N N . ARG A 1 332 ? -26.766 -35 23.859 1 33.97 332 ARG A N 1
ATOM 2637 C CA . ARG A 1 332 ? -26.562 -36.094 24.812 1 33.97 332 ARG A CA 1
ATOM 2638 C C . ARG A 1 332 ? -25.891 -35.594 26.078 1 33.97 332 ARG A C 1
ATOM 2640 O O . ARG A 1 332 ? -25.969 -36.219 27.141 1 33.97 332 ARG A O 1
ATOM 2647 N N . ARG A 1 333 ? -25.047 -34.5 25.859 1 32.81 333 ARG A N 1
ATOM 2648 C CA . ARG A 1 333 ? -24.453 -34 27.094 1 32.81 333 ARG A CA 1
ATOM 2649 C C . ARG A 1 333 ? -25.469 -33.25 27.938 1 32.81 333 ARG A C 1
ATOM 2651 O O . ARG A 1 333 ? -25.234 -32.969 29.109 1 32.81 333 ARG A O 1
ATOM 2658 N N . ARG A 1 334 ? -26.469 -32.781 27.109 1 32.25 334 ARG A N 1
ATOM 2659 C CA . ARG A 1 334 ? -27.484 -32.156 27.953 1 32.25 334 ARG A CA 1
ATOM 2660 C C . ARG A 1 334 ? -28.328 -33.219 28.672 1 32.25 334 ARG A C 1
ATOM 2662 O O . ARG A 1 334 ? -28.969 -32.906 29.688 1 32.25 334 ARG A O 1
ATOM 2669 N N . LYS A 1 335 ? -28.5 -34.312 27.812 1 32.84 335 LYS A N 1
ATOM 2670 C CA . LYS A 1 335 ? -29.406 -35.188 28.547 1 32.84 335 LYS A CA 1
ATOM 2671 C C . LYS A 1 335 ? -28.766 -35.719 29.812 1 32.84 335 LYS A C 1
ATOM 2673 O O . LYS A 1 335 ? -29.469 -36.219 30.703 1 32.84 335 LYS A O 1
ATOM 2678 N N . ARG A 1 336 ? -27.406 -36.094 29.625 1 31 336 ARG A N 1
ATOM 2679 C CA . ARG A 1 336 ? -26.953 -36.719 30.859 1 31 336 ARG A CA 1
ATOM 2680 C C . ARG A 1 336 ? -27.031 -35.75 32.031 1 31 336 ARG A C 1
ATOM 2682 O O . ARG A 1 336 ? -26.891 -36.156 33.188 1 31 336 ARG A O 1
ATOM 2689 N N . GLN A 1 337 ? -26.641 -34.375 31.656 1 28.83 337 GLN A N 1
ATOM 2690 C CA . GLN A 1 337 ? -26.625 -33.531 32.844 1 28.83 337 GLN A CA 1
ATOM 2691 C C . GLN A 1 337 ? -28.031 -33.406 33.469 1 28.83 337 GLN A C 1
ATOM 2693 O O . GLN A 1 337 ? -28.203 -32.781 34.5 1 28.83 337 GLN A O 1
ATOM 2698 N N . LYS A 1 338 ? -28.891 -33.594 32.469 1 31.88 338 LYS A N 1
ATOM 2699 C CA . LYS A 1 338 ? -30.172 -33.344 33.125 1 31.88 338 LYS A CA 1
ATOM 2700 C C . LYS A 1 338 ? -30.406 -34.281 34.281 1 31.88 338 LYS A C 1
ATOM 2702 O O . LYS A 1 338 ? -31.422 -34.188 34.969 1 31.88 338 LYS A O 1
ATOM 2707 N N . LYS A 1 339 ? -29.984 -35.562 33.969 1 30.75 339 LYS A N 1
ATOM 2708 C CA . LYS A 1 339 ? -30.703 -36.469 34.844 1 30.75 339 LYS A CA 1
ATOM 2709 C C . LYS A 1 339 ? -30.438 -36.156 36.312 1 30.75 339 LYS A C 1
ATOM 2711 O O . LYS A 1 339 ? -31.047 -36.781 37.188 1 30.75 339 LYS A O 1
ATOM 2716 N N . ASP A 1 340 ? -29.172 -35.875 36.688 1 25.83 340 ASP A N 1
ATOM 2717 C CA . ASP A 1 340 ? -29.062 -36.031 38.125 1 25.83 340 ASP A CA 1
ATOM 2718 C C . ASP A 1 340 ? -29.859 -34.969 38.844 1 25.83 340 ASP A C 1
ATOM 2720 O O . ASP A 1 340 ? -29.328 -33.906 39.219 1 25.83 340 ASP A O 1
ATOM 2724 N N . ASP A 1 341 ? -31.047 -34.562 38.156 1 26.36 341 ASP A N 1
ATOM 2725 C CA . ASP A 1 341 ? -32.031 -33.656 38.75 1 26.36 341 ASP A CA 1
ATOM 2726 C C . ASP A 1 341 ? -32.469 -34.156 40.125 1 26.36 341 ASP A C 1
ATOM 2728 O O . ASP A 1 341 ? -33 -35.25 40.281 1 26.36 341 ASP A O 1
ATOM 2732 N N . GLY A 1 342 ? -31.531 -34.031 41.156 1 22.61 342 GLY A N 1
ATOM 2733 C CA . GLY A 1 342 ? -32 -34.406 42.5 1 22.61 342 GLY A CA 1
ATOM 2734 C C . GLY A 1 342 ? -33.438 -34.031 42.75 1 22.61 342 GLY A C 1
ATOM 2735 O O . GLY A 1 342 ? -34.031 -33.25 42 1 22.61 342 GLY A O 1
ATOM 2736 N N . PRO A 1 343 ? -34.094 -34.531 43.875 1 21.77 343 PRO A N 1
ATOM 2737 C CA . PRO A 1 343 ? -35.5 -34.656 44.281 1 21.77 343 PRO A CA 1
ATOM 2738 C C . PRO A 1 343 ? -36.25 -33.312 44.25 1 21.77 343 PRO A C 1
ATOM 2740 O O . PRO A 1 343 ? -35.625 -32.25 44.344 1 21.77 343 PRO A O 1
ATOM 2743 N N . GLU A 1 344 ? -37.312 -33.219 43.625 1 20.59 344 GLU A N 1
ATOM 2744 C CA . GLU A 1 344 ? -38.469 -32.344 43.562 1 20.59 344 GLU A CA 1
ATOM 2745 C C . GLU A 1 344 ? -38.844 -31.828 44.938 1 20.59 344 GLU A C 1
ATOM 2747 O O . GLU A 1 344 ? -39.406 -32.594 45.75 1 20.59 344 GLU A O 1
ATOM 2752 N N . LEU A 1 345 ? -37.906 -31.109 45.781 1 18.83 345 LEU A N 1
ATOM 2753 C CA . LEU A 1 345 ? -38.406 -30.781 47.094 1 18.83 345 LEU A CA 1
ATOM 2754 C C . LEU A 1 345 ? -39.781 -30.094 47 1 18.83 345 LEU A C 1
ATOM 2756 O O . LEU A 1 345 ? -40.062 -29.375 46.031 1 18.83 345 LEU A O 1
ATOM 2760 N N . SER A 1 346 ? -40.688 -30.469 47.906 1 19.02 346 SER A N 1
ATOM 2761 C CA . SER A 1 346 ? -42.094 -30.406 48.281 1 19.02 346 SER A CA 1
ATOM 2762 C C . SER A 1 346 ? -42.5 -28.984 48.625 1 19.02 346 SER A C 1
ATOM 2764 O O . SER A 1 346 ? -43.625 -28.75 49.125 1 19.02 346 SER A O 1
ATOM 2766 N N . GLU A 1 347 ? -41.781 -27.891 48.062 1 19.73 347 GLU A N 1
ATOM 2767 C CA . GLU A 1 347 ? -42.125 -26.75 48.906 1 19.73 347 GLU A CA 1
ATOM 2768 C C . GLU A 1 347 ? -43.625 -26.422 48.812 1 19.73 347 GLU A C 1
ATOM 2770 O O . GLU A 1 347 ? -44.062 -25.828 47.844 1 19.73 347 GLU A O 1
ATOM 2775 N N . ALA A 1 348 ? -44.438 -27.281 49.312 1 18.27 348 ALA A N 1
ATOM 2776 C CA . ALA A 1 348 ? -45.875 -27.109 49.25 1 18.27 348 ALA A CA 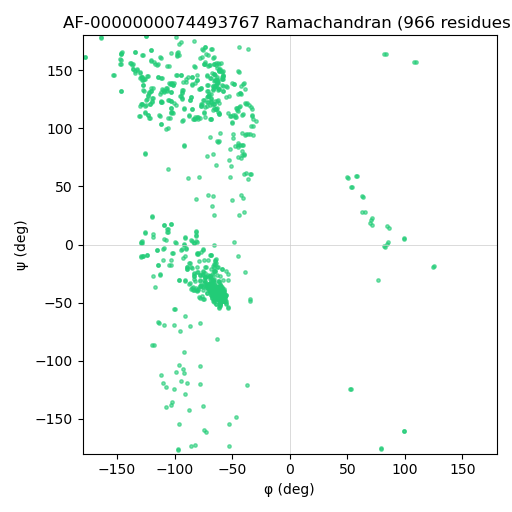1
ATOM 2777 C C . ALA A 1 348 ? -46.312 -25.781 49.844 1 18.27 348 ALA A C 1
ATOM 2779 O O . ALA A 1 348 ? -47.219 -25.125 49.312 1 18.27 348 ALA A O 1
ATOM 2780 N N . ASP A 1 349 ? -45.781 -25.266 51.062 1 17.58 349 ASP A N 1
ATOM 2781 C CA . ASP A 1 349 ? -46.844 -24.938 52 1 17.58 349 ASP A CA 1
ATOM 2782 C C . ASP A 1 349 ? -47.469 -23.578 51.688 1 17.58 349 ASP A C 1
ATOM 2784 O O . ASP A 1 349 ? -46.781 -22.703 51.156 1 17.58 349 ASP A O 1
ATOM 2788 N N . ASN A 1 350 ? -48.719 -23.422 51.906 1 19.06 350 ASN A N 1
ATOM 2789 C CA . ASN A 1 350 ? -49.938 -22.641 51.781 1 19.06 350 ASN A CA 1
ATOM 2790 C C . ASN A 1 350 ? -49.906 -21.391 52.656 1 19.06 350 ASN A C 1
ATOM 2792 O O . ASN A 1 350 ? -50.594 -21.312 53.656 1 19.06 350 ASN A O 1
ATOM 2796 N N . LEU A 1 351 ? -48.594 -20.672 52.625 1 18.44 351 LEU A N 1
ATOM 2797 C CA . LEU A 1 351 ? -48.656 -19.703 53.719 1 18.44 351 LEU A CA 1
ATOM 2798 C C . LEU A 1 351 ? -49.844 -18.781 53.531 1 18.44 351 LEU A C 1
ATOM 2800 O O . LEU A 1 351 ? -50.188 -18.422 52.406 1 18.44 351 LEU A O 1
ATOM 2804 N N . GLY A 1 352 ? -50.438 -18.469 54.656 1 16.28 352 GLY A N 1
ATOM 2805 C CA . GLY A 1 352 ? -51.562 -17.812 55.312 1 16.28 352 GLY A CA 1
ATOM 2806 C C . GLY A 1 352 ? -51.656 -16.344 55 1 16.28 352 GLY A C 1
ATOM 2807 O O . GLY A 1 352 ? -50.688 -15.734 54.5 1 16.28 352 GLY A O 1
ATOM 2808 N N . LYS A 1 353 ? -52.812 -15.82 55.125 1 17.97 353 LYS A N 1
ATOM 2809 C CA . LYS A 1 353 ? -53.781 -14.758 54.969 1 17.97 353 LYS A CA 1
ATOM 2810 C C . LYS A 1 353 ? -53.344 -13.492 55.688 1 17.97 353 LYS A C 1
ATOM 2812 O O . LYS A 1 353 ? -53.938 -12.422 55.5 1 17.97 353 LYS A O 1
ATOM 2817 N N . VAL A 1 354 ? -52.469 -13.656 56.844 1 16.83 354 VAL A N 1
ATOM 2818 C CA . VAL A 1 354 ? -53.062 -12.766 57.844 1 16.83 354 VAL A CA 1
ATOM 2819 C C . VAL A 1 354 ? -52.812 -11.312 57.438 1 16.83 354 VAL A C 1
ATOM 2821 O O . VAL A 1 354 ? -51.844 -11.016 56.719 1 16.83 354 VAL A O 1
ATOM 2824 N N . GLU A 1 355 ? -53.562 -10.469 57.812 1 17.78 355 GLU A N 1
ATOM 2825 C CA . GLU A 1 355 ? -54.188 -9.156 57.938 1 17.78 355 GLU A CA 1
ATOM 2826 C C . GLU A 1 355 ? -53.219 -8.148 58.562 1 17.78 355 GLU A C 1
ATOM 2828 O O . GLU A 1 355 ? -53.562 -6.977 58.719 1 17.78 355 GLU A O 1
ATOM 2833 N N . ASP A 1 356 ? -51.906 -8.695 58.906 1 16.38 356 ASP A N 1
ATOM 2834 C CA . ASP A 1 356 ? -51.656 -7.922 60.125 1 16.38 356 ASP A CA 1
ATOM 2835 C C . ASP A 1 356 ? -51.375 -6.461 59.781 1 16.38 356 ASP A C 1
ATOM 2837 O O . ASP A 1 356 ? -50.969 -6.145 58.656 1 16.38 356 ASP A O 1
ATOM 2841 N N . GLY A 1 357 ? -51.469 -5.621 60.719 1 16.83 357 GLY A N 1
ATOM 2842 C CA . GLY A 1 357 ? -51.562 -4.289 61.312 1 16.83 357 GLY A CA 1
ATOM 2843 C C . GLY A 1 357 ? -50.219 -3.555 61.344 1 16.83 357 GLY A C 1
ATOM 2844 O O . GLY A 1 357 ? -50.156 -2.41 61.781 1 16.83 357 GLY A O 1
ATOM 2845 N N . VAL A 1 358 ? -49.062 -4.191 60.969 1 16.28 358 VAL A N 1
ATOM 2846 C CA . VAL A 1 358 ? -48.031 -3.494 61.75 1 16.28 358 VAL A CA 1
ATOM 2847 C C . VAL A 1 358 ? -47.938 -2.037 61.281 1 16.28 358 VAL A C 1
ATOM 2849 O O . VAL A 1 358 ? -47.844 -1.755 60.094 1 16.28 358 VAL A O 1
ATOM 2852 N N . ASP A 1 359 ? -48.219 -1.02 62.125 1 16.16 359 ASP A N 1
ATOM 2853 C CA . ASP A 1 359 ? -47.938 0.325 62.594 1 16.16 359 ASP A CA 1
ATOM 2854 C C . ASP A 1 359 ? -46.438 0.521 62.844 1 16.16 359 ASP A C 1
ATOM 2856 O O . ASP A 1 359 ? -46 1.629 63.156 1 16.16 359 ASP A O 1
ATOM 2860 N N . ASP A 1 360 ? -45.375 -0.271 62.688 1 15.01 360 ASP A N 1
ATOM 2861 C CA . ASP A 1 360 ? -44.438 -0.011 63.781 1 15.01 360 ASP A CA 1
ATOM 2862 C C . ASP A 1 360 ? -43.875 1.406 63.688 1 15.01 360 ASP A C 1
ATOM 2864 O O . ASP A 1 360 ? -43.625 1.914 62.594 1 15.01 360 ASP A O 1
ATOM 2868 N N . GLU A 1 361 ? -43.812 2.113 64.75 1 16.95 361 GLU A N 1
ATOM 2869 C CA . GLU A 1 361 ? -43.062 3.256 65.25 1 16.95 361 GLU A CA 1
ATOM 2870 C C . GLU A 1 361 ? -41.562 3.029 65.125 1 16.95 361 GLU A C 1
ATOM 2872 O O . GLU A 1 361 ? -41.125 1.912 64.875 1 16.95 361 GLU A O 1
ATOM 2877 N N . ALA A 1 362 ? -40.594 4.066 65.75 1 16.53 362 ALA A N 1
ATOM 2878 C CA . ALA A 1 362 ? -39.312 4.523 66.25 1 16.53 362 ALA A CA 1
ATOM 2879 C C . ALA A 1 362 ? -38.562 3.402 67 1 16.53 362 ALA A C 1
ATOM 2881 O O . ALA A 1 362 ? -37.438 3.086 66.688 1 16.53 362 ALA A O 1
ATOM 2882 N N . VAL A 1 363 ? -38.188 3.57 68.375 1 14.44 363 VAL A N 1
ATOM 2883 C CA . VAL A 1 363 ? -37.094 3.436 69.312 1 14.44 363 VAL A CA 1
ATOM 2884 C C . VAL A 1 363 ? -37.031 2.012 69.875 1 14.44 363 VAL A C 1
ATOM 2886 O O . VAL A 1 363 ? -35.969 1.423 70 1 14.44 363 VAL A O 1
ATOM 2889 N N . ALA A 1 364 ? -37.906 1.41 70.75 1 15.22 364 ALA A N 1
ATOM 2890 C CA . ALA A 1 364 ? -37.25 1.067 72 1 15.22 364 ALA A CA 1
ATOM 2891 C C . ALA A 1 364 ? -36.344 -0.149 71.812 1 15.22 364 ALA A C 1
ATOM 2893 O O . ALA A 1 364 ? -36.5 -0.924 70.875 1 15.22 364 ALA A O 1
ATOM 2894 N N . LYS A 1 365 ? -36 -0.856 73 1 16.11 365 LYS A N 1
ATOM 2895 C CA . LYS A 1 365 ? -34.969 -1.343 73.875 1 16.11 365 LYS A CA 1
ATOM 2896 C C . LYS A 1 365 ? -34.656 -2.816 73.625 1 16.11 365 LYS A C 1
ATOM 2898 O O . LYS A 1 365 ? -33.5 -3.189 73.375 1 16.11 365 LYS A O 1
ATOM 2903 N N . GLY A 1 366 ? -35.031 -3.701 74.562 1 14.78 366 GLY A N 1
ATOM 2904 C CA . GLY A 1 366 ? -34.188 -4.52 75.375 1 14.78 366 GLY A CA 1
ATOM 2905 C C . GLY A 1 366 ? -33.938 -5.91 74.875 1 14.78 366 GLY A C 1
ATOM 2906 O O . GLY A 1 366 ? -32.812 -6.363 74.75 1 14.78 366 GLY A O 1
ATOM 2907 N N . ASN A 1 367 ? -34.812 -6.797 74.938 1 14.9 367 ASN A N 1
ATOM 2908 C CA . ASN A 1 367 ? -34.562 -7.957 75.812 1 14.9 367 ASN A CA 1
ATOM 2909 C C . ASN A 1 367 ? -34.031 -9.133 75 1 14.9 367 ASN A C 1
ATOM 2911 O O . ASN A 1 367 ? -34.406 -9.32 73.812 1 14.9 367 ASN A O 1
ATOM 2915 N N . VAL A 1 368 ? -33.406 -10.172 75.5 1 15.79 368 VAL A N 1
ATOM 2916 C CA . VAL A 1 368 ? -32.312 -11.117 75.625 1 15.79 368 VAL A CA 1
ATOM 2917 C C . VAL A 1 368 ? -32.688 -12.453 75 1 15.79 368 VAL A C 1
ATOM 2919 O O . VAL A 1 368 ? -31.844 -13.289 74.75 1 15.79 368 VAL A O 1
ATOM 2922 N N . ASP A 1 369 ? -34 -12.758 74.75 1 14.57 369 ASP A N 1
ATOM 2923 C CA . ASP A 1 369 ? -34.062 -14.094 75.375 1 14.57 369 ASP A CA 1
ATOM 2924 C C . ASP A 1 369 ? -33.344 -15.102 74.438 1 14.57 369 ASP A C 1
ATOM 2926 O O . ASP A 1 369 ? -33.094 -14.844 73.25 1 14.57 369 ASP A O 1
ATOM 2930 N N . GLY A 1 370 ? -33.906 -16.375 74.25 1 15.29 370 GLY A N 1
ATOM 2931 C CA . GLY A 1 370 ? -33.469 -17.719 74.688 1 15.29 370 GLY A CA 1
ATOM 2932 C C . GLY A 1 370 ? -32.938 -18.547 73.562 1 15.29 370 GLY A C 1
ATOM 2933 O O . GLY A 1 370 ? -33.031 -18.156 72.375 1 15.29 370 GLY A O 1
ATOM 2934 N N . LEU A 1 371 ? -33.219 -19.906 73.438 1 15.39 371 LEU A N 1
ATOM 2935 C CA . LEU A 1 371 ? -32.469 -21.141 73.625 1 15.39 371 LEU A CA 1
ATOM 2936 C C . LEU A 1 371 ? -32.219 -21.812 72.25 1 15.39 371 LEU A C 1
ATOM 2938 O O . LEU A 1 371 ? -31.078 -22.016 71.875 1 15.39 371 LEU A O 1
ATOM 2942 N N . ASN A 1 372 ? -32.688 -23.047 71.938 1 15.65 372 ASN A N 1
ATOM 2943 C CA . ASN A 1 372 ? -32.031 -24.328 72 1 15.65 372 ASN A CA 1
ATOM 2944 C C . ASN A 1 372 ? -31.797 -24.906 70.625 1 15.65 372 ASN A C 1
ATOM 2946 O O . ASN A 1 372 ? -30.656 -25.203 70.25 1 15.65 372 ASN A O 1
ATOM 2950 N N . LEU A 1 373 ? -32.438 -26.047 70.125 1 15.27 373 LEU A N 1
ATOM 2951 C CA . LEU A 1 373 ? -31.859 -27.391 70 1 15.27 373 LEU A CA 1
ATOM 2952 C C . LEU A 1 373 ? -31.578 -27.734 68.562 1 15.27 373 LEU A C 1
ATOM 2954 O O . LEU A 1 373 ? -31.75 -26.891 67.688 1 15.27 373 LEU A O 1
ATOM 2958 N N . GLU A 1 374 ? -32.094 -28.875 67.812 1 15.7 374 GLU A N 1
ATOM 2959 C CA . GLU A 1 374 ? -31.516 -30.188 67.625 1 15.7 374 GLU A CA 1
ATOM 2960 C C . GLU A 1 374 ? -31.234 -30.453 66.125 1 15.7 374 GLU A C 1
ATOM 2962 O O . GLU A 1 374 ? -30.125 -30.828 65.75 1 15.7 374 GLU A O 1
ATOM 2967 N N . ASN A 1 375 ? -32.156 -30.969 65.188 1 15.91 375 ASN A N 1
ATOM 2968 C CA . ASN A 1 375 ? -32 -32.344 64.75 1 15.91 375 ASN A CA 1
ATOM 2969 C C . ASN A 1 375 ? -31.359 -32.406 63.375 1 15.91 375 ASN A C 1
ATOM 2971 O O . ASN A 1 375 ? -31.344 -31.391 62.656 1 15.91 375 ASN A O 1
ATOM 2975 N N . SER A 1 376 ? -31.766 -33.25 62.25 1 16.56 376 SER A N 1
ATOM 2976 C CA . SER A 1 376 ? -31.281 -34.531 61.781 1 16.56 376 SER A CA 1
ATOM 2977 C C . SER A 1 376 ? -30.75 -34.438 60.344 1 16.56 376 SER A C 1
ATOM 2979 O O . SER A 1 376 ? -29.625 -34.875 60.094 1 16.56 376 SER A O 1
ATOM 2981 N N . SER A 1 377 ? -31.5 -34.562 59.219 1 17.44 377 SER A N 1
ATOM 2982 C CA . SER A 1 377 ? -31.328 -35.75 58.375 1 17.44 377 SER A CA 1
ATOM 2983 C C . SER A 1 377 ? -30.438 -35.469 57.188 1 17.44 377 SER A C 1
ATOM 2985 O O . SER A 1 377 ? -30.281 -34.312 56.781 1 17.44 377 SER A O 1
ATOM 2987 N N . VAL A 1 378 ? -30.078 -36.469 56.219 1 17.55 378 VAL A N 1
ATOM 2988 C CA . VAL A 1 378 ? -28.969 -37.25 55.688 1 17.55 378 VAL A CA 1
ATOM 2989 C C . VAL A 1 378 ? -28.609 -36.781 54.281 1 17.55 378 VAL A C 1
ATOM 2991 O O . VAL A 1 378 ? -27.453 -36.5 54 1 17.55 378 VAL A O 1
ATOM 2994 N N . GLU A 1 379 ? -29.422 -36.969 53.125 1 18.84 379 GLU A N 1
ATOM 2995 C CA . GLU A 1 379 ? -28.891 -37.906 52.125 1 18.84 379 GLU A CA 1
ATOM 2996 C C . GLU A 1 379 ? -28.141 -37.156 51.031 1 18.84 379 GLU A C 1
ATOM 2998 O O . GLU A 1 379 ? -28.344 -35.969 50.812 1 18.84 379 GLU A O 1
ATOM 3003 N N . GLY A 1 380 ? -27.344 -37.875 49.969 1 19.97 380 GLY A N 1
ATOM 3004 C CA . GLY A 1 380 ? -26.047 -38 49.312 1 19.97 380 GLY A CA 1
ATOM 3005 C C . GLY A 1 380 ? -26.016 -37.406 47.938 1 19.97 380 GLY A C 1
ATOM 3006 O O . GLY A 1 380 ? -26.672 -37.906 47 1 19.97 380 GLY A O 1
ATOM 3007 N N . PRO A 1 381 ? -26.188 -36.062 47.75 1 19.97 381 PRO A N 1
ATOM 3008 C CA . PRO A 1 381 ? -26.453 -35.531 46.406 1 19.97 381 PRO A CA 1
ATOM 3009 C C . PRO A 1 381 ? -25.328 -35.812 45.406 1 19.97 381 PRO A C 1
ATOM 3011 O O . PRO A 1 381 ? -24.156 -35.812 45.781 1 19.97 381 PRO A O 1
ATOM 3014 N N . VAL A 1 382 ? -25.609 -36.5 44.281 1 22.53 382 VAL A N 1
ATOM 3015 C CA . VAL A 1 382 ? -24.938 -37.156 43.156 1 22.53 382 VAL A CA 1
ATOM 3016 C C . VAL A 1 382 ? -24.188 -36.125 42.312 1 22.53 382 VAL A C 1
ATOM 3018 O O . VAL A 1 382 ? -24.703 -35.031 42.094 1 22.53 382 VAL A O 1
ATOM 3021 N N . SER A 1 383 ? -22.812 -36.188 42.031 1 19.69 383 SER A N 1
ATOM 3022 C CA . SER A 1 383 ? -21.672 -35.375 41.594 1 19.69 383 SER A CA 1
ATOM 3023 C C . SER A 1 383 ? -21.688 -35.156 40.094 1 19.69 383 SER A C 1
ATOM 3025 O O . SER A 1 383 ? -21.453 -36.094 39.312 1 19.69 383 SER A O 1
ATOM 3027 N N . ASN A 1 384 ? -22.766 -34.562 39.469 1 21.42 384 ASN A N 1
ATOM 3028 C CA . ASN A 1 384 ? -22.828 -34.5 38 1 21.42 384 ASN A CA 1
ATOM 3029 C C . ASN A 1 384 ? -21.578 -33.875 37.406 1 21.42 384 ASN A C 1
ATOM 3031 O O . ASN A 1 384 ? -21.172 -32.781 37.812 1 21.42 384 ASN A O 1
ATOM 3035 N N . PRO A 1 385 ? -20.734 -34.625 36.656 1 21.05 385 PRO A N 1
ATOM 3036 C CA . PRO A 1 385 ? -19.391 -34.25 36.188 1 21.05 385 PRO A CA 1
ATOM 3037 C C . PRO A 1 385 ? -19.391 -33.062 35.25 1 21.05 385 PRO A C 1
ATOM 3039 O O . PRO A 1 385 ? -20.406 -32.75 34.625 1 21.05 385 PRO A O 1
ATOM 3042 N N . ALA A 1 386 ? -18.359 -32.125 35.281 1 20.27 386 ALA A N 1
ATOM 3043 C CA . ALA A 1 386 ? -17.938 -30.812 34.812 1 20.27 386 ALA A CA 1
ATOM 3044 C C . ALA A 1 386 ? -17.734 -30.828 33.312 1 20.27 386 ALA A C 1
ATOM 3046 O O . ALA A 1 386 ? -16.891 -31.562 32.781 1 20.27 386 ALA A O 1
ATOM 3047 N N . ILE A 1 387 ? -18.828 -30.781 32.469 1 24.23 387 ILE A N 1
ATOM 3048 C CA . ILE A 1 387 ? -18.75 -30.609 31.031 1 24.23 387 ILE A CA 1
ATOM 3049 C C . ILE A 1 387 ? -17.75 -29.5 30.703 1 24.23 387 ILE A C 1
ATOM 3051 O O . ILE A 1 387 ? -17.938 -28.359 31.125 1 24.23 387 ILE A O 1
ATOM 3055 N N . SER A 1 388 ? -16.484 -29.75 30.562 1 22.94 388 SER A N 1
ATOM 3056 C CA . SER A 1 388 ? -15.414 -28.828 30.203 1 22.94 388 SER A CA 1
ATOM 3057 C C . SER A 1 388 ? -15.766 -28.047 28.938 1 22.94 388 SER A C 1
ATOM 3059 O O . SER A 1 388 ? -16.047 -28.641 27.891 1 22.94 388 SER A O 1
ATOM 3061 N N . THR A 1 389 ? -16.516 -27 29.031 1 25.27 389 THR A N 1
ATOM 3062 C CA . THR A 1 389 ? -16.828 -26 28.016 1 25.27 389 THR A CA 1
ATOM 3063 C C . THR A 1 389 ? -15.586 -25.672 27.188 1 25.27 389 THR A C 1
ATOM 3065 O O . THR A 1 389 ? -14.609 -25.109 27.703 1 25.27 389 THR A O 1
ATOM 3068 N N . LEU A 1 390 ? -15.227 -26.547 26.234 1 25.2 390 LEU A N 1
ATOM 3069 C CA . LEU A 1 390 ? -14.164 -26.203 25.297 1 25.2 390 LEU A CA 1
ATOM 3070 C C . LEU A 1 390 ? -14.344 -24.781 24.781 1 25.2 390 LEU A C 1
ATOM 3072 O O . LEU A 1 390 ? -15.328 -24.469 24.109 1 25.2 390 LEU A O 1
ATOM 3076 N N . GLN A 1 391 ? -14.039 -23.75 25.594 1 24.88 391 GLN A N 1
ATOM 3077 C CA . GLN A 1 391 ? -13.953 -22.328 25.234 1 24.88 391 GLN A CA 1
ATOM 3078 C C . GLN A 1 391 ? -13.266 -22.156 23.891 1 24.88 391 GLN A C 1
ATOM 3080 O O . GLN A 1 391 ? -12.109 -22.531 23.703 1 24.88 391 GLN A O 1
ATOM 3085 N N . THR A 1 392 ? -14.023 -22.359 22.844 1 28.14 392 THR A N 1
ATOM 3086 C CA . THR A 1 392 ? -13.477 -21.938 21.547 1 28.14 392 THR A CA 1
ATOM 3087 C C . THR A 1 392 ? -12.719 -20.625 21.688 1 28.14 392 THR A C 1
ATOM 3089 O O . THR A 1 392 ? -13.266 -19.625 22.156 1 28.14 392 THR A O 1
ATOM 3092 N N . PRO A 1 393 ? -11.43 -20.672 21.875 1 27.41 393 PRO A N 1
ATOM 3093 C CA . PRO A 1 393 ? -10.727 -19.406 22.047 1 27.41 393 PRO A CA 1
ATOM 3094 C C . PRO A 1 393 ? -11.219 -18.312 21.094 1 27.41 393 PRO A C 1
ATOM 3096 O O . PRO A 1 393 ? -11.43 -18.578 19.906 1 27.41 393 PRO A O 1
ATOM 3099 N N . MET A 1 394 ? -12.117 -17.469 21.516 1 28.28 394 MET A N 1
ATOM 3100 C CA . MET A 1 394 ? -12.422 -16.234 20.828 1 28.28 394 MET A CA 1
ATOM 3101 C C . MET A 1 394 ? -11.18 -15.664 20.156 1 28.28 394 MET A C 1
ATOM 3103 O O . MET A 1 394 ? -10.086 -15.68 20.734 1 28.28 394 MET A O 1
ATOM 3107 N N . PRO A 1 395 ? -11.141 -15.672 18.812 1 29.36 395 PRO A N 1
ATOM 3108 C CA . PRO A 1 395 ? -9.969 -15.023 18.219 1 29.36 395 PRO A CA 1
ATOM 3109 C C . PRO A 1 395 ? -9.5 -13.82 19.031 1 29.36 395 PRO A C 1
ATOM 3111 O O . PRO A 1 395 ? -10.312 -13.008 19.484 1 29.36 395 PRO A O 1
ATOM 3114 N N . THR A 1 396 ? -8.547 -14.016 19.891 1 29.5 396 THR A N 1
ATOM 3115 C CA . THR A 1 396 ? -7.93 -12.914 20.609 1 29.5 396 THR A CA 1
ATOM 3116 C C . THR A 1 396 ? -7.918 -11.648 19.766 1 29.5 396 THR A C 1
ATOM 3118 O O . THR A 1 396 ? -7.5 -11.672 18.609 1 29.5 396 THR A O 1
ATOM 3121 N N . GLU A 1 397 ? -8.703 -10.742 20.094 1 31.86 397 GLU A N 1
ATOM 3122 C CA . GLU A 1 397 ? -8.617 -9.352 19.672 1 31.86 397 GLU A CA 1
ATOM 3123 C C . GLU A 1 397 ? -7.164 -8.898 19.531 1 31.86 397 GLU A C 1
ATOM 3125 O O . GLU A 1 397 ? -6.477 -8.703 20.547 1 31.86 397 GLU A O 1
ATOM 3130 N N . LEU A 1 398 ? -6.43 -9.531 18.672 1 31.31 398 LEU A N 1
ATOM 3131 C CA . LEU A 1 398 ? -5.105 -8.945 18.484 1 31.31 398 LEU A CA 1
ATOM 3132 C C . LEU A 1 398 ? -5.188 -7.422 18.484 1 31.31 398 LEU A C 1
ATOM 3134 O O . LEU A 1 398 ? -5.543 -6.82 17.453 1 31.31 398 LEU A O 1
ATOM 3138 N N . HIS A 1 399 ? -5.637 -6.836 19.547 1 32.09 399 HIS A N 1
ATOM 3139 C CA . HIS A 1 399 ? -5.312 -5.414 19.578 1 32.09 399 HIS A CA 1
ATOM 3140 C C . HIS A 1 399 ? -3.842 -5.18 19.234 1 32.09 399 HIS A C 1
ATOM 3142 O O . HIS A 1 399 ? -2.955 -5.707 19.922 1 32.09 399 HIS A O 1
ATOM 3148 N N . PRO A 1 400 ? -3.469 -5.105 18 1 35.47 400 PRO A N 1
ATOM 3149 C CA . PRO A 1 400 ? -2.041 -4.824 17.844 1 35.47 400 PRO A CA 1
ATOM 3150 C C . PRO A 1 400 ? -1.506 -3.857 18.891 1 35.47 400 PRO A C 1
ATOM 3152 O O . PRO A 1 400 ? -2.246 -3 19.375 1 35.47 400 PRO A O 1
ATOM 3155 N N . PRO A 1 401 ? -0.517 -4.316 19.641 1 33.75 401 PRO A N 1
ATOM 3156 C CA . PRO A 1 401 ? 0.03 -3.375 20.625 1 33.75 401 PRO A CA 1
ATOM 3157 C C . PRO A 1 401 ? 0.194 -1.966 20.062 1 33.75 401 PRO A C 1
ATOM 3159 O O . PRO A 1 401 ? 0.303 -1.794 18.844 1 33.75 401 PRO A O 1
ATOM 3162 N N . PRO A 1 402 ? -0.188 -0.972 20.828 1 34.91 402 PRO A N 1
ATOM 3163 C CA . PRO A 1 402 ? 0.121 0.395 20.406 1 34.91 402 PRO A CA 1
ATOM 3164 C C . PRO A 1 402 ? 1.521 0.525 19.812 1 34.91 402 PRO A C 1
ATOM 3166 O O . PRO A 1 402 ? 2.395 -0.301 20.078 1 34.91 402 PRO A O 1
ATOM 3169 N N . PRO A 1 403 ? 1.689 1.27 18.719 1 36.16 403 PRO A N 1
ATOM 3170 C CA . PRO A 1 403 ? 3.002 1.497 18.109 1 36.16 403 PRO A CA 1
ATOM 3171 C C . PRO A 1 403 ? 4.129 1.561 19.141 1 36.16 403 PRO A C 1
ATOM 3173 O O . PRO A 1 403 ? 3.91 1.995 20.281 1 36.16 403 PRO A O 1
ATOM 3176 N N . SER A 1 404 ? 5.023 0.682 19.047 1 34.47 404 SER A N 1
ATOM 3177 C CA . SER A 1 404 ? 6.242 0.673 19.844 1 34.47 404 SER A CA 1
ATOM 3178 C C . SER A 1 404 ? 6.797 2.082 20.031 1 34.47 404 SER A C 1
ATOM 3180 O O . SER A 1 404 ? 6.668 2.922 19.125 1 34.47 404 SER A O 1
ATOM 3182 N N . ASP A 1 405 ? 6.977 2.596 21.203 1 36.84 405 ASP A N 1
ATOM 3183 C CA . ASP A 1 405 ? 7.652 3.818 21.625 1 36.84 405 ASP A CA 1
ATOM 3184 C C . ASP A 1 405 ? 8.961 4.012 20.859 1 36.84 405 ASP A C 1
ATOM 3186 O O . ASP A 1 405 ? 10.031 3.646 21.344 1 36.84 405 ASP A O 1
ATOM 3190 N N . GLY A 1 406 ? 9.023 3.795 19.578 1 39.69 406 GLY A N 1
ATOM 3191 C CA . GLY A 1 406 ? 10.258 4.137 18.891 1 39.69 406 GLY A CA 1
ATOM 3192 C C . GLY A 1 406 ? 10.812 5.492 19.281 1 39.69 406 GLY A C 1
ATOM 3193 O O . GLY A 1 406 ? 10.102 6.301 19.891 1 39.69 406 GLY A O 1
ATOM 3194 N N . THR A 1 407 ? 12.125 5.594 19.234 1 44.12 407 THR A N 1
ATOM 3195 C CA . THR A 1 407 ? 12.773 6.855 19.562 1 44.12 407 THR A CA 1
ATOM 3196 C C . THR A 1 407 ? 12.102 8.016 18.828 1 44.12 407 THR A C 1
ATOM 3198 O O . THR A 1 407 ? 11.469 7.82 17.797 1 44.12 407 THR A O 1
ATOM 3201 N N . LEU A 1 408 ? 11.922 9.18 19.594 1 45.31 408 LEU A N 1
ATOM 3202 C CA . LEU A 1 408 ? 11.281 10.453 19.266 1 45.31 408 LEU A CA 1
ATOM 3203 C C . LEU A 1 408 ? 11.5 10.812 17.797 1 45.31 408 LEU A C 1
ATOM 3205 O O . LEU A 1 408 ? 10.57 11.242 17.125 1 45.31 408 LEU A O 1
ATOM 3209 N N . PHE A 1 409 ? 12.781 10.727 17.328 1 46.41 409 PHE A N 1
ATOM 3210 C CA . PHE A 1 409 ? 13.188 11.164 15.984 1 46.41 409 PHE A CA 1
ATOM 3211 C C . PHE A 1 409 ? 12.555 10.281 14.922 1 46.41 409 PHE A C 1
ATOM 3213 O O . PHE A 1 409 ? 12.305 10.734 13.797 1 46.41 409 PHE A O 1
ATOM 3220 N N . GLU A 1 410 ? 12.094 9.07 15.391 1 52.12 410 GLU A N 1
ATOM 3221 C CA . GLU A 1 410 ? 11.484 8.109 14.477 1 52.12 410 GLU A CA 1
ATOM 3222 C C . GLU A 1 410 ? 10.031 8.461 14.188 1 52.12 410 GLU A C 1
ATOM 3224 O O . GLU A 1 410 ? 9.414 7.898 13.281 1 52.12 410 GLU A O 1
ATOM 3229 N N . LYS A 1 411 ? 9.594 9.625 14.789 1 63.94 411 LYS A N 1
ATOM 3230 C CA . LYS A 1 411 ? 8.164 9.82 14.57 1 63.94 411 LYS A CA 1
ATOM 3231 C C . LYS A 1 411 ? 7.898 11.117 13.797 1 63.94 411 LYS A C 1
ATOM 3233 O O . LYS A 1 411 ? 6.746 11.461 13.531 1 63.94 411 LYS A O 1
ATOM 3238 N N . TYR A 1 412 ? 9.07 11.672 13.336 1 76.44 412 TYR A N 1
ATOM 3239 C CA . TYR A 1 412 ? 8.883 12.773 12.406 1 76.44 412 TYR A CA 1
ATOM 3240 C C . TYR A 1 412 ? 8.281 12.281 11.094 1 76.44 412 TYR A C 1
ATOM 3242 O O . TYR A 1 412 ? 8.352 11.094 10.781 1 76.44 412 TYR A O 1
ATOM 3250 N N . HIS A 1 413 ? 7.508 13.117 10.516 1 77.88 413 HIS A N 1
ATOM 3251 C CA . HIS A 1 413 ? 6.914 12.859 9.211 1 77.88 413 HIS A CA 1
ATOM 3252 C C . HIS A 1 413 ? 5.617 12.07 9.344 1 77.88 413 HIS A C 1
ATOM 3254 O O . HIS A 1 413 ? 5.184 11.414 8.391 1 77.88 413 HIS A O 1
ATOM 3260 N N . SER A 1 414 ? 5.16 12.047 10.547 1 90.88 414 SER A N 1
ATOM 3261 C CA . SER A 1 414 ? 3.76 11.656 10.68 1 90.88 414 SER A CA 1
ATOM 3262 C C . SER A 1 414 ? 2.836 12.867 10.578 1 90.88 414 SER A C 1
ATOM 3264 O O . SER A 1 414 ? 3.17 13.953 11.062 1 90.88 414 SER A O 1
ATOM 3266 N N . ALA A 1 415 ? 1.717 12.672 9.984 1 94 415 ALA A N 1
ATOM 3267 C CA . ALA A 1 415 ? 0.822 13.797 9.711 1 94 415 ALA A CA 1
ATOM 3268 C C . ALA A 1 415 ? 0.395 14.477 11.008 1 94 415 ALA A C 1
ATOM 3270 O O . ALA A 1 415 ? 0.3 15.711 11.07 1 94 415 ALA A O 1
ATOM 3271 N N . CYS A 1 416 ? 0.131 13.703 11.992 1 94.38 416 CYS A N 1
ATOM 3272 C CA . CYS A 1 416 ? -0.343 14.25 13.258 1 94.38 416 CYS A CA 1
ATOM 3273 C C . CYS A 1 416 ? 0.739 15.094 13.93 1 94.38 416 CYS A C 1
ATOM 3275 O O . CYS A 1 416 ? 0.485 16.234 14.344 1 94.38 416 CYS A O 1
ATOM 3277 N N . PHE A 1 417 ? 1.91 14.562 14.031 1 94.62 417 PHE A N 1
ATOM 3278 C CA . PHE A 1 417 ? 2.994 15.312 14.648 1 94.62 417 PHE A CA 1
ATOM 3279 C C . PHE A 1 417 ? 3.363 16.531 13.812 1 94.62 417 PHE A C 1
ATOM 3281 O O . PHE A 1 417 ? 3.646 17.609 14.352 1 94.62 417 PHE A O 1
ATOM 3288 N N . ASP A 1 418 ? 3.395 16.312 12.539 1 96.75 418 ASP A N 1
ATOM 3289 C CA . ASP A 1 418 ? 3.699 17.422 11.641 1 96.75 418 ASP A CA 1
ATOM 3290 C C . ASP A 1 418 ? 2.668 18.547 11.781 1 96.75 418 ASP A C 1
ATOM 3292 O O . ASP A 1 418 ? 3.014 19.719 11.742 1 96.75 418 ASP A O 1
ATOM 3296 N N . ALA A 1 419 ? 1.41 18.203 11.938 1 98.25 419 ALA A N 1
ATOM 3297 C CA . ALA A 1 419 ? 0.376 19.203 12.172 1 98.25 419 ALA A CA 1
ATOM 3298 C C . ALA A 1 419 ? 0.625 19.953 13.477 1 98.25 419 ALA A C 1
ATOM 3300 O O . ALA A 1 419 ? 0.52 21.188 13.523 1 98.25 419 ALA A O 1
ATOM 3301 N N . TYR A 1 420 ? 0.956 19.234 14.516 1 97.62 420 TYR A N 1
ATOM 3302 C CA . TYR A 1 420 ? 1.24 19.859 15.797 1 97.62 420 TYR A CA 1
ATOM 3303 C C . TYR A 1 420 ? 2.416 20.828 15.68 1 97.62 420 TYR A C 1
ATOM 3305 O O . TYR A 1 420 ? 2.334 21.969 16.125 1 97.62 420 TYR A O 1
ATOM 3313 N N . MET A 1 421 ? 3.492 20.297 15.109 1 97.5 421 MET A N 1
ATOM 3314 C CA . MET A 1 421 ? 4.66 21.156 14.93 1 97.5 421 MET A CA 1
ATOM 3315 C C . MET A 1 421 ? 4.297 22.406 14.148 1 97.5 421 MET A C 1
ATOM 3317 O O . MET A 1 421 ? 4.719 23.516 14.508 1 97.5 421 MET A O 1
ATOM 3321 N N . THR A 1 422 ? 3.508 22.219 13.078 1 98.69 422 THR A N 1
ATOM 3322 C CA . THR A 1 422 ? 3.076 23.328 12.242 1 98.69 422 THR A CA 1
ATOM 3323 C C . THR A 1 422 ? 2.322 24.375 13.062 1 98.69 422 THR A C 1
ATOM 3325 O O . THR A 1 422 ? 2.604 25.578 12.969 1 98.69 422 THR A O 1
ATOM 3328 N N . GLY A 1 423 ? 1.413 23.938 13.898 1 98.75 423 GLY A N 1
ATOM 3329 C CA . GLY A 1 423 ? 0.653 24.859 14.727 1 98.75 423 GLY A CA 1
ATOM 3330 C C . GLY A 1 423 ? 1.507 25.578 15.758 1 98.75 423 GLY A C 1
ATOM 3331 O O . GLY A 1 423 ? 1.289 26.75 16.047 1 98.75 423 GLY A O 1
ATOM 3332 N N . PHE A 1 424 ? 2.441 24.859 16.297 1 98.06 424 PHE A N 1
ATOM 3333 C CA . PHE A 1 424 ? 3.354 25.438 17.281 1 98.06 424 PHE A CA 1
ATOM 3334 C C . PHE A 1 424 ? 4.223 26.516 16.641 1 98.06 424 PHE A C 1
ATOM 3336 O O . PHE A 1 424 ? 4.398 27.594 17.219 1 98.06 424 PHE A O 1
ATOM 3343 N N . ILE A 1 425 ? 4.746 26.203 15.508 1 98.62 425 ILE A N 1
ATOM 3344 C CA . ILE A 1 425 ? 5.582 27.141 14.781 1 98.62 425 ILE A CA 1
ATOM 3345 C C . ILE A 1 425 ? 4.777 28.406 14.461 1 98.62 425 ILE A C 1
ATOM 3347 O O . ILE A 1 425 ? 5.277 29.516 14.602 1 98.62 425 ILE A O 1
ATOM 3351 N N . PHE A 1 426 ? 3.568 28.234 14.031 1 98.5 426 PHE A N 1
ATOM 3352 C CA . PHE A 1 426 ? 2.705 29.375 13.734 1 98.5 426 PHE A CA 1
ATOM 3353 C C . PHE A 1 426 ? 2.51 30.234 14.969 1 98.5 426 PHE A C 1
ATOM 3355 O O . PHE A 1 426 ? 2.582 31.469 14.891 1 98.5 426 PHE A O 1
ATOM 3362 N N . ALA A 1 427 ? 2.256 29.625 16.141 1 97.81 427 ALA A N 1
ATOM 3363 C CA . ALA A 1 427 ? 2.096 30.375 17.375 1 97.81 427 ALA A CA 1
ATOM 3364 C C . ALA A 1 427 ? 3.326 31.219 17.672 1 97.81 427 ALA A C 1
ATOM 3366 O O . ALA A 1 427 ? 3.203 32.375 18.078 1 97.81 427 ALA A O 1
ATOM 3367 N N . HIS A 1 428 ? 4.457 30.641 17.453 1 97.5 428 HIS A N 1
ATOM 3368 C CA . HIS A 1 428 ? 5.699 31.391 17.625 1 97.5 428 HIS A CA 1
ATOM 3369 C C . HIS A 1 428 ? 5.785 32.562 16.641 1 97.5 428 HIS A C 1
ATOM 3371 O O . HIS A 1 428 ? 6.152 33.656 17.016 1 97.5 428 HIS A O 1
ATOM 3377 N N . GLN A 1 429 ? 5.477 32.25 15.422 1 97.75 429 GLN A N 1
ATOM 3378 C CA . GLN A 1 429 ? 5.566 33.281 14.375 1 97.75 429 GLN A CA 1
ATOM 3379 C C . GLN A 1 429 ? 4.574 34.406 14.617 1 97.75 429 GLN A C 1
ATOM 3381 O O . GLN A 1 429 ? 4.871 35.562 14.328 1 97.75 429 GLN A O 1
ATOM 3386 N N . LEU A 1 430 ? 3.439 34.062 15.07 1 95.56 430 LEU A N 1
ATOM 3387 C CA . LEU A 1 430 ? 2.443 35.062 15.422 1 95.56 430 LEU A CA 1
ATOM 3388 C C . LEU A 1 430 ? 2.957 35.969 16.531 1 95.56 430 LEU A C 1
ATOM 3390 O O . LEU A 1 430 ? 2.723 37.188 16.5 1 95.56 430 LEU A O 1
ATOM 3394 N N . LEU A 1 431 ? 3.611 35.375 17.516 1 93.12 431 LEU A N 1
ATOM 3395 C CA . LEU A 1 431 ? 4.18 36.125 18.609 1 93.12 431 LEU A CA 1
ATOM 3396 C C . LEU A 1 431 ? 5.25 37.094 18.109 1 93.12 431 LEU A C 1
ATOM 3398 O O . LEU A 1 431 ? 5.344 38.219 18.594 1 93.12 431 LEU A O 1
ATOM 3402 N N . GLU A 1 432 ? 6.047 36.656 17.141 1 94.62 432 GLU A N 1
ATOM 3403 C CA . GLU A 1 432 ? 7.188 37.406 16.656 1 94.62 432 GLU A CA 1
ATOM 3404 C C . GLU A 1 432 ? 6.746 38.469 15.656 1 94.62 432 GLU A C 1
ATOM 3406 O O . GLU A 1 432 ? 7.309 39.562 15.617 1 94.62 432 GLU A O 1
ATOM 3411 N N . HIS A 1 433 ? 5.805 38.125 14.836 1 94.5 433 HIS A N 1
ATOM 3412 C CA . HIS A 1 433 ? 5.535 38.969 13.68 1 94.5 433 HIS A CA 1
ATOM 3413 C C . HIS A 1 433 ? 4.074 39.406 13.641 1 94.5 433 HIS A C 1
ATOM 3415 O O . HIS A 1 433 ? 3.684 40.219 12.805 1 94.5 433 HIS A O 1
ATOM 3421 N N . GLY A 1 434 ? 3.195 38.875 14.484 1 86.81 434 GLY A N 1
ATOM 3422 C CA . GLY A 1 434 ? 1.756 39.062 14.383 1 86.81 434 GLY A CA 1
ATOM 3423 C C . GLY A 1 434 ? 1.266 40.344 14.992 1 86.81 434 GLY A C 1
ATOM 3424 O O . GLY A 1 434 ? 0.062 40.625 15.023 1 86.81 434 GLY A O 1
ATOM 3425 N N . GLY A 1 435 ? 2.23 41.094 15.492 1 79.94 435 GLY A N 1
ATOM 3426 C CA . GLY A 1 435 ? 1.829 42.312 16.172 1 79.94 435 GLY A CA 1
ATOM 3427 C C . GLY A 1 435 ? 1.251 43.344 15.234 1 79.94 435 GLY A C 1
ATOM 3428 O O . GLY A 1 435 ? 1.841 43.656 14.195 1 79.94 435 GLY A O 1
ATOM 3429 N N . GLY A 1 436 ? 0.032 43.75 15.516 1 76.38 436 GLY A N 1
ATOM 3430 C CA . GLY A 1 436 ? -0.623 44.812 14.75 1 76.38 436 GLY A CA 1
ATOM 3431 C C . GLY A 1 436 ? -1.279 44.281 13.484 1 76.38 436 GLY A C 1
ATOM 3432 O O . GLY A 1 436 ? -1.148 43.125 13.141 1 76.38 436 GLY A O 1
ATOM 3433 N N . GLU A 1 437 ? -2.139 45.031 12.883 1 74.31 437 GLU A N 1
ATOM 3434 C CA . GLU A 1 437 ? -2.859 44.688 11.656 1 74.31 437 GLU A CA 1
ATOM 3435 C C . GLU A 1 437 ? -1.895 44.438 10.508 1 74.31 437 GLU A C 1
ATOM 3437 O O . GLU A 1 437 ? -2.1 43.531 9.711 1 74.31 437 GLU A O 1
ATOM 3442 N N . GLN A 1 438 ? -0.926 45.125 10.516 1 75.56 438 GLN A N 1
ATOM 3443 C CA . GLN A 1 438 ? 0.041 45.031 9.43 1 75.56 438 GLN A CA 1
ATOM 3444 C C . GLN A 1 438 ? 0.824 43.719 9.531 1 75.56 438 GLN A C 1
ATOM 3446 O O . GLN A 1 438 ? 1.1 43.062 8.516 1 75.56 438 GLN A O 1
ATOM 3451 N N . GLY A 1 439 ? 1.106 43.344 10.68 1 80.88 439 GLY A N 1
ATOM 3452 C CA . GLY A 1 439 ? 1.875 42.125 10.867 1 80.88 439 GLY A CA 1
ATOM 3453 C C . GLY A 1 439 ? 1.127 40.875 10.438 1 80.88 439 GLY A C 1
ATOM 3454 O O . GLY A 1 439 ? 1.657 40.031 9.688 1 80.88 439 GLY A O 1
ATOM 3455 N N . THR A 1 440 ? -0.04 40.875 10.812 1 86.06 440 THR A N 1
ATOM 3456 C CA . THR A 1 440 ? -0.857 39.719 10.469 1 86.06 440 THR A CA 1
ATOM 3457 C C . THR A 1 440 ? -1.113 39.656 8.961 1 86.06 440 THR A C 1
ATOM 3459 O O . THR A 1 440 ? -1.167 38.562 8.375 1 86.06 440 THR A O 1
ATOM 3462 N N . ALA A 1 441 ? -1.235 40.812 8.375 1 89.31 441 ALA A N 1
ATOM 3463 C CA . ALA A 1 441 ? -1.495 40.875 6.941 1 89.31 441 ALA A CA 1
ATOM 3464 C C . ALA A 1 441 ? -0.309 40.344 6.141 1 89.31 441 ALA A C 1
ATOM 3466 O O . ALA A 1 441 ? -0.487 39.75 5.074 1 89.31 441 ALA A O 1
ATOM 3467 N N . GLU A 1 442 ? 0.841 40.469 6.637 1 92.75 442 GLU A N 1
ATOM 3468 C CA . GLU A 1 442 ? 2.047 40.031 5.953 1 92.75 442 GLU A CA 1
ATOM 3469 C C . GLU A 1 442 ? 2.143 38.5 5.9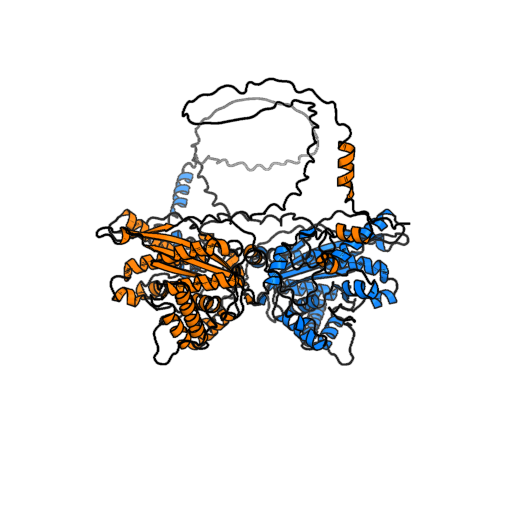69 1 92.75 442 GLU A C 1
ATOM 3471 O O . GLU A 1 442 ? 2.75 37.906 5.078 1 92.75 442 GLU A O 1
ATOM 3476 N N . LEU A 1 443 ? 1.573 37.938 6.953 1 96.44 443 LEU A N 1
ATOM 3477 C CA . LEU A 1 443 ? 1.666 36.5 7.125 1 96.44 443 LEU A CA 1
ATOM 3478 C C . LEU A 1 443 ? 0.525 35.781 6.402 1 96.44 443 LEU A C 1
ATOM 3480 O O . LEU A 1 443 ? 0.657 34.625 6.016 1 96.44 443 LEU A O 1
ATOM 3484 N N . ARG A 1 444 ? -0.507 36.531 6.168 1 96.69 444 ARG A N 1
ATOM 3485 C CA . ARG A 1 444 ? -1.782 35.938 5.758 1 96.69 444 ARG A CA 1
ATOM 3486 C C . ARG A 1 444 ? -1.819 35.719 4.254 1 96.69 444 ARG A C 1
ATOM 3488 O O . ARG A 1 444 ? -1.347 36.562 3.479 1 96.69 444 ARG A O 1
ATOM 3495 N N . ASN A 1 445 ? -2.354 34.531 3.828 1 97.69 445 ASN A N 1
ATOM 3496 C CA . ASN A 1 445 ? -2.738 34.219 2.453 1 97.69 445 ASN A CA 1
ATOM 3497 C C . ASN A 1 445 ? -1.532 34.25 1.519 1 97.69 445 ASN A C 1
ATOM 3499 O O . ASN A 1 445 ? -1.599 34.812 0.423 1 97.69 445 ASN A O 1
ATOM 3503 N N . LYS A 1 446 ? -0.473 33.719 1.981 1 97.69 446 LYS A N 1
ATOM 3504 C CA . LYS A 1 446 ? 0.749 33.5 1.221 1 97.69 446 LYS A CA 1
ATOM 3505 C C . LYS A 1 446 ? 1.222 32.062 1.383 1 97.69 446 LYS A C 1
ATOM 3507 O O . LYS A 1 446 ? 1.511 31.609 2.496 1 97.69 446 LYS A O 1
ATOM 3512 N N . ILE A 1 447 ? 1.288 31.359 0.25 1 97.88 447 ILE A N 1
ATOM 3513 C CA . ILE A 1 447 ? 1.67 29.953 0.291 1 97.88 447 ILE A CA 1
ATOM 3514 C C . ILE A 1 447 ? 3.053 29.781 -0.331 1 97.88 447 ILE A C 1
ATOM 3516 O O . ILE A 1 447 ? 3.318 30.281 -1.426 1 97.88 447 ILE A O 1
ATOM 3520 N N . TYR A 1 448 ? 3.873 29.047 0.362 1 97.12 448 TYR A N 1
ATOM 3521 C CA . TYR A 1 448 ? 5.234 28.781 -0.089 1 97.12 448 TYR A CA 1
ATOM 3522 C C . TYR A 1 448 ? 5.234 27.969 -1.378 1 97.12 448 TYR A C 1
ATOM 3524 O O . TYR A 1 448 ? 4.43 27.047 -1.537 1 97.12 448 TYR A O 1
ATOM 3532 N N . LEU A 1 449 ? 6.113 28.359 -2.352 1 94.31 449 LEU A N 1
ATOM 3533 C CA . LEU A 1 449 ? 6.352 27.609 -3.578 1 94.31 449 LEU A CA 1
ATOM 3534 C C . LEU A 1 449 ? 7.816 27.188 -3.68 1 94.31 449 LEU A C 1
ATOM 3536 O O . LEU A 1 449 ? 8.711 28.031 -3.713 1 94.31 449 LEU A O 1
ATOM 3540 N N . MET A 1 450 ? 7.977 25.875 -3.812 1 89.25 450 MET A N 1
ATOM 3541 C CA . MET A 1 450 ? 9.336 25.344 -3.9 1 89.25 450 MET A CA 1
ATOM 3542 C C . MET A 1 450 ? 10.047 25.891 -5.141 1 89.25 450 MET A C 1
ATOM 3544 O O . MET A 1 450 ? 9.477 25.906 -6.23 1 89.25 450 MET A O 1
ATOM 3548 N N . SER A 1 451 ? 11.281 26.328 -5.016 1 85.31 451 SER A N 1
ATOM 3549 C CA . SER A 1 451 ? 12.18 26.75 -6.09 1 85.31 451 SER A CA 1
ATOM 3550 C C . SER A 1 451 ? 11.719 28.047 -6.723 1 85.31 451 SER A C 1
ATOM 3552 O O . SER A 1 451 ? 12.023 28.328 -7.887 1 85.31 451 SER A O 1
ATOM 3554 N N . LYS A 1 452 ? 10.844 28.812 -6.035 1 87.5 452 LYS A N 1
ATOM 3555 C CA . LYS A 1 452 ? 10.43 30.125 -6.496 1 87.5 452 LYS A CA 1
ATOM 3556 C C . LYS A 1 452 ? 10.844 31.219 -5.504 1 87.5 452 LYS A C 1
ATOM 3558 O O . LYS A 1 452 ? 10.969 30.953 -4.309 1 87.5 452 LYS A O 1
ATOM 3563 N N . SER A 1 453 ? 10.93 32.344 -6.031 1 87.56 453 SER A N 1
ATOM 3564 C CA . SER A 1 453 ? 11.375 33.469 -5.203 1 87.56 453 SER A CA 1
ATOM 3565 C C . SER A 1 453 ? 10.188 34.188 -4.59 1 87.56 453 SER A C 1
ATOM 3567 O O . SER A 1 453 ? 10.367 35.062 -3.74 1 87.56 453 SER A O 1
ATOM 3569 N N . MET A 1 454 ? 9.047 33.875 -5.039 1 91.69 454 MET A N 1
ATOM 3570 C CA . MET A 1 454 ? 7.844 34.5 -4.512 1 91.69 454 MET A CA 1
ATOM 3571 C C . MET A 1 454 ? 6.793 33.469 -4.129 1 91.69 454 MET A C 1
ATOM 3573 O O . MET A 1 454 ? 6.711 32.406 -4.742 1 91.69 454 MET A O 1
ATOM 3577 N N . PRO A 1 455 ? 6.027 33.812 -3.105 1 95.56 455 PRO A N 1
ATOM 3578 C CA . PRO A 1 455 ? 4.949 32.906 -2.715 1 95.56 455 PRO A CA 1
ATOM 3579 C C . PRO A 1 455 ? 3.74 32.969 -3.646 1 95.56 455 PRO A C 1
ATOM 3581 O O . PRO A 1 455 ? 3.654 33.875 -4.473 1 95.56 455 PRO A O 1
ATOM 3584 N N . LEU A 1 456 ? 2.928 31.984 -3.617 1 96.38 456 LEU A N 1
ATOM 3585 C CA . LEU A 1 456 ? 1.606 32.062 -4.227 1 96.38 456 LEU A CA 1
ATOM 3586 C C . LEU A 1 456 ? 0.681 32.938 -3.391 1 96.38 456 LEU A C 1
ATOM 3588 O O . LEU A 1 456 ? 0.427 32.656 -2.221 1 96.38 456 LEU A O 1
ATOM 3592 N N . LEU A 1 457 ? 0.198 34 -3.943 1 95.81 457 LEU A N 1
ATOM 3593 C CA . LEU A 1 457 ? -0.714 34.906 -3.252 1 95.81 457 LEU A CA 1
ATOM 3594 C C . LEU A 1 457 ? -2.158 34.438 -3.398 1 95.81 457 LEU A C 1
ATOM 3596 O O . LEU A 1 457 ? -2.633 34.188 -4.516 1 95.81 457 LEU A O 1
ATOM 3600 N N . ILE A 1 458 ? -2.805 34.25 -2.256 1 96.12 458 ILE A N 1
ATOM 3601 C CA . ILE A 1 458 ? -4.227 33.938 -2.254 1 96.12 458 ILE A CA 1
ATOM 3602 C C . ILE A 1 458 ? -5.047 35.219 -2.146 1 96.12 458 ILE A C 1
ATOM 3604 O O . ILE A 1 458 ? -5.453 35.594 -1.05 1 96.12 458 ILE A O 1
ATOM 3608 N N . GLN A 1 459 ? -5.254 35.781 -3.275 1 92.69 459 GLN A N 1
ATOM 3609 C CA . GLN A 1 459 ? -5.957 37.062 -3.33 1 92.69 459 GLN A CA 1
ATOM 3610 C C . GLN A 1 459 ? -6.953 37.094 -4.488 1 92.69 459 GLN A C 1
ATOM 3612 O O . GLN A 1 459 ? -6.824 36.344 -5.445 1 92.69 459 GLN A O 1
ATOM 3617 N N . LYS A 1 460 ? -7.879 37.906 -4.332 1 85.56 460 LYS A N 1
ATOM 3618 C CA . LYS A 1 460 ? -8.961 38 -5.305 1 85.56 460 LYS A CA 1
ATOM 3619 C C . LYS A 1 460 ? -8.453 38.562 -6.633 1 85.56 460 LYS A C 1
ATOM 3621 O O . LYS A 1 460 ? -7.633 39.469 -6.656 1 85.56 460 LYS A O 1
ATOM 3626 N N . SER A 1 461 ? -8.719 37.812 -7.57 1 86.5 461 SER A N 1
ATOM 3627 C CA . SER A 1 461 ? -8.484 38.312 -8.922 1 86.5 461 SER A CA 1
ATOM 3628 C C . SER A 1 461 ? -9.781 38.781 -9.57 1 86.5 461 SER A C 1
ATOM 3630 O O . SER A 1 461 ? -10.836 38.156 -9.367 1 86.5 461 SER A O 1
ATOM 3632 N N . LYS A 1 462 ? -9.758 39.906 -10.297 1 84.75 462 LYS A N 1
ATOM 3633 C CA . LYS A 1 462 ? -10.938 40.438 -10.969 1 84.75 462 LYS A CA 1
ATOM 3634 C C . LYS A 1 462 ? -11.406 39.5 -12.078 1 84.75 462 LYS A C 1
ATOM 3636 O O . LYS A 1 462 ? -12.57 39.531 -12.484 1 84.75 462 LYS A O 1
ATOM 3641 N N . PHE A 1 463 ? -10.617 38.625 -12.484 1 85.94 463 PHE A N 1
ATOM 3642 C CA . PHE A 1 463 ? -10.906 37.844 -13.68 1 85.94 463 PHE A CA 1
ATOM 3643 C C . PHE A 1 463 ? -11.227 36.406 -13.312 1 85.94 463 PHE A C 1
ATOM 3645 O O . PHE A 1 463 ? -11.578 35.594 -14.18 1 85.94 463 PHE A O 1
ATOM 3652 N N . SER A 1 464 ? -11.109 36.125 -11.977 1 88.38 464 SER A N 1
ATOM 3653 C CA . SER A 1 464 ? -11.305 34.719 -11.609 1 88.38 464 SER A CA 1
ATOM 3654 C C . SER A 1 464 ? -12.586 34.531 -10.797 1 88.38 464 SER A C 1
ATOM 3656 O O . SER A 1 464 ? -12.891 35.344 -9.922 1 88.38 464 SER A O 1
ATOM 3658 N N . LYS A 1 465 ? -13.391 33.5 -11.266 1 92.56 465 LYS A N 1
ATOM 3659 C CA . LYS A 1 465 ? -14.602 33.125 -10.539 1 92.56 465 LYS A CA 1
ATOM 3660 C C . LYS A 1 465 ? -14.422 31.797 -9.805 1 92.56 465 LYS A C 1
ATOM 3662 O O . LYS A 1 465 ? -13.57 30.984 -10.18 1 92.56 465 LYS A O 1
ATOM 3667 N N . THR A 1 466 ? -15.188 31.688 -8.758 1 96.5 466 THR A N 1
ATOM 3668 C CA . THR A 1 466 ? -15.148 30.438 -8.008 1 96.5 466 THR A CA 1
ATOM 3669 C C . THR A 1 466 ? -15.688 29.281 -8.852 1 96.5 466 THR A C 1
ATOM 3671 O O . THR A 1 466 ? -16.406 29.5 -9.82 1 96.5 466 THR A O 1
ATOM 3674 N N . SER A 1 467 ? -15.297 28.141 -8.555 1 97.06 467 SER A N 1
ATOM 3675 C CA . SER A 1 467 ? -15.672 26.953 -9.32 1 97.06 467 SER A CA 1
ATOM 3676 C C . SER A 1 467 ? -17.109 26.547 -9.047 1 97.06 467 SER A C 1
ATOM 3678 O O . SER A 1 467 ? -17.656 26.859 -7.988 1 97.06 467 SER A O 1
ATOM 3680 N N . GLU A 1 468 ? -17.719 25.844 -10 1 95.88 468 GLU A N 1
ATOM 3681 C CA . GLU A 1 468 ? -19.094 25.359 -9.859 1 95.88 468 GLU A CA 1
ATOM 3682 C C . GLU A 1 468 ? -19.219 24.391 -8.695 1 95.88 468 GLU A C 1
ATOM 3684 O O . GLU A 1 468 ? -20.203 24.438 -7.941 1 95.88 468 GLU A O 1
ATOM 3689 N N . GLY A 1 469 ? -18.281 23.484 -8.609 1 95.88 469 GLY A N 1
ATOM 3690 C CA . GLY A 1 469 ? -18.297 22.531 -7.508 1 95.88 469 GLY A CA 1
ATOM 3691 C C . GLY A 1 469 ? -18.266 23.188 -6.141 1 95.88 469 GLY A C 1
ATOM 3692 O O . GLY A 1 469 ? -18.984 22.781 -5.227 1 95.88 469 GLY A O 1
ATOM 3693 N N . HIS A 1 470 ? -17.438 24.141 -6.004 1 97.06 470 HIS A N 1
ATOM 3694 C CA . HIS A 1 470 ? -17.328 24.906 -4.762 1 97.06 470 HIS A CA 1
ATOM 3695 C C . HIS A 1 470 ? -18.641 25.609 -4.434 1 97.06 470 HIS A C 1
ATOM 3697 O O . HIS A 1 470 ? -19.109 25.547 -3.299 1 97.06 470 HIS A O 1
ATOM 3703 N N . ARG A 1 471 ? -19.25 26.281 -5.391 1 96.5 471 ARG A N 1
ATOM 3704 C CA . ARG A 1 471 ? -20.5 27 -5.176 1 96.5 471 ARG A CA 1
ATOM 3705 C C . ARG A 1 471 ? -21.609 26.047 -4.742 1 96.5 471 ARG A C 1
ATOM 3707 O O . ARG A 1 471 ? -22.406 26.375 -3.85 1 96.5 471 ARG A O 1
ATOM 3714 N N . ALA A 1 472 ? -21.672 24.938 -5.41 1 94.62 472 ALA A N 1
ATOM 3715 C CA . ALA A 1 472 ? -22.672 23.938 -5.047 1 94.62 472 ALA A CA 1
ATOM 3716 C C . ALA A 1 472 ? -22.469 23.469 -3.609 1 94.62 472 ALA A C 1
ATOM 3718 O O . ALA A 1 472 ? -23.438 23.312 -2.863 1 94.62 472 ALA A O 1
ATOM 3719 N N . LYS A 1 473 ? -21.219 23.25 -3.258 1 94.69 473 LYS A N 1
ATOM 3720 C CA . LYS A 1 473 ? -20.891 22.812 -1.908 1 94.69 473 LYS A CA 1
ATOM 3721 C C . LYS A 1 473 ? -21.266 23.859 -0.872 1 94.69 473 LYS A C 1
ATOM 3723 O O . LYS A 1 473 ? -21.875 23.547 0.149 1 94.69 473 LYS A O 1
ATOM 3728 N N . MET A 1 474 ? -20.922 25.094 -1.129 1 94.56 474 MET A N 1
ATOM 3729 C CA . MET A 1 474 ? -21.172 26.188 -0.194 1 94.56 474 MET A CA 1
ATOM 3730 C C . MET A 1 474 ? -22.672 26.406 -0.016 1 94.56 474 MET A C 1
ATOM 3732 O O . MET A 1 474 ? -23.141 26.703 1.085 1 94.56 474 MET A O 1
ATOM 3736 N N . LYS A 1 475 ? -23.406 26.25 -1.09 1 92.5 475 LYS A N 1
ATOM 3737 C CA . LYS A 1 475 ? -24.859 26.375 -1.017 1 92.5 475 LYS A CA 1
ATOM 3738 C C . LYS A 1 475 ? -25.453 25.281 -0.132 1 92.5 475 LYS A C 1
ATOM 3740 O O . LYS A 1 475 ? -26.359 25.531 0.662 1 92.5 475 LYS A O 1
ATOM 3745 N N . LYS A 1 476 ? -24.984 24.125 -0.287 1 90.31 476 LYS A N 1
ATOM 3746 C CA . LYS A 1 476 ? -25.438 23 0.528 1 90.31 476 LYS A CA 1
ATOM 3747 C C . LYS A 1 476 ? -25.125 23.234 2.006 1 90.31 476 LYS A C 1
ATOM 3749 O O . LYS A 1 476 ? -25.953 22.938 2.869 1 90.31 476 LYS A O 1
ATOM 3754 N N . LEU A 1 477 ? -23.984 23.75 2.254 1 90.38 477 LEU A N 1
ATOM 3755 C CA . LEU A 1 477 ? -23.578 24.016 3.629 1 90.38 477 LEU A CA 1
ATOM 3756 C C . LEU A 1 477 ? -24.438 25.109 4.25 1 90.38 477 LEU A C 1
ATOM 3758 O O . LEU A 1 477 ? -24.781 25.031 5.43 1 90.38 477 LEU A O 1
ATOM 3762 N N . ALA A 1 478 ? -24.75 26.078 3.467 1 89.81 478 ALA A N 1
ATOM 3763 C CA . ALA A 1 478 ? -25.594 27.172 3.941 1 89.81 478 ALA A CA 1
ATOM 3764 C C . ALA A 1 478 ? -27 26.688 4.277 1 89.81 478 ALA A C 1
ATOM 3766 O O . ALA A 1 478 ? -27.594 27.109 5.27 1 89.81 478 ALA A O 1
ATOM 3767 N N . LYS A 1 479 ? -27.5 25.766 3.496 1 84.75 479 LYS A N 1
ATOM 3768 C CA . LYS A 1 479 ? -28.828 25.203 3.736 1 84.75 479 LYS A CA 1
ATOM 3769 C C . LYS A 1 479 ? -28.828 24.344 5 1 84.75 479 LYS A C 1
ATOM 3771 O O . LYS A 1 479 ? -29.797 24.391 5.773 1 84.75 479 LYS A O 1
ATOM 3776 N N . ALA A 1 480 ? -27.812 23.625 5.191 1 80.56 480 ALA A N 1
ATOM 3777 C CA . ALA A 1 480 ? -27.703 22.781 6.375 1 80.56 480 ALA A CA 1
ATOM 3778 C C . ALA A 1 480 ? -27.641 23.609 7.648 1 80.56 480 ALA A C 1
ATOM 3780 O O . ALA A 1 480 ? -28.219 23.25 8.672 1 80.56 480 ALA A O 1
ATOM 3781 N N . HIS A 1 481 ? -26.969 24.719 7.598 1 78.69 481 HIS A N 1
ATOM 3782 C CA . HIS A 1 481 ? -26.859 25.625 8.734 1 78.69 481 HIS A CA 1
ATOM 3783 C C . HIS A 1 481 ? -28.188 26.297 9.031 1 78.69 481 HIS A C 1
ATOM 3785 O O . HIS A 1 481 ? -28.516 26.547 10.195 1 78.69 481 HIS A O 1
ATOM 3791 N N . ALA A 1 482 ? -28.922 26.562 7.988 1 71.31 482 ALA A N 1
ATOM 3792 C CA . ALA A 1 482 ? -30.219 27.203 8.148 1 71.31 482 ALA A CA 1
ATOM 3793 C C . ALA A 1 482 ? -31.234 26.25 8.758 1 71.31 482 ALA A C 1
ATOM 3795 O O . ALA A 1 482 ? -32.094 26.656 9.562 1 71.31 482 ALA A O 1
ATOM 3796 N N . ASN A 1 483 ? -31.109 24.969 8.398 1 62.5 483 ASN A N 1
ATOM 3797 C CA . ASN A 1 483 ? -32.031 23.969 8.898 1 62.5 483 ASN A CA 1
ATOM 3798 C C . ASN A 1 483 ? -31.656 23.484 10.289 1 62.5 483 ASN A C 1
ATOM 3800 O O . ASN A 1 483 ? -32.469 22.875 10.992 1 62.5 483 ASN A O 1
ATOM 3804 N N . GLY A 1 484 ? -30.438 23.453 10.625 1 53.38 484 GLY A N 1
ATOM 3805 C CA . GLY A 1 484 ? -29.969 23.016 11.938 1 53.38 484 GLY A CA 1
ATOM 3806 C C . GLY A 1 484 ? -29.984 24.125 12.969 1 53.38 484 GLY A C 1
ATOM 3807 O O . GLY A 1 484 ? -29.562 23.922 14.109 1 53.38 484 GLY A O 1
ATOM 3808 N N . GLY A 1 485 ? -30 25.406 12.641 1 39.31 485 GLY A N 1
ATOM 3809 C CA . GLY A 1 485 ? -30.297 26.484 13.57 1 39.31 485 GLY A CA 1
ATOM 3810 C C . GLY A 1 485 ? -31.766 26.609 13.906 1 39.31 485 GLY A C 1
ATOM 3811 O O . GLY A 1 485 ? -32.625 26.125 13.164 1 39.31 485 GLY A O 1
ATOM 3812 N N . MET B 1 1 ? -22 -49.562 0.429 1 35.56 1 MET B N 1
ATOM 3813 C CA . MET B 1 1 ? -21.188 -49.281 1.614 1 35.56 1 MET B CA 1
ATOM 3814 C C . MET B 1 1 ? -20.766 -47.812 1.659 1 35.56 1 MET B C 1
ATOM 3816 O O . MET B 1 1 ? -20.406 -47.25 0.633 1 35.56 1 MET B O 1
ATOM 3820 N N . PRO B 1 2 ? -21.188 -47.156 2.699 1 45.94 2 PRO B N 1
ATOM 3821 C CA . PRO B 1 2 ? -20.828 -45.719 2.732 1 45.94 2 PRO B CA 1
ATOM 3822 C C . PRO B 1 2 ? -19.328 -45.5 2.494 1 45.94 2 PRO B C 1
ATOM 3824 O O . PRO B 1 2 ? -18.5 -46.281 2.939 1 45.94 2 PRO B O 1
ATOM 3827 N N . ARG B 1 3 ? -18.984 -44.969 1.428 1 59.25 3 ARG B N 1
ATOM 3828 C CA . ARG B 1 3 ? -17.578 -44.688 1.143 1 59.25 3 ARG B CA 1
ATOM 3829 C C . ARG B 1 3 ? -16.859 -44.156 2.377 1 59.25 3 ARG B C 1
ATOM 3831 O O . ARG B 1 3 ? -17.375 -43.25 3.068 1 59.25 3 ARG B O 1
ATOM 3838 N N . PRO B 1 4 ? -15.961 -44.844 2.941 1 68.06 4 PRO B N 1
ATOM 3839 C CA . PRO B 1 4 ? -15.234 -44.406 4.133 1 68.06 4 PRO B CA 1
ATOM 3840 C C . PRO B 1 4 ? -14.773 -42.969 4.039 1 68.06 4 PRO B C 1
ATOM 3842 O O . PRO B 1 4 ? -14.422 -42.5 2.957 1 68.06 4 PRO B O 1
ATOM 3845 N N . ILE B 1 5 ? -15.078 -42.188 5.074 1 74.56 5 ILE B N 1
ATOM 3846 C CA . ILE B 1 5 ? -14.648 -40.812 5.176 1 74.56 5 ILE B CA 1
ATOM 3847 C C . ILE B 1 5 ? -13.125 -40.75 5.246 1 74.56 5 ILE B C 1
ATOM 3849 O O . ILE B 1 5 ? -12.516 -41.344 6.133 1 74.56 5 ILE B O 1
ATOM 3853 N N . PRO B 1 6 ? -12.586 -40.125 4.277 1 84.06 6 PRO B N 1
ATOM 3854 C CA . PRO B 1 6 ? -11.125 -40.031 4.305 1 84.06 6 PRO B CA 1
ATOM 3855 C C . PRO B 1 6 ? -10.602 -39.344 5.555 1 84.06 6 PRO B C 1
ATOM 3857 O O . PRO B 1 6 ? -11.273 -38.469 6.105 1 84.06 6 PRO B O 1
ATOM 3860 N N . PRO B 1 7 ? -9.43 -39.75 5.984 1 85.56 7 PRO B N 1
ATOM 3861 C CA . PRO B 1 7 ? -8.82 -39.094 7.148 1 85.56 7 PRO B CA 1
ATOM 3862 C C . PRO B 1 7 ? -8.461 -37.625 6.883 1 85.56 7 PRO B C 1
ATOM 3864 O O . PRO B 1 7 ? -8.367 -37.219 5.727 1 85.56 7 PRO B O 1
ATOM 3867 N N . LYS B 1 8 ? -8.297 -36.938 7.941 1 85.31 8 LYS B N 1
ATOM 3868 C CA . LYS B 1 8 ? -7.961 -35.531 7.871 1 85.31 8 LYS B CA 1
ATOM 3869 C C . LYS B 1 8 ? -6.496 -35.281 8.227 1 85.31 8 LYS B C 1
ATOM 3871 O O . LYS B 1 8 ? -6.094 -35.469 9.375 1 85.31 8 LYS B O 1
ATOM 3876 N N . PRO B 1 9 ? -5.75 -34.938 7.188 1 83.69 9 PRO B N 1
ATOM 3877 C CA . PRO B 1 9 ? -4.367 -34.594 7.531 1 83.69 9 PRO B CA 1
ATOM 3878 C C . PRO B 1 9 ? -4.273 -33.344 8.414 1 83.69 9 PRO B C 1
ATOM 3880 O O . PRO B 1 9 ? -5.168 -32.5 8.391 1 83.69 9 PRO B O 1
ATOM 3883 N N . SER B 1 10 ? -3.162 -33.312 9.164 1 78.75 10 SER B N 1
ATOM 3884 C CA . SER B 1 10 ? -2.926 -32.094 9.977 1 78.75 10 SER B CA 1
ATOM 3885 C C . SER B 1 10 ? -2.672 -30.891 9.102 1 78.75 10 SER B C 1
ATOM 3887 O O . SER B 1 10 ? -1.988 -30.984 8.086 1 78.75 10 SER B O 1
ATOM 3889 N N . VAL B 1 11 ? -3.295 -29.875 9.5 1 73.25 11 VAL B N 1
ATOM 3890 C CA . VAL B 1 11 ? -3.141 -28.641 8.742 1 73.25 11 VAL B CA 1
ATOM 3891 C C . VAL B 1 11 ? -1.868 -27.906 9.18 1 73.25 11 VAL B C 1
ATOM 3893 O O . VAL B 1 11 ? -1.711 -27.578 10.352 1 73.25 11 VAL B O 1
ATOM 3896 N N . THR B 1 12 ? -0.87 -27.906 8.328 1 75.5 12 THR B N 1
ATOM 3897 C CA . THR B 1 12 ? 0.368 -27.203 8.617 1 75.5 12 THR B CA 1
ATOM 3898 C C . THR B 1 12 ? 0.724 -26.25 7.477 1 75.5 12 THR B C 1
ATOM 3900 O O . THR B 1 12 ? 0.379 -26.5 6.32 1 75.5 12 THR B O 1
ATOM 3903 N N . VAL B 1 13 ? 1.267 -25.094 7.855 1 78.5 13 VAL B N 1
ATOM 3904 C CA . VAL B 1 13 ? 1.806 -24.203 6.84 1 78.5 13 VAL B CA 1
ATOM 3905 C C . VAL B 1 13 ? 3.156 -24.719 6.355 1 78.5 13 VAL B C 1
ATOM 3907 O O . VAL B 1 13 ? 4.074 -24.922 7.152 1 78.5 13 VAL B O 1
ATOM 3910 N N . PRO B 1 14 ? 3.154 -24.953 5.098 1 88.19 14 PRO B N 1
ATOM 3911 C CA . PRO B 1 14 ? 4.426 -25.469 4.582 1 88.19 14 PRO B CA 1
ATOM 3912 C C . PRO B 1 14 ? 5.57 -24.469 4.738 1 88.19 14 PRO B C 1
ATOM 3914 O O . PRO B 1 14 ? 5.371 -23.266 4.582 1 88.19 14 PRO B O 1
ATOM 3917 N N . PRO B 1 15 ? 6.738 -25.016 5.117 1 91.56 15 PRO B N 1
ATOM 3918 C CA . PRO B 1 15 ? 7.914 -24.156 5.113 1 91.56 15 PRO B CA 1
ATOM 3919 C C . PRO B 1 15 ? 8.203 -23.562 3.736 1 91.56 15 PRO B C 1
ATOM 3921 O O . PRO B 1 15 ? 7.922 -24.188 2.715 1 91.56 15 PRO B O 1
ATOM 3924 N N . PHE B 1 16 ? 8.664 -22.375 3.732 1 94.56 16 PHE B N 1
ATOM 3925 C CA . PHE B 1 16 ? 9.008 -21.719 2.473 1 94.56 16 PHE B CA 1
ATOM 3926 C C . PHE B 1 16 ? 10.195 -20.781 2.654 1 94.56 16 PHE B C 1
ATOM 3928 O O . PHE B 1 16 ? 10.508 -20.375 3.777 1 94.56 16 PHE B O 1
ATOM 3935 N N . ASN B 1 17 ? 10.898 -20.547 1.563 1 95.88 17 ASN B N 1
ATOM 3936 C CA . ASN B 1 17 ? 11.969 -19.562 1.527 1 95.88 17 ASN B CA 1
ATOM 3937 C C . ASN B 1 17 ? 11.43 -18.156 1.247 1 95.88 17 ASN B C 1
ATOM 3939 O O . ASN B 1 17 ? 10.867 -17.906 0.178 1 95.88 17 ASN B O 1
ATOM 3943 N N . ASP B 1 18 ? 11.617 -17.312 2.221 1 94.38 18 ASP B N 1
ATOM 3944 C CA . ASP B 1 18 ? 11.203 -15.922 2.078 1 94.38 18 ASP B CA 1
ATOM 3945 C C . ASP B 1 18 ? 12.312 -15.078 1.446 1 94.38 18 ASP B C 1
ATOM 3947 O O . ASP B 1 18 ? 13.336 -14.812 2.084 1 94.38 18 ASP B O 1
ATOM 3951 N N . ILE B 1 19 ? 12.062 -14.656 0.227 1 97.19 19 ILE B N 1
ATOM 3952 C CA . ILE B 1 19 ? 13.102 -13.969 -0.532 1 97.19 19 ILE B CA 1
ATOM 3953 C C . ILE B 1 19 ? 12.797 -12.469 -0.576 1 97.19 19 ILE B C 1
ATOM 3955 O O . ILE B 1 19 ? 11.703 -12.062 -0.979 1 97.19 19 ILE B O 1
ATOM 3959 N N . THR B 1 20 ? 13.727 -11.648 -0.146 1 96.44 20 THR B N 1
ATOM 3960 C CA . THR B 1 20 ? 13.664 -10.195 -0.137 1 96.44 20 THR B CA 1
ATOM 3961 C C . THR B 1 20 ? 14.852 -9.594 -0.879 1 96.44 20 THR B C 1
ATOM 3963 O O . THR B 1 20 ? 15.703 -10.328 -1.394 1 96.44 20 THR B O 1
ATOM 3966 N N . ARG B 1 21 ? 14.859 -8.281 -0.93 1 95 21 ARG B N 1
ATOM 3967 C CA . ARG B 1 21 ? 15.992 -7.652 -1.602 1 95 21 ARG B CA 1
ATOM 3968 C C . ARG B 1 21 ? 17.281 -7.918 -0.847 1 95 21 ARG B C 1
ATOM 3970 O O . ARG B 1 21 ? 18.375 -7.797 -1.413 1 95 21 ARG B O 1
ATOM 3977 N N . HIS B 1 22 ? 17.234 -8.391 0.394 1 93.12 22 HIS B N 1
ATOM 3978 C CA . HIS B 1 22 ? 18.406 -8.539 1.246 1 93.12 22 HIS B CA 1
ATOM 3979 C C . HIS B 1 22 ? 19.062 -9.906 1.053 1 93.12 22 HIS B C 1
ATOM 3981 O O . HIS B 1 22 ? 20.219 -10.094 1.407 1 93.12 22 HIS B O 1
ATOM 3987 N N . ASN B 1 23 ? 18.344 -10.836 0.522 1 94.5 23 ASN B N 1
ATOM 3988 C CA . ASN B 1 23 ? 18.922 -12.164 0.416 1 94.5 23 ASN B CA 1
ATOM 3989 C C . ASN B 1 23 ? 18.797 -12.719 -1.002 1 94.5 23 ASN B C 1
ATOM 3991 O O . ASN B 1 23 ? 19.266 -13.82 -1.285 1 94.5 23 ASN B O 1
ATOM 3995 N N . LEU B 1 24 ? 18.25 -11.984 -1.905 1 96 24 LEU B N 1
ATOM 3996 C CA . LEU B 1 24 ? 18.047 -12.422 -3.281 1 96 24 LEU B CA 1
ATOM 3997 C C . LEU B 1 24 ? 19.375 -12.742 -3.955 1 96 24 LEU B C 1
ATOM 3999 O O . LEU B 1 24 ? 19.547 -13.812 -4.547 1 96 24 LEU B O 1
ATOM 4003 N N . SER B 1 25 ? 20.297 -11.828 -3.824 1 93.25 25 SER B N 1
ATOM 4004 C CA . SER B 1 25 ? 21.578 -11.992 -4.492 1 93.25 25 SER B CA 1
ATOM 4005 C C . SER B 1 25 ? 22.344 -13.195 -3.943 1 93.25 25 SER B C 1
ATOM 4007 O O . SER B 1 25 ? 22.984 -13.93 -4.699 1 93.25 25 SER B O 1
ATOM 4009 N N . THR B 1 26 ? 22.219 -13.445 -2.701 1 92.44 26 THR B N 1
ATOM 4010 C CA . THR B 1 26 ? 22.969 -14.523 -2.066 1 92.44 26 THR B CA 1
ATOM 4011 C C . THR B 1 26 ? 22.328 -15.875 -2.377 1 92.44 26 THR B C 1
ATOM 4013 O O . THR B 1 26 ? 23.016 -16.891 -2.459 1 92.44 26 THR B O 1
ATOM 4016 N N . LEU B 1 27 ? 21.078 -15.883 -2.641 1 95.12 27 LEU B N 1
ATOM 4017 C CA . LEU B 1 27 ? 20.375 -17.141 -2.785 1 95.12 27 LEU B CA 1
ATOM 4018 C C . LEU B 1 27 ? 20.156 -17.484 -4.254 1 95.12 27 LEU B C 1
ATOM 4020 O O . LEU B 1 27 ? 19.703 -18.578 -4.586 1 95.12 27 LEU B O 1
ATOM 4024 N N . GLN B 1 28 ? 20.469 -16.594 -5.129 1 95 28 GLN B N 1
ATOM 4025 C CA . GLN B 1 28 ? 20.094 -16.75 -6.531 1 95 28 GLN B CA 1
ATOM 4026 C C . GLN B 1 28 ? 20.688 -18.031 -7.117 1 95 28 GLN B C 1
ATOM 4028 O O . GLN B 1 28 ? 20.031 -18.719 -7.898 1 95 28 GLN B O 1
ATOM 4033 N N . LEU B 1 29 ? 21.922 -18.438 -6.746 1 95.06 29 LEU B N 1
ATOM 4034 C CA . LEU B 1 29 ? 22.562 -19.625 -7.289 1 95.06 29 LEU B CA 1
ATOM 4035 C C . LEU B 1 29 ? 21.891 -20.891 -6.738 1 95.06 29 LEU B C 1
ATOM 4037 O O . LEU B 1 29 ? 21.688 -21.859 -7.477 1 95.06 29 LEU B O 1
ATOM 4041 N N . ALA B 1 30 ? 21.609 -20.844 -5.484 1 96.56 30 ALA B N 1
ATOM 4042 C CA . ALA B 1 30 ? 20.922 -21.984 -4.879 1 96.56 30 ALA B CA 1
ATOM 4043 C C . ALA B 1 30 ? 19.547 -22.188 -5.512 1 96.56 30 ALA B C 1
ATOM 4045 O O . ALA B 1 30 ? 19.141 -23.328 -5.758 1 96.56 30 ALA B O 1
ATOM 4046 N N . ILE B 1 31 ? 18.859 -21.156 -5.754 1 97.81 31 ILE B N 1
ATOM 4047 C CA . ILE B 1 31 ? 17.547 -21.219 -6.383 1 97.81 31 ILE B CA 1
ATOM 4048 C C . ILE B 1 31 ? 17.656 -21.844 -7.77 1 97.81 31 ILE B C 1
ATOM 4050 O O . ILE B 1 31 ? 16.875 -22.719 -8.125 1 97.81 31 ILE B O 1
ATOM 4054 N N . ARG B 1 32 ? 18.656 -21.453 -8.523 1 97.69 32 ARG B N 1
ATOM 4055 C CA . ARG B 1 32 ? 18.875 -22 -9.859 1 97.69 32 ARG B CA 1
ATOM 4056 C C . ARG B 1 32 ? 19.141 -23.5 -9.805 1 97.69 32 ARG B C 1
ATOM 4058 O O . ARG B 1 32 ? 18.625 -24.25 -10.625 1 97.69 32 ARG B O 1
ATOM 4065 N N . HIS B 1 33 ? 19.875 -23.891 -8.82 1 97.81 33 HIS B N 1
ATOM 4066 C CA . HIS B 1 33 ? 20.188 -25.297 -8.664 1 97.81 33 HIS B CA 1
ATOM 4067 C C . HIS B 1 33 ? 18.938 -26.125 -8.367 1 97.81 33 HIS B C 1
ATOM 4069 O O . HIS B 1 33 ? 18.781 -27.219 -8.891 1 97.81 33 HIS B O 1
ATOM 4075 N N . ILE B 1 34 ? 18.172 -25.562 -7.578 1 98.25 34 ILE B N 1
ATOM 4076 C CA . ILE B 1 34 ? 16.922 -26.25 -7.234 1 98.25 34 ILE B CA 1
ATOM 4077 C C . ILE B 1 34 ? 16.016 -26.328 -8.461 1 98.25 34 ILE B C 1
ATOM 4079 O O . ILE B 1 34 ? 15.438 -27.375 -8.742 1 98.25 34 ILE B O 1
ATOM 4083 N N . LEU B 1 35 ? 15.938 -25.281 -9.211 1 98.62 35 LEU B N 1
ATOM 4084 C CA . LEU B 1 35 ? 15.117 -25.219 -10.422 1 98.62 35 LEU B CA 1
ATOM 4085 C C . LEU B 1 35 ? 15.586 -26.25 -11.445 1 98.62 35 LEU B C 1
ATOM 4087 O O . LEU B 1 35 ? 14.766 -26.844 -12.156 1 98.62 35 LEU B O 1
ATOM 4091 N N . ASP B 1 36 ? 16.844 -26.578 -11.508 1 98.31 36 ASP B N 1
ATOM 4092 C CA . ASP B 1 36 ? 17.438 -27.5 -12.477 1 98.31 36 ASP B CA 1
ATOM 4093 C C . ASP B 1 36 ? 16.859 -28.906 -12.312 1 98.31 36 ASP B C 1
ATOM 4095 O O . ASP B 1 36 ? 16.891 -29.703 -13.25 1 98.31 36 ASP B O 1
ATOM 4099 N N . ARG B 1 37 ? 16.297 -29.172 -11.195 1 97.75 37 ARG B N 1
ATOM 4100 C CA . ARG B 1 37 ? 15.852 -30.516 -10.898 1 97.75 37 ARG B CA 1
ATOM 4101 C C . ARG B 1 37 ? 14.328 -30.625 -10.984 1 97.75 37 ARG B C 1
ATOM 4103 O O . ARG B 1 37 ? 13.758 -31.672 -10.648 1 97.75 37 ARG B O 1
ATOM 4110 N N . ALA B 1 38 ? 13.727 -29.672 -11.477 1 98.56 38 ALA B N 1
ATOM 4111 C CA . ALA B 1 38 ? 12.273 -29.578 -11.453 1 98.56 38 ALA B CA 1
ATOM 4112 C C . ALA B 1 38 ? 11.648 -30.578 -12.422 1 98.56 38 ALA B C 1
ATOM 4114 O O . ALA B 1 38 ? 12.047 -30.656 -13.586 1 98.56 38 ALA B O 1
ATOM 4115 N N . HIS B 1 39 ? 10.703 -31.391 -11.898 1 97.94 39 HIS B N 1
ATOM 4116 C CA . HIS B 1 39 ? 9.758 -32.094 -12.75 1 97.94 39 HIS B CA 1
ATOM 4117 C C . HIS B 1 39 ? 8.695 -31.156 -13.297 1 97.94 39 HIS B C 1
ATOM 4119 O O . HIS B 1 39 ? 8.375 -31.188 -14.492 1 97.94 39 HIS B O 1
ATOM 4125 N N . HIS B 1 40 ? 8.133 -30.359 -12.5 1 98.44 40 HIS B N 1
ATOM 4126 C CA . HIS B 1 40 ? 7.254 -29.25 -12.867 1 98.44 40 HIS B CA 1
ATOM 4127 C C . HIS B 1 40 ? 7.406 -28.078 -11.898 1 98.44 40 HIS B C 1
ATOM 4129 O O . HIS B 1 40 ? 7.922 -28.25 -10.797 1 98.44 40 HIS B O 1
ATOM 4135 N N . ILE B 1 41 ? 7.02 -26.891 -12.336 1 98.94 41 ILE B N 1
ATOM 4136 C CA . ILE B 1 41 ? 7.102 -25.656 -11.555 1 98.94 41 ILE B CA 1
ATOM 4137 C C . ILE B 1 41 ? 5.723 -25.016 -11.469 1 98.94 41 ILE B C 1
ATOM 4139 O O . ILE B 1 41 ? 5.074 -24.781 -12.492 1 98.94 41 ILE B O 1
ATOM 4143 N N . ALA B 1 42 ? 5.266 -24.766 -10.242 1 98.94 42 ALA B N 1
ATOM 4144 C CA . ALA B 1 42 ? 3.992 -24.094 -10.023 1 98.94 42 ALA B CA 1
ATOM 4145 C C . ALA B 1 42 ? 4.207 -22.625 -9.672 1 98.94 42 ALA B C 1
ATOM 4147 O O . ALA B 1 42 ? 5.105 -22.281 -8.898 1 98.94 42 ALA B O 1
ATOM 4148 N N . LEU B 1 43 ? 3.373 -21.781 -10.273 1 98.81 43 LEU B N 1
ATOM 4149 C CA . LEU B 1 43 ? 3.506 -20.344 -10.117 1 98.81 43 LEU B CA 1
ATOM 4150 C C . LEU B 1 43 ? 2.213 -19.734 -9.578 1 98.81 43 LEU B C 1
ATOM 4152 O O . LEU B 1 43 ? 1.119 -20.172 -9.938 1 98.81 43 LEU B O 1
ATOM 4156 N N . ASP B 1 44 ? 2.357 -18.734 -8.773 1 98.38 44 ASP B N 1
ATOM 4157 C CA . ASP B 1 44 ? 1.245 -17.922 -8.289 1 98.38 44 ASP B CA 1
ATOM 4158 C C . ASP B 1 44 ? 1.711 -16.5 -7.938 1 98.38 44 ASP B C 1
ATOM 4160 O O . ASP B 1 44 ? 2.844 -16.312 -7.492 1 98.38 44 ASP B O 1
ATOM 4164 N N . THR B 1 45 ? 0.831 -15.547 -8.164 1 98.25 45 THR B N 1
ATOM 4165 C CA . THR B 1 45 ? 1.175 -14.172 -7.832 1 98.25 45 THR B CA 1
ATOM 4166 C C . THR B 1 45 ? 0.027 -13.492 -7.094 1 98.25 45 THR B C 1
ATOM 4168 O O . THR B 1 45 ? -1.133 -13.883 -7.238 1 98.25 45 THR B O 1
ATOM 4171 N N . GLU B 1 46 ? 0.354 -12.57 -6.227 1 97.69 46 GLU B N 1
ATOM 4172 C CA . GLU B 1 46 ? -0.592 -11.617 -5.66 1 97.69 46 GLU B CA 1
ATOM 4173 C C . GLU B 1 46 ? -0.417 -10.234 -6.277 1 97.69 46 GLU B C 1
ATOM 4175 O O . GLU B 1 46 ? 0.709 -9.789 -6.512 1 97.69 46 GLU B O 1
ATOM 4180 N N . PHE B 1 47 ? -1.591 -9.57 -6.562 1 96.25 47 PHE B N 1
ATOM 4181 C CA . PHE B 1 47 ? -1.606 -8.32 -7.312 1 96.25 47 PHE B CA 1
ATOM 4182 C C . PHE B 1 47 ? -2.238 -7.203 -6.488 1 96.25 47 PHE B C 1
ATOM 4184 O O . PHE B 1 47 ? -2.93 -7.469 -5.504 1 96.25 47 PHE B O 1
ATOM 4191 N N . THR B 1 48 ? -2.035 -5.977 -7.023 1 98.38 48 THR B N 1
ATOM 4192 C CA . THR B 1 48 ? -2.57 -4.824 -6.309 1 98.38 48 THR B CA 1
ATOM 4193 C C . THR B 1 48 ? -3.969 -4.477 -6.812 1 98.38 48 THR B C 1
ATOM 4195 O O . THR B 1 48 ? -4.582 -3.512 -6.348 1 98.38 48 THR B O 1
ATOM 4198 N N . GLY B 1 49 ? -4.477 -5.211 -7.758 1 97.44 49 GLY B N 1
ATOM 4199 C CA . GLY B 1 49 ? -5.82 -5.008 -8.273 1 97.44 49 GLY B CA 1
ATOM 4200 C C . GLY B 1 49 ? -6.211 -6.023 -9.336 1 97.44 49 GLY B C 1
ATOM 4201 O O . GLY B 1 49 ? -5.348 -6.633 -9.969 1 97.44 49 GLY B O 1
ATOM 4202 N N . LEU B 1 50 ? -7.551 -6.156 -9.57 1 95.19 50 LEU B N 1
ATOM 4203 C CA . LEU B 1 50 ? -8.086 -7.152 -10.492 1 95.19 50 LEU B CA 1
ATOM 4204 C C . LEU B 1 50 ? -8.766 -6.484 -11.68 1 95.19 50 LEU B C 1
ATOM 4206 O O . LEU B 1 50 ? -9.172 -7.156 -12.633 1 95.19 50 LEU B O 1
ATOM 4210 N N . GLY B 1 51 ? -8.844 -5.18 -11.641 1 94.12 51 GLY B N 1
ATOM 4211 C CA . GLY B 1 51 ? -9.508 -4.453 -12.711 1 94.12 51 GLY B CA 1
ATOM 4212 C C . GLY B 1 51 ? -11.023 -4.473 -12.609 1 94.12 51 GLY B C 1
ATOM 4213 O O . GLY B 1 51 ? -11.57 -4.969 -11.625 1 94.12 51 GLY B O 1
ATOM 4214 N N . ASN B 1 52 ? -11.641 -3.881 -13.633 1 93.31 52 ASN B N 1
ATOM 4215 C CA . ASN B 1 52 ? -13.094 -3.826 -13.711 1 93.31 52 ASN B CA 1
ATOM 4216 C C . ASN B 1 52 ? -13.688 -5.18 -14.102 1 93.31 52 ASN B C 1
ATOM 4218 O O . ASN B 1 52 ? -13.406 -5.691 -15.188 1 93.31 52 ASN B O 1
ATOM 4222 N N . ASN B 1 53 ? -14.555 -5.664 -13.32 1 90 53 ASN B N 1
ATOM 4223 C CA . ASN B 1 53 ? -15.109 -7.004 -13.484 1 90 53 ASN B CA 1
ATOM 4224 C C . ASN B 1 53 ? -15.828 -7.156 -14.82 1 90 53 ASN B C 1
ATOM 4226 O O . ASN B 1 53 ? -15.711 -8.195 -15.477 1 90 53 ASN B O 1
ATOM 4230 N N . ARG B 1 54 ? -16.578 -6.195 -15.219 1 91.88 54 ARG B N 1
ATOM 4231 C CA . ARG B 1 54 ? -17.328 -6.258 -16.469 1 91.88 54 ARG B CA 1
ATOM 4232 C C . ARG B 1 54 ? -16.375 -6.383 -17.656 1 91.88 54 ARG B C 1
ATOM 4234 O O . ARG B 1 54 ? -16.625 -7.164 -18.578 1 91.88 54 ARG B O 1
ATOM 4241 N N . LYS B 1 55 ? -15.297 -5.684 -17.578 1 94.69 55 LYS B N 1
ATOM 4242 C CA . LYS B 1 55 ? -14.344 -5.676 -18.688 1 94.69 55 LYS B CA 1
ATOM 4243 C C . LYS B 1 55 ? -13.469 -6.926 -18.672 1 94.69 55 LYS B C 1
ATOM 4245 O O . LYS B 1 55 ? -13.211 -7.523 -19.719 1 94.69 55 LYS B O 1
ATOM 4250 N N . THR B 1 56 ? -13.078 -7.371 -17.547 1 94.5 56 THR B N 1
ATOM 4251 C CA . THR B 1 56 ? -12.133 -8.477 -17.422 1 94.5 56 THR B CA 1
ATOM 4252 C C . THR B 1 56 ? -12.844 -9.82 -17.594 1 94.5 56 THR B C 1
ATOM 4254 O O . THR B 1 56 ? -12.203 -10.859 -17.688 1 94.5 56 THR B O 1
ATOM 4257 N N . LYS B 1 57 ? -14.164 -9.789 -17.672 1 93.06 57 LYS B N 1
ATOM 4258 C CA . LYS B 1 57 ? -14.945 -10.992 -17.938 1 93.06 57 LYS B CA 1
ATOM 4259 C C . LYS B 1 57 ? -15.758 -10.852 -19.219 1 93.06 57 LYS B C 1
ATOM 4261 O O . LYS B 1 57 ? -16.781 -11.508 -19.391 1 93.06 57 LYS B O 1
ATOM 4266 N N . ASP B 1 58 ? -15.32 -10 -20.078 1 94.25 58 ASP B N 1
ATOM 4267 C CA . ASP B 1 58 ? -16.016 -9.766 -21.328 1 94.25 58 ASP B CA 1
ATOM 4268 C C . ASP B 1 58 ? -16.141 -11.062 -22.141 1 94.25 58 ASP B C 1
ATOM 4270 O O . ASP B 1 58 ? -15.227 -11.883 -22.156 1 94.25 58 ASP B O 1
ATOM 4274 N N . SER B 1 59 ? -17.25 -11.227 -22.875 1 93.44 59 SER B N 1
ATOM 4275 C CA . SER B 1 59 ? -17.484 -12.414 -23.688 1 93.44 59 SER B CA 1
ATOM 4276 C C . SER B 1 59 ? -16.562 -12.438 -24.906 1 93.44 59 SER B C 1
ATOM 4278 O O . SER B 1 59 ? -16.203 -13.508 -25.391 1 93.44 59 SER B O 1
ATOM 4280 N N . ASN B 1 60 ? -16.312 -11.25 -25.391 1 95.5 60 ASN B N 1
ATOM 4281 C CA . ASN B 1 60 ? -15.328 -11.148 -26.453 1 95.5 60 ASN B CA 1
ATOM 4282 C C . ASN B 1 60 ? -13.906 -11.312 -25.922 1 95.5 60 ASN B C 1
ATOM 4284 O O . ASN B 1 60 ? -13.398 -10.445 -25.203 1 95.5 60 ASN B O 1
ATOM 4288 N N . ILE B 1 61 ? -13.242 -12.383 -26.297 1 94.75 61 ILE B N 1
ATOM 4289 C CA . ILE B 1 61 ? -11.984 -12.797 -25.703 1 94.75 61 ILE B CA 1
ATOM 4290 C C . ILE B 1 61 ? -10.898 -11.773 -26.016 1 94.75 61 ILE B C 1
ATOM 4292 O O . ILE B 1 61 ? -9.977 -11.562 -25.219 1 94.75 61 ILE B O 1
ATOM 4296 N N . GLU B 1 62 ? -10.961 -11.117 -27.156 1 96.06 62 GLU B N 1
ATOM 4297 C CA . GLU B 1 62 ? -9.992 -10.086 -27.5 1 96.06 62 GLU B CA 1
ATOM 4298 C C . GLU B 1 62 ? -10.133 -8.867 -26.594 1 96.06 62 GLU B C 1
ATOM 4300 O O . GLU B 1 62 ? -9.133 -8.297 -26.156 1 96.06 62 GLU B O 1
ATOM 4305 N N . LEU B 1 63 ? -11.367 -8.453 -26.422 1 97.19 63 LEU B N 1
ATOM 4306 C CA . LEU B 1 63 ? -11.617 -7.34 -25.516 1 97.19 63 LEU B CA 1
ATOM 4307 C C . LEU B 1 63 ? -11.219 -7.703 -24.094 1 97.19 63 LEU B C 1
ATOM 4309 O O . LEU B 1 63 ? -10.656 -6.871 -23.359 1 97.19 63 LEU B O 1
ATOM 4313 N N . ARG B 1 64 ? -11.477 -8.898 -23.734 1 96.75 64 ARG B N 1
ATOM 4314 C CA . ARG B 1 64 ? -11.086 -9.406 -22.422 1 96.75 64 ARG B CA 1
ATOM 4315 C C . ARG B 1 64 ? -9.57 -9.359 -22.25 1 96.75 64 ARG B C 1
ATOM 4317 O O . ARG B 1 64 ? -9.062 -8.922 -21.219 1 96.75 64 ARG B O 1
ATOM 4324 N N . TYR B 1 65 ? -8.883 -9.805 -23.297 1 97.62 65 TYR B N 1
ATOM 4325 C CA . TYR B 1 65 ? -7.43 -9.789 -23.25 1 97.62 65 TYR B CA 1
ATOM 4326 C C . TYR B 1 65 ? -6.902 -8.375 -23.047 1 97.62 65 TYR B C 1
ATOM 4328 O O . TYR B 1 65 ? -6.031 -8.141 -22.203 1 97.62 65 TYR B O 1
ATOM 4336 N N . ARG B 1 66 ? -7.402 -7.461 -23.75 1 98.12 66 ARG B N 1
ATOM 4337 C CA . ARG B 1 66 ? -6.938 -6.082 -23.656 1 98.12 66 ARG B CA 1
ATOM 4338 C C . ARG B 1 66 ? -7.188 -5.512 -22.266 1 98.12 66 ARG B C 1
ATOM 4340 O O . ARG B 1 66 ? -6.34 -4.801 -21.719 1 98.12 66 ARG B O 1
ATOM 4347 N N . ALA B 1 67 ? -8.344 -5.805 -21.703 1 98.06 67 ALA B N 1
ATOM 4348 C CA . ALA B 1 67 ? -8.672 -5.344 -20.359 1 98.06 67 ALA B CA 1
ATOM 4349 C C . ALA B 1 67 ? -7.727 -5.949 -19.328 1 98.06 67 ALA B C 1
ATOM 4351 O O . ALA B 1 67 ? -7.223 -5.242 -18.453 1 98.06 67 ALA B O 1
ATOM 4352 N N . LEU B 1 68 ? -7.508 -7.238 -19.438 1 98.19 68 LEU B N 1
ATOM 4353 C CA . LEU B 1 68 ? -6.613 -7.926 -18.516 1 98.19 68 LEU B CA 1
ATOM 4354 C C . LEU B 1 68 ? -5.184 -7.422 -18.672 1 98.19 68 LEU B C 1
ATOM 4356 O O . LEU B 1 68 ? -4.473 -7.246 -17.688 1 98.19 68 LEU B O 1
ATOM 4360 N N . ALA B 1 69 ? -4.781 -7.242 -19.906 1 98.62 69 ALA B N 1
ATOM 4361 C CA . ALA B 1 69 ? -3.451 -6.699 -20.172 1 98.62 69 ALA B CA 1
ATOM 4362 C C . ALA B 1 69 ? -3.295 -5.312 -19.547 1 98.62 69 ALA B C 1
ATOM 4364 O O . ALA B 1 69 ? -2.234 -4.98 -19.016 1 98.62 69 ALA B O 1
ATOM 4365 N N . ASP B 1 70 ? -4.297 -4.531 -19.641 1 98.25 70 ASP B N 1
ATOM 4366 C CA . ASP B 1 70 ? -4.266 -3.205 -19.031 1 98.25 70 ASP B CA 1
ATOM 4367 C C . ASP B 1 70 ? -4.105 -3.299 -17.516 1 98.25 70 ASP B C 1
ATOM 4369 O O . ASP B 1 70 ? -3.404 -2.488 -16.922 1 98.25 70 ASP B O 1
ATOM 4373 N N . VAL B 1 71 ? -4.766 -4.203 -16.906 1 98.44 71 VAL B N 1
ATOM 4374 C CA . VAL B 1 71 ? -4.609 -4.422 -15.469 1 98.44 71 VAL B CA 1
ATOM 4375 C C . VAL B 1 71 ? -3.148 -4.734 -15.156 1 98.44 71 VAL B C 1
ATOM 4377 O O . VAL B 1 71 ? -2.568 -4.16 -14.227 1 98.44 71 VAL B O 1
ATOM 4380 N N . ALA B 1 72 ? -2.588 -5.648 -15.906 1 98.62 72 ALA B N 1
ATOM 4381 C CA . ALA B 1 72 ? -1.193 -6.023 -15.68 1 98.62 72 ALA B CA 1
ATOM 4382 C C . ALA B 1 72 ? -0.265 -4.828 -15.867 1 98.62 72 ALA B C 1
ATOM 4384 O O . ALA B 1 72 ? 0.732 -4.691 -15.156 1 98.62 72 ALA B O 1
ATOM 4385 N N . ARG B 1 73 ? -0.567 -3.973 -16.797 1 98.44 73 ARG B N 1
ATOM 4386 C CA . ARG B 1 73 ? 0.272 -2.814 -17.094 1 98.44 73 ARG B CA 1
ATOM 4387 C C . ARG B 1 73 ? 0.191 -1.78 -15.969 1 98.44 73 ARG B C 1
ATOM 4389 O O . ARG B 1 73 ? 1.182 -1.113 -15.664 1 98.44 73 ARG B O 1
ATOM 4396 N N . THR B 1 74 ? -0.943 -1.618 -15.391 1 98.31 74 THR B N 1
ATOM 4397 C CA . THR B 1 74 ? -1.165 -0.495 -14.484 1 98.31 74 THR B CA 1
ATOM 4398 C C . THR B 1 74 ? -0.95 -0.918 -13.031 1 98.31 74 THR B C 1
ATOM 4400 O O . THR B 1 74 ? -0.58 -0.098 -12.195 1 98.31 74 THR B O 1
ATOM 4403 N N . HIS B 1 75 ? -1.209 -2.133 -12.742 1 98.69 75 HIS B N 1
ATOM 4404 C CA . HIS B 1 75 ? -1.076 -2.639 -11.375 1 98.69 75 HIS B CA 1
ATOM 4405 C C . HIS B 1 75 ? 0.262 -3.342 -11.18 1 98.69 75 HIS B C 1
ATOM 4407 O O . HIS B 1 75 ? 1.146 -3.256 -12.039 1 98.69 75 HIS B O 1
ATOM 4413 N N . ALA B 1 76 ? 0.494 -3.938 -9.961 1 98.69 76 ALA B N 1
ATOM 4414 C CA . ALA B 1 76 ? 1.807 -4.488 -9.633 1 98.69 76 ALA B CA 1
ATOM 4415 C C . ALA B 1 76 ? 1.678 -5.855 -8.969 1 98.69 76 ALA B C 1
ATOM 4417 O O . ALA B 1 76 ? 0.653 -6.16 -8.352 1 98.69 76 ALA B O 1
ATOM 4418 N N . ILE B 1 77 ? 2.701 -6.691 -9.164 1 98.56 77 ILE B N 1
ATOM 4419 C CA . ILE B 1 77 ? 2.885 -7.887 -8.352 1 98.56 77 ILE B CA 1
ATOM 4420 C C . ILE B 1 77 ? 3.486 -7.508 -7 1 98.56 77 ILE B C 1
ATOM 4422 O O . ILE B 1 77 ? 4.457 -6.746 -6.938 1 98.56 77 ILE B O 1
ATOM 4426 N N . VAL B 1 78 ? 2.893 -8.078 -5.949 1 98.56 78 VAL B N 1
ATOM 4427 C CA . VAL B 1 78 ? 3.471 -7.773 -4.645 1 98.56 78 VAL B CA 1
ATOM 4428 C C . VAL B 1 78 ? 4.062 -9.039 -4.031 1 98.56 78 VAL B C 1
ATOM 4430 O O . VAL B 1 78 ? 4.859 -8.969 -3.092 1 98.56 78 VAL B O 1
ATOM 4433 N N . SER B 1 79 ? 3.68 -10.156 -4.531 1 98.31 79 SER B N 1
ATOM 4434 C CA . SER B 1 79 ? 4.223 -11.453 -4.133 1 98.31 79 SER B CA 1
ATOM 4435 C C . SER B 1 79 ? 4.254 -12.422 -5.305 1 98.31 79 SER B C 1
ATOM 4437 O O . SER B 1 79 ? 3.305 -12.492 -6.09 1 98.31 79 SER B O 1
ATOM 4439 N N . PHE B 1 80 ? 5.379 -13.078 -5.488 1 98.69 80 PHE B N 1
ATOM 4440 C CA . PHE B 1 80 ? 5.551 -14.094 -6.523 1 98.69 80 PHE B CA 1
ATOM 4441 C C . PHE B 1 80 ? 5.953 -15.422 -5.906 1 98.69 80 PHE B C 1
ATOM 4443 O O . PHE B 1 80 ? 7.066 -15.57 -5.402 1 98.69 80 PHE B O 1
ATOM 4450 N N . GLY B 1 81 ? 5.012 -16.375 -5.93 1 98.5 81 GLY B N 1
ATOM 4451 C CA . GLY B 1 81 ? 5.266 -17.719 -5.41 1 98.5 81 GLY B CA 1
ATOM 4452 C C . GLY B 1 81 ? 5.742 -18.688 -6.469 1 98.5 81 GLY B C 1
ATOM 4453 O O . GLY B 1 81 ? 5.164 -18.766 -7.559 1 98.5 81 GLY B O 1
ATOM 4454 N N . ILE B 1 82 ? 6.801 -19.422 -6.148 1 98.81 82 ILE B N 1
ATOM 4455 C CA . ILE B 1 82 ? 7.32 -20.5 -6.992 1 98.81 82 ILE B CA 1
ATOM 4456 C C . ILE B 1 82 ? 7.477 -21.781 -6.164 1 98.81 82 ILE B C 1
ATOM 4458 O O . ILE B 1 82 ? 8.172 -21.781 -5.145 1 98.81 82 ILE B O 1
ATOM 4462 N N . SER B 1 83 ? 6.832 -22.766 -6.547 1 98.75 83 SER B N 1
ATOM 4463 C CA . SER B 1 83 ? 7.035 -24.094 -5.957 1 98.75 83 SER B CA 1
ATOM 4464 C C . SER B 1 83 ? 7.668 -25.047 -6.961 1 98.75 83 SER B C 1
ATOM 4466 O O . SER B 1 83 ? 7.125 -25.266 -8.047 1 98.75 83 SER B O 1
ATOM 4468 N N . VAL B 1 84 ? 8.789 -25.609 -6.594 1 98.88 84 VAL B N 1
ATOM 4469 C CA . VAL B 1 84 ? 9.539 -26.516 -7.453 1 98.88 84 VAL B CA 1
ATOM 4470 C C . VAL B 1 84 ? 9.312 -27.953 -6.984 1 98.88 84 VAL B C 1
ATOM 4472 O O . VAL B 1 84 ? 9.648 -28.312 -5.852 1 98.88 84 VAL B O 1
ATOM 4475 N N . PHE B 1 85 ? 8.719 -28.766 -7.855 1 98.62 85 PHE B N 1
ATOM 4476 C CA . PHE B 1 85 ? 8.492 -30.188 -7.559 1 98.62 85 PHE B CA 1
ATOM 4477 C C . PHE B 1 85 ? 9.523 -31.047 -8.266 1 98.62 85 PHE B C 1
ATOM 4479 O O . PHE B 1 85 ? 9.57 -31.094 -9.492 1 98.62 85 PHE B O 1
ATOM 4486 N N . GLU B 1 86 ? 10.359 -31.688 -7.496 1 98.19 86 GLU B N 1
ATOM 4487 C CA . GLU B 1 86 ? 11.352 -32.625 -7.992 1 98.19 86 GLU B CA 1
ATOM 4488 C C . GLU B 1 86 ? 10.875 -34.062 -7.805 1 98.19 86 GLU B C 1
ATOM 4490 O O . GLU B 1 86 ? 10.586 -34.5 -6.684 1 98.19 86 GLU B O 1
ATOM 4495 N N . ALA B 1 87 ? 10.766 -34.844 -8.852 1 95.94 87 ALA B N 1
ATOM 4496 C CA . ALA B 1 87 ? 10.336 -36.25 -8.75 1 95.94 87 ALA B CA 1
ATOM 4497 C C . ALA B 1 87 ? 11.406 -37.094 -8.078 1 95.94 87 ALA B C 1
ATOM 4499 O O . ALA B 1 87 ? 12.586 -37 -8.422 1 95.94 87 ALA B O 1
ATOM 4500 N N . LYS B 1 88 ? 10.969 -37.844 -7.066 1 93.06 88 LYS B N 1
ATOM 4501 C CA . LYS B 1 88 ? 11.891 -38.781 -6.438 1 93.06 88 LYS B CA 1
ATOM 4502 C C . LYS B 1 88 ? 12.18 -39.969 -7.363 1 93.06 88 LYS B C 1
ATOM 4504 O O . LYS B 1 88 ? 11.312 -40.375 -8.133 1 93.06 88 LYS B O 1
ATOM 4509 N N . PRO B 1 89 ? 13.469 -40.5 -7.328 1 80.31 89 PRO B N 1
ATOM 4510 C CA . PRO B 1 89 ? 13.844 -41.625 -8.211 1 80.31 89 PRO B CA 1
ATOM 4511 C C . PRO B 1 89 ? 12.953 -42.844 -8.031 1 80.31 89 PRO B C 1
ATOM 4513 O O . PRO B 1 89 ? 12.719 -43.594 -8.992 1 80.31 89 PRO B O 1
ATOM 4516 N N . SER B 1 90 ? 12.547 -43.219 -6.84 1 64.75 90 SER B N 1
ATOM 4517 C CA . SER B 1 90 ? 11.742 -44.406 -6.641 1 64.75 90 SER B CA 1
ATOM 4518 C C . SER B 1 90 ? 10.367 -44.281 -7.285 1 64.75 90 SER B C 1
ATOM 4520 O O . SER B 1 90 ? 9.641 -45.25 -7.43 1 64.75 90 SER B O 1
ATOM 4522 N N . ALA B 1 91 ? 9.891 -43.156 -7.504 1 54.97 91 ALA B N 1
ATOM 4523 C CA . ALA B 1 91 ? 8.547 -42.906 -8.023 1 54.97 91 ALA B CA 1
ATOM 4524 C C . ALA B 1 91 ? 8.305 -43.688 -9.32 1 54.97 91 ALA B C 1
ATOM 4526 O O . ALA B 1 91 ? 7.172 -44.031 -9.641 1 54.97 91 ALA B O 1
ATOM 4527 N N . ASN B 1 92 ? 9.438 -44.031 -10.07 1 53.44 92 ASN B N 1
ATOM 4528 C CA . ASN B 1 92 ? 9.32 -44.688 -11.367 1 53.44 92 ASN B CA 1
ATOM 4529 C C . ASN B 1 92 ? 9.727 -46.156 -11.297 1 53.44 92 ASN B C 1
ATOM 4531 O O . ASN B 1 92 ? 9.945 -46.812 -12.328 1 53.44 92 ASN B O 1
ATOM 4535 N N . SER B 1 93 ? 10.031 -46.594 -10.039 1 53.44 93 SER B N 1
ATOM 4536 C CA . SER B 1 93 ? 10.438 -47.969 -10.07 1 53.44 93 SER B CA 1
ATOM 4537 C C . SER B 1 93 ? 9.234 -48.906 -10.211 1 53.44 93 SER B C 1
ATOM 4539 O O . SER B 1 93 ? 8.164 -48.625 -9.664 1 53.44 93 SER B O 1
ATOM 4541 N N . ALA B 1 94 ? 9.352 -49.875 -11.078 1 58.94 94 ALA B N 1
ATOM 4542 C CA . ALA B 1 94 ? 8.391 -50.938 -11.359 1 58.94 94 ALA B CA 1
ATOM 4543 C C . ALA B 1 94 ? 7.941 -51.625 -10.078 1 58.94 94 ALA B C 1
ATOM 4545 O O . ALA B 1 94 ? 8.773 -52.031 -9.266 1 58.94 94 ALA B O 1
ATOM 4546 N N . GLY B 1 95 ? 6.672 -51.312 -9.641 1 66.5 95 GLY B N 1
ATOM 4547 C CA . GLY B 1 95 ? 6.02 -52.031 -8.57 1 66.5 95 GLY B CA 1
ATOM 4548 C C . GLY B 1 95 ? 5.547 -51.156 -7.434 1 66.5 95 GLY B C 1
ATOM 4549 O O . GLY B 1 95 ? 4.762 -51.594 -6.59 1 66.5 95 GLY B O 1
ATOM 4550 N N . THR B 1 96 ? 6.211 -49.875 -7.418 1 77.5 96 THR B N 1
ATOM 4551 C CA . THR B 1 96 ? 5.754 -49.062 -6.281 1 77.5 96 THR B CA 1
ATOM 4552 C C . THR B 1 96 ? 4.562 -48.219 -6.672 1 77.5 96 THR B C 1
ATOM 4554 O O . THR B 1 96 ? 4.496 -47.688 -7.793 1 77.5 96 THR B O 1
ATOM 4557 N N . LYS B 1 97 ? 3.664 -48.125 -5.84 1 88.94 97 LYS B N 1
ATOM 4558 C CA . LYS B 1 97 ? 2.447 -47.344 -6.031 1 88.94 97 LYS B CA 1
ATOM 4559 C C . LYS B 1 97 ? 2.637 -45.906 -5.543 1 88.94 97 LYS B C 1
ATOM 4561 O O . LYS B 1 97 ? 1.801 -45.031 -5.809 1 88.94 97 LYS B O 1
ATOM 4566 N N . GLU B 1 98 ? 3.799 -45.625 -4.977 1 91.69 98 GLU B N 1
ATOM 4567 C CA . GLU B 1 98 ? 4.066 -44.312 -4.441 1 91.69 98 GLU B CA 1
ATOM 4568 C C . GLU B 1 98 ? 4.77 -43.438 -5.473 1 91.69 98 GLU B C 1
ATOM 4570 O O . GLU B 1 98 ? 5.805 -43.812 -6.02 1 91.69 98 GLU B O 1
ATOM 4575 N N . HIS B 1 99 ? 4.23 -42.312 -5.738 1 93.25 99 HIS B N 1
ATOM 4576 C CA . HIS B 1 99 ? 4.84 -41.25 -6.531 1 93.25 99 HIS B CA 1
ATOM 4577 C C . HIS B 1 99 ? 5.281 -40.062 -5.652 1 93.25 99 HIS B C 1
ATOM 4579 O O . HIS B 1 99 ? 4.484 -39.188 -5.34 1 93.25 99 HIS B O 1
ATOM 4585 N N . GLY B 1 100 ? 6.57 -40.031 -5.344 1 95.12 100 GLY B N 1
ATOM 4586 C CA . GLY B 1 100 ? 7.086 -39.062 -4.383 1 95.12 100 GLY B CA 1
ATOM 4587 C C . GLY B 1 100 ? 7.699 -37.844 -5.035 1 95.12 100 GLY B C 1
ATOM 4588 O O . GLY B 1 100 ? 8.312 -37.938 -6.098 1 95.12 100 GLY B O 1
ATOM 4589 N N . TYR B 1 101 ? 7.531 -36.719 -4.379 1 97.19 101 TYR B N 1
ATOM 4590 C CA . TYR B 1 101 ? 8.148 -35.438 -4.805 1 97.19 101 TYR B CA 1
ATOM 4591 C C . TYR B 1 101 ? 8.906 -34.812 -3.654 1 97.19 101 TYR B C 1
ATOM 4593 O O . TYR B 1 101 ? 8.484 -34.875 -2.5 1 97.19 101 TYR B O 1
ATOM 4601 N N . ILE B 1 102 ? 10.055 -34.219 -3.977 1 97.88 102 ILE B N 1
ATOM 4602 C CA . ILE B 1 102 ? 10.703 -33.219 -3.117 1 97.88 102 ILE B CA 1
ATOM 4603 C C . ILE B 1 102 ? 10.281 -31.812 -3.533 1 97.88 102 ILE B C 1
ATOM 4605 O O . ILE B 1 102 ? 10.367 -31.453 -4.711 1 97.88 102 ILE B O 1
ATOM 4609 N N . VAL B 1 103 ? 9.859 -31.016 -2.549 1 98.25 103 VAL B N 1
ATOM 4610 C CA . VAL B 1 103 ? 9.273 -29.734 -2.91 1 98.25 103 VAL B CA 1
ATOM 4611 C C . VAL B 1 103 ? 10.047 -28.609 -2.234 1 98.25 103 VAL B C 1
ATOM 4613 O O . VAL B 1 103 ? 10.297 -28.656 -1.027 1 98.25 103 VAL B O 1
ATOM 4616 N N . HIS B 1 104 ? 10.469 -27.609 -3.02 1 98.44 104 HIS B N 1
ATOM 4617 C CA . HIS B 1 104 ? 11.023 -26.359 -2.537 1 98.44 104 HIS B CA 1
ATOM 4618 C C . HIS B 1 104 ? 10.086 -25.188 -2.83 1 98.44 104 HIS B C 1
ATOM 4620 O O . HIS B 1 104 ? 9.695 -24.969 -3.98 1 98.44 104 HIS B O 1
ATOM 4626 N N . ASN B 1 105 ? 9.719 -24.5 -1.753 1 97.81 105 ASN B N 1
ATOM 4627 C CA . ASN B 1 105 ? 8.805 -23.359 -1.9 1 97.81 105 ASN B CA 1
ATOM 4628 C C . ASN B 1 105 ? 9.531 -22.031 -1.729 1 97.81 105 ASN B C 1
ATOM 4630 O O . ASN B 1 105 ? 10.344 -21.875 -0.814 1 97.81 105 ASN B O 1
ATOM 4634 N N . PHE B 1 106 ? 9.242 -21.078 -2.645 1 98.19 106 PHE B N 1
ATOM 4635 C CA . PHE B 1 106 ? 9.812 -19.75 -2.594 1 98.19 106 PHE B CA 1
ATOM 4636 C C . PHE B 1 106 ? 8.719 -18.688 -2.635 1 98.19 106 PHE B C 1
ATOM 4638 O O . PHE B 1 106 ? 7.742 -18.812 -3.375 1 98.19 106 PHE B O 1
ATOM 4645 N N . ASN B 1 107 ? 8.82 -17.75 -1.757 1 97.5 107 ASN B N 1
ATOM 4646 C CA . ASN B 1 107 ? 8.039 -16.516 -1.837 1 97.5 107 ASN B CA 1
ATOM 4647 C C . ASN B 1 107 ? 8.914 -15.305 -2.107 1 97.5 107 ASN B C 1
ATOM 4649 O O . ASN B 1 107 ? 9.711 -14.906 -1.255 1 97.5 107 ASN B O 1
ATOM 4653 N N . PHE B 1 108 ? 8.789 -14.734 -3.291 1 98.62 108 PHE B N 1
ATOM 4654 C CA . PHE B 1 108 ? 9.5 -13.508 -3.619 1 98.62 108 PHE B CA 1
ATOM 4655 C C . PHE B 1 108 ? 8.648 -12.289 -3.287 1 98.62 108 PHE B C 1
ATOM 4657 O O . PHE B 1 108 ? 7.562 -12.109 -3.842 1 98.62 108 PHE B O 1
ATOM 4664 N N . LEU B 1 109 ? 9.117 -11.438 -2.355 1 98.38 109 LEU B N 1
ATOM 4665 C CA . LEU B 1 109 ? 8.438 -10.188 -2.016 1 98.38 109 LEU B CA 1
ATOM 4666 C C . LEU B 1 109 ? 8.766 -9.094 -3.033 1 98.38 109 LEU B C 1
ATOM 4668 O O . LEU B 1 109 ? 9.875 -8.555 -3.029 1 98.38 109 LEU B O 1
ATOM 4672 N N . MET B 1 110 ? 7.746 -8.703 -3.873 1 98.75 110 MET B N 1
ATOM 4673 C CA . MET B 1 110 ? 8.016 -7.918 -5.078 1 98.75 110 MET B CA 1
ATOM 4674 C C . MET B 1 110 ? 7.566 -6.469 -4.898 1 98.75 110 MET B C 1
ATOM 4676 O O . MET B 1 110 ? 6.453 -6.215 -4.434 1 98.75 110 MET B O 1
ATOM 4680 N N . LEU B 1 111 ? 8.43 -5.523 -5.262 1 98.56 111 LEU B N 1
ATOM 4681 C CA . LEU B 1 111 ? 8.094 -4.105 -5.195 1 98.56 111 LEU B CA 1
ATOM 4682 C C . LEU B 1 111 ? 8.43 -3.404 -6.508 1 98.56 111 LEU B C 1
ATOM 4684 O O . LEU B 1 111 ? 9.602 -3.244 -6.852 1 98.56 111 LEU B O 1
ATOM 4688 N N . ARG B 1 112 ? 7.406 -3.029 -7.176 1 98.31 112 ARG B N 1
ATOM 4689 C CA . ARG B 1 112 ? 7.582 -2.377 -8.469 1 98.31 112 ARG B CA 1
ATOM 4690 C C . ARG B 1 112 ? 8.305 -1.044 -8.312 1 98.31 112 ARG B C 1
ATOM 4692 O O . ARG B 1 112 ? 7.969 -0.244 -7.441 1 98.31 112 ARG B O 1
ATOM 4699 N N . SER B 1 113 ? 9.25 -0.74 -9.164 1 96 113 SER B N 1
ATOM 4700 C CA . SER B 1 113 ? 10.07 0.459 -9.062 1 96 113 SER B CA 1
ATOM 4701 C C . SER B 1 113 ? 9.367 1.669 -9.664 1 96 113 SER B C 1
ATOM 4703 O O . SER B 1 113 ? 9.703 2.812 -9.344 1 96 113 SER B O 1
ATOM 4705 N N . THR B 1 114 ? 8.484 1.455 -10.547 1 96.06 114 THR B N 1
ATOM 4706 C CA . THR B 1 114 ? 7.695 2.531 -11.133 1 96.06 114 THR B CA 1
ATOM 4707 C C . THR B 1 114 ? 6.336 2.643 -10.445 1 96.06 114 THR B C 1
ATOM 4709 O O . THR B 1 114 ? 5.914 1.72 -9.742 1 96.06 114 THR B O 1
ATOM 4712 N N . GLU B 1 115 ? 5.695 3.76 -10.641 1 97.44 115 GLU B N 1
ATOM 4713 C CA . GLU B 1 115 ? 4.391 3.945 -10.008 1 97.44 115 GLU B CA 1
ATOM 4714 C C . GLU B 1 115 ? 3.391 2.896 -10.484 1 97.44 115 GLU B C 1
ATOM 4716 O O . GLU B 1 115 ? 3.482 2.412 -11.617 1 97.44 115 GLU B O 1
ATOM 4721 N N . PHE B 1 116 ? 2.494 2.539 -9.672 1 98.56 116 PHE B N 1
ATOM 4722 C CA . PHE B 1 116 ? 1.472 1.553 -10 1 98.56 116 PHE B CA 1
ATOM 4723 C C . PHE B 1 116 ? 0.161 1.875 -9.297 1 98.56 116 PHE B C 1
ATOM 4725 O O . PHE B 1 116 ? 0.129 2.703 -8.383 1 98.56 116 PHE B O 1
ATOM 4732 N N . THR B 1 117 ? -0.885 1.271 -9.766 1 98.56 117 THR B N 1
ATOM 4733 C CA . THR B 1 117 ? -2.23 1.493 -9.25 1 98.56 117 THR B CA 1
ATOM 4734 C C . THR B 1 117 ? -2.58 0.451 -8.188 1 98.56 117 THR B C 1
ATOM 4736 O O . THR B 1 117 ? -2.195 -0.714 -8.305 1 98.56 117 THR B O 1
ATOM 4739 N N . VAL B 1 118 ? -3.346 0.928 -7.25 1 98.25 118 VAL B N 1
ATOM 4740 C CA . VAL B 1 118 ? -3.777 0.071 -6.148 1 98.25 118 VAL B CA 1
ATOM 4741 C C . VAL B 1 118 ? -5.297 0.131 -6.012 1 98.25 118 VAL B C 1
ATOM 4743 O O . VAL B 1 118 ? -5.898 1.199 -6.152 1 98.25 118 VAL B O 1
ATOM 4746 N N . ASN B 1 119 ? -5.832 -1.062 -5.805 1 97.81 119 ASN B N 1
ATOM 4747 C CA . ASN B 1 119 ? -7.23 -1.199 -5.414 1 97.81 119 ASN B CA 1
ATOM 4748 C C . ASN B 1 119 ? -7.367 -1.499 -3.924 1 97.81 119 ASN B C 1
ATOM 4750 O O . ASN B 1 119 ? -6.84 -2.502 -3.436 1 97.81 119 ASN B O 1
ATOM 4754 N N . SER B 1 120 ? -8.117 -0.673 -3.205 1 96.38 120 SER B N 1
ATOM 4755 C CA . SER B 1 120 ? -8.188 -0.763 -1.75 1 96.38 120 SER B CA 1
ATOM 4756 C C . SER B 1 120 ? -8.797 -2.09 -1.308 1 96.38 120 SER B C 1
ATOM 4758 O O . SER B 1 120 ? -8.383 -2.658 -0.292 1 96.38 120 SER B O 1
ATOM 4760 N N . GLU B 1 121 ? -9.742 -2.576 -2.031 1 93 121 GLU B N 1
ATOM 4761 C CA . GLU B 1 121 ? -10.367 -3.848 -1.681 1 93 121 GLU B CA 1
ATOM 4762 C C . GLU B 1 121 ? -9.383 -5.004 -1.81 1 93 121 GLU B C 1
ATOM 4764 O O . GLU B 1 121 ? -9.352 -5.898 -0.963 1 93 121 GLU B O 1
ATOM 4769 N N . SER B 1 122 ? -8.633 -4.957 -2.867 1 94.88 122 SER B N 1
ATOM 4770 C CA . SER B 1 122 ? -7.617 -5.988 -3.068 1 94.88 122 SER B CA 1
ATOM 4771 C C . SER B 1 122 ? -6.574 -5.957 -1.955 1 94.88 122 SER B C 1
ATOM 4773 O O . SER B 1 122 ? -6.152 -7.008 -1.469 1 94.88 122 SER B O 1
ATOM 4775 N N . MET B 1 123 ? -6.215 -4.75 -1.539 1 96.81 123 MET B N 1
ATOM 4776 C CA . MET B 1 123 ? -5.223 -4.613 -0.478 1 96.81 123 MET B CA 1
ATOM 4777 C C . MET B 1 123 ? -5.777 -5.102 0.855 1 96.81 123 MET B C 1
ATOM 4779 O O . MET B 1 123 ? -5.078 -5.773 1.615 1 96.81 123 MET B O 1
ATOM 4783 N N . THR B 1 124 ? -6.996 -4.738 1.128 1 93.62 124 THR B N 1
ATOM 4784 C CA . THR B 1 124 ? -7.652 -5.195 2.346 1 93.62 124 THR B CA 1
ATOM 4785 C C . THR B 1 124 ? -7.75 -6.719 2.369 1 93.62 124 THR B C 1
ATOM 4787 O O . THR B 1 124 ? -7.508 -7.344 3.402 1 93.62 124 THR B O 1
ATOM 4790 N N . PHE B 1 125 ? -8.047 -7.336 1.275 1 92.25 125 PHE B N 1
ATOM 4791 C CA . PHE B 1 125 ? -8.094 -8.789 1.164 1 92.25 125 PHE B CA 1
ATOM 4792 C C . PHE B 1 125 ? -6.75 -9.406 1.521 1 92.25 125 PHE B C 1
ATOM 4794 O O . PHE B 1 125 ? -6.684 -10.359 2.301 1 92.25 125 PHE B O 1
ATOM 4801 N N . LEU B 1 126 ? -5.695 -8.867 0.96 1 94.62 126 LEU B N 1
ATOM 4802 C CA . LEU B 1 126 ? -4.355 -9.406 1.181 1 94.62 126 LEU B CA 1
ATOM 4803 C C . LEU B 1 126 ? -3.961 -9.297 2.648 1 94.62 126 LEU B C 1
ATOM 4805 O O . LEU B 1 126 ? -3.43 -10.242 3.227 1 94.62 126 LEU B O 1
ATOM 4809 N N . VAL B 1 127 ? -4.191 -8.125 3.229 1 94.19 127 VAL B N 1
ATOM 4810 C CA . VAL B 1 127 ? -3.789 -7.938 4.617 1 94.19 127 VAL B CA 1
ATOM 4811 C C . VAL B 1 127 ? -4.621 -8.844 5.523 1 94.19 127 VAL B C 1
ATOM 4813 O O . VAL B 1 127 ? -4.113 -9.391 6.504 1 94.19 127 VAL B O 1
ATOM 4816 N N . ASP B 1 128 ? -5.891 -9.047 5.188 1 89.19 128 ASP B N 1
ATOM 4817 C CA . ASP B 1 128 ? -6.758 -9.938 5.953 1 89.19 128 ASP B CA 1
ATOM 4818 C C . ASP B 1 128 ? -6.285 -11.383 5.855 1 89.19 128 ASP B C 1
ATOM 4820 O O . ASP B 1 128 ? -6.605 -12.211 6.715 1 89.19 128 ASP B O 1
ATOM 4824 N N . ASN B 1 129 ? -5.574 -11.617 4.832 1 88.56 129 ASN B N 1
ATOM 4825 C CA . ASN B 1 129 ? -5.066 -12.977 4.652 1 88.56 129 ASN B CA 1
ATOM 4826 C C . ASN B 1 129 ? -3.588 -13.07 5.02 1 88.56 129 ASN B C 1
ATOM 4828 O O . ASN B 1 129 ? -2.883 -13.961 4.539 1 88.56 129 ASN B O 1
ATOM 4832 N N . GLY B 1 130 ? -3.113 -12.117 5.738 1 90.25 130 GLY B N 1
ATOM 4833 C CA . GLY B 1 130 ? -1.825 -12.25 6.402 1 90.25 130 GLY B CA 1
ATOM 4834 C C . GLY B 1 130 ? -0.693 -11.57 5.652 1 90.25 130 GLY B C 1
ATOM 4835 O O . GLY B 1 130 ? 0.468 -11.664 6.055 1 90.25 130 GLY B O 1
ATOM 4836 N N . PHE B 1 131 ? -0.941 -10.906 4.629 1 95.38 131 PHE B N 1
ATOM 4837 C CA . PHE B 1 131 ? 0.111 -10.195 3.912 1 95.38 131 PHE B CA 1
ATOM 4838 C C . PHE B 1 131 ? 0.639 -9.031 4.738 1 95.38 131 PHE B C 1
ATOM 4840 O O . PHE B 1 131 ? -0.133 -8.328 5.395 1 95.38 131 PHE B O 1
ATOM 4847 N N . ASP B 1 132 ? 1.902 -8.781 4.664 1 96.69 132 ASP B N 1
ATOM 4848 C CA . ASP B 1 132 ? 2.547 -7.715 5.43 1 96.69 132 ASP B CA 1
ATOM 4849 C C . ASP B 1 132 ? 3.023 -6.59 4.516 1 96.69 132 ASP B C 1
ATOM 4851 O O . ASP B 1 132 ? 4.121 -6.66 3.957 1 96.69 132 ASP B O 1
ATOM 4855 N N . PHE B 1 133 ? 2.318 -5.547 4.508 1 97.81 133 PHE B N 1
ATOM 4856 C CA . PHE B 1 133 ? 2.635 -4.438 3.615 1 97.81 133 PHE B CA 1
ATOM 4857 C C . PHE B 1 133 ? 3.801 -3.619 4.156 1 97.81 133 PHE B C 1
ATOM 4859 O O . PHE B 1 133 ? 4.527 -2.98 3.393 1 97.81 133 PHE B O 1
ATOM 4866 N N . ASN B 1 134 ? 3.939 -3.537 5.457 1 97.31 134 ASN B N 1
ATOM 4867 C CA . ASN B 1 134 ? 5.113 -2.859 6 1 97.31 134 ASN B CA 1
ATOM 4868 C C . ASN B 1 134 ? 6.406 -3.506 5.512 1 97.31 134 ASN B C 1
ATOM 4870 O O . ASN B 1 134 ? 7.332 -2.811 5.086 1 97.31 134 ASN B O 1
ATOM 4874 N N . ARG B 1 135 ? 6.418 -4.812 5.504 1 97 135 ARG B N 1
ATOM 4875 C CA . ARG B 1 135 ? 7.578 -5.539 5.008 1 97 135 ARG B CA 1
ATOM 4876 C C . ARG B 1 135 ? 7.762 -5.32 3.508 1 97 135 ARG B C 1
ATOM 4878 O O . ARG B 1 135 ? 8.891 -5.227 3.021 1 97 135 ARG B O 1
ATOM 4885 N N . LEU B 1 136 ? 6.684 -5.301 2.822 1 98 136 LEU B N 1
ATOM 4886 C CA . LEU B 1 136 ? 6.746 -5.082 1.383 1 98 136 LEU B CA 1
ATOM 4887 C C . LEU B 1 136 ? 7.527 -3.811 1.062 1 98 136 LEU B C 1
ATOM 4889 O O . LEU B 1 136 ? 8.5 -3.85 0.308 1 98 136 LEU B O 1
ATOM 4893 N N . TYR B 1 137 ? 7.121 -2.721 1.662 1 96.94 137 TYR B N 1
ATOM 4894 C CA . TYR B 1 137 ? 7.699 -1.428 1.315 1 96.94 137 TYR B CA 1
ATOM 4895 C C . TYR B 1 137 ? 9.094 -1.272 1.918 1 96.94 137 TYR B C 1
ATOM 4897 O O . TYR B 1 137 ? 9.93 -0.552 1.376 1 96.94 137 TYR B O 1
ATOM 4905 N N . ARG B 1 138 ? 9.383 -1.979 2.945 1 94.38 138 ARG B N 1
ATOM 4906 C CA . ARG B 1 138 ? 10.688 -1.897 3.594 1 94.38 138 ARG B CA 1
ATOM 4907 C C . ARG B 1 138 ? 11.711 -2.781 2.885 1 94.38 138 ARG B C 1
ATOM 4909 O O . ARG B 1 138 ? 12.867 -2.393 2.721 1 94.38 138 ARG B O 1
ATOM 4916 N N . ASP B 1 139 ? 11.227 -4.008 2.434 1 95.19 139 ASP B N 1
ATOM 4917 C CA . ASP B 1 139 ? 12.203 -5.039 2.084 1 95.19 139 ASP B CA 1
ATOM 4918 C C . ASP B 1 139 ? 11.922 -5.609 0.695 1 95.19 139 ASP B C 1
ATOM 4920 O O . ASP B 1 139 ? 12.633 -6.5 0.229 1 95.19 139 ASP B O 1
ATOM 4924 N N . GLY B 1 140 ? 10.984 -5.16 0 1 97.62 140 GLY B N 1
ATOM 4925 C CA . GLY B 1 140 ? 10.562 -5.734 -1.269 1 97.62 140 GLY B CA 1
ATOM 4926 C C . GLY B 1 140 ? 11.656 -5.719 -2.322 1 97.62 140 GLY B C 1
ATOM 4927 O O . GLY B 1 140 ? 12.531 -4.848 -2.309 1 97.62 140 GLY B O 1
ATOM 4928 N N . ILE B 1 141 ? 11.625 -6.637 -3.189 1 98.12 141 ILE B N 1
ATOM 4929 C CA . ILE B 1 141 ? 12.531 -6.746 -4.328 1 98.12 141 ILE B CA 1
ATOM 4930 C C . ILE B 1 141 ? 12.109 -5.758 -5.418 1 98.12 141 ILE B C 1
ATOM 4932 O O . ILE B 1 141 ? 11.023 -5.879 -5.988 1 98.12 141 ILE B O 1
ATOM 4936 N N . PHE B 1 142 ? 13.031 -4.832 -5.727 1 96.81 142 PHE B N 1
ATOM 4937 C CA . PHE B 1 142 ? 12.719 -3.873 -6.777 1 96.81 142 PHE B CA 1
ATOM 4938 C C . PHE B 1 142 ? 12.703 -4.555 -8.141 1 96.81 142 PHE B C 1
ATOM 4940 O O . PHE B 1 142 ? 13.633 -5.285 -8.484 1 96.81 142 PHE B O 1
ATOM 4947 N N . TYR B 1 143 ? 11.633 -4.375 -8.867 1 97.62 143 TYR B N 1
ATOM 4948 C CA . TYR B 1 143 ? 11.57 -4.863 -10.242 1 97.62 143 TYR B CA 1
ATOM 4949 C C . TYR B 1 143 ? 10.938 -3.82 -11.156 1 97.62 143 TYR B C 1
ATOM 4951 O O . TYR B 1 143 ? 10.219 -2.93 -10.695 1 97.62 143 TYR B O 1
ATOM 4959 N N . LYS B 1 144 ? 11.234 -3.844 -12.414 1 97.25 144 LYS B N 1
ATOM 4960 C CA . LYS B 1 144 ? 10.711 -2.941 -13.438 1 97.25 144 LYS B CA 1
ATOM 4961 C C . LYS B 1 144 ? 10.078 -3.721 -14.594 1 97.25 144 LYS B C 1
ATOM 4963 O O . LYS B 1 144 ? 10.781 -4.383 -15.359 1 97.25 144 LYS B O 1
ATOM 4968 N N . PRO B 1 145 ? 8.781 -3.609 -14.758 1 97.94 145 PRO B N 1
ATOM 4969 C CA . PRO B 1 145 ? 8.125 -4.344 -15.844 1 97.94 145 PRO B CA 1
ATOM 4970 C C . PRO B 1 145 ? 8.516 -3.836 -17.219 1 97.94 145 PRO B C 1
ATOM 4972 O O . PRO B 1 145 ? 9.125 -2.771 -17.344 1 97.94 145 PRO B O 1
ATOM 4975 N N . GLY B 1 146 ? 8.164 -4.594 -18.266 1 96.94 146 GLY B N 1
ATOM 4976 C CA . GLY B 1 146 ? 8.461 -4.234 -19.641 1 96.94 146 GLY B CA 1
ATOM 4977 C C . GLY B 1 146 ? 9.68 -4.938 -20.203 1 96.94 146 GLY B C 1
ATOM 4978 O O . GLY B 1 146 ? 10.039 -6.027 -19.75 1 96.94 146 GLY B O 1
ATOM 4979 N N . GLY B 1 147 ? 10.195 -4.418 -21.203 1 94.06 147 GLY B N 1
ATOM 4980 C CA . GLY B 1 147 ? 11.367 -5 -21.844 1 94.06 147 GLY B CA 1
ATOM 4981 C C . GLY B 1 147 ? 12.648 -4.766 -21.078 1 94.06 147 GLY B C 1
ATOM 4982 O O . GLY B 1 147 ? 12.672 -3.982 -20.125 1 94.06 147 GLY B O 1
ATOM 4983 N N . ASP B 1 148 ? 13.664 -5.48 -21.469 1 90.56 148 ASP B N 1
ATOM 4984 C CA . ASP B 1 148 ? 14.969 -5.332 -20.828 1 90.56 148 ASP B CA 1
ATOM 4985 C C . ASP B 1 148 ? 15.547 -3.943 -21.078 1 90.56 148 ASP B C 1
ATOM 4987 O O . ASP B 1 148 ? 15.398 -3.389 -22.172 1 90.56 148 ASP B O 1
ATOM 4991 N N . GLU B 1 149 ? 16.156 -3.453 -20.078 1 81.75 149 GLU B N 1
ATOM 4992 C CA . GLU B 1 149 ? 16.859 -2.182 -20.234 1 81.75 149 GLU B CA 1
ATOM 4993 C C . GLU B 1 149 ? 18.266 -2.389 -20.781 1 81.75 149 GLU B C 1
ATOM 4995 O O . GLU B 1 149 ? 18.891 -3.414 -20.516 1 81.75 149 GLU B O 1
ATOM 5000 N N . ALA B 1 150 ? 18.656 -1.475 -21.578 1 70.56 150 ALA B N 1
ATOM 5001 C CA . ALA B 1 150 ? 19.938 -1.57 -22.281 1 70.56 150 ALA B CA 1
ATOM 5002 C C . ALA B 1 150 ? 21.094 -1.129 -21.375 1 70.56 150 ALA B C 1
ATOM 5004 O O . ALA B 1 150 ? 22.25 -1.062 -21.812 1 70.56 150 ALA B O 1
ATOM 5005 N N . VAL B 1 151 ? 20.859 -0.987 -20.203 1 68.19 151 VAL B N 1
ATOM 5006 C CA . VAL B 1 151 ? 21.891 -0.358 -19.391 1 68.19 151 VAL B CA 1
ATOM 5007 C C . VAL B 1 151 ? 22.609 -1.418 -18.562 1 68.19 151 VAL B C 1
ATOM 5009 O O . VAL B 1 151 ? 22.016 -2.42 -18.172 1 68.19 151 VAL B O 1
ATOM 5012 N N . ASP B 1 152 ? 23.844 -1.261 -18.516 1 77 152 ASP B N 1
ATOM 5013 C CA . ASP B 1 152 ? 24.656 -2.082 -17.609 1 77 152 ASP B CA 1
ATOM 5014 C C . ASP B 1 152 ? 24.312 -1.802 -16.156 1 77 152 ASP B C 1
ATOM 5016 O O . ASP B 1 152 ? 24.375 -0.656 -15.703 1 77 152 ASP B O 1
ATOM 5020 N N . VAL B 1 153 ? 23.828 -2.859 -15.633 1 79.56 153 VAL B N 1
ATOM 5021 C CA . VAL B 1 153 ? 23.484 -2.701 -14.227 1 79.56 153 VAL B CA 1
ATOM 5022 C C . VAL B 1 153 ? 24.375 -3.592 -13.359 1 79.56 153 VAL B C 1
ATOM 5024 O O . VAL B 1 153 ? 24.906 -4.594 -13.844 1 79.56 153 VAL B O 1
ATOM 5027 N N . PRO B 1 154 ? 24.531 -3.186 -12.078 1 82.38 154 PRO B N 1
ATOM 5028 C CA . PRO B 1 154 ? 25.344 -3.998 -11.172 1 82.38 154 PRO B CA 1
ATOM 5029 C C . PRO B 1 154 ? 24.766 -5.395 -10.953 1 82.38 154 PRO B C 1
ATOM 5031 O O . PRO B 1 154 ? 23.547 -5.594 -11.102 1 82.38 154 PRO B O 1
ATOM 5034 N N . PRO B 1 155 ? 25.688 -6.312 -10.672 1 80.69 155 PRO B N 1
ATOM 5035 C CA . PRO B 1 155 ? 25.25 -7.695 -10.477 1 80.69 155 PRO B CA 1
ATOM 5036 C C . PRO B 1 155 ? 24.234 -7.836 -9.344 1 80.69 155 PRO B C 1
ATOM 5038 O O . PRO B 1 155 ? 23.469 -8.805 -9.312 1 80.69 155 PRO B O 1
ATOM 5041 N N . GLU B 1 156 ? 24.219 -6.859 -8.461 1 86.19 156 GLU B N 1
ATOM 5042 C CA . GLU B 1 156 ? 23.328 -6.953 -7.305 1 86.19 156 GLU B CA 1
ATOM 5043 C C . GLU B 1 156 ? 21.969 -6.312 -7.594 1 86.19 156 GLU B C 1
ATOM 5045 O O . GLU B 1 156 ? 21.094 -6.281 -6.727 1 86.19 156 GLU B O 1
ATOM 5050 N N . ASP B 1 157 ? 21.844 -5.949 -8.773 1 92.25 157 ASP B N 1
ATOM 5051 C CA . ASP B 1 157 ? 20.562 -5.355 -9.141 1 92.25 157 ASP B CA 1
ATOM 5052 C C . ASP B 1 157 ? 19.438 -6.383 -9.055 1 92.25 157 ASP B C 1
ATOM 5054 O O . ASP B 1 157 ? 19.469 -7.398 -9.742 1 92.25 157 ASP B O 1
ATOM 5058 N N . THR B 1 158 ? 18.5 -6.082 -8.25 1 95.5 158 THR B N 1
ATOM 5059 C CA . THR B 1 158 ? 17.484 -7.074 -7.941 1 95.5 158 THR B CA 1
ATOM 5060 C C . THR B 1 158 ? 16.609 -7.344 -9.164 1 95.5 158 THR B C 1
ATOM 5062 O O . THR B 1 158 ? 16.156 -8.477 -9.375 1 95.5 158 THR B O 1
ATOM 5065 N N . ASN B 1 159 ? 16.344 -6.328 -9.977 1 96.06 159 ASN B N 1
ATOM 5066 C CA . ASN B 1 159 ? 15.562 -6.512 -11.188 1 96.06 159 ASN B CA 1
ATOM 5067 C C . ASN B 1 159 ? 16.234 -7.484 -12.148 1 96.06 159 ASN B C 1
ATOM 5069 O O . ASN B 1 159 ? 15.594 -8.398 -12.664 1 96.06 159 ASN B O 1
ATOM 5073 N N . GLN B 1 160 ? 17.484 -7.285 -12.328 1 94.69 160 GLN B N 1
ATOM 5074 C CA . GLN B 1 160 ? 18.234 -8.148 -13.242 1 94.69 160 GLN B CA 1
ATOM 5075 C C . GLN B 1 160 ? 18.266 -9.586 -12.734 1 94.69 160 GLN B C 1
ATOM 5077 O O . GLN B 1 160 ? 18.172 -10.531 -13.523 1 94.69 160 GLN B O 1
ATOM 5082 N N . ILE B 1 161 ? 18.438 -9.727 -11.453 1 96.31 161 ILE B N 1
ATOM 5083 C CA . ILE B 1 161 ? 18.484 -11.07 -10.883 1 96.31 161 ILE B CA 1
ATOM 5084 C C . ILE B 1 161 ? 17.141 -11.766 -11.094 1 96.31 161 ILE B C 1
ATOM 5086 O O . ILE B 1 161 ? 17.094 -12.93 -11.508 1 96.31 161 ILE B O 1
ATOM 5090 N N . MET B 1 162 ? 16.031 -11.07 -10.867 1 97.62 162 MET B N 1
ATOM 5091 C CA . MET B 1 162 ? 14.703 -11.656 -11.039 1 97.62 162 MET B CA 1
ATOM 5092 C C . MET B 1 162 ? 14.469 -12.055 -12.492 1 97.62 162 MET B C 1
ATOM 5094 O O . MET B 1 162 ? 13.938 -13.133 -12.766 1 97.62 162 MET B O 1
ATOM 5098 N N . ARG B 1 163 ? 14.828 -11.195 -13.398 1 96.94 163 ARG B N 1
ATOM 5099 C CA . ARG B 1 163 ? 14.688 -11.484 -14.82 1 96.94 163 ARG B CA 1
ATOM 5100 C C . ARG B 1 163 ? 15.531 -12.695 -15.219 1 96.94 163 ARG B C 1
ATOM 5102 O O . ARG B 1 163 ? 15.102 -13.516 -16.031 1 96.94 163 ARG B O 1
ATOM 5109 N N . SER B 1 164 ? 16.672 -12.797 -14.641 1 95.88 164 SER B N 1
ATOM 5110 C CA . SER B 1 164 ? 17.562 -13.93 -14.914 1 95.88 164 SER B CA 1
ATOM 5111 C C . SER B 1 164 ? 16.953 -15.234 -14.383 1 95.88 164 SER B C 1
ATOM 5113 O O . SER B 1 164 ? 17.047 -16.281 -15.031 1 95.88 164 SER B O 1
ATOM 5115 N N . ILE B 1 165 ? 16.438 -15.195 -13.211 1 97.88 165 ILE B N 1
ATOM 5116 C CA . ILE B 1 165 ? 15.789 -16.375 -12.641 1 97.88 165 ILE B CA 1
ATOM 5117 C C . ILE B 1 165 ? 14.648 -16.828 -13.547 1 97.88 165 ILE B C 1
ATOM 5119 O O . ILE B 1 165 ? 14.508 -18.016 -13.836 1 97.88 165 ILE B O 1
ATOM 5123 N N . PHE B 1 166 ? 13.844 -15.867 -14.039 1 98.19 166 PHE B N 1
ATOM 5124 C CA . PHE B 1 166 ? 12.727 -16.234 -14.906 1 98.19 166 PHE B CA 1
ATOM 5125 C C . PHE B 1 166 ? 13.234 -16.781 -16.234 1 98.19 166 PHE B C 1
ATOM 5127 O O . PHE B 1 166 ? 12.68 -17.75 -16.75 1 98.19 166 PHE B O 1
ATOM 5134 N N . ALA B 1 167 ? 14.242 -16.172 -16.75 1 97.06 167 ALA B N 1
ATOM 5135 C CA . ALA B 1 167 ? 14.859 -16.688 -17.984 1 97.06 167 ALA B CA 1
ATOM 5136 C C . ALA B 1 167 ? 15.352 -18.109 -17.781 1 97.06 167 ALA B C 1
ATOM 5138 O O . ALA B 1 167 ? 15.25 -18.938 -18.703 1 97.06 167 ALA B O 1
ATOM 5139 N N . HIS B 1 168 ? 15.883 -18.391 -16.656 1 97.62 168 HIS B N 1
ATOM 5140 C CA . HIS B 1 168 ? 16.344 -19.75 -16.344 1 97.62 168 HIS B CA 1
ATOM 5141 C C . HIS B 1 168 ? 15.18 -20.734 -16.328 1 97.62 168 HIS B C 1
ATOM 5143 O O . HIS B 1 168 ? 15.297 -21.844 -16.844 1 97.62 168 HIS B O 1
ATOM 5149 N N . ILE B 1 169 ? 14.094 -20.328 -15.758 1 98.38 169 ILE B N 1
ATOM 5150 C CA . ILE B 1 169 ? 12.898 -21.156 -15.758 1 98.38 169 ILE B CA 1
ATOM 5151 C C . ILE B 1 169 ? 12.516 -21.516 -17.188 1 98.38 169 ILE B C 1
ATOM 5153 O O . ILE B 1 169 ? 12.219 -22.672 -17.5 1 98.38 169 ILE B O 1
ATOM 5157 N N . LEU B 1 170 ? 12.562 -20.562 -18.078 1 97.38 170 LEU B N 1
ATOM 5158 C CA . LEU B 1 170 ? 12.219 -20.766 -19.484 1 97.38 170 LEU B CA 1
ATOM 5159 C C . LEU B 1 170 ? 13.164 -21.781 -20.125 1 97.38 170 LEU B C 1
ATOM 5161 O O . LEU B 1 170 ? 12.742 -22.594 -20.953 1 97.38 170 LEU B O 1
ATOM 5165 N N . SER B 1 171 ? 14.367 -21.75 -19.75 1 96.31 171 SER B N 1
ATOM 5166 C CA . SER B 1 171 ? 15.391 -22.594 -20.375 1 96.31 171 SER B CA 1
ATOM 5167 C C . SER B 1 171 ? 15.234 -24.047 -19.953 1 96.31 171 SER B C 1
ATOM 5169 O O . SER B 1 171 ? 15.766 -24.953 -20.609 1 96.31 171 SER B O 1
ATOM 5171 N N . LEU B 1 172 ? 14.539 -24.312 -18.875 1 96.56 172 LEU B N 1
ATOM 5172 C CA . LEU B 1 172 ? 14.438 -25.656 -18.312 1 96.56 172 LEU B CA 1
ATOM 5173 C C . LEU B 1 172 ? 13.477 -26.516 -19.141 1 96.56 172 LEU B C 1
ATOM 5175 O O . LEU B 1 172 ? 13.57 -27.75 -19.125 1 96.56 172 LEU B O 1
ATOM 5179 N N . LYS B 1 173 ? 12.555 -25.906 -19.812 1 96.5 173 LYS B N 1
ATOM 5180 C CA . LYS B 1 173 ? 11.578 -26.578 -20.656 1 96.5 173 LYS B CA 1
ATOM 5181 C C . LYS B 1 173 ? 10.836 -27.672 -19.875 1 96.5 173 LYS B C 1
ATOM 5183 O O . LYS B 1 173 ? 10.75 -28.812 -20.312 1 96.5 173 LYS B O 1
ATOM 5188 N N . VAL B 1 174 ? 10.336 -27.359 -18.703 1 97.81 174 VAL B N 1
ATOM 5189 C CA . VAL B 1 174 ? 9.508 -28.219 -17.875 1 97.81 174 VAL B CA 1
ATOM 5190 C C . VAL B 1 174 ? 8.094 -27.672 -17.797 1 97.81 174 VAL B C 1
ATOM 5192 O O . VAL B 1 174 ? 7.863 -26.484 -18.078 1 97.81 174 VAL B O 1
ATOM 5195 N N . PRO B 1 175 ? 7.09 -28.5 -17.422 1 98.06 175 PRO B N 1
ATOM 5196 C CA . PRO B 1 175 ? 5.711 -28.016 -17.297 1 98.06 175 PRO B CA 1
ATOM 5197 C C . PRO B 1 175 ? 5.578 -26.859 -16.297 1 98.06 175 PRO B C 1
ATOM 5199 O O . PRO B 1 175 ? 6.141 -26.922 -15.203 1 98.06 175 PRO B O 1
ATOM 5202 N N . ILE B 1 176 ? 4.879 -25.859 -16.766 1 98.81 176 ILE B N 1
ATOM 5203 C CA . ILE B 1 176 ? 4.516 -24.75 -15.898 1 98.81 176 ILE B CA 1
ATOM 5204 C C . ILE B 1 176 ? 3.053 -24.875 -15.477 1 98.81 176 ILE B C 1
ATOM 5206 O O . ILE B 1 176 ? 2.174 -25.047 -16.328 1 98.81 176 ILE B O 1
ATOM 5210 N N . VAL B 1 177 ? 2.818 -24.75 -14.203 1 98.88 177 VAL B N 1
ATOM 5211 C CA . VAL B 1 177 ? 1.495 -25.047 -13.672 1 98.88 177 VAL B CA 1
ATOM 5212 C C . VAL B 1 177 ? 0.917 -23.812 -12.992 1 98.88 177 VAL B C 1
ATOM 5214 O O . VAL B 1 177 ? 1.613 -23.125 -12.242 1 98.88 177 VAL B O 1
ATOM 5217 N N . VAL B 1 178 ? -0.302 -23.484 -13.297 1 98.81 178 VAL B N 1
ATOM 5218 C CA . VAL B 1 178 ? -1.011 -22.359 -12.695 1 98.81 178 VAL B CA 1
ATOM 5219 C C . VAL B 1 178 ? -2.42 -22.797 -12.297 1 98.81 178 VAL B C 1
ATOM 5221 O O . VAL B 1 178 ? -2.859 -23.891 -12.641 1 98.81 178 VAL B O 1
ATOM 5224 N N . HIS B 1 179 ? -3.102 -22.031 -11.492 1 98.56 179 HIS B N 1
ATOM 5225 C CA . HIS B 1 179 ? -4.508 -22.188 -11.148 1 98.56 179 HIS B CA 1
ATOM 5226 C C . HIS B 1 179 ? -5.309 -20.938 -11.477 1 98.56 179 HIS B C 1
ATOM 5228 O O . HIS B 1 179 ? -5.145 -19.906 -10.828 1 98.56 179 HIS B O 1
ATOM 5234 N N . ASN B 1 180 ? -6.199 -21.078 -12.5 1 96.94 180 ASN B N 1
ATOM 5235 C CA . ASN B 1 180 ? -6.84 -19.859 -13.008 1 96.94 180 ASN B CA 1
ATOM 5236 C C . ASN B 1 180 ? -5.82 -18.781 -13.32 1 96.94 180 ASN B C 1
ATOM 5238 O O . ASN B 1 180 ? -5.926 -17.656 -12.812 1 96.94 180 ASN B O 1
ATOM 5242 N N . GLY B 1 181 ? -4.871 -19.141 -14.211 1 97.88 181 GLY B N 1
ATOM 5243 C CA . GLY B 1 181 ? -3.588 -18.469 -14.148 1 97.88 181 GLY B CA 1
ATOM 5244 C C . GLY B 1 181 ? -3.379 -17.469 -15.281 1 97.88 181 GLY B C 1
ATOM 5245 O O . GLY B 1 181 ? -2.262 -17 -15.5 1 97.88 181 GLY B O 1
ATOM 5246 N N . LEU B 1 182 ? -4.43 -17.078 -16.047 1 97.94 182 LEU B N 1
ATOM 5247 C CA . LEU B 1 182 ? -4.215 -16.172 -17.156 1 97.94 182 LEU B CA 1
ATOM 5248 C C . LEU B 1 182 ? -3.637 -14.844 -16.672 1 97.94 182 LEU B C 1
ATOM 5250 O O . LEU B 1 182 ? -2.641 -14.359 -17.219 1 97.94 182 LEU B O 1
ATOM 5254 N N . LEU B 1 183 ? -4.27 -14.281 -15.688 1 97.94 183 LEU B N 1
ATOM 5255 C CA . LEU B 1 183 ? -3.797 -13.008 -15.172 1 97.94 183 LEU B CA 1
ATOM 5256 C C . LEU B 1 183 ? -2.389 -13.133 -14.594 1 97.94 183 LEU B C 1
ATOM 5258 O O . LEU B 1 183 ? -1.553 -12.25 -14.781 1 97.94 183 LEU B O 1
ATOM 5262 N N . ASP B 1 184 ? -2.119 -14.25 -13.93 1 98.5 184 ASP B N 1
ATOM 5263 C CA . ASP B 1 184 ? -0.771 -14.516 -13.438 1 98.5 184 ASP B CA 1
ATOM 5264 C C . ASP B 1 184 ? 0.25 -14.461 -14.57 1 98.5 184 ASP B C 1
ATOM 5266 O O . ASP B 1 184 ? 1.29 -13.812 -14.445 1 98.5 184 ASP B O 1
ATOM 5270 N N . LEU B 1 185 ? -0.09 -15.125 -15.586 1 98.81 185 LEU B N 1
ATOM 5271 C CA . LEU B 1 185 ? 0.823 -15.234 -16.719 1 98.81 185 LEU B CA 1
ATOM 5272 C C . LEU B 1 185 ? 1.053 -13.875 -17.359 1 98.81 185 LEU B C 1
ATOM 5274 O O . LEU B 1 185 ? 2.168 -13.562 -17.781 1 98.81 185 LEU B O 1
ATOM 5278 N N . LEU B 1 186 ? 0.024 -13.094 -17.484 1 98.75 186 LEU B N 1
ATOM 5279 C CA . LEU B 1 186 ? 0.158 -11.758 -18.047 1 98.75 186 LEU B CA 1
ATOM 5280 C C . LEU B 1 186 ? 1.085 -10.898 -17.188 1 98.75 186 LEU B C 1
ATOM 5282 O O . LEU B 1 186 ? 1.976 -10.227 -17.703 1 98.75 186 LEU B O 1
ATOM 5286 N N . PHE B 1 187 ? 0.884 -10.953 -15.852 1 98.81 187 PHE B N 1
ATOM 5287 C CA . PHE B 1 187 ? 1.727 -10.188 -14.938 1 98.81 187 PHE B CA 1
ATOM 5288 C C . PHE B 1 187 ? 3.174 -10.656 -15.016 1 98.81 187 PHE B C 1
ATOM 5290 O O . PHE B 1 187 ? 4.098 -9.844 -15.055 1 98.81 187 PHE B O 1
ATOM 5297 N N . ILE B 1 188 ? 3.336 -11.961 -15.016 1 98.81 188 ILE B N 1
ATOM 5298 C CA . ILE B 1 188 ? 4.68 -12.523 -15.023 1 98.81 188 ILE B CA 1
ATOM 5299 C C . ILE B 1 188 ? 5.387 -12.156 -16.328 1 98.81 188 ILE B C 1
ATOM 5301 O O . ILE B 1 188 ? 6.547 -11.742 -16.312 1 98.81 188 ILE B O 1
ATOM 5305 N N . TYR B 1 189 ? 4.691 -12.312 -17.453 1 98.75 189 TYR B N 1
ATOM 5306 C CA . TYR B 1 189 ? 5.238 -11.953 -18.75 1 98.75 189 TYR B CA 1
ATOM 5307 C C . TYR B 1 189 ? 5.695 -10.5 -18.766 1 98.75 189 TYR B C 1
ATOM 5309 O O . TYR B 1 189 ? 6.836 -10.203 -19.141 1 98.75 189 TYR B O 1
ATOM 5317 N N . TYR B 1 190 ? 4.84 -9.617 -18.344 1 98.69 190 TYR B N 1
ATOM 5318 C CA . TYR B 1 190 ? 5.098 -8.188 -18.375 1 98.69 190 TYR B CA 1
ATOM 5319 C C . TYR B 1 190 ? 6.211 -7.801 -17.406 1 98.69 190 TYR B C 1
ATOM 5321 O O . TYR B 1 190 ? 7.02 -6.918 -17.703 1 98.69 190 TYR B O 1
ATOM 5329 N N . SER B 1 191 ? 6.312 -8.43 -16.297 1 98.44 191 SER B N 1
ATOM 5330 C CA . SER B 1 191 ? 7.25 -8.062 -15.242 1 98.44 191 SER B CA 1
ATOM 5331 C C . SER B 1 191 ? 8.664 -8.516 -15.578 1 98.44 191 SER B C 1
ATOM 5333 O O . SER B 1 191 ? 9.633 -7.832 -15.242 1 98.44 191 SER B O 1
ATOM 5335 N N . PHE B 1 192 ? 8.781 -9.695 -16.25 1 97.94 192 PHE B N 1
ATOM 5336 C CA . PHE B 1 192 ? 10.117 -10.289 -16.25 1 97.94 192 PHE B CA 1
ATOM 5337 C C . PHE B 1 192 ? 10.562 -10.617 -17.672 1 97.94 192 PHE B C 1
ATOM 5339 O O . PHE B 1 192 ? 11.719 -10.992 -17.891 1 97.94 192 PHE B O 1
ATOM 5346 N N . HIS B 1 193 ? 9.664 -10.523 -18.594 1 98 193 HIS B N 1
ATOM 5347 C CA . HIS B 1 193 ? 10.023 -11 -19.938 1 98 193 HIS B CA 1
ATOM 5348 C C . HIS B 1 193 ? 10.07 -9.852 -20.938 1 98 193 HIS B C 1
ATOM 5350 O O . HIS B 1 193 ? 11.141 -9.477 -21.406 1 98 193 HIS B O 1
ATOM 5356 N N . ALA B 1 194 ? 8.906 -9.234 -21.25 1 98 194 ALA B N 1
ATOM 5357 C CA . ALA B 1 194 ? 8.82 -8.18 -22.25 1 98 194 ALA B CA 1
ATOM 5358 C C . ALA B 1 194 ? 7.508 -7.41 -22.125 1 98 194 ALA B C 1
ATOM 5360 O O . ALA B 1 194 ? 6.695 -7.695 -21.234 1 98 194 ALA B O 1
ATOM 5361 N N . ASP B 1 195 ? 7.387 -6.406 -22.984 1 98.12 195 ASP B N 1
ATOM 5362 C CA . ASP B 1 195 ? 6.117 -5.695 -23.062 1 98.12 195 ASP B CA 1
ATOM 5363 C C . ASP B 1 195 ? 4.996 -6.617 -23.531 1 98.12 195 ASP B C 1
ATOM 5365 O O . ASP B 1 195 ? 5.203 -7.465 -24.406 1 98.12 195 ASP B O 1
ATOM 5369 N N . LEU B 1 196 ? 3.838 -6.418 -22.938 1 98.5 196 LEU B N 1
ATOM 5370 C CA . LEU B 1 196 ? 2.699 -7.242 -23.344 1 98.5 196 LEU B CA 1
ATOM 5371 C C . LEU B 1 196 ? 2.281 -6.93 -24.781 1 98.5 196 LEU B C 1
ATOM 5373 O O . LEU B 1 196 ? 2.133 -5.762 -25.141 1 98.5 196 LEU B O 1
ATOM 5377 N N . PRO B 1 197 ? 2.064 -7.965 -25.562 1 97.75 197 PRO B N 1
ATOM 5378 C CA . PRO B 1 197 ? 1.542 -7.738 -26.906 1 97.75 197 PRO B CA 1
ATOM 5379 C C . PRO B 1 197 ? 0.165 -7.082 -26.906 1 97.75 197 PRO B C 1
ATOM 5381 O O . PRO B 1 197 ? -0.605 -7.258 -25.969 1 97.75 197 PRO B O 1
ATOM 5384 N N . ASN B 1 198 ? -0.188 -6.41 -28 1 96.62 198 ASN B N 1
ATOM 5385 C CA . ASN B 1 198 ? -1.484 -5.75 -28.109 1 96.62 198 ASN B CA 1
ATOM 5386 C C . ASN B 1 198 ? -2.588 -6.738 -28.469 1 96.62 198 ASN B C 1
ATOM 5388 O O . ASN B 1 198 ? -3.76 -6.508 -28.172 1 96.62 198 ASN B O 1
ATOM 5392 N N . GLU B 1 199 ? -2.135 -7.832 -29.094 1 96.56 199 GLU B N 1
ATOM 5393 C CA . GLU B 1 199 ? -3.107 -8.812 -29.562 1 96.56 199 GLU B CA 1
ATOM 5394 C C . GLU B 1 199 ? -2.973 -10.133 -28.812 1 96.56 199 GLU B C 1
ATOM 5396 O O . GLU B 1 199 ? -1.861 -10.578 -28.516 1 96.56 199 GLU B O 1
ATOM 5401 N N . LEU B 1 200 ? -4.148 -10.773 -28.578 1 96.88 200 LEU B N 1
ATOM 5402 C CA . LEU B 1 200 ? -4.18 -12.055 -27.891 1 96.88 200 LEU B CA 1
ATOM 5403 C C . LEU B 1 200 ? -3.406 -13.117 -28.672 1 96.88 200 LEU B C 1
ATOM 5405 O O . LEU B 1 200 ? -2.656 -13.898 -28.078 1 96.88 200 LEU B O 1
ATOM 5409 N N . GLY B 1 201 ? -3.615 -13.125 -29.969 1 96.88 201 GLY B N 1
ATOM 5410 C CA . GLY B 1 201 ? -2.928 -14.109 -30.797 1 96.88 201 GLY B CA 1
ATOM 5411 C C . GLY B 1 201 ? -1.418 -14.062 -30.641 1 96.88 201 GLY B C 1
ATOM 5412 O O . GLY B 1 201 ? -0.758 -15.102 -30.594 1 96.88 201 GLY B O 1
ATOM 5413 N N . THR B 1 202 ? -0.871 -12.891 -30.656 1 97.62 202 THR B N 1
ATOM 5414 C CA . THR B 1 202 ? 0.568 -12.711 -30.484 1 97.62 202 THR B CA 1
ATOM 5415 C C . THR B 1 202 ? 1.018 -13.172 -29.109 1 97.62 202 THR B C 1
ATOM 5417 O O . THR B 1 202 ? 2.055 -13.828 -28.969 1 97.62 202 THR B O 1
ATOM 5420 N N . PHE B 1 203 ? 0.231 -12.859 -28.094 1 98.19 203 PHE B N 1
ATOM 5421 C CA . PHE B 1 203 ? 0.536 -13.312 -26.75 1 98.19 203 PHE B CA 1
ATOM 5422 C C . PHE B 1 203 ? 0.561 -14.828 -26.672 1 98.19 203 PHE B C 1
ATOM 5424 O O . PHE B 1 203 ? 1.473 -15.414 -26.094 1 98.19 203 PHE B O 1
ATOM 5431 N N . VAL B 1 204 ? -0.396 -15.469 -27.266 1 97.88 204 VAL B N 1
ATOM 5432 C CA . VAL B 1 204 ? -0.507 -16.922 -27.281 1 97.88 204 VAL B CA 1
ATOM 5433 C C . VAL B 1 204 ? 0.707 -17.531 -27.984 1 97.88 204 VAL B C 1
ATOM 5435 O O . VAL B 1 204 ? 1.271 -18.516 -27.531 1 97.88 204 VAL B O 1
ATOM 5438 N N . ALA B 1 205 ? 1.087 -16.953 -29.062 1 97.69 205 ALA B N 1
ATOM 5439 C CA . ALA B 1 205 ? 2.268 -17.406 -29.797 1 97.69 205 ALA B CA 1
ATOM 5440 C C . ALA B 1 205 ? 3.516 -17.328 -28.922 1 97.69 205 ALA B C 1
ATOM 5442 O O . ALA B 1 205 ? 4.348 -18.25 -28.922 1 97.69 205 ALA B O 1
ATOM 5443 N N . ASP B 1 206 ? 3.668 -16.234 -28.234 1 97.94 206 ASP B N 1
ATOM 5444 C CA . ASP B 1 206 ? 4.801 -16.078 -27.328 1 97.94 206 ASP B CA 1
ATOM 5445 C C . ASP B 1 206 ? 4.789 -17.156 -26.25 1 97.94 206 ASP B C 1
ATOM 5447 O O . ASP B 1 206 ? 5.82 -17.766 -25.953 1 97.94 206 ASP B O 1
ATOM 5451 N N . MET B 1 207 ? 3.588 -17.422 -25.672 1 97.88 207 MET B N 1
ATOM 5452 C CA . MET B 1 207 ? 3.447 -18.422 -24.625 1 97.88 207 MET B CA 1
ATOM 5453 C C . MET B 1 207 ? 3.885 -19.797 -25.109 1 97.88 207 MET B C 1
ATOM 5455 O O . MET B 1 207 ? 4.562 -20.531 -24.391 1 97.88 207 MET B O 1
ATOM 5459 N N . LEU B 1 208 ? 3.504 -20.109 -26.266 1 96.88 208 LEU B N 1
ATOM 5460 C CA . LEU B 1 208 ? 3.818 -21.406 -26.844 1 96.88 208 LEU B CA 1
ATOM 5461 C C . LEU B 1 208 ? 5.324 -21.609 -26.969 1 96.88 208 LEU B C 1
ATOM 5463 O O . LEU B 1 208 ? 5.844 -22.688 -26.703 1 96.88 208 LEU B O 1
ATOM 5467 N N . GLU B 1 209 ? 5.953 -20.594 -27.328 1 96.19 209 GLU B N 1
ATOM 5468 C CA . GLU B 1 209 ? 7.402 -20.688 -27.5 1 96.19 209 GLU B CA 1
ATOM 5469 C C . GLU B 1 209 ? 8.109 -20.656 -26.141 1 96.19 209 GLU B C 1
ATOM 5471 O O . GLU B 1 209 ? 9.148 -21.312 -25.969 1 96.19 209 GLU B O 1
ATOM 5476 N N . MET B 1 210 ? 7.617 -19.922 -25.25 1 97.56 210 MET B N 1
ATOM 5477 C CA . MET B 1 210 ? 8.227 -19.75 -23.922 1 97.56 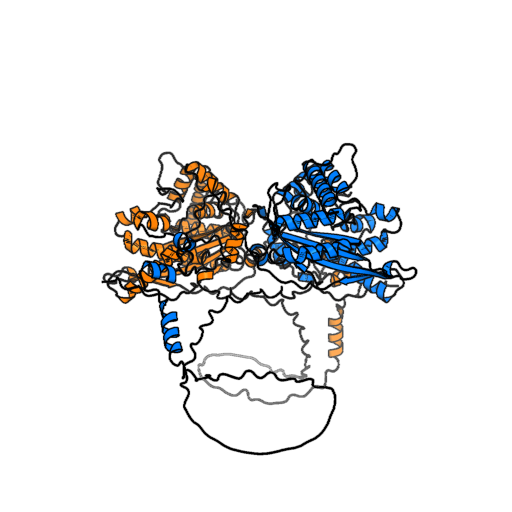210 MET B CA 1
ATOM 5478 C C . MET B 1 210 ? 8.172 -21.047 -23.125 1 97.56 210 MET B C 1
ATOM 5480 O O . MET B 1 210 ? 9.094 -21.359 -22.375 1 97.56 210 MET B O 1
ATOM 5484 N N . PHE B 1 211 ? 7.035 -21.766 -23.328 1 97.56 211 PHE B N 1
ATOM 5485 C CA . PHE B 1 211 ? 6.812 -22.953 -22.5 1 97.56 211 PHE B CA 1
ATOM 5486 C C . PHE B 1 211 ? 6.559 -24.172 -23.375 1 97.56 211 PHE B C 1
ATOM 5488 O O . PHE B 1 211 ? 5.449 -24.719 -23.406 1 97.56 211 PHE B O 1
ATOM 5495 N N . PRO B 1 212 ? 7.602 -24.766 -23.938 1 96.19 212 PRO B N 1
ATOM 5496 C CA . PRO B 1 212 ? 7.426 -25.875 -24.891 1 96.19 212 PRO B CA 1
ATOM 5497 C C . PRO B 1 212 ? 6.918 -27.141 -24.203 1 96.19 212 PRO B C 1
ATOM 5499 O O . PRO B 1 212 ? 6.281 -27.984 -24.859 1 96.19 212 PRO B O 1
ATOM 5502 N N . ALA B 1 213 ? 7.199 -27.328 -22.891 1 96.44 213 ALA B N 1
ATOM 5503 C CA . ALA B 1 213 ? 6.719 -28.5 -22.172 1 96.44 213 ALA B CA 1
ATOM 5504 C C . ALA B 1 213 ? 5.262 -28.344 -21.75 1 96.44 213 ALA B C 1
ATOM 5506 O O . ALA B 1 213 ? 4.645 -29.281 -21.234 1 96.44 213 ALA B O 1
ATOM 5507 N N . GLY B 1 214 ? 4.742 -27.109 -21.969 1 97.44 214 GLY B N 1
ATOM 5508 C CA . GLY B 1 214 ? 3.32 -26.875 -21.766 1 97.44 214 GLY B CA 1
ATOM 5509 C C . GLY B 1 214 ? 3.014 -26.047 -20.531 1 97.44 214 GLY B C 1
ATOM 5510 O O . GLY B 1 214 ? 3.826 -25.969 -19.609 1 97.44 214 GLY B O 1
ATOM 5511 N N . ILE B 1 215 ? 1.817 -25.438 -20.625 1 98.5 215 ILE B N 1
ATOM 5512 C CA . ILE B 1 215 ? 1.183 -24.766 -19.5 1 98.5 215 ILE B CA 1
ATOM 5513 C C . ILE B 1 215 ? -0.025 -25.578 -19.031 1 98.5 215 ILE B C 1
ATOM 5515 O O . ILE B 1 215 ? -0.851 -26 -19.844 1 98.5 215 ILE B O 1
ATOM 5519 N N . TYR B 1 216 ? -0.09 -25.781 -17.781 1 98.56 216 TYR B N 1
ATOM 5520 C CA . TYR B 1 216 ? -1.178 -26.562 -17.203 1 98.56 216 TYR B CA 1
ATOM 5521 C C . TYR B 1 216 ? -1.952 -25.734 -16.188 1 98.56 216 TYR B C 1
ATOM 5523 O O . TYR B 1 216 ? -1.377 -25.25 -15.211 1 98.56 216 TYR B O 1
ATOM 5531 N N . ASP B 1 217 ? -3.209 -25.562 -16.406 1 98.75 217 ASP B N 1
ATOM 5532 C CA . ASP B 1 217 ? -4.086 -24.859 -15.477 1 98.75 217 ASP B CA 1
ATOM 5533 C C . ASP B 1 217 ? -4.945 -25.844 -14.688 1 98.75 217 ASP B C 1
ATOM 5535 O O . ASP B 1 217 ? -5.879 -26.438 -15.227 1 98.75 217 ASP B O 1
ATOM 5539 N N . THR B 1 218 ? -4.699 -25.891 -13.43 1 98.62 218 THR B N 1
ATOM 5540 C CA . THR B 1 218 ? -5.34 -26.922 -12.609 1 98.62 218 THR B CA 1
ATOM 5541 C C . THR B 1 218 ? -6.832 -26.625 -12.461 1 98.62 218 THR B C 1
ATOM 5543 O O . THR B 1 218 ? -7.625 -27.547 -12.211 1 98.62 218 THR B O 1
ATOM 5546 N N . LYS B 1 219 ? -7.203 -25.375 -12.57 1 98.38 219 LYS B N 1
ATOM 5547 C CA . LYS B 1 219 ? -8.633 -25.078 -12.484 1 98.38 219 LYS B CA 1
ATOM 5548 C C . LYS B 1 219 ? -9.367 -25.578 -13.727 1 98.38 219 LYS B C 1
ATOM 5550 O O . LYS B 1 219 ? -10.508 -26.031 -13.625 1 98.38 219 LYS B O 1
ATOM 5555 N N . TYR B 1 220 ? -8.773 -25.469 -14.898 1 97.88 220 TYR B N 1
ATOM 5556 C CA . TYR B 1 220 ? -9.359 -26.031 -16.109 1 97.88 220 TYR B CA 1
ATOM 5557 C C . TYR B 1 220 ? -9.602 -27.531 -15.945 1 97.88 220 TYR B C 1
ATOM 5559 O O . TYR B 1 220 ? -10.688 -28.031 -16.25 1 97.88 220 TYR B O 1
ATOM 5567 N N . VAL B 1 221 ? -8.594 -28.219 -15.445 1 97.88 221 VAL B N 1
ATOM 5568 C CA . VAL B 1 221 ? -8.68 -29.672 -15.305 1 97.88 221 VAL B CA 1
ATOM 5569 C C . VAL B 1 221 ? -9.789 -30.031 -14.312 1 97.88 221 VAL B C 1
ATOM 5571 O O . VAL B 1 221 ? -10.578 -30.938 -14.555 1 97.88 221 VAL B O 1
ATOM 5574 N N . ALA B 1 222 ? -9.852 -29.266 -13.242 1 97.56 222 ALA B N 1
ATOM 5575 C CA . ALA B 1 222 ? -10.859 -29.531 -12.219 1 97.56 222 ALA B CA 1
ATOM 5576 C C . ALA B 1 222 ? -12.266 -29.312 -12.766 1 97.56 222 ALA B C 1
ATOM 5578 O O . ALA B 1 222 ? -13.172 -30.109 -12.477 1 97.56 222 ALA B O 1
ATOM 5579 N N . ASP B 1 223 ? -12.453 -28.312 -13.562 1 96.31 223 ASP B N 1
ATOM 5580 C CA . ASP B 1 223 ? -13.781 -27.906 -14.008 1 96.31 223 ASP B CA 1
ATOM 5581 C C . ASP B 1 223 ? -14.219 -28.719 -15.227 1 96.31 223 ASP B C 1
ATOM 5583 O O . ASP B 1 223 ? -15.391 -29.094 -15.352 1 96.31 223 ASP B O 1
ATOM 5587 N N . TYR B 1 224 ? -13.297 -29.031 -16.125 1 94.69 224 TYR B N 1
ATOM 5588 C CA . TYR B 1 224 ? -13.711 -29.531 -17.422 1 94.69 224 TYR B CA 1
ATOM 5589 C C . TYR B 1 224 ? -13.312 -31 -17.594 1 94.69 224 TYR B C 1
ATOM 5591 O O . TYR B 1 224 ? -13.93 -31.719 -18.391 1 94.69 224 TYR B O 1
ATOM 5599 N N . VAL B 1 225 ? -12.328 -31.375 -16.922 1 95.06 225 VAL B N 1
ATOM 5600 C CA . VAL B 1 225 ? -11.859 -32.75 -17.109 1 95.06 225 VAL B CA 1
ATOM 5601 C C . VAL B 1 225 ? -12.391 -33.625 -15.969 1 95.06 225 VAL B C 1
ATOM 5603 O O . VAL B 1 225 ? -13.18 -34.531 -16.203 1 95.06 225 VAL B O 1
ATOM 5606 N N . THR B 1 226 ? -12.078 -33.188 -14.703 1 95.44 226 THR B N 1
ATOM 5607 C CA . THR B 1 226 ? -12.508 -33.969 -13.539 1 95.44 226 THR B CA 1
ATOM 5608 C C . THR B 1 226 ? -13.953 -33.625 -13.18 1 95.44 226 THR B C 1
ATOM 5610 O O . THR B 1 226 ? -14.648 -34.469 -12.586 1 95.44 226 THR B O 1
ATOM 5613 N N . ARG B 1 227 ? -14.414 -32.438 -13.492 1 94.56 227 ARG B N 1
ATOM 5614 C CA . ARG B 1 227 ? -15.742 -31.938 -13.164 1 94.56 227 ARG B CA 1
ATOM 5615 C C . ARG B 1 227 ? -15.984 -31.969 -11.664 1 94.56 227 ARG B C 1
ATOM 5617 O O . ARG B 1 227 ? -16.984 -32.531 -11.203 1 94.56 227 ARG B O 1
ATOM 5624 N N . GLU B 1 228 ? -15.18 -31.297 -10.945 1 95 228 GLU B N 1
ATOM 5625 C CA . GLU B 1 228 ? -15.266 -31.172 -9.492 1 95 228 GLU B CA 1
ATOM 5626 C C . GLU B 1 228 ? -16.469 -30.344 -9.078 1 95 228 GLU B C 1
ATOM 5628 O O . GLU B 1 228 ? -16.922 -29.469 -9.828 1 95 228 GLU B O 1
ATOM 5633 N N . LYS B 1 229 ? -16.984 -30.562 -7.859 1 92.19 229 LYS B N 1
ATOM 5634 C CA . LYS B 1 229 ? -18.078 -29.781 -7.293 1 92.19 229 LYS B CA 1
ATOM 5635 C C . LYS B 1 229 ? -17.688 -28.312 -7.137 1 92.19 229 LYS B C 1
ATOM 5637 O O . LYS B 1 229 ? -18.5 -27.422 -7.363 1 92.19 229 LYS B O 1
ATOM 5642 N N . ALA B 1 230 ? -16.469 -28.141 -6.664 1 94.06 230 ALA B N 1
ATOM 5643 C CA . ALA B 1 230 ? -15.844 -26.828 -6.555 1 94.06 230 ALA B CA 1
ATOM 5644 C C . ALA B 1 230 ? -14.422 -26.844 -7.113 1 94.06 230 ALA B C 1
ATOM 5646 O O . ALA B 1 230 ? -13.758 -27.891 -7.102 1 94.06 230 ALA B O 1
ATOM 5647 N N . SER B 1 231 ? -14.086 -25.656 -7.598 1 95.31 231 SER B N 1
ATOM 5648 C CA . SER B 1 231 ? -12.797 -25.688 -8.289 1 95.31 231 SER B CA 1
ATOM 5649 C C . SER B 1 231 ? -11.836 -24.641 -7.734 1 95.31 231 SER B C 1
ATOM 5651 O O . SER B 1 231 ? -10.82 -24.344 -8.359 1 95.31 231 SER B O 1
ATOM 5653 N N . PHE B 1 232 ? -12.211 -23.984 -6.574 1 94.38 232 PHE B N 1
ATOM 5654 C CA . PHE B 1 232 ? -11.25 -23.047 -6.02 1 94.38 232 PHE B CA 1
ATOM 5655 C C . PHE B 1 232 ? -10.086 -23.781 -5.363 1 94.38 232 PHE B C 1
ATOM 5657 O O . PHE B 1 232 ? -10.234 -24.922 -4.938 1 94.38 232 PHE B O 1
ATOM 5664 N N . LEU B 1 233 ? -8.984 -23.188 -5.258 1 96.12 233 LEU B N 1
ATOM 5665 C CA . LEU B 1 233 ? -7.676 -23.781 -5.004 1 96.12 233 LEU B CA 1
ATOM 5666 C C . LEU B 1 233 ? -7.656 -24.5 -3.666 1 96.12 233 LEU B C 1
ATOM 5668 O O . LEU B 1 233 ? -7.344 -25.703 -3.609 1 96.12 233 LEU B O 1
ATOM 5672 N N . ALA B 1 234 ? -8.023 -23.812 -2.576 1 93.19 234 ALA B N 1
ATOM 5673 C CA . ALA B 1 234 ? -7.949 -24.391 -1.234 1 93.19 234 ALA B CA 1
ATOM 5674 C C . ALA B 1 234 ? -8.836 -25.625 -1.116 1 93.19 234 ALA B C 1
ATOM 5676 O O . ALA B 1 234 ? -8.461 -26.594 -0.458 1 93.19 234 ALA B O 1
ATOM 5677 N N . TYR B 1 235 ? -9.977 -25.609 -1.763 1 94.44 235 TYR B N 1
ATOM 5678 C CA . TYR B 1 235 ? -10.898 -26.734 -1.747 1 94.44 235 TYR B CA 1
ATOM 5679 C C . TYR B 1 235 ? -10.273 -27.953 -2.406 1 94.44 235 TYR B C 1
ATOM 5681 O O . TYR B 1 235 ? -10.281 -29.047 -1.836 1 94.44 235 TYR B O 1
ATOM 5689 N N . LEU B 1 236 ? -9.766 -27.766 -3.566 1 97.12 236 LEU B N 1
ATOM 5690 C CA . LEU B 1 236 ? -9.156 -28.859 -4.309 1 97.12 236 LEU B CA 1
ATOM 5691 C C . LEU B 1 236 ? -7.969 -29.438 -3.543 1 97.12 236 LEU B C 1
ATOM 5693 O O . LEU B 1 236 ? -7.816 -30.656 -3.455 1 97.12 236 LEU B O 1
ATOM 5697 N N . PHE B 1 237 ? -7.152 -28.578 -2.98 1 96.19 237 PHE B N 1
ATOM 5698 C CA . PHE B 1 237 ? -5.973 -29 -2.24 1 96.19 237 PHE B CA 1
ATOM 5699 C C . PHE B 1 237 ? -6.363 -29.875 -1.053 1 96.19 237 PHE B C 1
ATOM 5701 O O . PHE B 1 237 ? -5.844 -30.984 -0.894 1 96.19 237 PHE B O 1
ATOM 5708 N N . ARG B 1 238 ? -7.285 -29.344 -0.25 1 93.25 238 ARG B N 1
ATOM 5709 C CA . ARG B 1 238 ? -7.676 -30.078 0.953 1 93.25 238 ARG B CA 1
ATOM 5710 C C . ARG B 1 238 ? -8.32 -31.406 0.6 1 93.25 238 ARG B C 1
ATOM 5712 O O . ARG B 1 238 ? -8.031 -32.438 1.232 1 93.25 238 ARG B O 1
ATOM 5719 N N . LYS B 1 239 ? -9.156 -31.406 -0.365 1 95.12 239 LYS B N 1
ATOM 5720 C CA . LYS B 1 239 ? -9.797 -32.656 -0.829 1 95.12 239 LYS B CA 1
ATOM 5721 C C . LYS B 1 239 ? -8.758 -33.688 -1.259 1 95.12 239 LYS B C 1
ATOM 5723 O O . LYS B 1 239 ? -8.82 -34.844 -0.836 1 95.12 239 LYS B O 1
ATOM 5728 N N . TYR B 1 240 ? -7.844 -33.281 -2.039 1 96.56 240 TYR B N 1
ATOM 5729 C CA . TYR B 1 240 ? -6.871 -34.188 -2.6 1 96.56 240 TYR B CA 1
ATOM 5730 C C . TYR B 1 240 ? -5.852 -34.625 -1.549 1 96.56 240 TYR B C 1
ATOM 5732 O O . TYR B 1 240 ? -5.305 -35.719 -1.613 1 96.56 240 TYR B O 1
ATOM 5740 N N . GLU B 1 241 ? -5.594 -33.719 -0.604 1 94.25 241 GLU B N 1
ATOM 5741 C CA . GLU B 1 241 ? -4.77 -34.156 0.524 1 94.25 241 GLU B CA 1
ATOM 5742 C C . GLU B 1 241 ? -5.391 -35.344 1.245 1 94.25 241 GLU B C 1
ATOM 5744 O O . GLU B 1 241 ? -4.691 -36.312 1.599 1 94.25 241 GLU B O 1
ATOM 5749 N N . ARG B 1 242 ? -6.633 -35.281 1.431 1 94.06 242 ARG B N 1
ATOM 5750 C CA . ARG B 1 242 ? -7.344 -36.344 2.121 1 94.06 242 ARG B CA 1
ATOM 5751 C C . ARG B 1 242 ? -7.363 -37.625 1.279 1 94.06 242 ARG B C 1
ATOM 5753 O O . ARG B 1 242 ? -7.164 -38.719 1.8 1 94.06 242 ARG B O 1
ATOM 5760 N N . VAL B 1 243 ? -7.574 -37.469 0.022 1 95.12 243 VAL B N 1
ATOM 5761 C CA . VAL B 1 243 ? -7.594 -38.594 -0.9 1 95.12 243 VAL B CA 1
ATOM 5762 C C . VAL B 1 243 ? -6.234 -39.281 -0.899 1 95.12 243 VAL B C 1
ATOM 5764 O O . VAL B 1 243 ? -6.156 -40.531 -0.812 1 95.12 243 VAL B O 1
ATOM 5767 N N . GLN B 1 244 ? -5.242 -38.5 -0.988 1 94.62 244 GLN B N 1
ATOM 5768 C CA . GLN B 1 244 ? -3.902 -39.094 -1.061 1 94.62 244 GLN B CA 1
ATOM 5769 C C . GLN B 1 244 ? -3.52 -39.75 0.253 1 94.62 244 GLN B C 1
ATOM 5771 O O . GLN B 1 244 ? -2.836 -40.781 0.253 1 94.62 244 GLN B O 1
ATOM 5776 N N . LEU B 1 245 ? -3.91 -39.125 1.355 1 93.69 245 LEU B N 1
ATOM 5777 C CA . LEU B 1 245 ? -3.654 -39.75 2.646 1 93.69 245 LEU B CA 1
ATOM 5778 C C . LEU B 1 245 ? -4.363 -41.125 2.744 1 93.69 245 LEU B C 1
ATOM 5780 O O . LEU B 1 245 ? -3.775 -42.094 3.201 1 93.69 245 LEU B O 1
ATOM 5784 N N . ALA B 1 246 ? -5.605 -41.219 2.346 1 94 246 ALA B N 1
ATOM 5785 C CA . ALA B 1 246 ? -6.367 -42.469 2.35 1 94 246 ALA B CA 1
ATOM 5786 C C . ALA B 1 246 ? -5.691 -43.531 1.487 1 94 246 ALA B C 1
ATOM 5788 O O . ALA B 1 246 ? -5.598 -44.688 1.882 1 94 246 ALA B O 1
ATOM 5789 N N . ARG B 1 247 ? -5.246 -43.094 0.351 1 94.56 247 ARG B N 1
ATOM 5790 C CA . ARG B 1 247 ? -4.57 -44 -0.566 1 94.56 247 ARG B CA 1
ATOM 5791 C C . ARG B 1 247 ? -3.25 -44.5 0.019 1 94.56 247 ARG B C 1
ATOM 5793 O O . ARG B 1 247 ? -2.863 -45.656 -0.182 1 94.56 247 ARG B O 1
ATOM 5800 N N . SER B 1 248 ? -2.619 -43.625 0.675 1 92.56 248 SER B N 1
ATOM 5801 C CA . SER B 1 248 ? -1.336 -43.969 1.266 1 92.56 248 SER B CA 1
ATOM 5802 C C . SER B 1 248 ? -1.512 -44.969 2.402 1 92.56 248 SER B C 1
ATOM 5804 O O . SER B 1 248 ? -0.611 -45.781 2.682 1 92.56 248 SER B O 1
ATOM 5806 N N . ILE B 1 249 ? -2.648 -44.906 3.021 1 91.75 249 ILE B N 1
ATOM 5807 C CA . ILE B 1 249 ? -2.947 -45.844 4.113 1 91.75 249 ILE B CA 1
ATOM 5808 C C . ILE B 1 249 ? -3.35 -47.188 3.545 1 91.75 249 ILE B C 1
ATOM 5810 O O . ILE B 1 249 ? -2.855 -48.219 3.99 1 91.75 249 ILE B O 1
ATOM 5814 N N . SER B 1 250 ? -4.199 -47.219 2.559 1 91.69 250 SER B N 1
ATOM 5815 C CA . SER B 1 250 ? -4.707 -48.469 1.982 1 91.69 250 SER B CA 1
ATOM 5816 C C . SER B 1 250 ? -3.656 -49.125 1.1 1 91.69 250 SER B C 1
ATOM 5818 O O . SER B 1 250 ? -3.609 -50.344 0.999 1 91.69 250 SER B O 1
ATOM 5820 N N . LYS B 1 251 ? -2.918 -48.375 0.355 1 89.25 251 LYS B N 1
ATOM 5821 C CA . LYS B 1 251 ? -1.876 -48.812 -0.57 1 89.25 251 LYS B CA 1
ATOM 5822 C C . LYS B 1 251 ? -2.463 -49.625 -1.712 1 89.25 251 LYS B C 1
ATOM 5824 O O . LYS B 1 251 ? -1.804 -50.531 -2.24 1 89.25 251 LYS B O 1
ATOM 5829 N N . GLU B 1 252 ? -3.646 -49.375 -2.031 1 89.69 252 GLU B N 1
ATOM 5830 C CA . GLU B 1 252 ? -4.332 -50.125 -3.086 1 89.69 252 GLU B CA 1
ATOM 5831 C C . GLU B 1 252 ? -4.148 -49.438 -4.441 1 89.69 252 GLU B C 1
ATOM 5833 O O . GLU B 1 252 ? -4.156 -50.125 -5.48 1 89.69 252 GLU B O 1
ATOM 5838 N N . THR B 1 253 ? -4.039 -48.25 -4.391 1 91.75 253 THR B N 1
ATOM 5839 C CA . THR B 1 253 ? -3.912 -47.469 -5.613 1 91.75 253 THR B CA 1
ATOM 5840 C C . THR B 1 253 ? -2.693 -46.531 -5.543 1 91.75 253 THR B C 1
ATOM 5842 O O . THR B 1 253 ? -2.129 -46.312 -4.469 1 91.75 253 THR B O 1
ATOM 5845 N N . ASP B 1 254 ? -2.303 -46.062 -6.758 1 92.94 254 ASP B N 1
ATOM 5846 C CA . ASP B 1 254 ? -1.192 -45.125 -6.801 1 92.94 254 ASP B CA 1
ATOM 5847 C C . ASP B 1 254 ? -1.501 -43.875 -5.977 1 92.94 254 ASP B C 1
ATOM 5849 O O . ASP B 1 254 ? -2.646 -43.406 -5.934 1 92.94 254 ASP B O 1
ATOM 5853 N N . PHE B 1 255 ? -0.466 -43.375 -5.305 1 94.69 255 PHE B N 1
ATOM 5854 C CA . PHE B 1 255 ? -0.67 -42.156 -4.496 1 94.69 255 PHE B CA 1
ATOM 5855 C C . PHE B 1 255 ? 0.576 -41.281 -4.504 1 94.69 255 PHE B C 1
ATOM 5857 O O . PHE B 1 255 ? 1.656 -41.75 -4.891 1 94.69 255 PHE B O 1
ATOM 5864 N N . ILE B 1 256 ? 0.394 -40.031 -4.059 1 94.69 256 ILE B N 1
ATOM 5865 C CA . ILE B 1 256 ? 1.459 -39.031 -4.086 1 94.69 256 ILE B CA 1
ATOM 5866 C C . ILE B 1 256 ? 1.899 -38.719 -2.662 1 94.69 256 ILE B C 1
ATOM 5868 O O . ILE B 1 256 ? 1.076 -38.688 -1.744 1 94.69 256 ILE B O 1
ATOM 5872 N N . THR B 1 257 ? 3.205 -38.5 -2.555 1 94.31 257 THR B N 1
ATOM 5873 C CA . THR B 1 257 ? 3.773 -37.969 -1.323 1 94.31 257 THR B CA 1
ATOM 5874 C C . THR B 1 257 ? 4.672 -36.781 -1.62 1 94.31 257 THR B C 1
ATOM 5876 O O . THR B 1 257 ? 5.352 -36.75 -2.648 1 94.31 257 THR B O 1
ATOM 5879 N N . CYS B 1 258 ? 4.629 -35.812 -0.729 1 94.88 258 CYS B N 1
ATOM 5880 C CA . CYS B 1 258 ? 5.465 -34.625 -0.885 1 94.88 258 CYS B CA 1
ATOM 5881 C C . CYS B 1 258 ? 6.324 -34.375 0.352 1 94.88 258 CYS B C 1
ATOM 5883 O O . CYS B 1 258 ? 5.805 -34.281 1.464 1 94.88 258 CYS B O 1
ATOM 5885 N N . GLU B 1 259 ? 7.613 -34.406 0.135 1 96 259 GLU B N 1
ATOM 5886 C CA . GLU B 1 259 ? 8.555 -33.938 1.159 1 96 259 GLU B CA 1
ATOM 5887 C C . GLU B 1 259 ? 8.906 -32.469 0.982 1 96 259 GLU B C 1
ATOM 5889 O O . GLU B 1 259 ? 9.688 -32.125 0.095 1 96 259 GLU B O 1
ATOM 5894 N N . ILE B 1 260 ? 8.398 -31.656 1.829 1 96.69 260 ILE B N 1
ATOM 5895 C CA . ILE B 1 260 ? 8.656 -30.219 1.741 1 96.69 260 ILE B CA 1
ATOM 5896 C C . ILE B 1 260 ? 9.961 -29.891 2.463 1 96.69 260 ILE B C 1
ATOM 5898 O O . ILE B 1 260 ? 10.117 -30.188 3.648 1 96.69 260 ILE B O 1
ATOM 5902 N N . LYS B 1 261 ? 10.797 -29.234 1.758 1 96.12 261 LYS B N 1
ATOM 5903 C CA . LYS B 1 261 ? 12.109 -28.922 2.32 1 96.12 261 LYS B CA 1
ATOM 5904 C C . LYS B 1 261 ? 12.047 -27.672 3.186 1 96.12 261 LYS B C 1
ATOM 5906 O O . LYS B 1 261 ? 11.266 -26.75 2.906 1 96.12 261 LYS B O 1
ATOM 5911 N N . ASP B 1 262 ? 12.961 -27.656 4.109 1 92 262 ASP B N 1
ATOM 5912 C CA . ASP B 1 262 ? 13.062 -26.516 5.012 1 92 262 ASP B CA 1
ATOM 5913 C C . ASP B 1 262 ? 13.664 -25.297 4.305 1 92 262 ASP B C 1
ATOM 5915 O O . ASP B 1 262 ? 14.203 -25.422 3.201 1 92 262 ASP B O 1
ATOM 5919 N N . ARG B 1 263 ? 13.555 -24.219 5.039 1 91.25 263 ARG B N 1
ATOM 5920 C CA . ARG B 1 263 ? 14.141 -22.969 4.547 1 91.25 263 ARG B CA 1
ATOM 5921 C C . ARG B 1 263 ? 15.656 -23.094 4.41 1 91.25 263 ARG B C 1
ATOM 5923 O O . ARG B 1 263 ? 16.312 -23.703 5.262 1 91.25 263 ARG B O 1
ATOM 5930 N N . MET B 1 264 ? 16.109 -22.531 3.363 1 92 264 MET B N 1
ATOM 5931 C CA . MET B 1 264 ? 17.562 -22.5 3.162 1 92 264 MET B CA 1
ATOM 5932 C C . MET B 1 264 ? 18.234 -21.547 4.137 1 92 264 MET B C 1
ATOM 5934 O O . MET B 1 264 ? 17.688 -20.484 4.441 1 92 264 MET B O 1
ATOM 5938 N N . PRO B 1 265 ? 19.328 -22 4.664 1 84.62 265 PRO B N 1
ATOM 5939 C CA . PRO B 1 265 ? 20.062 -21.047 5.52 1 84.62 265 PRO B CA 1
ATOM 5940 C C . PRO B 1 265 ? 20.547 -19.828 4.758 1 84.62 265 PRO B C 1
ATOM 5942 O O . PRO B 1 265 ? 20.938 -19.922 3.59 1 84.62 265 PRO B O 1
ATOM 5945 N N . THR B 1 266 ? 20.109 -18.672 5.316 1 75.06 266 THR B N 1
ATOM 5946 C CA . THR B 1 266 ? 20.5 -17.484 4.57 1 75.06 266 THR B CA 1
ATOM 5947 C C . THR B 1 266 ? 21.312 -16.531 5.453 1 75.06 266 THR B C 1
ATOM 5949 O O . THR B 1 266 ? 21.031 -16.391 6.645 1 75.06 266 THR B O 1
ATOM 5952 N N . ILE B 1 267 ? 22.484 -16.156 4.77 1 71.31 267 ILE B N 1
ATOM 5953 C CA . ILE B 1 267 ? 23.156 -14.977 5.32 1 71.31 267 ILE B CA 1
ATOM 5954 C C . ILE B 1 267 ? 22.5 -13.711 4.797 1 71.31 267 ILE B C 1
ATOM 5956 O O . ILE B 1 267 ? 22.406 -13.492 3.586 1 71.31 267 ILE B O 1
ATOM 5960 N N . THR B 1 268 ? 21.812 -13.078 5.672 1 69.62 268 THR B N 1
ATOM 5961 C CA . THR B 1 268 ? 21.203 -11.82 5.262 1 69.62 268 THR B CA 1
ATOM 5962 C C . THR B 1 268 ? 22.219 -10.695 5.227 1 69.62 268 THR B C 1
ATOM 5964 O O . THR B 1 268 ? 22.922 -10.445 6.215 1 69.62 268 THR B O 1
ATOM 5967 N N . ARG B 1 269 ? 22.516 -10.305 3.895 1 68.12 269 ARG B N 1
ATOM 5968 C CA . ARG B 1 269 ? 23.297 -9.07 3.75 1 68.12 269 ARG B CA 1
ATOM 5969 C C . ARG B 1 269 ? 22.391 -7.875 3.521 1 68.12 269 ARG B C 1
ATOM 5971 O O . ARG B 1 269 ? 21.562 -7.879 2.607 1 68.12 269 ARG B O 1
ATOM 5978 N N . LYS B 1 270 ? 22.609 -6.906 4.316 1 69.56 270 LYS B N 1
ATOM 5979 C CA . LYS B 1 270 ? 21.781 -5.703 4.188 1 69.56 270 LYS B CA 1
ATOM 5980 C C . LYS B 1 270 ? 21.953 -5.062 2.816 1 69.56 270 LYS B C 1
ATOM 5982 O O . LYS B 1 270 ? 23.078 -4.762 2.404 1 69.56 270 LYS B O 1
ATOM 5987 N N . TRP B 1 271 ? 20.922 -5.125 2.105 1 72.44 271 TRP B N 1
ATOM 5988 C CA . TRP B 1 271 ? 20.906 -4.457 0.81 1 72.44 271 TRP B CA 1
ATOM 5989 C C . TRP B 1 271 ? 21.094 -2.951 0.97 1 72.44 271 TRP B C 1
ATOM 5991 O O . TRP B 1 271 ? 20.562 -2.346 1.903 1 72.44 271 TRP B O 1
ATOM 6001 N N . THR B 1 272 ? 21.984 -2.342 0.154 1 71.06 272 THR B N 1
ATOM 6002 C CA . THR B 1 272 ? 22.172 -0.896 0.103 1 71.06 272 THR B CA 1
ATOM 6003 C C . THR B 1 272 ? 21.891 -0.363 -1.298 1 71.06 272 THR B C 1
ATOM 6005 O O . THR B 1 272 ? 22.25 -0.991 -2.293 1 71.06 272 THR B O 1
ATOM 6008 N N . PRO B 1 273 ? 21.125 0.746 -1.361 1 69.06 273 PRO B N 1
ATOM 6009 C CA . PRO B 1 273 ? 20.891 1.314 -2.689 1 69.06 273 PRO B CA 1
ATOM 6010 C C . PRO B 1 273 ? 22.172 1.684 -3.418 1 69.06 273 PRO B C 1
ATOM 6012 O O . PRO B 1 273 ? 23.172 2.053 -2.783 1 69.06 273 PRO B O 1
ATOM 6015 N N . PRO B 1 274 ? 22.109 1.294 -4.703 1 62.28 274 PRO B N 1
ATOM 6016 C CA . PRO B 1 274 ? 23.281 1.753 -5.449 1 62.28 274 PRO B CA 1
ATOM 6017 C C . PRO B 1 274 ? 23.5 3.262 -5.348 1 62.28 274 PRO B C 1
ATOM 6019 O O . PRO B 1 274 ? 22.531 4.012 -5.16 1 62.28 274 PRO B O 1
ATOM 6022 N N . PRO B 1 275 ? 24.734 3.576 -5.125 1 56.91 275 PRO B N 1
ATOM 6023 C CA . PRO B 1 275 ? 25 5.016 -5.055 1 56.91 275 PRO B CA 1
ATOM 6024 C C . PRO B 1 275 ? 24.328 5.797 -6.176 1 56.91 275 PRO B C 1
ATOM 6026 O O . PRO B 1 275 ? 24.219 5.297 -7.301 1 56.91 275 PRO B O 1
ATOM 6029 N N . ALA B 1 276 ? 23.422 6.645 -5.805 1 53.72 276 ALA B N 1
ATOM 6030 C CA . ALA B 1 276 ? 22.781 7.465 -6.828 1 53.72 276 ALA B CA 1
ATOM 6031 C C . ALA B 1 276 ? 23.797 7.984 -7.836 1 53.72 276 ALA B C 1
ATOM 6033 O O . ALA B 1 276 ? 24.938 8.266 -7.48 1 53.72 276 ALA B O 1
ATOM 6034 N N . PRO B 1 277 ? 23.5 7.781 -9.117 1 47.28 277 PRO B N 1
ATOM 6035 C CA . PRO B 1 277 ? 24.484 8.344 -10.055 1 47.28 277 PRO B CA 1
ATOM 6036 C C . PRO B 1 277 ? 24.906 9.766 -9.68 1 47.28 277 PRO B C 1
ATOM 6038 O O . PRO B 1 277 ? 24.109 10.523 -9.125 1 47.28 277 PRO B O 1
ATOM 6041 N N . THR B 1 278 ? 26.094 9.906 -9.359 1 39.75 278 THR B N 1
ATOM 6042 C CA . THR B 1 278 ? 26.75 11.18 -9.07 1 39.75 278 THR B CA 1
ATOM 6043 C C . THR B 1 278 ? 26.266 12.266 -10.031 1 39.75 278 THR B C 1
ATOM 6045 O O . THR B 1 278 ? 26.828 13.359 -10.078 1 39.75 278 THR B O 1
ATOM 6048 N N . LYS B 1 279 ? 25.75 11.961 -11.234 1 42.38 279 LYS B N 1
ATOM 6049 C CA . LYS B 1 279 ? 25.812 13.125 -12.117 1 42.38 279 LYS B CA 1
ATOM 6050 C C . LYS B 1 279 ? 25.172 14.352 -11.461 1 42.38 279 LYS B C 1
ATOM 6052 O O . LYS B 1 279 ? 24.156 14.234 -10.773 1 42.38 279 LYS B O 1
ATOM 6057 N N . GLY B 1 280 ? 24.562 15.523 -11 1 40.97 280 GLY B N 1
ATOM 6058 C CA . GLY B 1 280 ? 24.359 16.906 -10.617 1 40.97 280 GLY B CA 1
ATOM 6059 C C . GLY B 1 280 ? 24 17.078 -9.156 1 40.97 280 GLY B C 1
ATOM 6060 O O . GLY B 1 280 ? 23.656 18.172 -8.719 1 40.97 280 GLY B 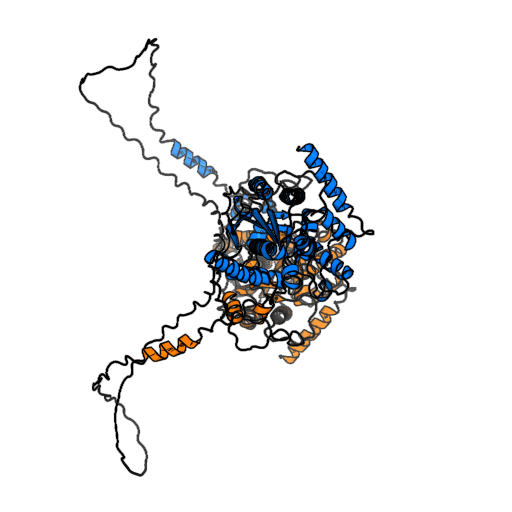O 1
ATOM 6061 N N . LYS B 1 281 ? 23.391 16.109 -8.516 1 48.25 281 LYS B N 1
ATOM 6062 C CA . LYS B 1 281 ? 23.047 16.578 -7.18 1 48.25 281 LYS B CA 1
ATOM 6063 C C . LYS B 1 281 ? 24.281 16.672 -6.285 1 48.25 281 LYS B C 1
ATOM 6065 O O . LYS B 1 281 ? 25.062 15.734 -6.207 1 48.25 281 LYS B O 1
ATOM 6070 N N . ARG B 1 282 ? 24.719 17.797 -5.945 1 46.94 282 ARG B N 1
ATOM 6071 C CA . ARG B 1 282 ? 25.844 18.234 -5.133 1 46.94 282 ARG B CA 1
ATOM 6072 C C . ARG B 1 282 ? 26 17.344 -3.895 1 46.94 282 ARG B C 1
ATOM 6074 O O . ARG B 1 282 ? 25.094 17.281 -3.064 1 46.94 282 ARG B O 1
ATOM 6081 N N . ALA B 1 283 ? 26.703 16.172 -3.904 1 56.56 283 ALA B N 1
ATOM 6082 C CA . ALA B 1 283 ? 27.172 15.477 -2.705 1 56.56 283 ALA B CA 1
ATOM 6083 C C . ALA B 1 283 ? 27.547 16.469 -1.611 1 56.56 283 ALA B C 1
ATOM 6085 O O . ALA B 1 283 ? 28.266 17.438 -1.864 1 56.56 283 ALA B O 1
ATOM 6086 N N . PHE B 1 284 ? 26.609 16.594 -0.636 1 63.94 284 PHE B N 1
ATOM 6087 C CA . PHE B 1 284 ? 27.016 17.453 0.482 1 63.94 284 PHE B CA 1
ATOM 6088 C C . PHE B 1 284 ? 28.422 17.094 0.958 1 63.94 284 PHE B C 1
ATOM 6090 O O . PHE B 1 284 ? 28.766 15.914 1.084 1 63.94 284 PHE B O 1
ATOM 6097 N N . PRO B 1 285 ? 29.391 17.922 0.725 1 64.62 285 PRO B N 1
ATOM 6098 C CA . PRO B 1 285 ? 30.766 17.656 1.162 1 64.62 285 PRO B CA 1
ATOM 6099 C C . PRO B 1 285 ? 30.844 17.109 2.584 1 64.62 285 PRO B C 1
ATOM 6101 O O . PRO B 1 285 ? 30.031 17.5 3.441 1 64.62 285 PRO B O 1
ATOM 6104 N N . ASP B 1 286 ? 31.375 15.93 2.75 1 69.25 286 ASP B N 1
ATOM 6105 C CA . ASP B 1 286 ? 31.656 15.414 4.09 1 69.25 286 ASP B CA 1
ATOM 6106 C C . ASP B 1 286 ? 32.656 16.312 4.82 1 69.25 286 ASP B C 1
ATOM 6108 O O . ASP B 1 286 ? 33.844 16.25 4.547 1 69.25 286 ASP B O 1
ATOM 6112 N N . THR B 1 287 ? 32.25 17.328 5.539 1 79 287 THR B N 1
ATOM 6113 C CA . THR B 1 287 ? 33.094 18.266 6.258 1 79 287 THR B CA 1
ATOM 6114 C C . THR B 1 287 ? 33.531 17.688 7.598 1 79 287 THR B C 1
ATOM 6116 O O . THR B 1 287 ? 34.125 18.406 8.422 1 79 287 THR B O 1
ATOM 6119 N N . GLY B 1 288 ? 33.219 16.391 7.793 1 82.25 288 GLY B N 1
ATOM 6120 C CA . GLY B 1 288 ? 33.625 15.742 9.016 1 82.25 288 GLY B CA 1
ATOM 6121 C C . GLY B 1 288 ? 32.656 15.953 10.172 1 82.25 288 GLY B C 1
ATOM 6122 O O . GLY B 1 288 ? 32.938 15.547 11.297 1 82.25 288 GLY B O 1
ATOM 6123 N N . LYS B 1 289 ? 31.672 16.625 9.914 1 88.06 289 LYS B N 1
ATOM 6124 C CA . LYS B 1 289 ? 30.672 16.844 10.953 1 88.06 289 LYS B CA 1
ATOM 6125 C C . LYS B 1 289 ? 30 15.531 11.352 1 88.06 289 LYS B C 1
ATOM 6127 O O . LYS B 1 289 ? 29.875 14.617 10.539 1 88.06 289 LYS B O 1
ATOM 6132 N N . PRO B 1 290 ? 29.672 15.438 12.57 1 89.56 290 PRO B N 1
ATOM 6133 C CA . PRO B 1 290 ? 29.109 14.18 13.07 1 89.56 290 PRO B CA 1
ATOM 6134 C C . PRO B 1 290 ? 27.656 13.977 12.641 1 89.56 290 PRO B C 1
ATOM 6136 O O . PRO B 1 290 ? 27.047 12.969 13 1 89.56 290 PRO B O 1
ATOM 6139 N N . PHE B 1 291 ? 27.078 14.945 11.969 1 91.25 291 PHE B N 1
ATOM 6140 C CA . PHE B 1 291 ? 25.688 14.828 11.555 1 91.25 291 PHE B CA 1
ATOM 6141 C C . PHE B 1 291 ? 25.578 14.93 10.039 1 91.25 291 PHE B C 1
ATOM 6143 O O . PHE B 1 291 ? 26.516 15.352 9.359 1 91.25 291 PHE B O 1
ATOM 6150 N N . CYS B 1 292 ? 24.453 14.414 9.484 1 90.31 292 CYS B N 1
ATOM 6151 C CA . CYS B 1 292 ? 24.172 14.438 8.055 1 90.31 292 CYS B CA 1
ATOM 6152 C C . CYS B 1 292 ? 23.891 15.859 7.578 1 90.31 292 CYS B C 1
ATOM 6154 O O . CYS B 1 292 ? 22.828 16.422 7.887 1 90.31 292 CYS B O 1
ATOM 6156 N N . GLU B 1 293 ? 24.781 16.406 6.867 1 90.38 293 GLU B N 1
ATOM 6157 C CA . GLU B 1 293 ? 24.688 17.797 6.441 1 90.38 293 GLU B CA 1
ATOM 6158 C C . GLU B 1 293 ? 23.531 18 5.469 1 90.38 293 GLU B C 1
ATOM 6160 O O . GLU B 1 293 ? 22.922 19.062 5.438 1 90.38 293 GLU B O 1
ATOM 6165 N N . GLN B 1 294 ? 23.266 16.938 4.703 1 87.69 294 GLN B N 1
ATOM 6166 C CA . GLN B 1 294 ? 22.109 17.016 3.818 1 87.69 294 GLN B CA 1
ATOM 6167 C C . GLN B 1 294 ? 20.812 17.141 4.617 1 87.69 294 GLN B C 1
ATOM 6169 O O . GLN B 1 294 ? 19.953 17.969 4.297 1 87.69 294 GLN B O 1
ATOM 6174 N N . TYR B 1 295 ? 20.734 16.375 5.598 1 89.25 295 TYR B N 1
ATOM 6175 C CA . TYR B 1 295 ? 19.562 16.438 6.457 1 89.25 295 TYR B CA 1
ATOM 6176 C C . TYR B 1 295 ? 19.484 17.766 7.184 1 89.25 295 TYR B C 1
ATOM 6178 O O . TYR B 1 295 ? 18.422 18.375 7.297 1 89.25 295 TYR B O 1
ATOM 6186 N N . ALA B 1 296 ? 20.562 18.234 7.621 1 89.94 296 ALA B N 1
ATOM 6187 C CA . ALA B 1 296 ? 20.625 19.484 8.359 1 89.94 296 ALA B CA 1
ATOM 6188 C C . ALA B 1 296 ? 20.141 20.656 7.496 1 89.94 296 ALA B C 1
ATOM 6190 O O . ALA B 1 296 ? 19.516 21.594 8.008 1 89.94 296 ALA B O 1
ATOM 6191 N N . ALA B 1 297 ? 20.406 20.484 6.281 1 88.44 297 ALA B N 1
ATOM 6192 C CA . ALA B 1 297 ? 20.109 21.578 5.375 1 88.44 297 ALA B CA 1
ATOM 6193 C C . ALA B 1 297 ? 18.672 21.5 4.867 1 88.44 297 ALA B C 1
ATOM 6195 O O . ALA B 1 297 ? 18 22.516 4.684 1 88.44 297 ALA B O 1
ATOM 6196 N N . HIS B 1 298 ? 18.188 20.188 4.699 1 86.69 298 HIS B N 1
ATOM 6197 C CA . HIS B 1 298 ? 16.969 20.078 3.912 1 86.69 298 HIS B CA 1
ATOM 6198 C C . HIS B 1 298 ? 15.922 19.25 4.641 1 86.69 298 HIS B C 1
ATOM 6200 O O . HIS B 1 298 ? 14.766 19.188 4.207 1 86.69 298 HIS B O 1
ATOM 6206 N N . GLY B 1 299 ? 16.281 18.641 5.648 1 87.19 299 GLY B N 1
ATOM 6207 C CA . GLY B 1 299 ? 15.336 17.828 6.398 1 87.19 299 GLY B CA 1
ATOM 6208 C C . GLY B 1 299 ? 15.125 16.453 5.805 1 87.19 299 GLY B C 1
ATOM 6209 O O . GLY B 1 299 ? 14.289 15.68 6.289 1 87.19 299 GLY B O 1
ATOM 6210 N N . ILE B 1 300 ? 15.812 16.188 4.66 1 82.25 300 ILE B N 1
ATOM 6211 C CA . ILE B 1 300 ? 15.711 14.875 4.031 1 82.25 300 ILE B CA 1
ATOM 6212 C C . ILE B 1 300 ? 17.109 14.32 3.77 1 82.25 300 ILE B C 1
ATOM 6214 O O . ILE B 1 300 ? 18.062 15.078 3.555 1 82.25 300 ILE B O 1
ATOM 6218 N N . CYS B 1 301 ? 17.203 12.992 3.939 1 85.44 301 CYS B N 1
ATOM 6219 C CA . CYS B 1 301 ? 18.453 12.289 3.676 1 85.44 301 CYS B CA 1
ATOM 6220 C C . CYS B 1 301 ? 18.281 11.258 2.566 1 85.44 301 CYS B C 1
ATOM 6222 O O . CYS B 1 301 ? 17.438 10.375 2.67 1 85.44 301 CYS B O 1
ATOM 6224 N N . ASN B 1 302 ? 19.109 11.32 1.542 1 79.12 302 ASN B N 1
ATOM 6225 C CA . ASN B 1 302 ? 19 10.406 0.409 1 79.12 302 ASN B CA 1
ATOM 6226 C C . ASN B 1 302 ? 19.344 8.977 0.811 1 79.12 302 ASN B C 1
ATOM 6228 O O . ASN B 1 302 ? 18.859 8.023 0.199 1 79.12 302 ASN B O 1
ATOM 6232 N N . SER B 1 303 ? 20.156 8.906 1.859 1 80.62 303 SER B N 1
ATOM 6233 C CA . SER B 1 303 ? 20.562 7.574 2.303 1 80.62 303 SER B CA 1
ATOM 6234 C C . SER B 1 303 ? 19.547 6.988 3.281 1 80.62 303 SER B C 1
ATOM 6236 O O . SER B 1 303 ? 19.562 5.789 3.559 1 80.62 303 SER B O 1
ATOM 6238 N N . GLY B 1 304 ? 18.719 7.816 3.797 1 79 304 GLY B N 1
ATOM 6239 C CA . GLY B 1 304 ? 17.672 7.352 4.68 1 79 304 GLY B CA 1
ATOM 6240 C C . GLY B 1 304 ? 18.188 6.492 5.82 1 79 304 GLY B C 1
ATOM 6241 O O . GLY B 1 304 ? 19.078 6.906 6.566 1 79 304 GLY B O 1
ATOM 6242 N N . ARG B 1 305 ? 17.641 5.312 5.898 1 78.12 305 ARG B N 1
ATOM 6243 C CA . ARG B 1 305 ? 17.969 4.379 6.973 1 78.12 305 ARG B CA 1
ATOM 6244 C C . ARG B 1 305 ? 19.406 3.871 6.836 1 78.12 305 ARG B C 1
ATOM 6246 O O . ARG B 1 305 ? 19.938 3.258 7.762 1 78.12 305 ARG B O 1
ATOM 6253 N N . TYR B 1 306 ? 20.031 4.188 5.715 1 76.44 306 TYR B N 1
ATOM 6254 C CA . TYR B 1 306 ? 21.391 3.705 5.48 1 76.44 306 TYR B CA 1
ATOM 6255 C C . TYR B 1 306 ? 22.422 4.789 5.793 1 76.44 306 TYR B C 1
ATOM 6257 O O . TYR B 1 306 ? 23.625 4.566 5.672 1 76.44 306 TYR B O 1
ATOM 6265 N N . CYS B 1 307 ? 21.938 5.949 6.258 1 83.88 307 CYS B N 1
ATOM 6266 C CA . CYS B 1 307 ? 22.844 7.043 6.594 1 83.88 307 CYS B CA 1
ATOM 6267 C C . CYS B 1 307 ? 23.625 6.73 7.859 1 83.88 307 CYS B C 1
ATOM 6269 O O . CYS B 1 307 ? 23.062 6.277 8.852 1 83.88 307 CYS B O 1
ATOM 6271 N N . THR B 1 308 ? 24.906 6.926 7.801 1 83.25 308 THR B N 1
ATOM 6272 C CA . THR B 1 308 ? 25.75 6.598 8.938 1 83.25 308 THR B CA 1
ATOM 6273 C C . THR B 1 308 ? 25.969 7.816 9.828 1 83.25 308 THR B C 1
ATOM 6275 O O . THR B 1 308 ? 26.578 7.715 10.898 1 83.25 308 THR B O 1
ATOM 6278 N N . LYS B 1 309 ? 25.469 8.945 9.43 1 88.56 309 LYS B N 1
ATOM 6279 C CA . LYS B 1 309 ? 25.609 10.172 10.203 1 88.56 309 LYS B CA 1
ATOM 6280 C C . LYS B 1 309 ? 24.359 10.445 11.031 1 88.56 309 LYS B C 1
ATOM 6282 O O . LYS B 1 309 ? 23.297 9.859 10.781 1 88.56 309 LYS B O 1
ATOM 6287 N N . SER B 1 310 ? 24.5 11.336 11.969 1 89.94 310 SER B N 1
ATOM 6288 C CA . SER B 1 310 ? 23.406 11.625 12.883 1 89.94 310 SER B CA 1
ATOM 6289 C C . SER B 1 310 ? 22.391 12.57 12.25 1 89.94 310 SER B C 1
ATOM 6291 O O . SER B 1 310 ? 22.766 13.523 11.57 1 89.94 310 SER B O 1
ATOM 6293 N N . HIS B 1 311 ? 21.141 12.297 12.531 1 87.88 311 HIS B N 1
ATOM 6294 C CA . HIS B 1 311 ? 20.062 13.188 12.125 1 87.88 311 HIS B CA 1
ATOM 6295 C C . HIS B 1 311 ? 19.453 13.914 13.32 1 87.88 311 HIS B C 1
ATOM 6297 O O . HIS B 1 311 ? 18.359 14.469 13.227 1 87.88 311 HIS B O 1
ATOM 6303 N N . ASP B 1 312 ? 20.203 13.898 14.406 1 87.31 312 ASP B N 1
ATOM 6304 C CA . ASP B 1 312 ? 19.734 14.523 15.641 1 87.31 312 ASP B CA 1
ATOM 6305 C C . ASP B 1 312 ? 19.75 16.047 15.523 1 87.31 312 ASP B C 1
ATOM 6307 O O . ASP B 1 312 ? 20.812 16.656 15.398 1 87.31 312 ASP B O 1
ATOM 6311 N N . LEU B 1 313 ? 18.625 16.656 15.719 1 89.88 313 LEU B N 1
ATOM 6312 C CA . LEU B 1 313 ? 18.469 18.094 15.508 1 89.88 313 LEU B CA 1
ATOM 6313 C C . LEU B 1 313 ? 19.156 18.875 16.625 1 89.88 313 LEU B C 1
ATOM 6315 O O . LEU B 1 313 ? 19.578 20.016 16.422 1 89.88 313 LEU B O 1
ATOM 6319 N N . ASP B 1 314 ? 19.266 18.328 17.781 1 89.94 314 ASP B N 1
ATOM 6320 C CA . ASP B 1 314 ? 19.953 19.016 18.859 1 89.94 314 ASP B CA 1
ATOM 6321 C C . ASP B 1 314 ? 21.438 19.156 18.578 1 89.94 314 ASP B C 1
ATOM 6323 O O . ASP B 1 314 ? 22.062 20.156 18.906 1 89.94 314 ASP B O 1
ATOM 6327 N N . ILE B 1 315 ? 22 18.094 17.953 1 89.88 315 ILE B N 1
ATOM 6328 C CA . ILE B 1 315 ? 23.406 18.141 17.547 1 89.88 315 ILE B CA 1
ATOM 6329 C C . ILE B 1 315 ? 23.594 19.219 16.484 1 89.88 315 ILE B C 1
ATOM 6331 O O . ILE B 1 315 ? 24.547 20 16.547 1 89.88 315 ILE B O 1
ATOM 6335 N N . ILE B 1 316 ? 22.688 19.266 15.594 1 90.5 316 ILE B N 1
ATOM 6336 C CA . ILE B 1 316 ? 22.734 20.219 14.492 1 90.5 316 ILE B CA 1
ATOM 6337 C C . ILE B 1 316 ? 22.594 21.641 15.039 1 90.5 316 ILE B C 1
ATOM 6339 O O . ILE B 1 316 ? 23.406 22.516 14.711 1 90.5 316 ILE B O 1
ATOM 6343 N N . LEU B 1 317 ? 21.656 21.891 15.883 1 92.06 317 LEU B N 1
ATOM 6344 C CA . LEU B 1 317 ? 21.406 23.203 16.453 1 92.06 317 LEU B CA 1
ATOM 6345 C C . LEU B 1 317 ? 22.531 23.641 17.375 1 92.06 317 LEU B C 1
ATOM 6347 O O . LEU B 1 317 ? 22.906 24.812 17.406 1 92.06 317 LEU B O 1
ATOM 6351 N N . ASP B 1 318 ? 23.094 22.734 18.109 1 91.06 318 ASP B N 1
ATOM 6352 C CA . ASP B 1 318 ? 24.219 23.047 18.969 1 91.06 318 ASP B CA 1
ATOM 6353 C C . ASP B 1 318 ? 25.422 23.484 18.141 1 91.06 318 ASP B C 1
ATOM 6355 O O . ASP B 1 318 ? 26.156 24.406 18.531 1 91.06 318 ASP B O 1
ATOM 6359 N N . ASP B 1 319 ? 25.641 22.734 17.078 1 89.06 319 ASP B N 1
ATOM 6360 C CA . ASP B 1 319 ? 26.734 23.109 16.172 1 89.06 319 ASP B CA 1
ATOM 6361 C C . ASP B 1 319 ? 26.547 24.531 15.641 1 89.06 319 ASP B C 1
ATOM 6363 O O . ASP B 1 319 ? 27.5 25.297 15.539 1 89.06 319 ASP B O 1
ATOM 6367 N N . GLU B 1 320 ? 25.375 24.906 15.328 1 89.19 320 GLU B N 1
ATOM 6368 C CA . GLU B 1 320 ? 25.047 26.234 14.797 1 89.19 320 GLU B CA 1
ATOM 6369 C C . GLU B 1 320 ? 25.234 27.312 15.859 1 89.19 320 GLU B C 1
ATOM 6371 O O . GLU B 1 320 ? 25.578 28.453 15.531 1 89.19 320 GLU B O 1
ATOM 6376 N N . LEU B 1 321 ? 24.969 26.969 17.125 1 87.88 321 LEU B N 1
ATOM 6377 C CA . LEU B 1 321 ? 25.062 27.922 18.219 1 87.88 321 LEU B CA 1
ATOM 6378 C C . LEU B 1 321 ? 26.484 28.016 18.75 1 87.88 321 LEU B C 1
ATOM 6380 O O . LEU B 1 321 ? 26.781 28.828 19.625 1 87.88 321 LEU B O 1
ATOM 6384 N N . GLY B 1 322 ? 27.406 27.312 18.109 1 79.81 322 GLY B N 1
ATOM 6385 C CA . GLY B 1 322 ? 28.812 27.344 18.5 1 79.81 322 GLY B CA 1
ATOM 6386 C C . GLY B 1 322 ? 29.078 26.625 19.828 1 79.81 322 GLY B C 1
ATOM 6387 O O . GLY B 1 322 ? 30 27 20.562 1 79.81 322 GLY B O 1
ATOM 6388 N N . ALA B 1 323 ? 28.234 25.766 20.219 1 70.69 323 ALA B N 1
ATOM 6389 C CA . ALA B 1 323 ? 28.469 25.031 21.453 1 70.69 323 ALA B CA 1
ATOM 6390 C C . ALA B 1 323 ? 29.672 24.094 21.312 1 70.69 323 ALA B C 1
ATOM 6392 O O . ALA B 1 323 ? 29.891 23.484 20.25 1 70.69 323 ALA B O 1
ATOM 6393 N N . PRO B 1 324 ? 30.688 24.297 22.172 1 60.53 324 PRO B N 1
ATOM 6394 C CA . PRO B 1 324 ? 31.875 23.453 22.047 1 60.53 324 PRO B CA 1
ATOM 6395 C C . PRO B 1 324 ? 31.547 21.953 21.953 1 60.53 324 PRO B C 1
ATOM 6397 O O . PRO B 1 324 ? 30.562 21.5 22.547 1 60.53 324 PRO B O 1
ATOM 6400 N N . SER B 1 325 ? 31.781 21.422 20.859 1 54.75 325 SER B N 1
ATOM 6401 C CA . SER B 1 325 ? 31.594 19.984 20.703 1 54.75 325 SER B CA 1
ATOM 6402 C C . SER B 1 325 ? 32.281 19.203 21.828 1 54.75 325 SER B C 1
ATOM 6404 O O . SER B 1 325 ? 33.438 19.469 22.156 1 54.75 325 SER B O 1
ATOM 6406 N N . ASP B 1 326 ? 31.688 18.906 22.844 1 46.88 326 ASP B N 1
ATOM 6407 C CA . ASP B 1 326 ? 32.344 18.031 23.828 1 46.88 326 ASP B CA 1
ATOM 6408 C C . ASP B 1 326 ? 33.125 16.922 23.125 1 46.88 326 ASP B C 1
ATOM 6410 O O . ASP B 1 326 ? 32.719 15.75 23.188 1 46.88 326 ASP B O 1
ATOM 6414 N N . GLY B 1 327 ? 33.562 17.125 22.031 1 41.47 327 GLY B N 1
ATOM 6415 C CA . GLY B 1 327 ? 34.406 16.062 21.547 1 41.47 327 GLY B CA 1
ATOM 6416 C C . GLY B 1 327 ? 35.594 15.781 22.469 1 41.47 327 GLY B C 1
ATOM 6417 O O . GLY B 1 327 ? 36.406 14.891 22.203 1 41.47 327 GLY B O 1
ATOM 6418 N N . ASN B 1 328 ? 36.125 16.844 23.219 1 37.97 328 ASN B N 1
ATOM 6419 C CA . ASN B 1 328 ? 37.375 16.609 23.938 1 37.97 328 ASN B CA 1
ATOM 6420 C C . ASN B 1 328 ? 37.156 15.742 25.172 1 37.97 328 ASN B C 1
ATOM 6422 O O . ASN B 1 328 ? 38.031 15.664 26.047 1 37.97 328 ASN B O 1
ATOM 6426 N N . SER B 1 329 ? 36.125 15.508 25.625 1 35.53 329 SER B N 1
ATOM 6427 C CA . SER B 1 329 ? 36 14.75 26.875 1 35.53 329 SER B CA 1
ATOM 6428 C C . SER B 1 329 ? 36.531 13.328 26.688 1 35.53 329 SER B C 1
ATOM 6430 O O . SER B 1 329 ? 36.594 12.562 27.656 1 35.53 329 SER B O 1
ATOM 6432 N N . SER B 1 330 ? 36.75 12.938 25.453 1 34.88 330 SER B N 1
ATOM 6433 C CA . SER B 1 330 ? 37.438 11.648 25.406 1 34.88 330 SER B CA 1
ATOM 6434 C C . SER B 1 330 ? 38.938 11.812 25.672 1 34.88 330 SER B C 1
ATOM 6436 O O . SER B 1 330 ? 39.656 10.82 25.781 1 34.88 330 SER B O 1
ATOM 6438 N N . LYS B 1 331 ? 39.5 13.078 25.609 1 34.25 331 LYS B N 1
ATOM 6439 C CA . LYS B 1 331 ? 40.938 13.18 25.906 1 34.25 331 LYS B CA 1
ATOM 6440 C C . LYS B 1 331 ? 41.188 13.32 27.422 1 34.25 331 LYS B C 1
ATOM 6442 O O . LYS B 1 331 ? 42.25 12.969 27.906 1 34.25 331 LYS B O 1
ATOM 6447 N N . ARG B 1 332 ? 40.344 14.086 28.203 1 33.03 332 ARG B N 1
ATOM 6448 C CA . ARG B 1 332 ? 40.656 14.32 29.609 1 33.03 332 ARG B CA 1
ATOM 6449 C C . ARG B 1 332 ? 40.406 13.07 30.438 1 33.03 332 ARG B C 1
ATOM 6451 O O . ARG B 1 332 ? 40.938 12.945 31.547 1 33.03 332 ARG B O 1
ATOM 6458 N N . ARG B 1 333 ? 39.438 12.297 30.047 1 29.75 333 ARG B N 1
ATOM 6459 C CA . ARG B 1 333 ? 39.281 11.07 30.828 1 29.75 333 ARG B CA 1
ATOM 6460 C C . ARG B 1 333 ? 40.469 10.125 30.594 1 29.75 333 ARG B C 1
ATOM 6462 O O . ARG B 1 333 ? 40.656 9.172 31.344 1 29.75 333 ARG B O 1
ATOM 6469 N N . ARG B 1 334 ? 41.094 10.438 29.406 1 33.06 334 ARG B N 1
ATOM 6470 C CA . ARG B 1 334 ? 42.25 9.586 29.266 1 33.06 334 ARG B CA 1
ATOM 6471 C C . ARG B 1 334 ? 43.375 10.031 30.203 1 33.06 334 ARG B C 1
ATOM 6473 O O . ARG B 1 334 ? 44.25 9.242 30.547 1 33.06 334 ARG B O 1
ATOM 6480 N N . LYS B 1 335 ? 43.344 11.352 30.344 1 32.72 335 LYS B N 1
ATOM 6481 C CA . LYS B 1 335 ? 44.5 11.797 31.125 1 32.72 335 LYS B CA 1
ATOM 6482 C C . LYS B 1 335 ? 44.312 11.492 32.625 1 32.72 335 LYS B C 1
ATOM 6484 O O . LYS B 1 335 ? 45.281 11.438 33.375 1 32.72 335 LYS B O 1
ATOM 6489 N N . ARG B 1 336 ? 43.125 11.766 33.156 1 28.97 336 ARG B N 1
ATOM 6490 C CA . ARG B 1 336 ? 43.094 11.641 34.625 1 28.97 336 ARG B CA 1
ATOM 6491 C C . ARG B 1 336 ? 43.25 10.18 35.031 1 28.97 336 ARG B C 1
ATOM 6493 O O . ARG B 1 336 ? 43.312 9.883 36.25 1 28.97 336 ARG B O 1
ATOM 6500 N N . GLN B 1 337 ? 42.688 9.219 34.062 1 30 337 GLN B N 1
ATOM 6501 C CA . GLN B 1 337 ? 42.844 7.848 34.5 1 30 337 GLN B CA 1
ATOM 6502 C C . GLN B 1 337 ? 44.344 7.48 34.594 1 30 337 GLN B C 1
ATOM 6504 O O . GLN B 1 337 ? 44.688 6.332 34.875 1 30 337 GLN B O 1
ATOM 6509 N N . LYS B 1 338 ? 45.094 8.359 33.938 1 29.34 338 LYS B N 1
ATOM 6510 C CA . LYS B 1 338 ? 46.5 7.957 34 1 29.34 338 LYS B CA 1
ATOM 6511 C C . LYS B 1 338 ? 46.969 7.898 35.469 1 29.34 338 LYS B C 1
ATOM 6513 O O . LYS B 1 338 ? 48.094 7.5 35.719 1 29.34 338 LYS B O 1
ATOM 6518 N N . LYS B 1 339 ? 46.469 8.922 36.156 1 29.09 339 LYS B N 1
ATOM 6519 C CA . LYS B 1 339 ? 47.375 9.156 37.25 1 29.09 339 LYS B CA 1
ATOM 6520 C C . LYS B 1 339 ? 47.406 7.957 38.219 1 29.09 339 LYS B C 1
ATOM 6522 O O . LYS B 1 339 ? 48.344 7.832 39.031 1 29.09 339 LYS B O 1
ATOM 6527 N N . ASP B 1 340 ? 46.219 7.449 38.531 1 25.77 340 ASP B N 1
ATOM 6528 C CA . ASP B 1 340 ? 46.438 6.789 39.812 1 25.77 340 ASP B CA 1
ATOM 6529 C C . ASP B 1 340 ? 47.062 5.414 39.625 1 25.77 340 ASP B C 1
ATOM 6531 O O . ASP B 1 340 ? 46.375 4.41 39.469 1 25.77 340 ASP B O 1
ATOM 6535 N N . ASP B 1 341 ? 48.031 5.406 38.594 1 26.84 341 ASP B N 1
ATOM 6536 C CA . ASP B 1 341 ? 48.781 4.207 38.25 1 26.84 341 ASP B CA 1
ATOM 6537 C C . ASP B 1 341 ? 49.406 3.59 39.5 1 26.84 341 ASP B C 1
ATOM 6539 O O . ASP B 1 341 ? 50.281 4.184 40.125 1 26.84 341 ASP B O 1
ATOM 6543 N N . GLY B 1 342 ? 48.438 3.068 40.375 1 21.83 342 GLY B N 1
ATOM 6544 C CA . GLY B 1 342 ? 49.031 2.443 41.562 1 21.83 342 GLY B CA 1
ATOM 6545 C C . GLY B 1 342 ? 50.219 1.569 41.219 1 21.83 342 GLY B C 1
ATOM 6546 O O . GLY B 1 342 ? 50.469 1.254 40.062 1 21.83 342 GLY B O 1
ATOM 6547 N N . PRO B 1 343 ? 50.969 1.103 42.281 1 20.72 343 PRO B N 1
ATOM 6548 C CA . PRO B 1 343 ? 52.344 0.572 42.406 1 20.72 343 PRO B CA 1
ATOM 6549 C C . PRO B 1 343 ? 52.562 -0.683 41.562 1 20.72 343 PRO B C 1
ATOM 6551 O O . PRO B 1 343 ? 51.594 -1.334 41.156 1 20.72 343 PRO B O 1
ATOM 6554 N N . GLU B 1 344 ? 53.656 -0.947 41.094 1 20.97 344 GLU B N 1
ATOM 6555 C CA . GLU B 1 344 ? 54.531 -1.813 40.312 1 20.97 344 GLU B CA 1
ATOM 6556 C C . GLU B 1 344 ? 54.438 -3.264 40.75 1 20.97 344 GLU B C 1
ATOM 6558 O O . GLU B 1 344 ? 55.125 -4.141 40.219 1 20.97 344 GLU B O 1
ATOM 6563 N N . LEU B 1 345 ? 53.219 -3.807 41.125 1 17.95 345 LEU B N 1
ATOM 6564 C CA . LEU B 1 345 ? 53.531 -5.035 41.875 1 17.95 345 LEU B CA 1
ATOM 6565 C C . LEU B 1 345 ? 54.25 -6.031 40.969 1 17.95 345 LEU B C 1
ATOM 6567 O O . LEU B 1 345 ? 54.031 -6.074 39.781 1 17.95 345 LEU B O 1
ATOM 6571 N N . SER B 1 346 ? 55.312 -6.738 41.5 1 19.48 346 SER B N 1
ATOM 6572 C CA . SER B 1 346 ? 56.438 -7.637 41.344 1 19.48 346 SER B CA 1
ATOM 6573 C C . SER B 1 346 ? 55.969 -9.039 40.938 1 19.48 346 SER B C 1
ATOM 6575 O O . SER B 1 346 ? 56.781 -9.969 40.875 1 19.48 346 SER B O 1
ATOM 6577 N N . GLU B 1 347 ? 55 -9.148 40.031 1 17.41 347 GLU B N 1
ATOM 6578 C CA . GLU B 1 347 ? 54.531 -10.531 39.969 1 17.41 347 GLU B CA 1
ATOM 6579 C C . GLU B 1 347 ? 55.656 -11.461 39.531 1 17.41 347 GLU B C 1
ATOM 6581 O O . GLU B 1 347 ? 56.281 -11.25 38.5 1 17.41 347 GLU B O 1
ATOM 6586 N N . ALA B 1 348 ? 56.125 -12.391 40.406 1 16.61 348 ALA B N 1
ATOM 6587 C CA . ALA B 1 348 ? 57.188 -13.383 40.625 1 16.61 348 ALA B CA 1
ATOM 6588 C C . ALA B 1 348 ? 57.125 -14.484 39.562 1 16.61 348 ALA B C 1
ATOM 6590 O O . ALA B 1 348 ? 58.125 -14.789 38.906 1 16.61 348 ALA B O 1
ATOM 6591 N N . ASP B 1 349 ? 56.219 -15.531 39.688 1 16.16 349 ASP B N 1
ATOM 6592 C CA . ASP B 1 349 ? 56.75 -16.875 39.906 1 16.16 349 ASP B CA 1
ATOM 6593 C C . ASP B 1 349 ? 57.094 -17.547 38.562 1 16.16 349 ASP B C 1
ATOM 6595 O O . ASP B 1 349 ? 56.625 -17.141 37.5 1 16.16 349 ASP B O 1
ATOM 6599 N N . ASN B 1 350 ? 57.5 -18.953 38.562 1 16.89 350 ASN B N 1
ATOM 6600 C CA . ASN B 1 350 ? 58.531 -19.969 38.25 1 16.89 350 ASN B CA 1
ATOM 6601 C C . ASN B 1 350 ? 58.094 -20.844 37.062 1 16.89 350 ASN B C 1
ATOM 6603 O O . ASN B 1 350 ? 58.844 -21.75 36.688 1 16.89 350 ASN B O 1
ATOM 6607 N N . LEU B 1 351 ? 56.812 -20.812 36.625 1 16.81 351 LEU B N 1
ATOM 6608 C CA . LEU B 1 351 ? 56.531 -22.203 36.312 1 16.81 351 LEU B CA 1
ATOM 6609 C C . LEU B 1 351 ? 57.375 -22.703 35.156 1 16.81 351 LEU B C 1
ATOM 6611 O O . LEU B 1 351 ? 57.594 -21.953 34.188 1 16.81 351 LEU B O 1
ATOM 6615 N N . GLY B 1 352 ? 57.906 -23.984 35.156 1 16.3 352 GLY B N 1
ATOM 6616 C CA . GLY B 1 352 ? 58.812 -24.969 34.562 1 16.3 352 GLY B CA 1
ATOM 6617 C C . GLY B 1 352 ? 58.375 -25.438 33.188 1 16.3 352 GLY B C 1
ATOM 6618 O O . GLY B 1 352 ? 57.25 -25.828 33 1 16.3 352 GLY B O 1
ATOM 6619 N N . LYS B 1 353 ? 58.781 -24.875 32.125 1 18.72 353 LYS B N 1
ATOM 6620 C CA . LYS B 1 353 ? 58.625 -25.312 30.75 1 18.72 353 LYS B CA 1
ATOM 6621 C C . LYS B 1 353 ? 59.094 -26.75 30.578 1 18.72 353 LYS B C 1
ATOM 6623 O O . LYS B 1 353 ? 60.312 -27.031 30.516 1 18.72 353 LYS B O 1
ATOM 6628 N N . VAL B 1 354 ? 58.531 -27.656 31.297 1 15.7 354 VAL B N 1
ATOM 6629 C CA . VAL B 1 354 ? 59.125 -28.969 31.203 1 15.7 354 VAL B CA 1
ATOM 6630 C C . VAL B 1 354 ? 59.375 -29.328 29.734 1 15.7 354 VAL B C 1
ATOM 6632 O O . VAL B 1 354 ? 58.781 -28.703 28.844 1 15.7 354 VAL B O 1
ATOM 6635 N N . GLU B 1 355 ? 59.281 -30.594 29.422 1 15.67 355 GLU B N 1
ATOM 6636 C CA . GLU B 1 355 ? 60.156 -31.734 29.156 1 15.67 355 GLU B CA 1
ATOM 6637 C C . GLU B 1 355 ? 59.969 -32.219 27.719 1 15.67 355 GLU B C 1
ATOM 6639 O O . GLU B 1 355 ? 60.875 -32.875 27.188 1 15.67 355 GLU B O 1
ATOM 6644 N N . ASP B 1 356 ? 58.719 -32.188 27.156 1 15.38 356 ASP B N 1
ATOM 6645 C CA . ASP B 1 356 ? 58.625 -33.562 26.719 1 15.38 356 ASP B CA 1
ATOM 6646 C C . ASP B 1 356 ? 59.531 -33.812 25.516 1 15.38 356 ASP B C 1
ATOM 6648 O O . ASP B 1 356 ? 59.938 -32.875 24.844 1 15.38 356 ASP B O 1
ATOM 6652 N N . GLY B 1 357 ? 59.188 -34.938 24.812 1 15.38 357 GLY B N 1
ATOM 6653 C CA . GLY B 1 357 ? 59.844 -36.188 24.484 1 15.38 357 GLY B CA 1
ATOM 6654 C C . GLY B 1 357 ? 60.594 -36.125 23.156 1 15.38 357 GLY B C 1
ATOM 6655 O O . GLY B 1 357 ? 61.781 -36.469 23.094 1 15.38 357 GLY B O 1
ATOM 6656 N N . VAL B 1 358 ? 59.844 -36.531 22.172 1 16.45 358 VAL B N 1
ATOM 6657 C CA . VAL B 1 358 ? 60.406 -37.656 21.469 1 16.45 358 VAL B CA 1
ATOM 6658 C C . VAL B 1 358 ? 61.438 -37.188 20.453 1 16.45 358 VAL B C 1
ATOM 6660 O O . VAL B 1 358 ? 61.406 -36 20.047 1 16.45 358 VAL B O 1
ATOM 6663 N N . ASP B 1 359 ? 61.875 -38.156 19.672 1 15.07 359 ASP B N 1
ATOM 6664 C CA . ASP B 1 359 ? 63.188 -38.688 19.312 1 15.07 359 ASP B CA 1
ATOM 6665 C C . ASP B 1 359 ? 63.75 -38 18.078 1 15.07 359 ASP B C 1
ATOM 6667 O O . ASP B 1 359 ? 64.938 -37.688 18.031 1 15.07 359 ASP B O 1
ATOM 6671 N N . ASP B 1 360 ? 63.031 -38.125 16.953 1 15.31 360 ASP B N 1
ATOM 6672 C CA . ASP B 1 360 ? 63.969 -38.844 16.094 1 15.31 360 ASP B CA 1
ATOM 6673 C C . ASP B 1 360 ? 65 -37.906 15.539 1 15.31 360 ASP B C 1
ATOM 6675 O O . ASP B 1 360 ? 66.25 -38.156 15.688 1 15.31 360 ASP B O 1
ATOM 6679 N N . GLU B 1 361 ? 64.938 -37.906 14.219 1 15.8 361 GLU B N 1
ATOM 6680 C CA . GLU B 1 361 ? 66.188 -38.25 13.508 1 15.8 361 GLU B CA 1
ATOM 6681 C C . GLU B 1 361 ? 67.125 -37.062 13.359 1 15.8 361 GLU B C 1
ATOM 6683 O O . GLU B 1 361 ? 66.688 -35.906 13.398 1 15.8 361 GLU B O 1
ATOM 6688 N N . ALA B 1 362 ? 68.188 -37.375 12.859 1 14.41 362 ALA B N 1
ATOM 6689 C CA . ALA B 1 362 ? 69.625 -37.125 12.977 1 14.41 362 ALA B CA 1
ATOM 6690 C C . ALA B 1 362 ? 70 -35.812 12.367 1 14.41 362 ALA B C 1
ATOM 6692 O O . ALA B 1 362 ? 70.812 -35.062 12.945 1 14.41 362 ALA B O 1
ATOM 6693 N N . VAL B 1 363 ? 69.875 -35.719 11.023 1 14.66 363 VAL B N 1
ATOM 6694 C CA . VAL B 1 363 ? 71.312 -35.75 10.719 1 14.66 363 VAL B CA 1
ATOM 6695 C C . VAL B 1 363 ? 71.938 -34.375 11.008 1 14.66 363 VAL B C 1
ATOM 6697 O O . VAL B 1 363 ? 72.938 -34.281 11.734 1 14.66 363 VAL B O 1
ATOM 6700 N N . ALA B 1 364 ? 72.188 -33.719 9.93 1 15.09 364 ALA B N 1
ATOM 6701 C CA . ALA B 1 364 ? 73.562 -33.375 9.703 1 15.09 364 ALA B CA 1
ATOM 6702 C C . ALA B 1 364 ? 73.938 -32.062 10.359 1 15.09 364 ALA B C 1
ATOM 6704 O O . ALA B 1 364 ? 73.062 -31.25 10.672 1 15.09 364 ALA B O 1
ATOM 6705 N N . LYS B 1 365 ? 74.75 -31.328 9.664 1 15.3 365 LYS B N 1
ATOM 6706 C CA . LYS B 1 365 ? 76.125 -30.984 10.031 1 15.3 365 LYS B CA 1
ATOM 6707 C C . LYS B 1 365 ? 76.188 -29.625 10.719 1 15.3 365 LYS B C 1
ATOM 6709 O O . LYS B 1 365 ? 76.75 -29.484 11.805 1 15.3 365 LYS B O 1
ATOM 6714 N N . GLY B 1 366 ? 76.625 -28.688 9.953 1 14.85 366 GLY B N 1
ATOM 6715 C CA . GLY B 1 366 ? 77.875 -28.141 10.398 1 14.85 366 GLY B CA 1
ATOM 6716 C C . GLY B 1 366 ? 77.75 -26.984 11.359 1 14.85 366 GLY B C 1
ATOM 6717 O O . GLY B 1 366 ? 76.625 -26.641 11.758 1 14.85 366 GLY B O 1
ATOM 6718 N N . ASN B 1 367 ? 78.25 -25.922 10.969 1 15.24 367 ASN B N 1
ATOM 6719 C CA . ASN B 1 367 ? 79.312 -25.297 11.727 1 15.24 367 ASN B CA 1
ATOM 6720 C C . ASN B 1 367 ? 78.812 -24.25 12.703 1 15.24 367 ASN B C 1
ATOM 6722 O O . ASN B 1 367 ? 77.688 -23.828 12.609 1 15.24 367 ASN B O 1
ATOM 6726 N N . VAL B 1 368 ? 79.25 -23.062 12.453 1 14.98 368 VAL B N 1
ATOM 6727 C CA . VAL B 1 368 ? 80.188 -22.438 13.375 1 14.98 368 VAL B CA 1
ATOM 6728 C C . VAL B 1 368 ? 79.375 -21.609 14.406 1 14.98 368 VAL B C 1
ATOM 6730 O O . VAL B 1 368 ? 79.562 -21.797 15.617 1 14.98 368 VAL B O 1
ATOM 6733 N N . ASP B 1 369 ? 79.5 -20.328 14.297 1 15.31 369 ASP B N 1
ATOM 6734 C CA . ASP B 1 369 ? 80.25 -19.656 15.352 1 15.31 369 ASP B CA 1
ATOM 6735 C C . ASP B 1 369 ? 79.312 -19.094 16.422 1 15.31 369 ASP B C 1
ATOM 6737 O O . ASP B 1 369 ? 78.125 -18.969 16.188 1 15.31 369 ASP B O 1
ATOM 6741 N N . GLY B 1 370 ? 79.75 -18.141 17.047 1 14.91 370 GLY B N 1
ATOM 6742 C CA . GLY B 1 370 ? 80 -17.875 18.469 1 14.91 370 GLY B CA 1
ATOM 6743 C C . GLY B 1 370 ? 78.812 -17.188 19.141 1 14.91 370 GLY B C 1
ATOM 6744 O O . GLY B 1 370 ? 78.062 -17.828 19.875 1 14.91 370 GLY B O 1
ATOM 6745 N N . LEU B 1 371 ? 79 -15.875 19.438 1 15.35 371 LEU B N 1
ATOM 6746 C CA . LEU B 1 371 ? 79.125 -15.367 20.797 1 15.35 371 LEU B CA 1
ATOM 6747 C C . LEU B 1 371 ? 77.812 -14.891 21.344 1 15.35 371 LEU B C 1
ATOM 6749 O O . LEU B 1 371 ? 76.875 -14.57 20.562 1 15.35 371 LEU B O 1
ATOM 6753 N N . ASN B 1 372 ? 77.75 -14.516 22.609 1 15.93 372 ASN B N 1
ATOM 6754 C CA . ASN B 1 372 ? 77 -14.703 23.875 1 15.93 372 ASN B CA 1
ATOM 6755 C C . ASN B 1 372 ? 76.062 -13.531 24.156 1 15.93 372 ASN B C 1
ATOM 6757 O O . ASN B 1 372 ? 75.375 -13.547 25.156 1 15.93 372 ASN B O 1
ATOM 6761 N N . LEU B 1 373 ? 76.062 -12.359 23.547 1 15.85 373 LEU B N 1
ATOM 6762 C CA . LEU B 1 373 ? 76 -11.344 24.594 1 15.85 373 LEU B CA 1
ATOM 6763 C C . LEU B 1 373 ? 74.625 -11.273 25.25 1 15.85 373 LEU B C 1
ATOM 6765 O O . LEU B 1 373 ? 73.625 -11.484 24.578 1 15.85 373 LEU B O 1
ATOM 6769 N N . GLU B 1 374 ? 74.438 -10.625 26.469 1 15.4 374 GLU B N 1
ATOM 6770 C CA . GLU B 1 374 ? 73.812 -10.812 27.781 1 15.4 374 GLU B CA 1
ATOM 6771 C C . GLU B 1 374 ? 72.5 -10.094 27.875 1 15.4 374 GLU B C 1
ATOM 6773 O O . GLU B 1 374 ? 71.5 -10.688 28.312 1 15.4 374 GLU B O 1
ATOM 6778 N N . ASN B 1 375 ? 72.312 -8.742 27.906 1 15.45 375 ASN B N 1
ATOM 6779 C CA . ASN B 1 375 ? 71.938 -8.211 29.203 1 15.45 375 ASN B CA 1
ATOM 6780 C C . ASN B 1 375 ? 70.375 -8.172 29.359 1 15.45 375 ASN B C 1
ATOM 6782 O O . ASN B 1 375 ? 69.688 -8.281 28.375 1 15.45 375 ASN B O 1
ATOM 6786 N N . SER B 1 376 ? 69.75 -6.938 29.781 1 15.91 376 SER B N 1
ATOM 6787 C CA . SER B 1 376 ? 69.125 -6.594 31.062 1 15.91 376 SER B CA 1
ATOM 6788 C C . SER B 1 376 ? 67.625 -6.613 30.984 1 15.91 376 SER B C 1
ATOM 6790 O O . SER B 1 376 ? 67.062 -6.625 29.891 1 15.91 376 SER B O 1
ATOM 6792 N N . SER B 1 377 ? 66.875 -5.543 31.656 1 16.23 377 SER B N 1
ATOM 6793 C CA . SER B 1 377 ? 66 -5.586 32.844 1 16.23 377 SER B CA 1
ATOM 6794 C C . SER B 1 377 ? 64.5 -5.594 32.469 1 16.23 377 SER B C 1
ATOM 6796 O O . SER B 1 377 ? 64.188 -5.387 31.297 1 16.23 377 SER B O 1
ATOM 6798 N N . VAL B 1 378 ? 63.688 -4.547 33.062 1 17.28 378 VAL B N 1
ATOM 6799 C CA . VAL B 1 378 ? 62.625 -4.645 34.094 1 17.28 378 VAL B CA 1
ATOM 6800 C C . VAL B 1 378 ? 61.25 -4.535 33.438 1 17.28 378 VAL B C 1
ATOM 6802 O O . VAL B 1 378 ? 61.125 -3.949 32.344 1 17.28 378 VAL B O 1
ATOM 6805 N N . GLU B 1 379 ? 60.094 -4.938 34.188 1 17.61 379 GLU B N 1
ATOM 6806 C CA . GLU B 1 379 ? 58.844 -5.664 34.062 1 17.61 379 GLU B CA 1
ATOM 6807 C C . GLU B 1 379 ? 57.656 -4.707 33.969 1 17.61 379 GLU B C 1
ATOM 6809 O O . GLU B 1 379 ? 56.594 -5.062 33.469 1 17.61 379 GLU B O 1
ATOM 6814 N N . GLY B 1 380 ? 57.5 -3.4 34.281 1 19.52 380 GLY B N 1
ATOM 6815 C CA . GLY B 1 380 ? 56.344 -3.178 35.156 1 19.52 380 GLY B CA 1
ATOM 6816 C C . GLY B 1 380 ? 55.031 -3.1 34.406 1 19.52 380 GLY B C 1
ATOM 6817 O O . GLY B 1 380 ? 55 -2.719 33.219 1 19.52 380 GLY B O 1
ATOM 6818 N N . PRO B 1 381 ? 53.844 -3.736 34.938 1 20.36 381 PRO B N 1
ATOM 6819 C CA . PRO B 1 381 ? 52.594 -4.223 34.312 1 20.36 381 PRO B CA 1
ATOM 6820 C C . PRO B 1 381 ? 51.531 -3.143 34.219 1 20.36 381 PRO B C 1
ATOM 6822 O O . PRO B 1 381 ? 51.062 -2.648 35.25 1 20.36 381 PRO B O 1
ATOM 6825 N N . VAL B 1 382 ? 51.719 -1.988 33.594 1 19.97 382 VAL B N 1
ATOM 6826 C CA . VAL B 1 382 ? 50.781 -0.892 33.812 1 19.97 382 VAL B CA 1
ATOM 6827 C C . VAL B 1 382 ? 49.406 -1.312 33.344 1 19.97 382 VAL B C 1
ATOM 6829 O O . VAL B 1 382 ? 49.219 -1.806 32.219 1 19.97 382 VAL B O 1
ATOM 6832 N N . SER B 1 383 ? 48.344 -1.502 34.25 1 20.5 383 SER B N 1
ATOM 6833 C CA . SER B 1 383 ? 47 -2.004 34.25 1 20.5 383 SER B CA 1
ATOM 6834 C C . SER B 1 383 ? 46.031 -1.054 33.531 1 20.5 383 SER B C 1
ATOM 6836 O O . SER B 1 383 ? 45.875 0.096 33.938 1 20.5 383 SER B O 1
ATOM 6838 N N . ASN B 1 384 ? 45.969 -0.945 32.25 1 21.05 384 ASN B N 1
ATOM 6839 C CA . ASN B 1 384 ? 45.188 0.007 31.453 1 21.05 384 ASN B CA 1
ATOM 6840 C C . ASN B 1 384 ? 43.688 -0.134 31.703 1 21.05 384 ASN B C 1
ATOM 6842 O O . ASN B 1 384 ? 43.125 -1.21 31.5 1 21.05 384 ASN B O 1
ATOM 6846 N N . PRO B 1 385 ? 43.125 0.679 32.594 1 22.25 385 PRO B N 1
ATOM 6847 C CA . PRO B 1 385 ? 41.719 0.582 32.938 1 22.25 385 PRO B CA 1
ATOM 6848 C C . PRO B 1 385 ? 40.781 0.61 31.719 1 22.25 385 PRO B C 1
ATOM 6850 O O . PRO B 1 385 ? 41.125 1.235 30.719 1 22.25 385 PRO B O 1
ATOM 6853 N N . ALA B 1 386 ? 39.875 -0.354 31.578 1 21.05 386 ALA B N 1
ATOM 6854 C CA . ALA B 1 386 ? 38.938 -0.779 30.547 1 21.05 386 ALA B CA 1
ATOM 6855 C C . ALA B 1 386 ? 37.906 0.31 30.266 1 21.05 386 ALA B C 1
ATOM 6857 O O . ALA B 1 386 ? 37.25 0.816 31.188 1 21.05 386 ALA B O 1
ATOM 6858 N N . ILE B 1 387 ? 38.156 1.245 29.375 1 24 387 ILE B N 1
ATOM 6859 C CA . ILE B 1 387 ? 37.25 2.209 28.797 1 24 387 ILE B CA 1
ATOM 6860 C C . ILE B 1 387 ? 35.906 1.526 28.484 1 24 387 ILE B C 1
ATOM 6862 O O . ILE B 1 387 ? 35.844 0.568 27.719 1 24 387 ILE B O 1
ATOM 6866 N N . SER B 1 388 ? 35.031 1.443 29.438 1 23.91 388 SER B N 1
ATOM 6867 C CA . SER B 1 388 ? 33.656 0.922 29.234 1 23.91 388 SER B CA 1
ATOM 6868 C C . SER B 1 388 ? 33.031 1.504 27.984 1 23.91 388 SER B C 1
ATOM 6870 O O . SER B 1 388 ? 32.938 2.725 27.844 1 23.91 388 SER B O 1
ATOM 6872 N N . THR B 1 389 ? 33.281 0.95 26.859 1 25.67 389 THR B N 1
ATOM 6873 C CA . THR B 1 389 ? 32.688 1.185 25.547 1 25.67 389 THR B CA 1
ATOM 6874 C C . THR B 1 389 ? 31.172 1.343 25.672 1 25.67 389 THR B C 1
ATOM 6876 O O . THR B 1 389 ? 30.469 0.393 26.031 1 25.67 389 THR B O 1
ATOM 6879 N N . LEU B 1 390 ? 30.75 2.498 26.188 1 25.17 390 LEU B N 1
ATOM 6880 C CA . LEU B 1 390 ? 29.312 2.734 26.109 1 25.17 390 LEU B CA 1
ATOM 6881 C C . LEU B 1 390 ? 28.766 2.258 24.766 1 25.17 390 LEU B C 1
ATOM 6883 O O . LEU B 1 390 ? 29.125 2.787 23.719 1 25.17 390 LEU B O 1
ATOM 6887 N N . GLN B 1 391 ? 28.594 0.937 24.609 1 24.67 391 GLN B N 1
ATOM 6888 C CA . GLN B 1 391 ? 27.938 0.292 23.484 1 24.67 391 GLN B CA 1
ATOM 6889 C C . GLN B 1 391 ? 26.688 1.062 23.062 1 24.67 391 GLN B C 1
ATOM 6891 O O . GLN B 1 391 ? 25.75 1.217 23.859 1 24.67 391 GLN B O 1
ATOM 6896 N N . THR B 1 392 ? 26.891 2.131 22.375 1 27.69 392 THR B N 1
ATOM 6897 C CA . THR B 1 392 ? 25.703 2.686 21.734 1 27.69 392 THR B CA 1
ATOM 6898 C C . THR B 1 392 ? 24.781 1.571 21.266 1 27.69 392 THR B C 1
ATOM 6900 O O . THR B 1 392 ? 25.188 0.665 20.547 1 27.69 392 THR B O 1
ATOM 6903 N N . PRO B 1 393 ? 23.812 1.229 22.094 1 27 393 PRO B N 1
ATOM 6904 C CA . PRO B 1 393 ? 22.969 0.12 21.641 1 27 393 PRO B CA 1
ATOM 6905 C C . PRO B 1 393 ? 22.688 0.163 20.141 1 27 393 PRO B C 1
ATOM 6907 O O . PRO B 1 393 ? 22.391 1.228 19.594 1 27 393 PRO B O 1
ATOM 6910 N N . MET B 1 394 ? 23.453 -0.529 19.344 1 28.38 394 MET B N 1
ATOM 6911 C CA . MET B 1 394 ? 23.078 -0.804 17.969 1 28.38 394 MET B CA 1
ATOM 6912 C C . MET B 1 394 ? 21.562 -0.941 17.828 1 28.38 394 MET B C 1
ATOM 6914 O O . MET B 1 394 ? 20.906 -1.546 18.688 1 28.38 394 MET B O 1
ATOM 6918 N N . PRO B 1 395 ? 20.922 0.008 17.172 1 29.19 395 PRO B N 1
ATOM 6919 C CA . PRO B 1 395 ? 19.5 -0.251 16.984 1 29.19 395 PRO B CA 1
ATOM 6920 C C . PRO B 1 395 ? 19.172 -1.737 16.844 1 29.19 395 PRO B C 1
ATOM 6922 O O . PRO B 1 395 ? 19.891 -2.457 16.125 1 29.19 395 PRO B O 1
ATOM 6925 N N . THR B 1 396 ? 18.828 -2.369 17.906 1 29.31 396 THR B N 1
ATOM 6926 C CA . THR B 1 396 ? 18.375 -3.758 17.844 1 29.31 396 THR B CA 1
ATOM 6927 C C . THR B 1 396 ? 17.703 -4.043 16.5 1 29.31 396 THR B C 1
ATOM 6929 O O . THR B 1 396 ? 16.812 -3.303 16.078 1 29.31 396 THR B O 1
ATOM 6932 N N . GLU B 1 397 ? 18.344 -4.742 15.68 1 31.92 397 GLU B N 1
ATOM 6933 C CA . GLU B 1 397 ? 17.766 -5.422 14.523 1 31.92 397 GLU B CA 1
ATOM 6934 C C . GLU B 1 397 ? 16.344 -5.91 14.812 1 31.92 397 GLU B C 1
ATOM 6936 O O . GLU B 1 397 ? 16.156 -6.875 15.555 1 31.92 397 GLU B O 1
ATOM 6941 N N . LEU B 1 398 ? 15.453 -5.004 15.125 1 30.88 398 LEU B N 1
ATOM 6942 C CA . LEU B 1 398 ? 14.109 -5.555 15.195 1 30.88 398 LEU B CA 1
ATOM 6943 C C . LEU B 1 398 ? 13.883 -6.59 14.102 1 30.88 398 LEU B C 1
ATOM 6945 O O . LEU B 1 398 ? 13.664 -6.23 12.938 1 30.88 398 LEU B O 1
ATOM 6949 N N . HIS B 1 399 ? 14.641 -7.645 14.109 1 31.7 399 HIS B N 1
ATOM 6950 C CA . HIS B 1 399 ? 14.086 -8.711 13.289 1 31.7 399 HIS B CA 1
ATOM 6951 C C . HIS B 1 399 ? 12.594 -8.891 13.539 1 31.7 399 HIS B C 1
ATOM 6953 O O . HIS B 1 399 ? 12.172 -9.117 14.672 1 31.7 399 HIS B O 1
ATOM 6959 N N . PRO B 1 400 ? 11.75 -8.156 12.883 1 35.03 400 PRO B N 1
ATOM 6960 C CA . PRO B 1 400 ? 10.352 -8.484 13.18 1 35.03 400 PRO B CA 1
ATOM 6961 C C . PRO B 1 400 ? 10.133 -9.977 13.414 1 35.03 400 PRO B C 1
ATOM 6963 O O . PRO B 1 400 ? 10.867 -10.805 12.867 1 35.03 400 PRO B O 1
ATOM 6966 N N . PRO B 1 401 ? 9.648 -10.312 14.594 1 33.34 401 PRO B N 1
ATOM 6967 C CA . PRO B 1 401 ? 9.383 -11.742 14.789 1 33.34 401 PRO B CA 1
ATOM 6968 C C . PRO B 1 401 ? 8.805 -12.406 13.539 1 33.34 401 PRO B C 1
ATOM 6970 O O . PRO B 1 401 ? 8.211 -11.734 12.695 1 33.34 401 PRO B O 1
ATOM 6973 N N . PRO B 1 402 ? 9.344 -13.555 13.195 1 34.53 402 PRO B N 1
ATOM 6974 C CA . PRO B 1 402 ? 8.68 -14.297 12.117 1 34.53 402 PRO B CA 1
ATOM 6975 C C . PRO B 1 402 ? 7.156 -14.227 12.203 1 34.53 402 PRO B C 1
ATOM 6977 O O . PRO B 1 402 ? 6.605 -13.977 13.281 1 34.53 402 PRO B O 1
ATOM 6980 N N . PRO B 1 403 ? 6.461 -14.062 11.094 1 35.97 403 PRO B N 1
ATOM 6981 C CA . PRO B 1 403 ? 4.996 -14.055 11.078 1 35.97 403 PRO B CA 1
ATOM 6982 C C . PRO B 1 403 ? 4.398 -14.984 12.133 1 35.97 403 PRO B C 1
ATOM 6984 O O . PRO B 1 403 ? 4.984 -16.016 12.453 1 35.97 403 PRO B O 1
ATOM 6987 N N . SER B 1 404 ? 3.715 -14.43 13.023 1 34.47 404 SER B N 1
ATOM 6988 C CA . SER B 1 404 ? 2.941 -15.18 14.008 1 34.47 404 SER B CA 1
ATOM 6989 C C . SER B 1 404 ? 2.299 -16.406 13.391 1 34.47 404 SER B C 1
ATOM 6991 O O . SER B 1 404 ? 1.929 -16.406 12.211 1 34.47 404 SER B O 1
ATOM 6993 N N . ASP B 1 405 ? 2.559 -17.609 13.844 1 36.72 405 ASP B N 1
ATOM 6994 C CA . ASP B 1 405 ? 1.915 -18.891 13.555 1 36.72 405 ASP B CA 1
ATOM 6995 C C . ASP B 1 405 ? 0.398 -18.734 13.477 1 36.72 405 ASP B C 1
ATOM 6997 O O . ASP B 1 405 ? -0.308 -19 14.453 1 36.72 405 ASP B O 1
ATOM 7001 N N . GLY B 1 406 ? -0.122 -17.672 12.898 1 39.91 406 GLY B N 1
ATOM 7002 C CA . GLY B 1 406 ? -1.567 -17.656 12.734 1 39.91 406 GLY B CA 1
ATOM 7003 C C . GLY B 1 406 ? -2.127 -18.984 12.242 1 39.91 406 GLY B C 1
ATOM 7004 O O . GLY B 1 406 ? -1.384 -19.844 11.758 1 39.91 406 GLY B O 1
ATOM 7005 N N . THR B 1 407 ? -3.344 -19.266 12.664 1 44.28 407 THR B N 1
ATOM 7006 C CA . THR B 1 407 ? -4.004 -20.5 12.242 1 44.28 407 THR B CA 1
ATOM 7007 C C . THR B 1 407 ? -3.895 -20.672 10.734 1 44.28 407 THR B C 1
ATOM 7009 O O . THR B 1 407 ? -3.727 -19.703 9.992 1 44.28 407 THR B O 1
ATOM 7012 N N . LEU B 1 408 ? -3.609 -21.969 10.305 1 45.44 408 LEU B N 1
ATOM 7013 C CA . LEU B 1 408 ? -3.406 -22.516 8.969 1 45.44 408 LEU B CA 1
ATOM 7014 C C . LEU B 1 408 ? -4.297 -21.812 7.953 1 45.44 408 LEU B C 1
ATOM 7016 O O . LEU B 1 408 ? -3.844 -21.469 6.859 1 45.44 408 LEU B O 1
ATOM 7020 N N . PHE B 1 409 ? -5.609 -21.641 8.281 1 46.12 409 PHE B N 1
ATOM 7021 C CA . PHE B 1 409 ? -6.613 -21.078 7.379 1 46.12 409 PHE B CA 1
ATOM 7022 C C . PHE B 1 409 ? -6.316 -19.609 7.082 1 46.12 409 PHE B C 1
ATOM 7024 O O . PHE B 1 409 ? -6.641 -19.125 6 1 46.12 409 PHE B O 1
ATOM 7031 N N . GLU B 1 410 ? -5.465 -19.031 8.008 1 52.16 410 GLU B N 1
ATOM 7032 C CA . GLU B 1 410 ? -5.113 -17.625 7.859 1 52.16 410 GLU B CA 1
ATOM 7033 C C . GLU B 1 410 ? -3.988 -17.438 6.844 1 52.16 410 GLU B C 1
ATOM 7035 O O . GLU B 1 410 ? -3.695 -16.312 6.43 1 52.16 410 GLU B O 1
ATOM 7040 N N . LYS B 1 411 ? -3.584 -18.609 6.223 1 64.19 411 LYS B N 1
ATOM 7041 C CA . LYS B 1 411 ? -2.434 -18.375 5.355 1 64.19 411 LYS B CA 1
ATOM 7042 C C . LYS B 1 411 ? -2.758 -18.719 3.904 1 64.19 411 LYS B C 1
ATOM 7044 O O . LYS B 1 411 ? -1.913 -18.562 3.02 1 64.19 411 LYS B O 1
ATOM 7049 N N . TYR B 1 412 ? -4.082 -19.031 3.73 1 76.25 412 TYR B N 1
ATOM 7050 C CA . TYR B 1 412 ? -4.508 -19.141 2.34 1 76.25 412 TYR B CA 1
ATOM 7051 C C . TYR B 1 412 ? -4.434 -17.797 1.634 1 76.25 412 TYR B C 1
ATOM 7053 O O . TYR B 1 412 ? -4.43 -16.75 2.283 1 76.25 412 TYR B O 1
ATOM 7061 N N . HIS B 1 413 ? -4.137 -17.875 0.403 1 78 413 HIS B N 1
ATOM 7062 C CA . HIS B 1 413 ? -4.094 -16.703 -0.46 1 78 413 HIS B CA 1
ATOM 7063 C C . HIS B 1 413 ? -2.744 -16 -0.365 1 78 413 HIS B C 1
ATOM 7065 O O . HIS B 1 413 ? -2.641 -14.805 -0.645 1 78 413 HIS B O 1
ATOM 7071 N N . SER B 1 414 ? -1.833 -16.734 0.177 1 90.81 414 SER B N 1
ATOM 7072 C CA . SER B 1 414 ? -0.454 -16.297 -0.043 1 90.81 414 SER B CA 1
ATOM 7073 C C . SER B 1 414 ? 0.125 -16.938 -1.303 1 90.81 414 SER B C 1
ATOM 7075 O O . SER B 1 414 ? -0.169 -18.094 -1.612 1 90.81 414 SER B O 1
ATOM 7077 N N . ALA B 1 415 ? 0.897 -16.203 -2.004 1 94.12 415 ALA B N 1
ATOM 7078 C CA . ALA B 1 415 ? 1.392 -16.656 -3.299 1 94.12 415 ALA B CA 1
ATOM 7079 C C . ALA B 1 415 ? 2.191 -17.953 -3.15 1 94.12 415 ALA B C 1
ATOM 7081 O O . ALA B 1 415 ? 2.086 -18.859 -3.984 1 94.12 415 ALA B O 1
ATOM 7082 N N . CYS B 1 416 ? 2.973 -18.016 -2.127 1 94.44 416 CYS B N 1
ATOM 7083 C CA . CYS B 1 416 ? 3.826 -19.188 -1.927 1 94.44 416 CYS B CA 1
ATOM 7084 C C . CYS B 1 416 ? 2.99 -20.422 -1.645 1 94.44 416 CYS B C 1
ATOM 7086 O O . CYS B 1 416 ? 3.189 -21.469 -2.271 1 94.44 416 CYS B O 1
ATOM 7088 N N . PHE B 1 417 ? 2.078 -20.328 -0.762 1 94.69 417 PHE B N 1
ATOM 7089 C CA . PHE B 1 417 ? 1.24 -21.469 -0.441 1 94.69 417 PHE B CA 1
ATOM 7090 C C . PHE B 1 417 ? 0.347 -21.844 -1.62 1 94.69 417 PHE B C 1
ATOM 7092 O O . PHE B 1 417 ? 0.128 -23.016 -1.898 1 94.69 417 PHE B O 1
ATOM 7099 N N . ASP B 1 418 ? -0.174 -20.812 -2.227 1 96.75 418 ASP B N 1
ATOM 7100 C CA . ASP B 1 418 ? -1.011 -21.062 -3.398 1 96.75 418 ASP B CA 1
ATOM 7101 C C . ASP B 1 418 ? -0.223 -21.766 -4.5 1 96.75 418 ASP B C 1
ATOM 7103 O O . ASP B 1 418 ? -0.753 -22.641 -5.184 1 96.75 418 ASP B O 1
ATOM 7107 N N . ALA B 1 419 ? 1.024 -21.422 -4.684 1 98.25 419 ALA B N 1
ATOM 7108 C CA . ALA B 1 419 ? 1.873 -22.109 -5.648 1 98.25 419 ALA B CA 1
ATOM 7109 C C . ALA B 1 419 ? 2.061 -23.578 -5.262 1 98.25 419 ALA B C 1
ATOM 7111 O O . ALA B 1 419 ? 1.96 -24.469 -6.109 1 98.25 419 ALA B O 1
ATOM 7112 N N . TYR B 1 420 ? 2.322 -23.812 -4 1 97.62 420 TYR B N 1
ATOM 7113 C CA . TYR B 1 420 ? 2.484 -25.188 -3.537 1 97.62 420 TYR B CA 1
ATOM 7114 C C . TYR B 1 420 ? 1.218 -26 -3.779 1 97.62 420 TYR B C 1
ATOM 7116 O O . TYR B 1 420 ? 1.276 -27.109 -4.324 1 97.62 420 TYR B O 1
ATOM 7124 N N . MET B 1 421 ? 0.114 -25.422 -3.322 1 97.5 421 MET B N 1
ATOM 7125 C CA . MET B 1 421 ? -1.156 -26.125 -3.531 1 97.5 421 MET B CA 1
ATOM 7126 C C . MET B 1 421 ? -1.371 -26.422 -5.012 1 97.5 421 MET B C 1
ATOM 7128 O O . MET B 1 421 ? -1.792 -27.531 -5.367 1 97.5 421 MET B O 1
ATOM 7132 N N . THR B 1 422 ? -1.076 -25.422 -5.855 1 98.69 422 THR B N 1
ATOM 7133 C CA . THR B 1 422 ? -1.23 -25.578 -7.297 1 98.69 422 THR B CA 1
ATOM 7134 C C . THR B 1 422 ? -0.394 -26.734 -7.812 1 98.69 422 THR B C 1
ATOM 7136 O O . THR B 1 422 ? -0.891 -27.578 -8.562 1 98.69 422 THR B O 1
ATOM 7139 N N . GLY B 1 423 ? 0.842 -26.828 -7.387 1 98.75 423 GLY B N 1
ATOM 7140 C CA . GLY B 1 423 ? 1.709 -27.922 -7.812 1 98.75 423 GLY B CA 1
ATOM 7141 C C . GLY B 1 423 ? 1.248 -29.281 -7.324 1 98.75 423 GLY B C 1
ATOM 7142 O O . GLY B 1 423 ? 1.356 -30.266 -8.039 1 98.75 423 GLY B O 1
ATOM 7143 N N . PHE B 1 424 ? 0.755 -29.297 -6.129 1 98.06 424 PHE B N 1
ATOM 7144 C CA . PHE B 1 424 ? 0.245 -30.531 -5.543 1 98.06 424 PHE B CA 1
ATOM 7145 C C . PHE B 1 424 ? -0.982 -31.016 -6.305 1 98.06 424 PHE B C 1
ATOM 7147 O O . PHE B 1 424 ? -1.091 -32.219 -6.617 1 98.06 424 PHE B O 1
ATOM 7154 N N . ILE B 1 425 ? -1.867 -30.125 -6.566 1 98.62 425 ILE B N 1
ATOM 7155 C CA . ILE B 1 425 ? -3.08 -30.453 -7.305 1 98.62 425 ILE B CA 1
ATOM 7156 C C . ILE B 1 425 ? -2.711 -31 -8.688 1 98.62 425 ILE B C 1
ATOM 7158 O O . ILE B 1 425 ? -3.297 -31.969 -9.156 1 98.62 425 ILE B O 1
ATOM 7162 N N . PHE B 1 426 ? -1.785 -30.375 -9.336 1 98.44 426 PHE B N 1
ATOM 7163 C CA . PHE B 1 426 ? -1.334 -30.828 -10.648 1 98.44 426 PHE B CA 1
ATOM 7164 C C . PHE B 1 426 ? -0.792 -32.25 -10.562 1 98.44 426 PHE B C 1
ATOM 7166 O O . PHE B 1 426 ? -1.101 -33.094 -11.414 1 98.44 426 PHE B O 1
ATOM 7173 N N . ALA B 1 427 ? 0.023 -32.562 -9.531 1 97.75 427 ALA B N 1
ATOM 7174 C CA . ALA B 1 427 ? 0.551 -33.906 -9.352 1 97.75 427 ALA B CA 1
ATOM 7175 C C . ALA B 1 427 ? -0.578 -34.938 -9.25 1 97.75 427 ALA B C 1
ATOM 7177 O O . ALA B 1 427 ? -0.5 -36 -9.844 1 97.75 427 ALA B O 1
ATOM 7178 N N . HIS B 1 428 ? -1.571 -34.562 -8.516 1 97.5 428 HIS B N 1
ATOM 7179 C CA . HIS B 1 428 ? -2.744 -35.438 -8.414 1 97.5 428 HIS B CA 1
ATOM 7180 C C . HIS B 1 428 ? -3.426 -35.594 -9.766 1 97.5 428 HIS B C 1
ATOM 7182 O O . HIS B 1 428 ? -3.797 -36.719 -10.141 1 97.5 428 HIS B O 1
ATOM 7188 N N . GLN B 1 429 ? -3.607 -34.531 -10.43 1 97.69 429 GLN B N 1
ATOM 7189 C CA . GLN B 1 429 ? -4.293 -34.531 -11.719 1 97.69 429 GLN B CA 1
ATOM 7190 C C . GLN B 1 429 ? -3.504 -35.344 -12.742 1 97.69 429 GLN B C 1
ATOM 7192 O O . GLN B 1 429 ? -4.09 -36.031 -13.586 1 97.69 429 GLN B O 1
ATOM 7197 N N . LEU B 1 430 ? -2.238 -35.219 -12.695 1 95.44 430 LEU B N 1
ATOM 7198 C CA . LEU B 1 430 ? -1.379 -35.969 -13.578 1 95.44 430 LEU B CA 1
ATOM 7199 C C . LEU B 1 430 ? -1.537 -37.469 -13.305 1 95.44 430 LEU B C 1
ATOM 7201 O O . LEU B 1 430 ? -1.546 -38.281 -14.242 1 95.44 430 LEU B O 1
ATOM 7205 N N . LEU B 1 431 ? -1.621 -37.844 -12.039 1 93.06 431 LEU B N 1
ATOM 7206 C CA . LEU B 1 431 ? -1.807 -39.219 -11.648 1 93.06 431 LEU B CA 1
ATOM 7207 C C . LEU B 1 431 ? -3.139 -39.75 -12.164 1 93.06 431 LEU B C 1
ATOM 7209 O O . LEU B 1 431 ? -3.223 -40.906 -12.609 1 93.06 431 LEU B O 1
ATOM 7213 N N . GLU B 1 432 ? -4.164 -38.906 -12.117 1 94.5 432 GLU B N 1
ATOM 7214 C CA . GLU B 1 432 ? -5.52 -39.344 -12.469 1 94.5 432 GLU B CA 1
ATOM 7215 C C . GLU B 1 432 ? -5.723 -39.344 -13.984 1 94.5 432 GLU B C 1
ATOM 7217 O O . GLU B 1 432 ? -6.434 -40.188 -14.516 1 94.5 432 GLU B O 1
ATOM 7222 N N . HIS B 1 433 ? -5.156 -38.375 -14.633 1 94.44 433 HIS B N 1
ATOM 7223 C CA . HIS B 1 433 ? -5.539 -38.156 -16.016 1 94.44 433 HIS B CA 1
ATOM 7224 C C . HIS B 1 433 ? -4.32 -38.188 -16.938 1 94.44 433 HIS B C 1
ATOM 7226 O O . HIS B 1 433 ? -4.457 -38.125 -18.156 1 94.44 433 HIS B O 1
ATOM 7232 N N . GLY B 1 434 ? -3.104 -38.219 -16.422 1 86.56 434 GLY B N 1
ATOM 7233 C CA . GLY B 1 434 ? -1.886 -38 -17.188 1 86.56 434 GLY B CA 1
ATOM 7234 C C . GLY B 1 434 ? -1.415 -39.281 -17.891 1 86.56 434 GLY B C 1
ATOM 7235 O O . GLY B 1 434 ? -0.367 -39.25 -18.547 1 86.56 434 GLY B O 1
ATOM 7236 N N . GLY B 1 435 ? -2.199 -40.312 -17.703 1 79.88 435 GLY B N 1
ATOM 7237 C CA . GLY B 1 435 ? -1.768 -41.562 -18.297 1 79.88 435 GLY B CA 1
ATOM 7238 C C . GLY B 1 435 ? -1.812 -41.562 -19.812 1 79.88 435 GLY B C 1
ATOM 7239 O O . GLY B 1 435 ? -2.818 -41.188 -20.406 1 79.88 435 GLY B O 1
ATOM 7240 N N . GLY B 1 436 ? -0.661 -41.844 -20.406 1 76.31 436 GLY B N 1
ATOM 7241 C CA . GLY B 1 436 ? -0.566 -41.938 -21.844 1 76.31 436 GLY B CA 1
ATOM 7242 C C . GLY B 1 436 ? -0.418 -40.594 -22.547 1 76.31 436 GLY B C 1
ATOM 7243 O O . GLY B 1 436 ? -0.46 -39.562 -21.891 1 76.31 436 GLY B O 1
ATOM 7244 N N . GLU B 1 437 ? -0.024 -40.562 -23.766 1 74.19 437 GLU B N 1
ATOM 7245 C CA . GLU B 1 437 ? 0.167 -39.375 -24.578 1 74.19 437 GLU B CA 1
ATOM 7246 C C . GLU B 1 437 ? -1.129 -38.594 -24.703 1 74.19 437 GLU B C 1
ATOM 7248 O O . GLU B 1 437 ? -1.115 -37.344 -24.656 1 74.19 437 GLU B O 1
ATOM 7253 N N . GLN B 1 438 ? -2.119 -39.25 -24.766 1 75.5 438 GLN B N 1
ATOM 7254 C CA . GLN B 1 438 ? -3.412 -38.594 -24.953 1 75.5 438 GLN B CA 1
ATOM 7255 C C . GLN B 1 438 ? -3.846 -37.875 -23.672 1 75.5 438 GLN B C 1
ATOM 7257 O O . GLN B 1 438 ? -4.402 -36.781 -23.75 1 75.5 438 GLN B O 1
ATOM 7262 N N . GLY B 1 439 ? -3.553 -38.438 -22.625 1 80.81 439 GLY B N 1
ATOM 7263 C CA . GLY B 1 439 ? -3.953 -37.844 -21.359 1 80.81 439 GLY B CA 1
ATOM 7264 C C . GLY B 1 439 ? -3.246 -36.531 -21.078 1 80.81 439 GLY B C 1
ATOM 7265 O O . GLY B 1 439 ? -3.889 -35.531 -20.75 1 80.81 439 GLY B O 1
ATOM 7266 N N . THR B 1 440 ? -2.057 -36.562 -21.344 1 85.88 440 THR B N 1
ATOM 7267 C CA . THR B 1 440 ? -1.27 -35.375 -21.094 1 85.88 440 THR B CA 1
ATOM 7268 C C . THR B 1 440 ? -1.652 -34.281 -22.078 1 85.88 440 THR B C 1
ATOM 7270 O O . THR B 1 440 ? -1.664 -33.094 -21.734 1 85.88 440 THR B O 1
ATOM 7273 N N . ALA B 1 441 ? -1.991 -34.688 -23.266 1 89.31 441 ALA B N 1
ATOM 7274 C CA . ALA B 1 441 ? -2.365 -33.719 -24.297 1 89.31 441 ALA B CA 1
ATOM 7275 C C . ALA B 1 441 ? -3.664 -33 -23.938 1 89.31 441 ALA B C 1
ATOM 7277 O O . ALA B 1 441 ? -3.846 -31.812 -24.25 1 89.31 441 ALA B O 1
ATOM 7278 N N . GLU B 1 442 ? -4.516 -33.625 -23.25 1 92.62 442 GLU B N 1
ATOM 7279 C CA . GLU B 1 442 ? -5.797 -33.031 -22.859 1 92.62 442 GLU B CA 1
ATOM 7280 C C . GLU B 1 442 ? -5.613 -31.984 -21.781 1 92.62 442 GLU B C 1
ATOM 7282 O O . GLU B 1 442 ? -6.418 -31.047 -21.656 1 92.62 442 GLU B O 1
ATOM 7287 N N . LEU B 1 443 ? -4.598 -32.156 -21.031 1 96.38 443 LEU B N 1
ATOM 7288 C CA . LEU B 1 443 ? -4.363 -31.25 -19.922 1 96.38 443 LEU B CA 1
ATOM 7289 C C . LEU B 1 443 ? -3.516 -30.062 -20.344 1 96.38 443 LEU B C 1
ATOM 7291 O O . LEU B 1 443 ? -3.592 -28.984 -19.734 1 96.38 443 LEU B O 1
ATOM 7295 N N . ARG B 1 444 ? -2.816 -30.234 -21.406 1 96.62 444 ARG B N 1
ATOM 7296 C CA . ARG B 1 444 ? -1.744 -29.328 -21.781 1 96.62 444 ARG B CA 1
ATOM 7297 C C . ARG B 1 444 ? -2.293 -28.125 -22.562 1 96.62 444 ARG B C 1
ATOM 7299 O O . ARG B 1 444 ? -3.178 -28.281 -23.406 1 96.62 444 ARG B O 1
ATOM 7306 N N . ASN B 1 445 ? -1.793 -26.922 -22.234 1 97.69 445 ASN B N 1
ATOM 7307 C CA . ASN B 1 445 ? -1.965 -25.688 -23.016 1 97.69 445 ASN B CA 1
ATOM 7308 C C . ASN B 1 445 ? -3.432 -25.281 -23.094 1 97.69 445 ASN B C 1
ATOM 7310 O O . ASN B 1 445 ? -3.924 -24.922 -24.172 1 97.69 445 ASN B O 1
ATOM 7314 N N . LYS B 1 446 ? -4.094 -25.422 -22.031 1 97.62 446 LYS B N 1
ATOM 7315 C CA . LYS B 1 446 ? -5.461 -24.938 -21.828 1 97.62 446 LYS B CA 1
ATOM 7316 C C . LYS B 1 446 ? -5.57 -24.109 -20.562 1 97.62 446 LYS B C 1
ATOM 7318 O O . LYS B 1 446 ? -5.293 -24.594 -19.469 1 97.62 446 LYS B O 1
ATOM 7323 N N . ILE B 1 447 ? -5.988 -22.859 -20.75 1 97.81 447 ILE B N 1
ATOM 7324 C CA . ILE B 1 447 ? -6.07 -21.953 -19.625 1 97.81 447 ILE B CA 1
ATOM 7325 C C . ILE B 1 447 ? -7.535 -21.656 -19.312 1 97.81 447 ILE B C 1
ATOM 7327 O O . ILE B 1 447 ? -8.312 -21.328 -20.203 1 97.81 447 ILE B O 1
ATOM 7331 N N . TYR B 1 448 ? -7.852 -21.734 -18.062 1 97 448 TYR B N 1
ATOM 7332 C CA . TYR B 1 448 ? -9.211 -21.469 -17.594 1 97 448 TYR B CA 1
ATOM 7333 C C . TYR B 1 448 ? -9.594 -20.016 -17.828 1 97 448 TYR B C 1
ATOM 7335 O O . TYR B 1 448 ? -8.781 -19.109 -17.625 1 97 448 TYR B O 1
ATOM 7343 N N . LEU B 1 449 ? -10.844 -19.781 -18.328 1 94.12 449 LEU B N 1
ATOM 7344 C CA . LEU B 1 449 ? -11.438 -18.469 -18.453 1 94.12 449 LEU B CA 1
ATOM 7345 C C . LEU B 1 449 ? -12.719 -18.344 -17.641 1 94.12 449 LEU B C 1
ATOM 7347 O O . LEU B 1 449 ? -13.672 -19.094 -17.859 1 94.12 449 LEU B O 1
ATOM 7351 N N . MET B 1 450 ? -12.68 -17.359 -16.75 1 88.81 450 MET B N 1
ATOM 7352 C CA . MET B 1 450 ? -13.844 -17.156 -15.891 1 88.81 450 MET B CA 1
ATOM 7353 C C . MET B 1 450 ? -15.078 -16.828 -16.719 1 88.81 450 MET B C 1
ATOM 7355 O O . MET B 1 450 ? -15.023 -15.992 -17.625 1 88.81 450 MET B O 1
ATOM 7359 N N . SER B 1 451 ? -16.219 -17.438 -16.453 1 84.81 451 SER B N 1
ATOM 7360 C CA . SER B 1 451 ? -17.531 -17.156 -17.016 1 84.81 451 SER B CA 1
ATOM 7361 C C . SER B 1 451 ? -17.609 -17.594 -18.484 1 84.81 451 SER B C 1
ATOM 7363 O O . SER B 1 451 ? -18.406 -17.047 -19.25 1 84.81 451 SER B O 1
ATOM 7365 N N . LYS B 1 452 ? -16.672 -18.438 -18.922 1 87.31 452 LYS B N 1
ATOM 7366 C CA . LYS B 1 452 ? -16.719 -19 -20.266 1 87.31 452 LYS B CA 1
ATOM 7367 C C . LYS B 1 452 ? -16.859 -20.516 -20.234 1 87.31 452 LYS B C 1
ATOM 7369 O O . LYS B 1 452 ? -16.422 -21.172 -19.281 1 87.31 452 LYS B O 1
ATOM 7374 N N . SER B 1 453 ? -17.375 -20.984 -21.266 1 87.25 453 SER B N 1
ATOM 7375 C CA . SER B 1 453 ? -17.609 -22.422 -21.344 1 87.25 453 SER B CA 1
ATOM 7376 C C . SER B 1 453 ? -16.422 -23.156 -21.953 1 87.25 453 SER B C 1
ATOM 7378 O O . SER B 1 453 ? -16.391 -24.391 -21.953 1 87.25 453 SER B O 1
ATOM 7380 N N . MET B 1 454 ? -15.539 -22.406 -22.469 1 91.38 454 MET B N 1
ATOM 7381 C CA . MET B 1 454 ? -14.359 -23.016 -23.094 1 91.38 454 MET B CA 1
ATOM 7382 C C . MET B 1 454 ? -13.086 -22.359 -22.578 1 91.38 454 MET B C 1
ATOM 7384 O O . MET B 1 454 ? -13.078 -21.156 -22.266 1 91.38 454 MET B O 1
ATOM 7388 N N . PRO B 1 455 ? -12.031 -23.172 -22.516 1 95.38 455 PRO B N 1
ATOM 7389 C CA . PRO B 1 455 ? -10.75 -22.594 -22.094 1 95.38 455 PRO B CA 1
ATOM 7390 C C . PRO B 1 455 ? -10.07 -21.812 -23.219 1 95.38 455 PRO B C 1
ATOM 7392 O O . PRO B 1 455 ? -10.5 -21.875 -24.375 1 95.38 455 PRO B O 1
ATOM 7395 N N . LEU B 1 456 ? -9.164 -20.953 -22.859 1 96.25 456 LEU B N 1
ATOM 7396 C CA . LEU B 1 456 ? -8.242 -20.375 -23.828 1 96.25 456 LEU B CA 1
ATOM 7397 C C . LEU B 1 456 ? -7.223 -21.406 -24.297 1 96.25 456 LEU B C 1
ATOM 7399 O O . LEU B 1 456 ? -6.461 -21.938 -23.484 1 96.25 456 LEU B O 1
ATOM 7403 N N . LEU B 1 457 ? -7.199 -21.703 -25.531 1 95.81 457 LEU B N 1
ATOM 7404 C CA . LEU B 1 457 ? -6.254 -22.656 -26.094 1 95.81 457 LEU B CA 1
ATOM 7405 C C . LEU B 1 457 ? -4.945 -21.969 -26.469 1 95.81 457 LEU B C 1
ATOM 7407 O O . LEU B 1 457 ? -4.945 -20.969 -27.188 1 95.81 457 LEU B O 1
ATOM 7411 N N . ILE B 1 458 ? -3.871 -22.5 -25.906 1 96.06 458 ILE B N 1
ATOM 7412 C CA . ILE B 1 458 ? -2.543 -22.016 -26.281 1 96.06 458 ILE B CA 1
ATOM 7413 C C . ILE B 1 458 ? -1.985 -22.859 -27.422 1 96.06 458 ILE B C 1
ATOM 7415 O O . ILE B 1 458 ? -1.235 -23.812 -27.188 1 96.06 458 ILE B O 1
ATOM 7419 N N . GLN B 1 459 ? -2.359 -22.469 -28.594 1 92.62 459 GLN B N 1
ATOM 7420 C CA . GLN B 1 459 ? -1.975 -23.219 -29.781 1 92.62 459 GLN B CA 1
ATOM 7421 C C . GLN B 1 459 ? -1.567 -22.281 -30.906 1 92.62 459 GLN B C 1
ATOM 7423 O O . GLN B 1 459 ? -1.945 -21.109 -30.922 1 92.62 459 GLN B O 1
ATOM 7428 N N . LYS B 1 460 ? -0.813 -22.812 -31.75 1 85.56 460 LYS B N 1
ATOM 7429 C CA . LYS B 1 460 ? -0.27 -22.031 -32.844 1 85.56 460 LYS B CA 1
ATOM 7430 C C . LYS B 1 460 ? -1.371 -21.625 -33.812 1 85.56 460 LYS B C 1
ATOM 7432 O O . LYS B 1 460 ? -2.271 -22.406 -34.125 1 85.56 460 LYS B O 1
ATOM 7437 N N . SER B 1 461 ? -1.387 -20.406 -34 1 86.5 461 SER B N 1
ATOM 7438 C CA . SER B 1 461 ? -2.242 -19.906 -35.062 1 86.5 461 SER B CA 1
ATOM 7439 C C . SER B 1 461 ? -1.428 -19.562 -36.312 1 86.5 461 SER B C 1
ATOM 7441 O O . SER B 1 461 ? -0.298 -19.078 -36.219 1 86.5 461 SER B O 1
ATOM 7443 N N . LYS B 1 462 ? -1.928 -19.891 -37.5 1 84.88 462 LYS B N 1
ATOM 7444 C CA . LYS B 1 462 ? -1.24 -19.609 -38.75 1 84.88 462 LYS B CA 1
ATOM 7445 C C . LYS B 1 462 ? -1.121 -18.109 -39 1 84.88 462 LYS B C 1
ATOM 7447 O O . LYS B 1 462 ? -0.252 -17.656 -39.75 1 84.88 462 LYS B O 1
ATOM 7452 N N . PHE B 1 463 ? -1.858 -17.359 -38.344 1 86.06 463 PHE B N 1
ATOM 7453 C CA . PHE B 1 463 ? -1.956 -15.938 -38.656 1 86.06 463 PHE B CA 1
ATOM 7454 C C . PHE B 1 463 ? -1.266 -15.102 -37.562 1 86.06 463 PHE B C 1
ATOM 7456 O O . PHE B 1 463 ? -1.165 -13.875 -37.688 1 86.06 463 PHE B O 1
ATOM 7463 N N . SER B 1 464 ? -0.774 -15.812 -36.531 1 88.44 464 SER B N 1
ATOM 7464 C CA . SER B 1 464 ? -0.204 -15.031 -35.438 1 88.44 464 SER B CA 1
ATOM 7465 C C . SER B 1 464 ? 1.307 -15.227 -35.344 1 88.44 464 SER B C 1
ATOM 7467 O O . SER B 1 464 ? 1.804 -16.344 -35.5 1 88.44 464 SER B O 1
ATOM 7469 N N . LYS B 1 465 ? 2.02 -14.023 -35.281 1 92.62 465 LYS B N 1
ATOM 7470 C CA . LYS B 1 465 ? 3.467 -14.031 -35.062 1 92.62 465 LYS B CA 1
ATOM 7471 C C . LYS B 1 465 ? 3.834 -13.617 -33.656 1 92.62 465 LYS B C 1
ATOM 7473 O O . LYS B 1 465 ? 3.062 -12.93 -32.969 1 92.62 465 LYS B O 1
ATOM 7478 N N . THR B 1 466 ? 4.969 -14.117 -33.25 1 96.5 466 THR B N 1
ATOM 7479 C CA . THR B 1 466 ? 5.461 -13.742 -31.922 1 96.5 466 THR B CA 1
ATOM 7480 C C . THR B 1 466 ? 5.793 -12.25 -31.875 1 96.5 466 THR B C 1
ATOM 7482 O O . THR B 1 466 ? 6.004 -11.625 -32.906 1 96.5 466 THR B O 1
ATOM 7485 N N . SER B 1 467 ? 5.758 -11.703 -30.766 1 97.06 467 SER B N 1
ATOM 7486 C CA . SER B 1 467 ? 5.98 -10.273 -30.578 1 97.06 467 SER B CA 1
ATOM 7487 C C . SER B 1 467 ? 7.457 -9.922 -30.75 1 97.06 467 SER B C 1
ATOM 7489 O O . SER B 1 467 ? 8.328 -10.773 -30.547 1 97.06 467 SER B O 1
ATOM 7491 N N . GLU B 1 468 ? 7.719 -8.664 -31.078 1 95.94 468 GLU B N 1
ATOM 7492 C CA . GLU B 1 468 ? 9.086 -8.172 -31.234 1 95.94 468 GLU B CA 1
ATOM 7493 C C . GLU B 1 468 ? 9.859 -8.242 -29.922 1 95.94 468 GLU B C 1
ATOM 7495 O O . GLU B 1 468 ? 11.031 -8.617 -29.906 1 95.94 468 GLU B O 1
ATOM 7500 N N . GLY B 1 469 ? 9.203 -7.824 -28.859 1 95.94 469 GLY B N 1
ATOM 7501 C CA . GLY B 1 469 ? 9.844 -7.879 -27.562 1 95.94 469 GLY B CA 1
ATOM 7502 C C . GLY B 1 469 ? 10.266 -9.281 -27.156 1 95.94 469 GLY B C 1
ATOM 7503 O O . GLY B 1 469 ? 11.359 -9.484 -26.625 1 95.94 469 GLY B O 1
ATOM 7504 N N . HIS B 1 470 ? 9.422 -10.195 -27.391 1 97.12 470 HIS B N 1
ATOM 7505 C CA . HIS B 1 470 ? 9.719 -11.594 -27.109 1 97.12 470 HIS B CA 1
ATOM 7506 C C . HIS B 1 470 ? 10.906 -12.094 -27.922 1 97.12 470 HIS B C 1
ATOM 7508 O O . HIS B 1 470 ? 11.812 -12.734 -27.391 1 97.12 470 HIS B O 1
ATOM 7514 N N . ARG B 1 471 ? 10.93 -11.82 -29.219 1 96.56 471 ARG B N 1
ATOM 7515 C CA . ARG B 1 471 ? 12.008 -12.258 -30.094 1 96.56 471 ARG B CA 1
ATOM 7516 C C . ARG B 1 471 ? 13.344 -11.672 -29.641 1 96.56 471 ARG B C 1
ATOM 7518 O O . ARG B 1 471 ? 14.367 -12.367 -29.641 1 96.56 471 ARG B O 1
ATOM 7525 N N . ALA B 1 472 ? 13.305 -10.422 -29.328 1 94.69 472 ALA B N 1
ATOM 7526 C CA . ALA B 1 472 ? 14.523 -9.773 -28.844 1 94.69 472 ALA B CA 1
ATOM 7527 C C . ALA B 1 472 ? 15.023 -10.445 -27.562 1 94.69 472 ALA B C 1
ATOM 7529 O O . ALA B 1 472 ? 16.219 -10.672 -27.406 1 94.69 472 ALA B O 1
ATOM 7530 N N . LYS B 1 473 ? 14.086 -10.758 -26.672 1 94.81 473 LYS B N 1
ATOM 7531 C CA . LYS B 1 473 ? 14.43 -11.406 -25.422 1 94.81 473 LYS B CA 1
ATOM 7532 C C . LYS B 1 473 ? 15.023 -12.797 -25.656 1 94.81 473 LYS B C 1
ATOM 7534 O O . LYS B 1 473 ? 16.047 -13.148 -25.078 1 94.81 473 LYS B O 1
ATOM 7539 N N . MET B 1 474 ? 14.391 -13.555 -26.5 1 94.75 474 MET B N 1
ATOM 7540 C CA . MET B 1 474 ? 14.82 -14.922 -26.781 1 94.75 474 MET B CA 1
ATOM 7541 C C . MET B 1 474 ? 16.188 -14.938 -27.438 1 94.75 474 MET B C 1
ATOM 7543 O O . MET B 1 474 ? 17.016 -15.82 -27.172 1 94.75 474 MET B O 1
ATOM 7547 N N . LYS B 1 475 ? 16.422 -13.977 -28.297 1 92.69 475 LYS B N 1
ATOM 7548 C CA . LYS B 1 475 ? 17.734 -13.852 -28.938 1 92.69 475 LYS B CA 1
ATOM 7549 C C . LYS B 1 475 ? 18.828 -13.562 -27.906 1 92.69 475 LYS B C 1
ATOM 7551 O O . LYS B 1 475 ? 19.922 -14.133 -27.969 1 92.69 475 LYS B O 1
ATOM 7556 N N . LYS B 1 476 ? 18.531 -12.719 -27.016 1 90.44 476 LYS B N 1
ATOM 7557 C CA . LYS B 1 476 ? 19.469 -12.391 -25.953 1 90.44 476 LYS B CA 1
ATOM 7558 C C . LYS B 1 476 ? 19.766 -13.609 -25.094 1 90.44 476 LYS B C 1
ATOM 7560 O O . LYS B 1 476 ? 20.922 -13.836 -24.703 1 90.44 476 LYS B O 1
ATOM 7565 N N . LEU B 1 477 ? 18.75 -14.344 -24.812 1 90.44 477 LEU B N 1
ATOM 7566 C CA . LEU B 1 477 ? 18.906 -15.539 -23.984 1 90.44 477 LEU B CA 1
ATOM 7567 C C . LEU B 1 477 ? 19.75 -16.594 -24.703 1 90.44 477 LEU B C 1
ATOM 7569 O O . LEU B 1 477 ? 20.562 -17.281 -24.078 1 90.44 477 LEU B O 1
ATOM 7573 N N . ALA B 1 478 ? 19.562 -16.688 -25.969 1 90 478 ALA B N 1
ATOM 7574 C CA . ALA B 1 478 ? 20.312 -17.641 -26.766 1 90 478 ALA B CA 1
ATOM 7575 C C . ALA B 1 478 ? 21.797 -17.281 -26.797 1 90 478 ALA B C 1
ATOM 7577 O O . ALA B 1 478 ? 22.656 -18.156 -26.734 1 90 478 ALA B O 1
ATOM 7578 N N . LYS B 1 479 ? 22.078 -16.016 -26.859 1 84.81 479 LYS B N 1
ATOM 7579 C CA . LYS B 1 479 ? 23.453 -15.547 -26.891 1 84.81 479 LYS B CA 1
ATOM 7580 C C . LYS B 1 479 ? 24.141 -15.789 -25.547 1 84.81 479 LYS B C 1
ATOM 7582 O O . LYS B 1 479 ? 25.312 -16.172 -25.5 1 84.81 479 LYS B O 1
ATOM 7587 N N . ALA B 1 480 ? 23.422 -15.586 -24.516 1 80.5 480 ALA B N 1
ATOM 7588 C CA . ALA B 1 480 ? 23.969 -15.789 -23.172 1 80.5 480 ALA B CA 1
ATOM 7589 C C . ALA B 1 480 ? 24.281 -17.266 -22.938 1 80.5 480 ALA B C 1
ATOM 7591 O O . ALA B 1 480 ? 25.297 -17.594 -22.297 1 80.5 480 ALA B O 1
ATOM 7592 N N . HIS B 1 481 ? 23.469 -18.125 -23.438 1 79 481 HIS B N 1
ATOM 7593 C CA . HIS B 1 481 ? 23.672 -19.562 -23.297 1 79 481 HIS B CA 1
ATOM 7594 C C . HIS B 1 481 ? 24.875 -20.016 -24.125 1 79 481 HIS B C 1
ATOM 7596 O O . HIS B 1 481 ? 25.609 -20.906 -23.719 1 79 481 HIS B O 1
ATOM 7602 N N . ALA B 1 482 ? 25.047 -19.344 -25.234 1 71.5 482 ALA B N 1
ATOM 7603 C CA . ALA B 1 482 ? 26.172 -19.703 -26.109 1 71.5 482 ALA B CA 1
ATOM 7604 C C . ALA B 1 482 ? 27.5 -19.25 -25.516 1 71.5 482 ALA B C 1
ATOM 7606 O O . ALA B 1 482 ? 28.516 -19.922 -25.656 1 71.5 482 ALA B O 1
ATOM 7607 N N . ASN B 1 483 ? 27.453 -18.125 -24.828 1 62.38 483 ASN B N 1
ATOM 7608 C CA . ASN B 1 483 ? 28.672 -17.594 -24.234 1 62.38 483 ASN B CA 1
ATOM 7609 C C . ASN B 1 483 ? 28.984 -18.25 -22.891 1 62.38 483 ASN B C 1
ATOM 7611 O O . ASN B 1 483 ? 30.109 -18.156 -22.391 1 62.38 483 ASN B O 1
ATOM 7615 N N . GLY B 1 484 ? 28.047 -18.688 -22.156 1 53.78 484 GLY B N 1
ATOM 7616 C CA . GLY B 1 484 ? 28.25 -19.344 -20.891 1 53.78 484 GLY B CA 1
ATOM 7617 C C . GLY B 1 484 ? 28.5 -20.828 -21.016 1 53.78 484 GLY B C 1
ATOM 7618 O O . GLY B 1 484 ? 28.625 -21.531 -20.016 1 53.78 484 GLY B O 1
ATOM 7619 N N . GLY B 1 485 ? 28.172 -21.516 -22.109 1 39.38 485 GLY B N 1
ATOM 7620 C CA . GLY B 1 485 ? 28.609 -22.875 -22.406 1 39.38 485 GLY B CA 1
ATOM 7621 C C . GLY B 1 485 ? 30.047 -22.938 -22.891 1 39.38 485 GLY B C 1
ATOM 7622 O O . GLY B 1 485 ? 30.609 -21.938 -23.344 1 39.38 485 GLY B O 1
#

Secondary structure (DSSP, 8-state):
----PPP-----PPP-EEE-TTTHHHHHHHHHHHHTT-SEEEEEEEES----HHHHT-SSHHHHHHHHHHHHHHS-EEEEEEEEEEEPGGGGSTT--EEEEEEEEEEEEEEESS-EEE-HHHHHHHHHTT--HHHHHHHPEEE--SSPP-S---TT-HHHHHHHHHHHHHHH---EEESS-HHHHHHHHHHHT-PPPSSHHHHHHHHHHH-TT-EEEHHHIIIIIS--S---HHHHHHHHHHHHHHHHHH-SS-EEEEEEPPPPP-------PPP---SSS------S-SB-HHHHHHS--TTGGG--SB--HHHHHHHHTT---TTTHHHHHHHHHSS----------------------S---------------------------------------------GGGGTT-HHHHHHHHHHHHHHHHHHH--HHHHHHHHTTEE--TT-SSPEE----TT----HHHHHHHHHHHHHHHHH-/----PPP-----PPP-EEE-TTTHHHHHHHHHHHHTT-SEEEEEEEES----HHHHT-SSHHHHHHHHHHHHHHS-EEEEEEEEEEEPGGGGSTT--EEEEEEEEEEEEEEESS-EEE-HHHHHHHHHTT--HHHHHHHPEEE--SSPP-S---TT-HHHHHHHHHHHHHHH---EEESS-HHHHHHHHHHHT-PPPSSHHHHHHHHHHH-TT-EEEHHHIIIIII--S---HHHHHHHHHHHHHHHHHH-SS-EEEEEEPPPPP-------------SSS------S-SB-HHHHHHS--TTGGG--SB--HHHHHHHHTT---TTTHHHHHHHHTTS--------------------------------------------------------------S-----GGGGTT-HHHHHHHHHHHHHHHHHHH--HHHHHHHHTTEE--TT-SSPEE----TT----HHHHHHHHHHHHHHHHH-

pLDDT: mean 78.63, std 27.45, range [14.41, 98.94]